Protein AF-A0AA36IPN4-F1 (afdb_monomer_lite)

Radius of gyration: 32.49 Å; chains: 1; bounding box: 85×66×117 Å

Sequence (821 aa):
MTSAAAIAIGLSAYSVPAWADNTLDVAIIGEADTLDPMLSTKDVVSIVTQHFVETLYTFDANWNVAPLLAVDLPEISDDGRTYRIALRQGITFHDGSSMDSADVVASLQRWTEMASRGKAVADRIEAIEAIDANTVEIRMTEPYSPLLSLLAFSNSAAAIYPEEVLGEALSAIVGTGPYKIIEHVPDQYLQLGRFEGYQARDEEPNGPAGGRLQLADEIRFIPVPDPNTRVEGLLSGQYDFADGLPAESYARIDESDAAEPVLLRPFGWPIFAINHKDGLLTDLNVRKALQAALPHDDMMFAAFGDDNFFIVDAPMYPEGWTWRNDAGTELYNQNDQARAAELLDAAGYEGTPLRILTSRQYEFHFKMAEVAKMALEAAGFAVQMDVVDWATLGQRRNDPALWDIYITHSPFLPEPALTSLYSATSRLGWAEPDKEATLAAFTTATDQAEREALFADLQKAVFEDVGFIKIGGFNALQGQRAGMTGVNPSPWRPAAGLDGPQLTECDAVTRYIVQRMVGMLVVVLLVLTIAFVIVRLAPGDPAALMLGPEATPAEAAELRERLGLNEPIPIQYLSFVGNALRGDLGTSIFFNQPVTRVLLARAEPTVYLALFSLIIALIIAVPIGIYAAYRRGSWLDQTAISTAMLAASVPSFWTGLMFQRYLATELGWFPAAGYGGPDADFWVRMGHLVLPSIVLGIVNSALILRFTRASMLDVLGEDYVRTARSKGMTEWRVVLRHALKNAAIPIITVIGLTFALLVSGAVVTERVFNIPGMGNLVVSAVLRRDYPVIQGTLIVVATLYVFINLLTDLLYLLVDKRVRY

Organism: NCBI:txid2562239

Foldseek 3Di:
DDDDDDDDPDPPPPPPPDDDPFEAFEEEQFDDPDCPLLAFQDPNNLVPNLQQWDFQWAAFLARDIFGDQFPTFFDADPQQFKTKTFGDPPQAKLVGHGDWLVQLLLLLVVLLVRHPLNVVCVVQWPGWDDPDRGMIMTGGPHHFQCPSLQRHDSHSHSTGDGNVQDDNDGPDRMHRHQWDFPDDDPQAKTKIAGRPSHDFAPADHGPSDHGDDPPGRMYIYGHDNDQVLQLVCQLVVVHQKYFQHALVCQVVQCPGPWKHKFKAVFQWFKWWFFACPDDDLVDQLLLLLLLLQAQLVQLQCQLRVDCSFWFQDQFPDDPQALLGDCAQSVSHRNNHLQSSLVSCVVVVPPQDAAEEEEECSRVSRVRSVVRSCVSSVSSPHHYDYDYDHPVVSVVQLQPSVRHRIYMDMDTDRSDPLVPCLLDCPDSNNPDDPVSVVLSVCLRRDNDSVSNSVSSSVNSNCCSSSVSMDTSTTTMGMMMGTPPDPDDDSHSNDRDDDDPDDDDDDDDDPVVVVVVLVVVLVVLLLVLLVCLLVVLVPDPDQPLDLLVDPVDDPVSSVVSCVVLVVVPPPVVNSVVSVVCVVVVQLDAWSVVRGGLSVLQVVFAVLLLLLLVLLLVLLCVLQQVLLLVLLVVDPDPSVVCSLVQLVVLLPDDLLVLLLVCLVPVCPVVVPAPSAEQDDPPDDPVSNSRLSNSLSNSSNSNLSSVLNVLSNVLLNSQCPDPVLVVCVVVVDDNVCSSVVPRCLRSVLSSLVSSLVSSLCSSAPCLSSCVSRVYSHLSVQCVVCVVSVRSSNVSVSSSVSSSVSSVSVVVSVVVCCVSDVSVPD

pLDDT: mean 86.82, std 14.04, range [26.52, 98.81]

Structure (mmCIF, N/CA/C/O backbone):
data_AF-A0AA36IPN4-F1
#
_entry.id   AF-A0AA36IPN4-F1
#
loop_
_atom_site.group_PDB
_atom_site.id
_atom_site.type_symbol
_atom_site.label_atom_id
_atom_site.label_alt_id
_atom_site.label_comp_id
_atom_site.label_asym_id
_atom_site.label_entity_id
_atom_site.label_seq_id
_atom_site.pdbx_PDB_ins_code
_atom_site.Cartn_x
_atom_site.Cartn_y
_atom_site.Cartn_z
_atom_site.occupancy
_atom_site.B_iso_or_equiv
_atom_site.auth_seq_id
_atom_site.auth_comp_id
_atom_site.auth_asym_id
_atom_site.auth_atom_id
_atom_site.pdbx_PDB_model_num
ATOM 1 N N . MET A 1 1 ? 21.645 -25.098 68.881 1.00 40.16 1 MET A N 1
ATOM 2 C CA . MET A 1 1 ? 20.696 -24.094 69.410 1.00 40.16 1 MET A CA 1
ATOM 3 C C . MET A 1 1 ? 21.069 -22.799 68.711 1.00 40.16 1 MET A C 1
ATOM 5 O O . MET A 1 1 ? 22.169 -22.342 68.954 1.00 40.16 1 MET A O 1
ATOM 9 N N . THR A 1 2 ? 20.383 -22.336 67.671 1.00 33.00 2 THR A N 1
ATOM 10 C CA . THR A 1 2 ? 19.017 -21.777 67.663 1.00 33.00 2 THR A CA 1
ATOM 11 C C . THR A 1 2 ? 18.482 -21.647 66.220 1.00 33.00 2 THR A C 1
ATOM 13 O O . THR A 1 2 ? 19.238 -21.755 65.261 1.00 33.00 2 THR A O 1
ATOM 16 N N . SER A 1 3 ? 17.165 -21.473 66.118 1.00 29.55 3 SER A N 1
ATOM 17 C CA . SER A 1 3 ? 16.238 -21.591 64.979 1.00 29.55 3 SER A CA 1
ATOM 18 C C . SER A 1 3 ? 16.309 -20.561 63.830 1.00 29.55 3 SER A C 1
ATOM 20 O O . SER A 1 3 ? 16.760 -19.447 64.053 1.00 29.55 3 SER A O 1
ATOM 22 N N . ALA A 1 4 ? 15.663 -20.942 62.704 1.00 30.69 4 ALA A N 1
ATOM 23 C CA . ALA A 1 4 ? 14.883 -20.149 61.714 1.00 30.69 4 ALA A CA 1
ATOM 24 C C . ALA A 1 4 ? 15.612 -19.041 60.903 1.00 30.69 4 ALA A C 1
ATOM 26 O O . ALA A 1 4 ? 16.451 -18.334 61.430 1.00 30.69 4 ALA A O 1
ATOM 27 N N . ALA A 1 5 ? 15.358 -18.808 59.608 1.00 27.77 5 ALA A N 1
ATOM 28 C CA . ALA A 1 5 ? 14.089 -18.855 58.883 1.00 27.77 5 ALA A CA 1
ATOM 29 C C . ALA A 1 5 ? 14.258 -19.246 57.398 1.00 27.77 5 ALA A C 1
ATOM 31 O O . ALA A 1 5 ? 15.202 -18.832 56.729 1.00 27.77 5 ALA A O 1
ATOM 32 N N . ALA A 1 6 ? 13.296 -20.017 56.888 1.00 28.92 6 ALA A N 1
ATOM 33 C CA . ALA A 1 6 ? 13.089 -20.252 55.466 1.00 28.92 6 ALA A CA 1
ATOM 34 C C . ALA A 1 6 ? 12.291 -19.081 54.874 1.00 28.92 6 ALA A C 1
ATOM 36 O O . ALA A 1 6 ? 11.203 -18.774 55.359 1.00 28.92 6 ALA A O 1
ATOM 37 N N . ILE A 1 7 ? 12.815 -18.447 53.825 1.00 28.83 7 ILE A N 1
ATOM 38 C CA . ILE A 1 7 ? 12.051 -17.534 52.971 1.00 28.83 7 ILE A CA 1
ATOM 39 C C . ILE A 1 7 ? 11.526 -18.378 51.812 1.00 28.83 7 ILE A C 1
ATOM 41 O O . ILE A 1 7 ? 12.261 -18.719 50.888 1.00 28.83 7 ILE A O 1
ATOM 45 N N . ALA A 1 8 ? 10.258 -18.770 51.900 1.00 26.73 8 ALA A N 1
ATOM 46 C CA . ALA A 1 8 ? 9.522 -19.318 50.774 1.00 26.73 8 ALA A CA 1
ATOM 47 C C . ALA A 1 8 ? 9.160 -18.155 49.841 1.00 26.73 8 ALA A C 1
ATOM 49 O O . ALA A 1 8 ? 8.287 -17.350 50.158 1.00 26.73 8 ALA A O 1
ATOM 50 N N . ILE A 1 9 ? 9.843 -18.054 48.701 1.00 32.88 9 ILE A N 1
ATOM 51 C CA . ILE A 1 9 ? 9.362 -17.244 47.583 1.00 32.88 9 ILE A CA 1
ATOM 52 C C . ILE A 1 9 ? 8.243 -18.064 46.945 1.00 32.88 9 ILE A C 1
ATOM 54 O O . ILE A 1 9 ? 8.498 -19.043 46.244 1.00 32.88 9 ILE A O 1
ATOM 58 N N . GLY A 1 10 ? 7.000 -17.713 47.268 1.00 26.52 10 GLY A N 1
ATOM 59 C CA . GLY A 1 10 ? 5.837 -18.229 46.568 1.00 26.52 10 GLY A CA 1
ATOM 60 C C . GLY A 1 10 ? 5.922 -17.808 45.107 1.00 26.52 10 GLY A C 1
ATOM 61 O O . GLY A 1 10 ? 5.751 -16.637 44.789 1.00 26.52 10 GLY A O 1
ATOM 62 N N . LEU A 1 11 ? 6.196 -18.764 44.221 1.00 30.53 11 LEU A N 1
ATOM 63 C CA . LEU A 1 11 ? 5.802 -18.660 42.824 1.00 30.53 11 LEU A CA 1
ATOM 64 C C . LEU A 1 11 ? 4.274 -18.678 42.820 1.00 30.53 11 LEU A C 1
ATOM 66 O O . LEU A 1 11 ? 3.657 -19.741 42.863 1.00 30.53 11 LEU A O 1
ATOM 70 N N . SER A 1 12 ? 3.664 -17.496 42.843 1.00 27.67 12 SER A N 1
ATOM 71 C CA . SER A 1 12 ? 2.290 -17.335 42.396 1.00 27.67 12 SER A CA 1
ATOM 72 C C . SER A 1 12 ? 2.245 -17.857 40.967 1.00 27.67 12 SER A C 1
ATOM 74 O O . SER A 1 12 ? 2.819 -17.258 40.057 1.00 27.67 12 SER A O 1
ATOM 76 N N . ALA A 1 13 ? 1.635 -19.027 40.790 1.00 29.91 13 ALA A N 1
ATOM 77 C CA . ALA A 1 13 ? 1.201 -19.476 39.487 1.00 29.91 13 ALA A CA 1
ATOM 78 C C . ALA A 1 13 ? 0.320 -18.356 38.930 1.00 29.91 13 ALA A C 1
ATOM 80 O O . ALA A 1 13 ? -0.761 -18.111 39.460 1.00 29.91 13 ALA A O 1
ATOM 81 N N . TYR A 1 14 ? 0.808 -17.640 37.916 1.00 28.94 14 TYR A N 1
ATOM 82 C CA . TYR A 1 14 ? -0.074 -16.867 37.059 1.00 28.94 14 TYR A CA 1
ATOM 83 C C . TYR A 1 14 ? -0.974 -17.897 36.383 1.00 28.94 14 TYR A C 1
ATOM 85 O O . TYR A 1 14 ? -0.587 -18.556 35.419 1.00 28.94 14 TYR A O 1
ATOM 93 N N . SER A 1 15 ? -2.141 -18.129 36.976 1.00 27.14 15 SER A N 1
ATOM 94 C CA . SER A 1 15 ? -3.264 -18.708 36.268 1.00 27.14 15 SER A CA 1
ATOM 95 C C . SER A 1 15 ? -3.539 -17.765 35.108 1.00 27.14 15 SER A C 1
ATOM 97 O O . SER A 1 15 ? -3.979 -16.640 35.341 1.00 27.14 15 SER A O 1
ATOM 99 N N . VAL A 1 16 ? -3.233 -18.197 33.885 1.00 38.09 16 VAL A N 1
ATOM 100 C CA . VAL A 1 16 ? -3.840 -17.582 32.704 1.00 38.09 16 VAL A CA 1
ATOM 101 C C . VAL A 1 16 ? -5.344 -17.723 32.940 1.00 38.09 16 VAL A C 1
ATOM 103 O O . VAL A 1 16 ? -5.787 -18.861 33.146 1.00 38.09 16 VAL A O 1
ATOM 106 N N . PRO A 1 17 ? -6.106 -16.624 33.072 1.00 38.47 17 PRO A N 1
ATOM 107 C CA . PRO A 1 17 ? -7.543 -16.736 33.245 1.00 38.47 17 PRO A CA 1
ATOM 108 C C . PRO A 1 17 ? -8.095 -17.572 32.090 1.00 38.47 17 PRO A C 1
ATOM 110 O O . PRO A 1 17 ? -7.643 -17.449 30.952 1.00 38.47 17 PRO A O 1
ATOM 113 N N . ALA A 1 18 ? -9.000 -18.497 32.405 1.00 46.62 18 ALA A N 1
ATOM 114 C CA . ALA A 1 18 ? -9.698 -19.235 31.365 1.00 46.62 18 ALA A CA 1
ATOM 115 C C . ALA A 1 18 ? -10.478 -18.219 30.521 1.00 46.62 18 ALA A C 1
ATOM 117 O O . ALA A 1 18 ? -11.154 -17.362 31.092 1.00 46.62 18 ALA A O 1
ATOM 118 N N . TRP A 1 19 ? -10.326 -18.287 29.199 1.00 64.12 19 TRP A N 1
ATOM 119 C CA . TRP A 1 19 ? -11.065 -17.431 28.271 1.00 64.12 19 TRP A CA 1
ATOM 120 C C . TRP A 1 19 ? -12.562 -17.732 28.336 1.00 64.12 19 TRP A C 1
ATOM 122 O O . TRP A 1 19 ? -12.963 -18.810 28.788 1.00 64.12 19 TRP A O 1
ATOM 132 N N . ALA A 1 20 ? -13.377 -16.777 27.890 1.00 66.75 20 ALA A N 1
ATOM 133 C CA . ALA A 1 20 ? -14.801 -17.014 27.714 1.00 66.75 20 ALA A CA 1
ATOM 134 C C . ALA A 1 20 ? -15.046 -18.152 26.703 1.00 66.75 20 ALA A C 1
ATOM 136 O O . ALA A 1 20 ? -14.250 -18.387 25.795 1.00 66.75 20 ALA A O 1
ATOM 137 N N . ASP A 1 21 ? -16.170 -18.858 26.844 1.00 65.81 21 ASP A N 1
ATOM 138 C CA . ASP A 1 21 ? -16.511 -19.983 25.960 1.00 65.81 21 ASP A CA 1
ATOM 139 C C . ASP A 1 21 ? -16.808 -19.530 24.507 1.00 65.81 21 ASP A C 1
ATOM 141 O O . ASP A 1 21 ? -16.754 -20.351 23.591 1.00 65.81 21 ASP A O 1
ATOM 145 N N . ASN A 1 22 ? -17.101 -18.238 24.280 1.00 85.94 22 ASN A N 1
ATOM 146 C CA . ASN A 1 22 ? -17.425 -17.641 22.975 1.00 85.94 22 ASN A CA 1
ATOM 147 C C . ASN A 1 22 ? -16.513 -16.440 22.630 1.00 85.94 22 ASN A C 1
ATOM 149 O O . ASN A 1 22 ? -16.985 -15.321 22.391 1.00 85.94 22 ASN A O 1
ATOM 153 N N . THR A 1 23 ? -15.199 -16.670 22.649 1.00 90.94 23 THR A N 1
ATOM 154 C CA . THR A 1 23 ? -14.173 -15.720 22.184 1.00 90.94 23 THR A CA 1
ATOM 155 C C . THR A 1 23 ? -13.976 -15.832 20.668 1.00 90.94 23 THR A C 1
ATOM 157 O O . THR A 1 23 ? -13.919 -16.942 20.143 1.00 90.94 23 THR A O 1
ATOM 160 N N . LEU A 1 24 ? -13.848 -14.692 19.980 1.00 93.75 24 LEU A N 1
ATOM 161 C CA . LEU A 1 24 ? -13.505 -14.609 18.557 1.00 93.75 24 LEU A CA 1
ATOM 162 C C . LEU A 1 24 ? -12.024 -14.255 18.371 1.00 93.75 24 LEU A C 1
ATOM 164 O O . LEU A 1 24 ? -11.596 -13.169 18.769 1.00 93.75 24 LEU A O 1
ATOM 168 N N . ASP A 1 25 ? -11.265 -15.123 17.708 1.00 95.38 25 ASP A N 1
ATOM 169 C CA . ASP A 1 25 ? -9.857 -14.894 17.379 1.00 95.38 25 ASP A CA 1
ATOM 170 C C . ASP A 1 25 ? -9.679 -14.293 15.983 1.00 95.38 25 ASP A C 1
ATOM 172 O O . ASP A 1 25 ? -9.954 -14.931 14.966 1.00 95.38 25 ASP A O 1
ATOM 176 N N . VAL A 1 26 ? -9.175 -13.060 15.930 1.00 95.56 26 VAL A N 1
ATOM 177 C CA . VAL A 1 26 ? -9.063 -12.255 14.710 1.00 95.56 26 VAL A CA 1
ATOM 178 C C . VAL A 1 26 ? -7.596 -11.959 14.404 1.00 95.56 26 VAL A C 1
ATOM 180 O O . VAL A 1 26 ? -6.962 -11.137 15.067 1.00 95.56 26 VAL A O 1
ATOM 183 N N . ALA A 1 27 ? -7.045 -12.594 13.371 1.00 94.75 27 ALA A N 1
ATOM 184 C CA . ALA A 1 27 ? -5.694 -12.320 12.895 1.00 94.75 27 ALA A CA 1
ATOM 185 C C . ALA A 1 27 ? -5.663 -11.076 11.996 1.00 94.75 27 ALA A C 1
ATOM 187 O O . ALA A 1 27 ? -6.285 -11.038 10.933 1.00 94.75 27 ALA A O 1
ATOM 188 N N . ILE A 1 28 ? -4.893 -10.069 12.405 1.00 90.50 28 ILE A N 1
ATOM 189 C CA . ILE A 1 28 ? -4.739 -8.794 11.694 1.00 90.50 28 ILE A CA 1
ATOM 190 C C . ILE A 1 28 ? -3.312 -8.615 11.176 1.00 90.50 28 ILE A C 1
ATOM 192 O O . ILE A 1 28 ? -2.364 -9.220 11.677 1.00 90.50 28 ILE A O 1
ATOM 196 N N . ILE A 1 29 ? -3.154 -7.758 10.165 1.00 82.50 29 ILE A N 1
ATOM 197 C CA . ILE A 1 29 ? -1.893 -7.546 9.430 1.00 82.50 29 ILE A CA 1
ATOM 198 C C . ILE A 1 29 ? -0.719 -7.052 10.292 1.00 82.50 29 ILE A C 1
ATOM 200 O O . ILE A 1 29 ? 0.427 -7.065 9.847 1.00 82.50 29 ILE A O 1
ATOM 204 N N . GLY A 1 30 ? -0.989 -6.574 11.503 1.00 82.75 30 GLY A N 1
ATOM 205 C CA . GLY A 1 30 ? -0.001 -6.033 12.422 1.00 82.75 30 GLY A CA 1
ATOM 206 C C . GLY A 1 30 ? -0.670 -5.343 13.601 1.00 82.75 30 GLY A C 1
ATOM 207 O O . GLY A 1 30 ? -1.894 -5.284 13.685 1.00 82.75 30 GLY A O 1
ATOM 208 N N . GLU A 1 31 ? 0.136 -4.835 14.523 1.00 86.81 31 GLU A N 1
ATOM 209 C CA . GLU A 1 31 ? -0.367 -4.119 15.691 1.00 86.81 31 GLU A CA 1
ATOM 210 C C . GLU A 1 31 ? -0.770 -2.681 15.329 1.00 86.81 31 GLU A C 1
ATOM 212 O O . GLU A 1 31 ? -0.098 -2.008 14.540 1.00 86.81 31 GLU A O 1
ATOM 217 N N . ALA A 1 32 ? -1.876 -2.214 15.913 1.00 85.56 32 ALA A N 1
ATOM 218 C CA . ALA A 1 32 ? -2.268 -0.814 15.853 1.00 85.56 32 ALA A CA 1
ATOM 219 C C . ALA A 1 32 ? -1.245 0.032 16.629 1.00 85.56 32 ALA A C 1
ATOM 221 O O . ALA A 1 32 ? -0.997 -0.198 17.808 1.00 85.56 32 ALA A O 1
ATOM 222 N N . ASP A 1 33 ? -0.651 1.027 15.973 1.00 83.19 33 ASP A N 1
ATOM 223 C CA . ASP A 1 33 ? 0.384 1.879 16.571 1.00 83.19 33 ASP A CA 1
ATOM 224 C C . ASP A 1 33 ? -0.163 2.884 17.594 1.00 83.19 33 ASP A C 1
ATOM 226 O O . ASP A 1 33 ? 0.593 3.475 18.363 1.00 83.19 33 ASP A O 1
ATOM 230 N N . THR A 1 34 ? -1.478 3.078 17.596 1.00 91.94 34 THR A N 1
ATOM 231 C CA . THR A 1 34 ? -2.227 3.844 18.585 1.00 91.94 34 THR A CA 1
ATOM 232 C C . THR A 1 34 ? -3.630 3.258 18.724 1.00 91.94 34 THR A C 1
ATOM 234 O O . THR A 1 34 ? -4.176 2.711 17.766 1.00 91.94 34 THR A O 1
ATOM 237 N N . LEU A 1 35 ? -4.222 3.406 19.909 1.00 94.56 35 LEU A N 1
ATOM 238 C CA . LEU A 1 35 ? -5.629 3.091 20.176 1.00 94.56 35 LEU A CA 1
ATOM 239 C C . LEU A 1 35 ? -6.513 4.351 20.217 1.00 94.56 35 LEU A C 1
ATOM 241 O O . LEU A 1 35 ? -7.701 4.249 20.505 1.00 94.56 35 LEU A O 1
ATOM 245 N N . ASP A 1 36 ? -5.947 5.526 19.910 1.00 95.75 36 ASP A N 1
ATOM 246 C CA . ASP A 1 36 ? -6.697 6.763 19.667 1.00 95.75 36 ASP A CA 1
ATOM 247 C C . ASP A 1 36 ? -6.941 6.948 18.152 1.00 95.75 36 ASP A C 1
ATOM 249 O O . ASP A 1 36 ? -6.030 7.393 17.434 1.00 95.75 36 ASP A O 1
ATOM 253 N N . PRO A 1 37 ? -8.149 6.644 17.633 1.00 94.81 37 PRO A N 1
ATOM 254 C CA . PRO A 1 37 ? -8.487 6.822 16.223 1.00 94.81 37 PRO A CA 1
ATOM 255 C C . PRO A 1 37 ? -8.462 8.274 15.732 1.00 94.81 37 PRO A C 1
ATOM 257 O O . PRO A 1 37 ? -8.486 8.476 14.518 1.00 94.81 37 PRO A O 1
ATOM 260 N N . MET A 1 38 ? -8.381 9.292 16.603 1.00 96.19 38 MET A N 1
ATOM 261 C CA . MET A 1 38 ? -8.198 10.681 16.153 1.00 96.19 38 MET A CA 1
ATOM 262 C C . MET A 1 38 ? -6.830 10.882 15.480 1.00 96.19 38 MET A C 1
ATOM 264 O O . MET A 1 38 ? -6.710 11.655 14.524 1.00 96.19 38 MET A O 1
ATOM 268 N N . LEU A 1 39 ? -5.803 10.163 15.953 1.00 93.00 39 LEU A N 1
ATOM 269 C CA . LEU A 1 39 ? -4.393 10.398 15.620 1.00 93.00 39 LEU A CA 1
ATOM 270 C C . LEU A 1 39 ? -3.880 9.599 14.415 1.00 93.00 39 LEU A C 1
ATOM 272 O O . LEU A 1 39 ? -2.757 9.835 13.967 1.00 93.00 39 LEU A O 1
ATOM 276 N N . SER A 1 40 ? -4.664 8.662 13.880 1.00 87.38 40 SER A N 1
ATOM 277 C CA . SER A 1 40 ? -4.214 7.772 12.808 1.00 87.38 40 SER A CA 1
ATOM 278 C C . SER A 1 40 ? -5.188 7.717 11.642 1.00 87.38 40 SER A C 1
ATOM 280 O O . SER A 1 40 ? -6.403 7.795 11.803 1.00 87.38 40 SER A O 1
ATOM 282 N N . THR A 1 41 ? -4.614 7.557 10.452 1.00 82.44 41 THR A N 1
ATOM 283 C CA . THR A 1 41 ? -5.342 7.277 9.207 1.00 82.44 41 THR A CA 1
ATOM 284 C C . THR A 1 41 ? -5.140 5.837 8.731 1.00 82.44 41 THR A C 1
ATOM 286 O O . THR A 1 41 ? -5.551 5.491 7.628 1.00 82.44 41 THR A O 1
ATOM 289 N N . LYS A 1 42 ? -4.511 4.978 9.540 1.00 79.00 42 LYS A N 1
ATOM 290 C CA . LYS A 1 42 ? -4.241 3.581 9.183 1.00 79.00 42 LYS A CA 1
ATOM 291 C C . LYS A 1 42 ? -5.475 2.706 9.396 1.00 79.00 42 LYS A C 1
ATOM 293 O O . LYS A 1 42 ? -6.090 2.768 10.457 1.00 79.00 42 LYS A O 1
ATOM 298 N N . ASP A 1 43 ? -5.748 1.819 8.443 1.00 78.62 43 ASP A N 1
ATOM 299 C CA . ASP A 1 43 ? -6.914 0.924 8.475 1.00 78.62 43 ASP A CA 1
ATOM 300 C C . ASP A 1 43 ? -6.943 0.037 9.722 1.00 78.62 43 ASP A C 1
ATOM 302 O O . ASP A 1 43 ? -7.976 -0.070 10.372 1.00 78.62 43 ASP A O 1
ATOM 306 N N . VAL A 1 44 ? -5.795 -0.526 10.119 1.00 84.19 44 VAL A N 1
ATOM 307 C CA . VAL A 1 44 ? -5.693 -1.396 11.305 1.00 84.19 44 VAL A CA 1
ATOM 308 C C . VAL A 1 44 ? -6.154 -0.708 12.595 1.00 84.19 44 VAL A C 1
ATOM 310 O O . VAL A 1 44 ? -6.745 -1.357 13.452 1.00 84.19 44 VAL A O 1
ATOM 313 N N . VAL A 1 45 ? -5.937 0.609 12.721 1.00 90.50 45 VAL A N 1
ATOM 314 C CA . VAL A 1 45 ? -6.417 1.378 13.876 1.00 90.50 45 VAL A CA 1
ATOM 315 C C . VAL A 1 45 ? -7.940 1.431 13.836 1.00 90.50 45 VAL A C 1
ATOM 317 O O . VAL A 1 45 ? -8.577 1.006 14.791 1.00 90.50 45 VAL A O 1
ATOM 320 N N . SER A 1 46 ? -8.525 1.848 12.709 1.00 88.62 46 SER A N 1
ATOM 321 C CA . SER A 1 46 ? -9.982 1.938 12.535 1.00 88.62 46 SER A CA 1
ATOM 322 C C . SER A 1 46 ? -10.696 0.590 12.702 1.00 88.62 46 SER A C 1
ATOM 324 O O . SER A 1 46 ? -11.728 0.533 13.371 1.00 88.62 46 SER A O 1
ATOM 326 N N . ILE A 1 47 ? -10.135 -0.493 12.148 1.00 86.69 47 ILE A N 1
ATOM 327 C CA . ILE A 1 47 ? -10.663 -1.865 12.254 1.00 86.69 47 ILE A CA 1
ATOM 328 C C . ILE A 1 47 ? -10.819 -2.272 13.719 1.00 86.69 47 ILE A C 1
ATOM 330 O O . ILE A 1 47 ? -11.831 -2.862 14.095 1.00 86.69 47 ILE A O 1
ATOM 334 N N . VAL A 1 48 ? -9.835 -1.934 14.548 1.00 91.75 48 VAL A N 1
ATOM 335 C CA . VAL A 1 48 ? -9.799 -2.297 15.962 1.00 91.75 48 VAL A CA 1
ATOM 336 C C . VAL A 1 48 ? -10.659 -1.346 16.800 1.00 91.75 48 VAL A C 1
ATOM 338 O O . VAL A 1 48 ? -11.545 -1.795 17.528 1.00 91.75 48 VAL A O 1
ATOM 341 N N . THR A 1 49 ? -10.452 -0.033 16.678 1.00 95.19 49 THR A N 1
ATOM 342 C CA . THR A 1 49 ? -11.014 0.970 17.599 1.00 95.19 49 THR A CA 1
ATOM 343 C C . THR A 1 49 ? -12.522 1.139 17.481 1.00 95.19 49 THR A C 1
ATOM 345 O O . THR A 1 49 ? -13.165 1.479 18.470 1.00 95.19 49 THR A O 1
ATOM 348 N N . GLN A 1 50 ? -13.117 0.853 16.317 1.00 92.06 50 GLN A N 1
ATOM 349 C CA . GLN A 1 50 ? -14.572 0.944 16.110 1.00 92.06 50 GLN A CA 1
ATOM 350 C C . GLN A 1 50 ? -15.401 0.033 17.038 1.00 92.06 50 GLN A C 1
ATOM 352 O O . GLN A 1 50 ? -16.608 0.221 17.169 1.00 92.06 50 GLN A O 1
ATOM 357 N N . HIS A 1 51 ? -14.769 -0.953 17.683 1.00 94.31 51 HIS A N 1
ATOM 358 C CA . HIS A 1 51 ? -15.428 -1.860 18.624 1.00 94.31 51 HIS A CA 1
ATOM 359 C C . HIS A 1 51 ? -15.614 -1.250 20.016 1.00 94.31 51 HIS A C 1
ATOM 361 O O . HIS A 1 51 ? -16.469 -1.715 20.768 1.00 94.31 51 HIS A O 1
ATOM 367 N N . PHE A 1 52 ? -14.820 -0.237 20.371 1.00 95.69 52 PHE A N 1
ATOM 368 C CA . PHE A 1 52 ? -14.812 0.351 21.712 1.00 95.69 52 PHE A CA 1
ATOM 369 C C . PHE A 1 52 ? -14.957 1.879 21.720 1.00 95.69 52 PHE A C 1
ATOM 371 O O . PHE A 1 52 ? -15.320 2.447 22.744 1.00 95.69 52 PHE A O 1
ATOM 378 N N . VAL A 1 53 ? -14.777 2.555 20.587 1.00 95.88 53 VAL A N 1
ATOM 379 C CA . VAL A 1 53 ? -15.013 3.997 20.433 1.00 95.88 53 VAL A CA 1
ATOM 380 C C . VAL A 1 53 ? -16.118 4.233 19.408 1.00 95.88 53 VAL A C 1
ATOM 382 O O . VAL A 1 53 ? -16.139 3.592 18.357 1.00 95.88 53 VAL A O 1
ATOM 385 N N . GLU A 1 54 ? -17.018 5.174 19.692 1.00 96.94 54 GLU A N 1
ATOM 386 C CA . GLU A 1 54 ? -18.091 5.574 18.780 1.00 96.94 54 GLU A CA 1
ATOM 387 C C . GLU A 1 54 ? -18.028 7.071 18.456 1.00 96.94 54 GLU A C 1
ATOM 389 O O . GLU A 1 54 ? -17.391 7.876 19.137 1.00 96.94 54 GLU A O 1
ATOM 394 N N . THR A 1 55 ? -18.690 7.416 17.361 1.00 97.88 55 THR A N 1
ATOM 395 C CA . THR A 1 55 ? -18.845 8.755 16.794 1.00 97.88 55 THR A CA 1
ATOM 396 C C . THR A 1 55 ? -20.318 9.179 16.881 1.00 97.88 55 THR A C 1
ATOM 398 O O . THR A 1 55 ? -21.200 8.363 17.160 1.00 97.88 55 THR A O 1
ATOM 401 N N . LEU A 1 56 ? -20.630 10.453 16.623 1.00 98.31 56 LEU A N 1
ATOM 402 C CA . LEU A 1 56 ? -22.030 10.921 16.606 1.00 98.31 56 LEU A CA 1
ATOM 403 C C . LEU A 1 56 ? -22.860 10.250 15.510 1.00 98.31 56 LEU A C 1
ATOM 405 O O . LEU A 1 56 ? -24.007 9.857 15.736 1.00 98.31 56 LEU A O 1
ATOM 409 N N . TYR A 1 57 ? -22.241 10.079 14.348 1.00 98.06 57 TYR A N 1
ATOM 410 C CA . TYR A 1 57 ? -22.824 9.457 13.170 1.00 98.06 57 TYR A CA 1
ATOM 411 C C . TYR A 1 57 ? -21.974 8.274 12.731 1.00 98.06 57 TYR A C 1
ATOM 413 O O . TYR A 1 57 ? -20.837 8.115 13.156 1.00 98.06 57 TYR A O 1
ATOM 421 N N . THR A 1 58 ? -22.509 7.444 11.858 1.00 94.19 58 THR A N 1
ATOM 422 C CA . THR A 1 58 ? -21.785 6.395 11.147 1.00 94.19 58 THR A CA 1
ATOM 423 C C . THR A 1 58 ? -22.405 6.260 9.760 1.00 94.19 58 THR A C 1
ATOM 425 O O . THR A 1 58 ? -23.104 7.169 9.313 1.00 94.19 58 THR A O 1
ATOM 428 N 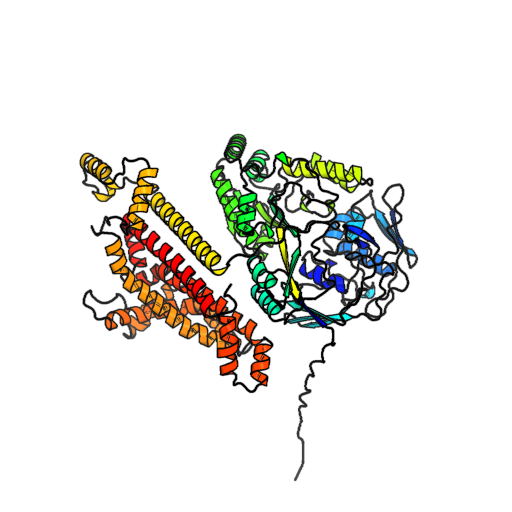N . PHE A 1 59 ? -22.152 5.163 9.065 1.00 89.38 59 PHE A N 1
ATOM 429 C CA . PHE A 1 59 ? -22.762 4.898 7.773 1.00 89.38 59 PHE A CA 1
ATOM 430 C C . PHE A 1 59 ? -23.639 3.654 7.840 1.00 89.38 59 PHE A C 1
ATOM 432 O O . PHE A 1 59 ? -23.320 2.702 8.555 1.00 89.38 59 PHE A O 1
ATOM 439 N N . ASP A 1 60 ? -24.745 3.677 7.104 1.00 86.69 60 ASP A N 1
ATOM 440 C CA . ASP A 1 60 ? -25.587 2.501 6.907 1.00 86.69 60 ASP A CA 1
ATOM 441 C C . ASP A 1 60 ? -24.982 1.528 5.872 1.00 86.69 60 ASP A C 1
ATOM 443 O O . ASP A 1 60 ? -23.930 1.791 5.283 1.00 86.69 60 ASP A O 1
ATOM 447 N N . ALA A 1 61 ? -25.634 0.388 5.615 1.00 79.19 61 ALA A N 1
ATOM 448 C CA . ALA A 1 61 ? -25.150 -0.585 4.629 1.00 79.19 61 ALA A CA 1
ATOM 449 C C . ALA A 1 61 ? -25.191 -0.093 3.169 1.00 79.19 61 ALA A C 1
ATOM 451 O O . ALA A 1 61 ? -24.776 -0.837 2.283 1.00 79.19 61 ALA A O 1
ATOM 452 N N . ASN A 1 62 ? -25.714 1.109 2.910 1.00 75.81 62 ASN A N 1
ATOM 453 C CA . ASN A 1 62 ? -25.711 1.773 1.608 1.00 75.81 62 ASN A CA 1
ATOM 454 C C . ASN A 1 62 ? -24.815 3.024 1.596 1.00 75.81 62 ASN A C 1
ATOM 456 O O . ASN A 1 62 ? -24.845 3.770 0.621 1.00 75.81 62 ASN A O 1
ATOM 460 N N . TRP A 1 63 ? -24.023 3.253 2.649 1.00 78.62 63 TRP A N 1
ATOM 461 C CA . TRP A 1 63 ? -23.142 4.413 2.809 1.00 78.62 63 TRP A CA 1
ATOM 462 C C . TRP A 1 63 ? -23.822 5.769 2.933 1.00 78.62 63 TRP A C 1
ATOM 464 O O . TRP A 1 63 ? -23.168 6.803 2.788 1.00 78.62 63 TRP A O 1
ATOM 474 N N . ASN A 1 64 ? -25.100 5.794 3.295 1.00 86.50 64 ASN A N 1
ATOM 475 C CA . ASN A 1 64 ? -25.711 7.032 3.753 1.00 86.50 64 ASN A CA 1
ATOM 476 C C . ASN A 1 64 ? -25.249 7.312 5.179 1.00 86.50 64 ASN A C 1
ATOM 478 O O . ASN A 1 64 ? -25.118 6.392 5.992 1.00 86.50 64 ASN A O 1
ATOM 482 N N . VAL A 1 65 ? -25.030 8.587 5.500 1.00 92.06 65 VAL A N 1
ATOM 483 C CA . VAL A 1 65 ? -24.773 8.975 6.887 1.00 92.06 65 VAL A CA 1
ATOM 484 C C . VAL A 1 65 ? -26.000 8.633 7.732 1.00 92.06 65 VAL A C 1
ATOM 486 O O . VAL A 1 65 ? -27.127 8.977 7.380 1.00 92.06 65 VAL A O 1
ATOM 489 N N . ALA A 1 66 ? -25.767 7.962 8.852 1.00 95.00 66 ALA A N 1
ATOM 490 C CA . ALA A 1 66 ? -26.789 7.483 9.766 1.00 95.00 66 ALA A CA 1
ATOM 491 C C . ALA A 1 66 ? -26.430 7.842 11.219 1.00 95.00 66 ALA A C 1
ATOM 493 O O . ALA A 1 66 ? -25.247 7.913 11.566 1.00 95.00 66 ALA A O 1
ATOM 494 N N . PRO A 1 67 ? -27.421 8.079 12.093 1.00 97.25 67 PRO A N 1
ATOM 495 C CA . PRO A 1 67 ? -27.176 8.383 13.500 1.00 97.25 67 PRO A CA 1
ATOM 496 C C . PRO A 1 67 ? -26.580 7.184 14.255 1.00 97.25 67 PRO A C 1
ATOM 498 O O . PRO A 1 67 ? -26.975 6.037 14.040 1.00 97.25 67 PRO A O 1
ATOM 501 N N . LEU A 1 68 ? -25.647 7.457 15.174 1.00 96.12 68 LEU A N 1
ATOM 502 C CA . LEU A 1 68 ? -25.074 6.469 16.09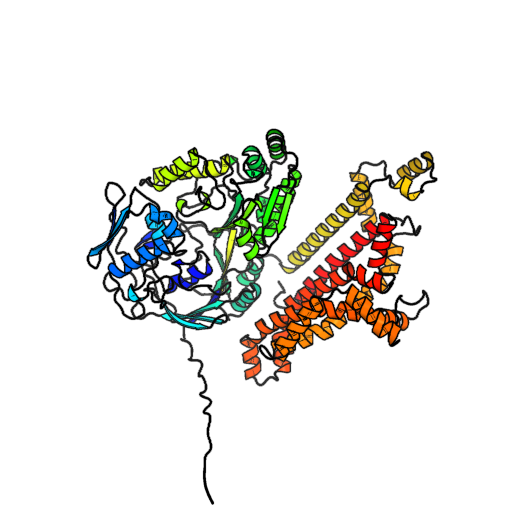5 1.00 96.12 68 LEU A CA 1
ATOM 503 C C . LEU A 1 68 ? -25.288 6.899 17.554 1.00 96.12 68 LEU A C 1
ATOM 505 O O . LEU A 1 68 ? -26.223 6.408 18.196 1.00 96.12 68 LEU A O 1
ATOM 509 N N . LEU A 1 69 ? -24.474 7.836 18.057 1.00 97.81 69 LEU A N 1
ATOM 510 C CA . LEU A 1 69 ? -24.675 8.488 19.361 1.00 97.81 69 LEU A CA 1
ATOM 511 C C . LEU A 1 69 ? -25.644 9.680 19.279 1.00 97.81 69 LEU A C 1
ATOM 513 O O . LEU A 1 69 ? -26.263 10.039 20.281 1.00 97.81 69 LEU A O 1
ATOM 517 N N . ALA A 1 70 ? -25.819 10.266 18.091 1.00 98.19 70 ALA A N 1
ATOM 518 C CA . ALA A 1 70 ? -26.907 11.200 17.819 1.00 98.19 70 ALA A CA 1
ATOM 519 C C . ALA A 1 70 ? -28.263 10.471 17.794 1.00 98.19 70 ALA A C 1
ATOM 521 O O . ALA A 1 70 ? -28.336 9.281 17.478 1.00 98.19 70 ALA A O 1
ATOM 522 N N . VAL A 1 71 ? -29.349 11.170 18.124 1.00 97.38 71 VAL A N 1
ATOM 523 C CA . VAL A 1 71 ? -30.713 10.622 18.032 1.00 97.38 71 VAL A CA 1
ATOM 524 C C . VAL A 1 71 ? -31.072 10.384 16.565 1.00 97.38 71 VAL A C 1
ATOM 526 O O . VAL A 1 71 ? -31.354 9.246 16.191 1.00 97.38 71 VAL A O 1
ATOM 529 N N . ASP A 1 72 ? -30.939 11.436 15.756 1.00 97.06 72 ASP A N 1
ATOM 530 C CA . ASP A 1 72 ? -31.259 11.509 14.330 1.00 97.06 72 ASP A CA 1
ATOM 531 C C . ASP A 1 72 ? -30.183 12.321 13.584 1.00 97.06 72 ASP A C 1
ATOM 533 O O . ASP A 1 72 ? -29.229 12.813 14.194 1.00 97.06 72 ASP A O 1
ATOM 537 N N . LEU A 1 73 ? -30.331 12.474 12.262 1.00 97.25 73 LEU A N 1
ATOM 538 C CA . LEU A 1 73 ? -29.589 13.486 11.499 1.00 97.25 73 LEU A CA 1
ATOM 539 C C . LEU A 1 73 ? -29.874 14.896 12.055 1.00 97.25 73 LEU A C 1
ATOM 541 O O . LEU A 1 73 ? -30.963 15.131 12.586 1.00 97.25 73 LEU A O 1
ATOM 545 N N . PRO A 1 74 ? -28.926 15.842 11.947 1.00 97.25 74 PRO A N 1
ATOM 546 C CA . PRO A 1 74 ? -29.088 17.140 12.579 1.00 97.25 74 PRO A CA 1
ATOM 547 C C . PRO A 1 74 ? -30.182 17.970 11.919 1.00 97.25 74 PRO A C 1
ATOM 549 O O . PRO A 1 74 ? -30.397 17.898 10.709 1.00 97.25 74 PRO A O 1
ATOM 552 N N . GLU A 1 75 ? -30.798 18.847 12.708 1.00 97.19 75 GLU A N 1
ATOM 553 C CA . GLU A 1 75 ? -31.549 19.970 12.159 1.00 97.19 75 GLU A CA 1
ATOM 554 C C . GLU A 1 75 ? -30.540 20.981 11.598 1.00 97.19 75 GLU A C 1
ATOM 556 O O . GLU A 1 75 ? -29.730 21.545 12.340 1.00 97.19 75 GLU A O 1
ATOM 561 N N . ILE A 1 76 ? -30.562 21.167 10.277 1.00 95.38 76 ILE A N 1
ATOM 562 C CA . ILE A 1 76 ? -29.699 22.114 9.569 1.00 95.38 76 ILE A CA 1
ATOM 563 C C . ILE A 1 76 ? -30.510 23.379 9.281 1.00 95.38 76 ILE A C 1
ATOM 565 O O . ILE A 1 76 ? -31.625 23.292 8.768 1.00 95.38 76 ILE A O 1
ATOM 569 N N . SER A 1 77 ? -29.964 24.551 9.611 1.00 95.50 77 SER A N 1
ATOM 570 C CA . SER A 1 77 ? -30.598 25.841 9.307 1.00 95.50 77 SER A CA 1
ATOM 571 C C . SER A 1 77 ? -30.793 26.058 7.802 1.00 95.50 77 SER A C 1
ATOM 573 O O . SER A 1 77 ? -30.033 25.536 6.990 1.00 95.50 77 SER A O 1
ATOM 575 N N . ASP A 1 78 ? -31.762 26.898 7.422 1.00 91.62 78 ASP A N 1
ATOM 576 C CA . ASP A 1 78 ? -32.062 27.214 6.011 1.00 91.62 78 ASP A CA 1
ATOM 577 C C . ASP A 1 78 ? -30.843 27.740 5.227 1.00 91.62 78 ASP A C 1
ATOM 579 O O . ASP A 1 78 ? -30.748 27.560 4.014 1.00 91.62 78 ASP A O 1
ATOM 583 N N . ASP A 1 79 ? -29.905 28.402 5.911 1.00 91.25 79 ASP A N 1
ATOM 584 C CA . ASP A 1 79 ? -28.663 28.909 5.323 1.00 91.25 79 ASP A CA 1
ATOM 585 C C . ASP A 1 79 ? -27.528 27.872 5.272 1.00 91.25 79 ASP A C 1
ATOM 587 O O . ASP A 1 79 ? -26.440 28.205 4.808 1.00 91.25 79 ASP A O 1
ATOM 591 N N . GLY A 1 80 ? -27.752 26.641 5.745 1.00 91.44 80 GLY A N 1
ATOM 592 C CA . GLY A 1 80 ? -26.804 25.525 5.707 1.00 91.44 80 GLY A CA 1
ATOM 593 C C . GLY A 1 80 ? -25.630 25.622 6.686 1.00 91.44 80 GLY A C 1
ATOM 594 O O . GLY A 1 80 ? -24.683 24.838 6.574 1.00 91.44 80 GLY A O 1
ATOM 595 N N . ARG A 1 81 ? -25.642 26.591 7.611 1.00 95.81 81 ARG A N 1
ATOM 596 C CA . ARG A 1 81 ? -24.486 26.912 8.469 1.00 95.81 81 ARG A CA 1
ATOM 597 C C . ARG A 1 81 ? -24.581 26.378 9.886 1.00 95.81 81 ARG A C 1
ATOM 599 O O . ARG A 1 81 ? -23.552 26.225 10.528 1.00 95.81 81 ARG A O 1
ATOM 606 N N . THR A 1 82 ? -25.775 26.120 10.398 1.00 97.44 82 THR A N 1
ATOM 607 C CA . THR A 1 82 ? -25.967 25.675 11.781 1.00 97.44 82 THR A CA 1
ATOM 608 C C . THR A 1 82 ? -26.485 24.250 11.797 1.00 97.44 82 THR A C 1
ATOM 610 O O . THR A 1 82 ? -27.504 23.968 11.178 1.00 97.44 82 THR A O 1
ATOM 613 N N . TYR A 1 83 ? -25.790 23.375 12.520 1.00 98.25 83 TYR A N 1
ATOM 614 C CA . TYR A 1 83 ? -26.117 21.961 12.684 1.00 98.25 83 TYR A CA 1
ATOM 615 C C . TYR A 1 83 ? -26.471 21.714 14.145 1.00 98.25 83 TYR A C 1
ATOM 617 O O . TYR A 1 83 ? -25.594 21.785 15.008 1.00 98.25 83 TYR A O 1
ATOM 625 N N . ARG A 1 84 ? -27.738 21.412 14.430 1.00 98.38 84 ARG A N 1
ATOM 626 C CA . ARG A 1 84 ? -28.203 21.063 15.778 1.00 98.38 84 ARG A CA 1
ATOM 627 C C . ARG A 1 84 ? -28.344 19.560 15.912 1.00 98.38 84 ARG A C 1
ATOM 629 O O . ARG A 1 84 ? -29.163 18.938 15.239 1.00 98.38 84 ARG A O 1
ATOM 636 N N . ILE A 1 85 ? -27.525 18.990 16.784 1.00 98.75 85 ILE A N 1
ATOM 637 C CA . ILE A 1 85 ? -27.377 17.553 16.981 1.00 98.75 85 ILE A CA 1
ATOM 638 C C . ILE A 1 85 ? -27.974 17.189 18.338 1.00 98.75 85 ILE A C 1
ATOM 640 O O . ILE A 1 85 ? -27.408 17.523 19.380 1.00 98.75 85 ILE A O 1
ATOM 644 N N . ALA A 1 86 ? -29.103 16.484 18.323 1.00 98.56 86 ALA A N 1
ATOM 645 C CA . ALA A 1 86 ? -29.673 15.884 19.524 1.00 98.56 86 ALA A CA 1
ATOM 646 C C . ALA A 1 86 ? -28.908 14.602 19.891 1.00 98.56 86 ALA A C 1
ATOM 648 O O . ALA A 1 86 ? -28.653 13.758 19.030 1.00 98.56 86 ALA A O 1
ATOM 649 N N . LEU A 1 87 ? -28.567 14.436 21.169 1.00 98.50 87 LEU A N 1
ATOM 650 C CA . LEU A 1 87 ? -27.786 13.316 21.696 1.00 98.50 87 LEU A CA 1
ATOM 651 C C . LEU A 1 87 ? -28.676 12.263 22.361 1.00 98.50 87 LEU A C 1
ATOM 653 O O . LEU A 1 87 ? -29.633 12.582 23.079 1.00 98.50 87 LEU A O 1
ATOM 657 N N . ARG A 1 88 ? -28.333 10.986 22.161 1.00 97.38 88 ARG A N 1
ATOM 658 C CA . ARG A 1 88 ? -28.992 9.875 22.855 1.00 97.38 88 ARG A CA 1
ATOM 659 C C . ARG A 1 88 ? -28.796 9.991 24.362 1.00 97.38 88 ARG A C 1
ATOM 661 O O . ARG A 1 88 ? -27.721 10.325 24.847 1.00 97.38 88 ARG A O 1
ATOM 668 N N . GLN A 1 89 ? -29.859 9.679 25.092 1.00 95.06 89 GLN A N 1
ATOM 669 C CA . GLN A 1 89 ? -29.898 9.766 26.547 1.00 95.06 89 GLN A CA 1
ATOM 670 C C . GLN A 1 89 ? -29.512 8.449 27.202 1.00 95.06 89 GLN A C 1
ATOM 672 O O . GLN A 1 89 ? -29.763 7.381 26.651 1.00 95.06 89 GLN A O 1
ATOM 677 N N . GLY A 1 90 ? -28.954 8.542 28.409 1.00 94.38 90 GLY A N 1
ATOM 678 C CA . GLY A 1 90 ? -28.611 7.381 29.227 1.00 94.38 90 GLY A CA 1
ATOM 679 C C . GLY A 1 90 ? -27.318 6.680 28.823 1.00 94.38 90 GLY A C 1
ATOM 680 O O . GLY A 1 90 ? -26.921 5.766 29.535 1.00 94.38 90 GLY A O 1
ATOM 681 N N . ILE A 1 91 ? -26.646 7.105 27.749 1.00 97.62 91 ILE A N 1
ATOM 682 C CA . ILE A 1 91 ? -25.384 6.514 27.294 1.00 97.62 91 ILE A CA 1
ATOM 683 C C . ILE A 1 91 ? -24.310 6.664 28.375 1.00 97.62 91 ILE A C 1
ATOM 685 O O . ILE A 1 91 ? -24.114 7.742 28.935 1.00 97.62 91 ILE A O 1
ATOM 689 N N . THR A 1 92 ? -23.603 5.571 28.647 1.00 97.69 92 THR A N 1
ATOM 690 C CA . THR A 1 92 ? -22.486 5.539 29.593 1.00 97.69 92 THR A CA 1
ATOM 691 C C . THR A 1 92 ? -21.198 5.158 28.891 1.00 97.69 92 THR A C 1
ATOM 693 O O . THR A 1 92 ? -21.195 4.276 28.029 1.00 97.69 92 THR A O 1
ATOM 696 N N . PHE A 1 93 ? -20.101 5.756 29.324 1.00 98.38 93 PHE A N 1
ATOM 697 C CA . PHE A 1 93 ? -18.762 5.340 28.955 1.00 98.38 93 PHE A CA 1
ATOM 698 C C . PHE A 1 93 ? -18.349 4.048 29.675 1.00 98.38 93 PHE A C 1
ATOM 700 O O . PHE A 1 93 ? -18.977 3.609 30.642 1.00 98.38 93 PHE A O 1
ATOM 707 N N . HIS A 1 94 ? -17.256 3.431 29.223 1.00 97.88 94 HIS A N 1
ATOM 708 C CA . HIS A 1 94 ? -16.744 2.167 29.773 1.00 97.88 94 HIS A CA 1
ATOM 709 C C . HIS A 1 94 ? -16.355 2.212 31.254 1.00 97.88 94 HIS A C 1
ATOM 711 O O . HIS A 1 94 ? -16.316 1.159 31.896 1.00 97.88 94 HIS A O 1
ATOM 717 N N . ASP A 1 95 ? -16.075 3.398 31.792 1.00 95.75 95 ASP A N 1
ATOM 718 C CA . ASP A 1 95 ? -15.777 3.630 33.210 1.00 95.75 95 ASP A CA 1
ATOM 719 C C . ASP A 1 95 ? -17.033 3.868 34.073 1.00 95.75 95 ASP A C 1
ATOM 721 O O . ASP A 1 95 ? -16.938 3.946 35.299 1.00 95.75 95 ASP A O 1
ATOM 725 N N . GLY A 1 96 ? -18.215 3.923 33.450 1.00 95.62 96 GLY A N 1
ATOM 726 C CA . GLY A 1 96 ? -19.506 4.147 34.096 1.00 95.62 96 GLY A CA 1
ATOM 727 C C . GLY A 1 96 ? -19.921 5.615 34.216 1.00 95.62 96 GLY A C 1
ATOM 728 O O . GLY A 1 96 ? -21.023 5.875 34.706 1.00 95.62 96 GLY A O 1
ATOM 729 N N . SER A 1 97 ? -19.092 6.567 33.777 1.00 96.56 97 SER A N 1
ATOM 730 C CA . SER A 1 97 ? -19.509 7.966 33.637 1.00 96.56 97 SER A CA 1
ATOM 731 C C . SER A 1 97 ? -20.594 8.101 32.558 1.00 96.56 97 SER A C 1
ATOM 733 O O . SER A 1 97 ? -20.703 7.273 31.651 1.00 96.56 97 SER A O 1
ATOM 735 N N . SER A 1 98 ? -21.473 9.093 32.701 1.00 96.69 98 SER A N 1
ATOM 736 C CA . SER A 1 98 ? -22.544 9.355 31.728 1.00 96.69 98 SER A CA 1
ATOM 737 C C . SER A 1 98 ? -22.041 10.312 30.658 1.00 96.69 98 SER A C 1
ATOM 739 O O . SER A 1 98 ? -21.365 11.270 31.002 1.00 96.69 98 SER A O 1
ATOM 741 N N . MET A 1 99 ? -22.401 10.059 29.402 1.00 97.88 99 MET A N 1
ATOM 742 C CA . MET A 1 99 ? -22.106 10.957 28.288 1.00 97.88 99 MET A CA 1
ATOM 743 C C . MET A 1 99 ? -23.113 12.107 28.254 1.00 97.88 99 MET A C 1
ATOM 745 O O . MET A 1 99 ? -24.324 11.862 28.273 1.00 97.88 99 MET A O 1
ATOM 749 N N . ASP A 1 100 ? -22.624 13.337 28.124 1.00 97.44 100 ASP A N 1
ATOM 750 C CA . ASP A 1 100 ? -23.445 14.516 27.844 1.00 97.44 100 ASP A CA 1
ATOM 751 C C . ASP A 1 100 ? -22.859 15.398 26.720 1.00 97.44 100 ASP A C 1
ATOM 753 O O . ASP A 1 100 ? -21.919 15.029 26.009 1.00 97.44 100 ASP A O 1
ATOM 757 N N . SER A 1 101 ? -23.475 16.555 26.478 1.00 98.38 101 SER A N 1
ATOM 758 C CA . SER A 1 101 ? -23.032 17.489 25.443 1.00 98.38 101 SER A CA 1
ATOM 759 C C . SER A 1 101 ? -21.677 18.140 25.720 1.00 98.38 101 SER A C 1
ATOM 761 O O . SER A 1 101 ? -21.014 18.525 24.756 1.00 98.38 101 SER A O 1
ATOM 763 N N . ALA A 1 102 ? -21.233 18.254 26.976 1.00 98.19 102 ALA A N 1
ATOM 764 C CA . ALA A 1 102 ? -19.921 18.807 27.304 1.00 98.19 102 ALA A CA 1
ATOM 765 C C . ALA A 1 102 ? -18.806 17.868 26.824 1.00 98.19 102 ALA A C 1
ATOM 767 O O . ALA A 1 102 ? -17.880 18.323 26.148 1.00 98.19 102 ALA A O 1
ATOM 768 N N . ASP A 1 103 ? -18.961 16.558 27.044 1.00 98.50 103 ASP A N 1
ATOM 769 C CA . ASP A 1 103 ? -18.041 15.529 26.538 1.00 98.50 103 ASP A CA 1
ATOM 770 C C . ASP A 1 103 ? -17.929 15.567 25.009 1.00 98.50 103 ASP A C 1
ATOM 772 O O . ASP A 1 103 ? -16.835 15.515 24.434 1.00 98.50 103 ASP A O 1
ATOM 776 N N . VAL A 1 104 ? -19.076 15.692 24.332 1.00 98.62 104 VAL A N 1
ATOM 777 C CA . VAL A 1 104 ? -19.138 15.763 22.869 1.00 98.62 104 VAL A CA 1
ATOM 778 C C . VAL A 1 104 ? -18.460 17.031 22.358 1.00 98.62 104 VAL A C 1
ATOM 780 O O . VAL A 1 104 ? -17.638 16.953 21.446 1.00 98.62 104 VAL A O 1
ATOM 783 N N . VAL A 1 105 ? -18.763 18.195 22.938 1.00 98.81 105 VAL A N 1
ATOM 784 C CA . VAL A 1 105 ? -18.147 19.473 22.546 1.00 98.81 105 VAL A CA 1
ATOM 785 C C . VAL A 1 105 ? -16.634 19.416 22.723 1.00 98.81 105 VAL A C 1
ATOM 787 O O . VAL A 1 105 ? -15.908 19.725 21.777 1.00 98.81 105 VAL A O 1
ATOM 790 N N . ALA A 1 106 ? -16.153 18.968 23.883 1.00 98.50 106 ALA A N 1
ATOM 791 C CA . ALA A 1 106 ? -14.726 18.870 24.164 1.00 98.50 106 ALA A CA 1
ATOM 792 C C . ALA A 1 106 ? -14.024 17.882 23.213 1.00 98.50 106 ALA A C 1
ATOM 794 O O . ALA A 1 106 ? -12.952 18.175 22.674 1.00 98.50 106 ALA A O 1
ATOM 795 N N . SER A 1 107 ? -14.661 16.742 22.925 1.00 98.62 107 SER A N 1
ATOM 796 C CA . SER A 1 107 ? -14.157 15.748 21.972 1.00 98.62 107 SER A CA 1
ATOM 797 C C . SER A 1 107 ? -14.054 16.304 20.550 1.00 98.62 107 SER A C 1
ATOM 799 O O . SER A 1 107 ? -13.032 16.123 19.885 1.00 98.62 107 SER A O 1
ATOM 801 N N . LEU A 1 108 ? -15.081 17.016 20.073 1.00 98.56 108 LEU A N 1
ATOM 802 C CA . LEU A 1 108 ? -15.081 17.611 18.735 1.00 98.56 108 LEU A CA 1
ATOM 803 C C . LEU A 1 108 ? -14.086 18.772 18.615 1.00 98.56 108 LEU A C 1
ATOM 805 O O . LEU A 1 108 ? -13.410 18.885 17.593 1.00 98.56 108 LEU A O 1
ATOM 809 N N . GLN A 1 109 ? -13.930 19.593 19.655 1.00 98.19 109 GLN A N 1
ATOM 810 C CA . GLN A 1 109 ? -12.891 20.625 19.702 1.00 98.19 109 GLN A CA 1
ATOM 811 C C . GLN A 1 109 ? -11.501 19.990 19.597 1.00 98.19 109 GLN A C 1
ATOM 813 O O . GLN A 1 109 ? -10.736 20.331 18.691 1.00 98.19 109 GLN A O 1
ATOM 818 N N . ARG A 1 110 ? -11.210 18.964 20.409 1.00 97.94 110 ARG A N 1
ATOM 819 C CA . ARG A 1 110 ? -9.957 18.205 20.294 1.00 97.94 110 ARG A CA 1
ATOM 820 C C . ARG A 1 110 ? -9.779 17.604 18.900 1.00 97.94 110 ARG A C 1
ATOM 822 O O . ARG A 1 110 ? -8.678 17.638 18.352 1.00 97.94 110 ARG A O 1
ATOM 829 N N . TRP A 1 111 ? -10.837 17.060 18.304 1.00 98.06 111 TRP A N 1
ATOM 830 C CA . TRP A 1 111 ? -10.784 16.510 16.950 1.00 98.06 111 TRP A CA 1
ATOM 831 C C . TRP A 1 111 ? -10.328 17.562 15.928 1.00 98.06 111 TRP A C 1
ATOM 833 O O . TRP A 1 111 ? -9.441 17.265 15.125 1.00 98.06 111 TRP A O 1
ATOM 843 N N . THR A 1 112 ? -10.837 18.798 15.998 1.00 97.38 112 THR A N 1
ATOM 844 C CA . THR A 1 112 ? -10.389 19.893 15.113 1.00 97.38 112 THR A CA 1
ATOM 845 C C . THR A 1 112 ? -8.917 20.274 15.304 1.00 97.38 112 THR A C 1
ATOM 847 O O . THR A 1 112 ? -8.249 20.651 14.341 1.00 97.38 112 THR A O 1
ATOM 850 N N . GLU A 1 113 ? -8.373 20.102 16.509 1.00 95.69 113 GLU A N 1
ATOM 851 C CA . GLU A 1 113 ? -6.987 20.450 16.846 1.00 95.69 113 GLU A CA 1
ATOM 852 C C . GLU A 1 113 ? -5.979 19.328 16.583 1.00 95.69 113 GLU A C 1
ATOM 854 O O . GLU A 1 113 ? -4.806 19.591 16.304 1.00 95.69 113 GLU A O 1
ATOM 859 N N . MET A 1 114 ? -6.404 18.068 16.673 1.00 93.75 114 MET A N 1
ATOM 860 C CA . MET A 1 114 ? -5.505 16.912 16.681 1.00 93.75 114 MET A CA 1
ATOM 861 C C . MET A 1 114 ? -5.611 16.092 15.400 1.00 93.75 114 MET A C 1
ATOM 863 O O . MET A 1 114 ? -4.587 15.781 14.778 1.00 93.75 114 MET A O 1
ATOM 867 N N . ALA A 1 115 ? -6.836 15.783 14.973 1.00 94.00 115 ALA A N 1
ATOM 868 C CA . ALA A 1 115 ? -7.102 14.870 13.875 1.00 94.00 115 ALA A CA 1
ATOM 869 C C . ALA A 1 115 ? -6.866 15.540 12.519 1.00 94.00 115 ALA A C 1
ATOM 871 O O . ALA A 1 115 ? -7.284 16.668 12.274 1.00 94.00 115 ALA A O 1
ATOM 872 N N . SER A 1 116 ? -6.227 14.828 11.592 1.00 90.25 116 SER A N 1
ATOM 873 C CA . SER A 1 116 ? -5.969 15.336 10.237 1.00 90.25 116 SER A CA 1
ATOM 874 C C . SER A 1 116 ? -7.245 15.751 9.490 1.00 90.25 116 SER A C 1
ATOM 876 O O . SER A 1 116 ? -7.230 16.748 8.771 1.00 90.25 116 SER A O 1
ATOM 878 N N . ARG A 1 117 ? -8.352 15.024 9.693 1.00 90.06 117 ARG A N 1
ATOM 879 C CA . ARG A 1 117 ? -9.661 15.336 9.099 1.00 90.06 117 ARG A CA 1
ATOM 880 C C . ARG A 1 117 ? -10.364 16.503 9.791 1.00 90.06 117 ARG A C 1
ATOM 882 O O . ARG A 1 117 ? -10.937 17.332 9.097 1.00 90.06 117 ARG A O 1
ATOM 889 N N . GLY A 1 118 ? -10.252 16.608 11.115 1.00 94.00 118 GLY A N 1
ATOM 890 C CA . GLY A 1 118 ? -10.770 17.754 11.868 1.00 94.00 118 GLY A CA 1
ATOM 891 C C . GLY A 1 118 ? -10.058 19.052 11.495 1.00 94.00 118 GLY A C 1
ATOM 892 O O . GLY A 1 118 ? -10.705 20.044 11.172 1.00 94.00 118 GLY A O 1
ATOM 893 N N . LYS A 1 119 ? -8.724 19.019 11.401 1.00 92.50 119 LYS A N 1
ATOM 894 C CA . LYS A 1 119 ? -7.909 20.152 10.929 1.00 92.50 119 LYS A CA 1
ATOM 895 C C . LYS A 1 119 ? -8.312 20.647 9.545 1.00 92.50 119 LYS A C 1
ATOM 897 O O . LYS A 1 119 ? -8.243 21.840 9.285 1.00 92.50 119 LYS A O 1
ATOM 902 N N . ALA A 1 120 ? -8.726 19.741 8.657 1.00 87.75 120 ALA A N 1
ATOM 903 C CA . ALA A 1 120 ? -9.111 20.094 7.293 1.00 87.75 120 ALA A CA 1
ATOM 904 C C . ALA A 1 120 ? -10.401 20.933 7.217 1.00 87.75 120 ALA A C 1
ATOM 906 O O . ALA A 1 120 ? -10.617 21.605 6.210 1.00 87.75 120 ALA A O 1
ATOM 907 N N . VAL A 1 121 ? -11.241 20.903 8.257 1.00 92.25 121 VAL A N 1
ATOM 908 C CA . VAL A 1 121 ? -12.501 21.662 8.333 1.00 92.25 121 VAL A CA 1
ATOM 909 C C . VAL A 1 121 ? -12.488 22.741 9.424 1.00 92.25 121 VAL A C 1
ATOM 911 O O . VAL A 1 121 ? -13.382 23.579 9.449 1.00 92.25 121 VAL A O 1
ATOM 914 N N . ALA A 1 122 ? -11.467 22.776 10.286 1.00 95.12 122 ALA A N 1
ATOM 915 C CA . ALA A 1 122 ? -11.378 23.688 11.430 1.00 95.12 122 ALA A CA 1
ATOM 916 C C . ALA A 1 122 ? -11.589 25.167 11.054 1.00 95.12 122 ALA A C 1
ATOM 918 O O . ALA A 1 122 ? -12.393 25.843 11.685 1.00 95.12 122 ALA A O 1
ATOM 919 N N . ASP A 1 123 ? -10.968 25.646 9.970 1.00 93.38 123 ASP A N 1
ATOM 920 C CA . ASP A 1 123 ? -11.098 27.043 9.511 1.00 93.38 123 ASP A CA 1
ATOM 921 C C . ASP A 1 123 ? -12.514 27.405 9.011 1.00 93.38 123 ASP A C 1
ATOM 923 O O . ASP A 1 123 ? -12.837 28.580 8.818 1.00 93.38 123 ASP A O 1
ATOM 927 N N . ARG A 1 124 ? -13.370 26.400 8.785 1.00 94.12 124 ARG A N 1
ATOM 928 C CA . ARG A 1 124 ? -14.774 26.567 8.387 1.00 94.12 124 ARG A CA 1
ATOM 929 C C . ARG A 1 124 ? -15.744 26.469 9.563 1.00 94.12 124 ARG A C 1
ATOM 931 O O . ARG A 1 124 ? -16.929 26.728 9.374 1.00 94.12 124 ARG A O 1
ATOM 938 N N . ILE A 1 125 ? -15.272 26.108 10.755 1.00 97.69 125 ILE A N 1
ATOM 939 C CA . ILE A 1 125 ? -16.087 26.004 11.967 1.00 97.69 125 ILE A CA 1
ATOM 940 C C . ILE A 1 125 ? -15.955 27.314 12.749 1.00 97.69 125 ILE A C 1
ATOM 942 O O . ILE A 1 125 ? -14.876 27.687 13.196 1.00 97.69 125 ILE A O 1
ATOM 946 N N . GLU A 1 126 ? -17.070 28.019 12.920 1.00 97.94 126 GLU A N 1
ATOM 947 C CA . GLU A 1 126 ? -17.158 29.221 13.750 1.00 97.94 126 GLU A CA 1
ATOM 948 C C . GLU A 1 126 ? -17.205 28.863 15.240 1.00 97.94 126 GLU A C 1
ATOM 950 O O . GLU A 1 126 ? -16.519 29.487 16.049 1.00 97.94 126 GLU A O 1
ATOM 955 N N . ALA A 1 127 ? -18.021 27.872 15.612 1.00 98.06 127 ALA A N 1
ATOM 956 C CA . ALA A 1 127 ? -18.191 27.452 16.999 1.00 98.06 127 ALA A CA 1
ATOM 957 C C . ALA A 1 127 ? -18.724 26.017 17.115 1.00 98.06 127 ALA A C 1
ATOM 959 O O . ALA A 1 127 ? -19.475 25.550 16.259 1.00 98.06 127 ALA A O 1
ATOM 960 N N . ILE A 1 128 ? -18.370 25.354 18.219 1.00 98.56 128 ILE A N 1
ATOM 961 C CA . ILE A 1 128 ? -18.934 24.075 18.667 1.00 98.56 128 ILE A CA 1
ATOM 962 C C . ILE A 1 128 ? -19.362 24.279 20.119 1.00 98.56 128 ILE A C 1
ATOM 964 O O . ILE A 1 128 ? -18.510 24.543 20.971 1.00 98.56 128 ILE A O 1
ATOM 968 N N . GLU A 1 129 ? -20.662 24.204 20.396 1.00 98.31 129 GLU A N 1
ATOM 969 C CA . GLU A 1 129 ? -21.237 24.590 21.689 1.00 98.31 129 GLU A CA 1
ATOM 970 C C . GLU A 1 129 ? -22.302 23.606 22.177 1.00 98.31 129 GLU A C 1
ATOM 972 O O . GLU A 1 129 ? -23.049 23.021 21.394 1.00 98.31 129 GLU A O 1
ATOM 977 N N . ALA A 1 130 ? -22.406 23.471 23.498 1.00 97.81 130 ALA A N 1
ATOM 978 C CA . ALA A 1 130 ? -23.512 22.788 24.153 1.00 97.81 130 ALA A CA 1
ATOM 979 C C . ALA A 1 130 ? -24.657 23.788 24.359 1.00 97.81 130 ALA A C 1
ATOM 981 O O . ALA A 1 130 ? -24.494 24.786 25.064 1.00 97.81 130 ALA A O 1
ATOM 982 N N . ILE A 1 131 ? -25.817 23.526 23.755 1.00 96.31 131 ILE A N 1
ATOM 983 C CA . ILE A 1 131 ? -27.022 24.354 23.942 1.00 96.31 131 ILE A CA 1
ATOM 984 C C . ILE A 1 131 ? -27.717 23.994 25.259 1.00 96.31 131 ILE A C 1
ATOM 986 O O . ILE A 1 131 ? -28.189 24.859 25.996 1.00 96.31 131 ILE A O 1
ATOM 990 N N . ASP A 1 132 ? -27.739 22.702 25.562 1.00 96.06 132 ASP A N 1
ATOM 991 C CA . ASP A 1 132 ? -28.169 22.105 26.820 1.00 96.06 132 ASP A CA 1
ATOM 992 C C . ASP A 1 132 ? -27.413 20.781 27.014 1.00 96.06 132 ASP A C 1
ATOM 994 O O . ASP A 1 132 ? -26.550 20.451 26.204 1.00 96.06 132 ASP A O 1
ATOM 998 N N . ALA A 1 133 ? -27.720 20.015 28.067 1.00 93.62 133 ALA A N 1
ATOM 999 C CA . ALA A 1 133 ? -27.032 18.755 28.384 1.00 93.62 133 ALA A CA 1
ATOM 1000 C C . ALA A 1 133 ? -27.086 17.701 27.258 1.00 93.62 133 ALA A C 1
ATOM 1002 O O . ALA A 1 133 ? -26.297 16.763 27.250 1.00 93.62 133 ALA A O 1
ATOM 1003 N N . ASN A 1 134 ? -28.007 17.848 26.305 1.00 96.88 134 ASN A N 1
ATOM 1004 C CA . ASN A 1 134 ? -28.382 16.812 25.351 1.00 96.88 134 ASN A CA 1
ATOM 1005 C C . ASN A 1 134 ? -28.325 17.286 23.899 1.00 96.88 134 ASN A C 1
ATOM 1007 O O . ASN A 1 134 ? -28.711 16.539 23.002 1.00 96.88 134 ASN A O 1
ATOM 1011 N N . THR A 1 135 ? -27.873 18.515 23.664 1.00 98.31 135 THR A N 1
ATOM 1012 C CA . THR A 1 135 ? -27.898 19.139 22.345 1.00 98.31 135 THR A CA 1
ATOM 1013 C C . THR A 1 135 ? -26.593 19.875 22.094 1.00 98.31 135 THR A C 1
ATOM 1015 O O . THR A 1 135 ? -26.208 20.760 22.863 1.00 98.31 135 THR A O 1
ATOM 1018 N N . VAL A 1 136 ? -25.938 19.535 20.986 1.00 98.56 136 VAL A N 1
ATOM 1019 C CA . VAL A 1 136 ? -24.727 20.204 20.498 1.00 98.56 136 VAL A CA 1
ATOM 1020 C C . VAL A 1 136 ? -25.063 20.993 19.242 1.00 98.56 136 VAL A C 1
ATOM 1022 O O . VAL A 1 136 ? -25.780 20.509 18.369 1.00 98.56 136 VAL A O 1
ATOM 1025 N N . GLU A 1 137 ? -24.537 22.206 19.141 1.00 98.62 137 GLU A N 1
ATOM 1026 C CA . GLU A 1 137 ? -24.634 23.048 17.956 1.00 98.62 137 GLU A CA 1
ATOM 1027 C C . GLU A 1 137 ? -23.241 23.248 17.350 1.00 98.62 137 GLU A C 1
ATOM 1029 O O . GLU A 1 137 ? -22.306 23.661 18.038 1.00 98.62 137 GLU A O 1
ATOM 1034 N N . ILE A 1 138 ? -23.108 22.962 16.054 1.00 98.62 138 ILE A N 1
ATOM 1035 C CA . ILE A 1 138 ? -21.932 23.326 15.256 1.00 98.62 138 ILE A CA 1
ATOM 1036 C C . ILE A 1 138 ? -22.349 24.454 14.319 1.00 98.62 138 ILE A C 1
ATOM 1038 O O . ILE A 1 138 ? -23.261 24.284 13.505 1.00 98.62 138 ILE A O 1
ATOM 1042 N N . ARG A 1 139 ? -21.679 25.602 14.424 1.00 98.44 139 ARG A N 1
ATOM 1043 C CA . ARG A 1 139 ? -21.859 26.741 13.520 1.00 98.44 139 ARG A CA 1
ATOM 1044 C C . ARG A 1 139 ? -20.687 26.819 12.558 1.00 98.44 139 ARG A C 1
ATOM 1046 O O . ARG A 1 139 ? -19.534 26.809 12.980 1.00 98.44 139 ARG A O 1
ATOM 1053 N N . MET A 1 140 ? -20.994 26.906 11.274 1.00 97.69 140 MET A N 1
ATOM 1054 C CA . MET A 1 140 ? -20.046 27.000 10.173 1.00 97.69 140 MET A CA 1
ATOM 1055 C C . MET A 1 140 ? -19.981 28.436 9.648 1.00 97.69 140 MET A C 1
ATOM 1057 O O . MET A 1 140 ? -20.991 29.139 9.595 1.00 97.69 140 MET A O 1
ATOM 1061 N N . THR A 1 141 ? -18.813 28.861 9.175 1.00 96.81 141 THR A N 1
ATOM 1062 C CA . THR A 1 141 ? -18.637 30.179 8.540 1.00 96.81 141 THR A CA 1
ATOM 1063 C C . THR A 1 141 ? -19.331 30.262 7.171 1.00 96.81 141 THR A C 1
ATOM 1065 O O . THR A 1 141 ? -19.730 31.343 6.724 1.00 96.81 141 THR A O 1
ATOM 1068 N N . GLU A 1 142 ? -19.533 29.111 6.528 1.00 94.44 142 GLU A N 1
ATOM 1069 C CA . GLU A 1 142 ? -20.219 28.911 5.252 1.00 94.44 142 GLU A CA 1
ATOM 1070 C C . GLU A 1 142 ? -20.854 27.505 5.187 1.00 94.44 142 GLU A C 1
ATOM 1072 O O . GLU A 1 142 ? -20.482 26.638 5.981 1.00 94.44 142 GLU A O 1
ATOM 1077 N N . PRO A 1 143 ? -21.805 27.240 4.270 1.00 94.31 143 PRO A N 1
ATOM 1078 C CA . PRO A 1 143 ? -22.350 25.895 4.085 1.00 94.31 143 PRO A CA 1
ATOM 1079 C C . PRO A 1 143 ? -21.246 24.880 3.773 1.00 94.31 143 PRO A C 1
ATOM 1081 O O . PRO A 1 143 ? -20.392 25.135 2.927 1.00 94.31 143 PRO A O 1
ATOM 1084 N N . TYR A 1 144 ? -21.268 23.721 4.431 1.00 94.94 144 TYR A N 1
ATOM 1085 C CA . TYR A 1 144 ? -20.283 22.667 4.190 1.00 94.94 144 TYR A CA 1
ATOM 1086 C C . TYR A 1 144 ? -20.908 21.275 4.272 1.00 94.94 144 TYR A C 1
ATOM 1088 O O . TYR A 1 144 ? -21.009 20.644 5.323 1.00 94.94 144 TYR A O 1
ATOM 1096 N N . SER A 1 145 ? -21.304 20.800 3.104 1.00 92.44 145 SER A N 1
ATOM 1097 C CA . SER A 1 145 ? -22.050 19.569 2.869 1.00 92.44 145 SER A CA 1
ATOM 1098 C C . SER A 1 145 ? -21.349 18.273 3.345 1.00 92.44 145 SER A C 1
ATOM 1100 O O . SER A 1 145 ? -22.029 17.372 3.838 1.00 92.44 145 SER A O 1
ATOM 1102 N N . PRO A 1 146 ? -20.005 18.139 3.278 1.00 94.12 146 PRO A N 1
ATOM 1103 C CA . PRO A 1 146 ? -19.298 16.939 3.750 1.00 94.12 146 PRO A CA 1
ATOM 1104 C C . PRO A 1 146 ? -19.179 16.778 5.276 1.00 94.12 146 PRO A C 1
ATOM 1106 O O . PRO A 1 146 ? -18.626 15.769 5.724 1.00 94.12 146 PRO A O 1
ATOM 1109 N N . LEU A 1 147 ? -19.641 17.744 6.087 1.00 95.88 147 LEU A N 1
ATOM 1110 C CA . LEU A 1 147 ? -19.431 17.736 7.543 1.00 95.88 147 LEU A CA 1
ATOM 1111 C C . LEU A 1 147 ? -19.921 16.439 8.199 1.00 95.88 147 LEU A C 1
ATOM 1113 O O . LEU A 1 147 ? -19.199 15.837 8.990 1.00 95.88 147 LEU A O 1
ATOM 1117 N N . LEU A 1 148 ? -21.123 15.978 7.848 1.00 95.31 148 LEU A N 1
ATOM 1118 C CA . LEU A 1 148 ? -21.703 14.777 8.455 1.00 95.31 148 LEU A CA 1
ATOM 1119 C C . LEU A 1 148 ? -20.907 13.517 8.110 1.00 95.31 148 LEU A C 1
ATOM 1121 O O . LEU A 1 148 ? -20.672 12.685 8.983 1.00 95.31 148 LEU A O 1
ATOM 1125 N N . SER A 1 149 ? -20.407 13.418 6.878 1.00 94.19 149 SER A N 1
ATOM 1126 C CA . SER A 1 149 ? -19.532 12.323 6.453 1.00 94.19 149 SER A CA 1
ATOM 1127 C C . SER A 1 149 ? -18.199 12.330 7.210 1.00 94.19 149 SER A C 1
ATOM 1129 O O . SER A 1 149 ? -17.698 11.264 7.559 1.00 94.19 149 SER A O 1
ATOM 1131 N N . LEU A 1 150 ? -17.633 13.506 7.519 1.00 94.88 150 LEU A N 1
ATOM 1132 C CA . LEU A 1 150 ? -16.434 13.624 8.365 1.00 94.88 150 LEU A CA 1
ATOM 1133 C C . LEU A 1 150 ? -16.697 13.167 9.803 1.00 94.88 150 LEU A C 1
ATOM 1135 O O . LEU A 1 150 ? -15.878 12.444 10.367 1.00 94.88 150 LEU A O 1
ATOM 1139 N N . LEU A 1 151 ? -17.837 13.565 10.375 1.00 96.94 151 LEU A N 1
ATOM 1140 C CA . LEU A 1 151 ? -18.249 13.157 11.720 1.00 96.94 151 LEU A CA 1
ATOM 1141 C C . LEU A 1 151 ? -18.593 11.661 11.801 1.00 96.94 151 LEU A C 1
ATOM 1143 O O . LEU A 1 151 ? -18.530 11.085 12.883 1.00 96.94 151 LEU A O 1
ATOM 1147 N N . ALA A 1 152 ? -18.951 11.038 10.676 1.00 95.19 152 ALA A N 1
ATOM 1148 C CA . ALA A 1 152 ? -19.296 9.623 10.585 1.00 95.19 152 ALA A CA 1
ATOM 1149 C C . ALA A 1 152 ? -18.095 8.688 10.370 1.00 95.19 152 ALA A C 1
ATOM 1151 O O . ALA A 1 152 ? -18.182 7.487 10.635 1.00 95.19 152 ALA A O 1
ATOM 1152 N N . PHE A 1 153 ? -16.983 9.205 9.843 1.00 90.81 153 PHE A N 1
ATOM 1153 C CA . PHE A 1 153 ? -15.869 8.377 9.391 1.00 90.81 153 PHE A CA 1
ATOM 1154 C C . PHE A 1 153 ? -15.003 7.877 10.558 1.00 90.81 153 PHE A C 1
ATOM 1156 O O . PHE A 1 153 ? -14.578 8.646 11.418 1.00 90.81 153 PHE A O 1
ATOM 1163 N N . SER A 1 154 ? -14.680 6.580 10.564 1.00 88.62 154 SER A N 1
ATOM 1164 C CA . SER A 1 154 ? -13.970 5.889 11.658 1.00 88.62 154 SER A CA 1
ATOM 1165 C C . SER A 1 154 ? -12.439 6.032 11.621 1.00 88.62 154 SER A C 1
ATOM 1167 O O . SER A 1 154 ? -11.716 5.372 12.369 1.00 88.62 154 SER A O 1
ATOM 1169 N N . ASN A 1 155 ? -11.918 6.898 10.756 1.00 88.50 155 ASN A N 1
ATOM 1170 C CA . ASN A 1 155 ? -10.493 7.076 10.493 1.00 88.50 155 ASN A CA 1
ATOM 1171 C C . ASN A 1 155 ? -10.122 8.551 10.621 1.00 88.50 155 ASN A C 1
ATOM 1173 O O . ASN A 1 155 ? -10.766 9.394 9.996 1.00 88.50 155 ASN A O 1
ATOM 1177 N N . SER A 1 156 ? -9.101 8.878 11.421 1.00 92.44 156 SER A N 1
ATOM 1178 C CA . SER A 1 156 ? -8.932 10.238 11.952 1.00 92.44 156 SER A CA 1
ATOM 1179 C C . SER A 1 156 ? -10.264 10.747 12.538 1.00 92.44 156 SER A C 1
ATOM 1181 O O . SER A 1 156 ? -10.738 11.838 12.211 1.00 92.44 156 SER A O 1
ATOM 1183 N N . ALA A 1 157 ? -10.901 9.867 13.316 1.00 94.88 157 ALA A N 1
ATOM 1184 C CA . ALA A 1 157 ? -12.329 9.890 13.622 1.00 94.88 157 ALA A CA 1
ATOM 1185 C C . ALA A 1 157 ? -12.715 11.028 14.568 1.00 94.88 157 ALA A C 1
ATOM 1187 O O . ALA A 1 157 ? -11.944 11.367 15.461 1.00 94.88 157 ALA A O 1
ATOM 1188 N N . ALA A 1 158 ? -13.941 11.541 14.447 1.00 97.56 158 ALA A N 1
ATOM 1189 C CA . ALA A 1 158 ? -14.562 12.433 15.432 1.00 97.56 158 ALA A CA 1
ATOM 1190 C C . ALA A 1 158 ? -15.093 11.638 16.646 1.00 97.56 158 ALA A C 1
ATOM 1192 O O . ALA A 1 158 ? -16.287 11.635 16.945 1.00 97.56 158 ALA A O 1
ATOM 1193 N N . ALA A 1 159 ? -14.196 10.876 17.273 1.00 97.62 159 ALA A N 1
ATOM 1194 C CA . ALA A 1 159 ? -14.476 9.980 18.391 1.00 97.62 159 ALA A CA 1
ATOM 1195 C C . ALA A 1 159 ? -14.960 10.733 19.638 1.00 97.62 159 ALA A C 1
ATOM 1197 O O . ALA A 1 159 ? -14.440 11.804 19.939 1.00 97.62 159 ALA A O 1
ATOM 1198 N N . ILE A 1 160 ? -15.907 10.156 20.380 1.00 98.38 160 ILE A N 1
ATOM 1199 C CA . ILE A 1 160 ? -16.427 10.743 21.621 1.00 98.38 160 ILE A CA 1
ATOM 1200 C C . ILE A 1 160 ? -15.791 10.064 22.839 1.00 98.38 160 ILE A C 1
ATOM 1202 O O . ILE A 1 160 ? -15.812 8.837 22.958 1.00 98.38 160 ILE A O 1
ATOM 1206 N N . TYR A 1 161 ? -15.244 10.880 23.739 1.00 98.25 161 TYR A N 1
ATOM 1207 C CA . TYR A 1 161 ? -14.598 10.484 24.991 1.00 98.25 161 TYR A CA 1
ATOM 1208 C C . TYR A 1 161 ? -15.113 11.342 26.159 1.00 98.25 161 TYR A C 1
ATOM 1210 O O . TYR A 1 161 ? -15.591 12.450 25.907 1.00 98.25 161 TYR A O 1
ATOM 1218 N N . PRO A 1 162 ? -14.954 10.891 27.418 1.00 98.12 162 PRO A N 1
ATOM 1219 C CA . PRO A 1 162 ? -15.175 11.743 28.584 1.00 98.12 162 PRO A CA 1
ATOM 1220 C C . PRO A 1 162 ? -14.245 12.962 28.568 1.00 98.12 162 PRO A C 1
ATOM 1222 O O . PRO A 1 162 ? -13.050 12.816 28.296 1.00 98.12 162 PRO A O 1
ATOM 1225 N N . GLU A 1 163 ? -14.739 14.145 28.934 1.00 97.44 163 GLU A N 1
ATOM 1226 C CA . GLU A 1 163 ? -13.932 15.374 28.991 1.00 97.44 163 GLU A CA 1
ATOM 1227 C C . GLU A 1 163 ? -12.674 15.194 29.862 1.00 97.44 163 GLU A C 1
ATOM 1229 O O . GLU A 1 163 ? -11.581 15.634 29.502 1.00 97.44 163 GLU A O 1
ATOM 1234 N N . GLU A 1 164 ? -12.797 14.465 30.975 1.00 96.44 164 GLU A N 1
ATOM 1235 C CA . GLU A 1 164 ? -11.727 14.262 31.960 1.00 96.44 164 GLU A CA 1
ATOM 1236 C C . GLU A 1 164 ? -10.500 13.507 31.418 1.00 96.44 164 GLU A C 1
ATOM 1238 O O . GLU A 1 164 ? -9.408 13.614 31.990 1.00 96.44 164 GLU A O 1
ATOM 1243 N N . VAL A 1 165 ? -10.650 12.737 30.331 1.00 96.75 165 VAL A N 1
ATOM 1244 C CA . VAL A 1 165 ? -9.537 11.978 29.734 1.00 96.75 165 VAL A CA 1
ATOM 1245 C C . VAL A 1 165 ? -8.866 12.695 28.565 1.00 96.75 165 VAL A C 1
ATOM 1247 O O . VAL A 1 165 ? -7.837 12.221 28.070 1.00 96.75 165 VAL A O 1
ATOM 1250 N N . LEU A 1 166 ? -9.426 13.824 28.123 1.00 96.38 166 LEU A N 1
ATOM 1251 C CA . LEU A 1 166 ? -8.939 14.573 26.972 1.00 96.38 166 LEU A CA 1
ATOM 1252 C C . LEU A 1 166 ? -7.645 15.343 27.285 1.00 96.38 166 LEU A C 1
ATOM 1254 O O . LEU A 1 166 ? -7.413 15.853 28.379 1.00 96.38 166 LEU A O 1
ATOM 1258 N N . GLY A 1 167 ? -6.789 15.441 26.271 1.00 91.31 167 GLY A N 1
ATOM 1259 C CA . GLY A 1 167 ? -5.502 16.135 26.300 1.00 91.31 167 GLY A CA 1
ATOM 1260 C C . GLY A 1 167 ? -4.758 15.934 24.978 1.00 91.31 167 GLY A C 1
ATOM 1261 O O . GLY A 1 167 ? -5.306 15.347 24.044 1.00 91.31 167 GLY A O 1
ATOM 1262 N N . GLU A 1 168 ? -3.499 16.375 24.876 1.00 87.69 168 GLU A N 1
ATOM 1263 C CA . GLU A 1 168 ? -2.673 16.097 23.683 1.00 87.69 168 GLU A CA 1
ATOM 1264 C C . GLU A 1 168 ? -2.590 14.577 23.428 1.00 87.69 168 GLU A C 1
ATOM 1266 O O . GLU A 1 168 ? -2.866 14.096 22.329 1.00 87.69 168 GLU A O 1
ATOM 1271 N N . ALA A 1 169 ? -2.354 13.807 24.491 1.00 92.00 169 ALA A N 1
ATOM 1272 C CA . ALA A 1 169 ? -2.593 12.370 24.541 1.00 92.00 169 ALA A CA 1
ATOM 1273 C C . ALA A 1 169 ? -3.740 12.074 25.514 1.00 92.00 169 ALA A C 1
ATOM 1275 O O . ALA A 1 169 ? -3.886 12.765 26.523 1.00 92.00 169 ALA A O 1
ATOM 1276 N N . LEU A 1 170 ? -4.525 11.035 25.224 1.00 94.75 170 LEU A N 1
ATOM 1277 C CA . LEU A 1 170 ? -5.563 10.562 26.137 1.00 94.75 170 LEU A CA 1
ATOM 1278 C C . LEU A 1 170 ? -4.926 9.991 27.410 1.00 94.75 170 LEU A C 1
ATOM 1280 O O . LEU A 1 170 ? -3.959 9.227 27.332 1.00 94.75 170 LEU A O 1
ATOM 1284 N N . SER A 1 171 ? -5.471 10.335 28.578 1.00 95.44 171 SER A N 1
ATOM 1285 C CA . SER A 1 171 ? -4.998 9.783 29.857 1.00 95.44 171 SER A CA 1
ATOM 1286 C C . SER A 1 171 ? -5.444 8.330 30.069 1.00 95.44 171 SER A C 1
ATOM 1288 O O . SER A 1 171 ? -4.762 7.567 30.756 1.00 95.44 171 SER A O 1
ATOM 1290 N N . ALA A 1 172 ? -6.553 7.937 29.437 1.00 94.19 172 ALA A N 1
ATOM 1291 C CA . ALA A 1 172 ? -7.066 6.576 29.357 1.00 94.19 172 ALA A CA 1
ATOM 1292 C C . ALA A 1 172 ? -7.904 6.396 28.079 1.00 94.19 172 ALA A C 1
ATOM 1294 O O . ALA A 1 172 ? -8.476 7.353 27.561 1.00 94.19 172 ALA A O 1
ATOM 1295 N N . ILE A 1 173 ? -7.998 5.161 27.579 1.00 93.81 173 ILE A N 1
ATOM 1296 C CA . ILE A 1 173 ? -8.874 4.819 26.450 1.00 93.81 173 ILE A CA 1
ATOM 1297 C C . ILE A 1 173 ? -10.230 4.386 27.008 1.00 93.81 173 ILE A C 1
ATOM 1299 O O . ILE A 1 173 ? -10.379 3.258 27.479 1.00 93.81 173 ILE A O 1
ATOM 1303 N N . VAL A 1 174 ? -11.198 5.302 26.986 1.00 95.56 174 VAL A N 1
ATOM 1304 C CA . VAL A 1 174 ? -12.538 5.119 27.561 1.00 95.56 174 VAL A CA 1
ATOM 1305 C C . VAL A 1 174 ? -13.579 5.575 26.541 1.00 95.56 174 VAL A C 1
ATOM 1307 O O . VAL A 1 174 ? -13.741 6.770 26.334 1.00 95.56 174 VAL A O 1
ATOM 1310 N N . GLY A 1 175 ? -14.266 4.641 25.881 1.00 96.62 175 GLY A N 1
ATOM 1311 C CA . GLY A 1 175 ? -15.283 4.965 24.873 1.00 96.62 175 GLY A CA 1
ATOM 1312 C C . GLY A 1 175 ? -16.688 4.529 25.283 1.00 96.62 175 GLY A C 1
ATOM 1313 O O . GLY A 1 175 ? -16.934 4.192 26.441 1.00 96.62 175 GLY A O 1
ATOM 1314 N N . THR A 1 176 ? -17.617 4.544 24.327 1.00 96.88 176 THR A N 1
ATOM 1315 C CA . THR A 1 176 ? -19.024 4.130 24.509 1.00 96.88 176 THR A CA 1
ATOM 1316 C C . THR A 1 176 ? -19.366 2.830 23.779 1.00 96.88 176 THR A C 1
ATOM 1318 O O . THR A 1 176 ? -20.491 2.354 23.882 1.00 96.88 176 THR A O 1
ATOM 1321 N N . GLY A 1 177 ? -18.415 2.254 23.032 1.00 96.00 177 GLY A N 1
ATOM 1322 C CA . GLY A 1 177 ? -18.677 1.147 22.115 1.00 96.00 177 GLY A CA 1
ATOM 1323 C C . GLY A 1 177 ? -19.088 -0.169 22.791 1.00 96.00 177 GLY A C 1
ATOM 1324 O O . GLY A 1 177 ? -18.957 -0.320 24.010 1.00 96.00 177 GLY A O 1
ATOM 1325 N N . PRO A 1 178 ? -19.550 -1.153 21.995 1.00 95.88 178 PRO A N 1
ATOM 1326 C CA . PRO A 1 178 ? -20.062 -2.434 22.487 1.00 95.88 178 PRO A CA 1
ATOM 1327 C C . PRO A 1 178 ? -19.023 -3.280 23.224 1.00 95.88 178 PRO A C 1
ATOM 1329 O O . PRO A 1 178 ? -19.375 -4.121 24.047 1.00 95.88 178 PRO A O 1
ATOM 1332 N N . TYR A 1 179 ? -17.739 -3.085 22.970 1.00 97.31 179 TYR A N 1
ATOM 1333 C CA . TYR A 1 179 ? -16.682 -3.776 23.689 1.00 97.31 179 TYR A CA 1
ATOM 1334 C C . TYR A 1 179 ? -15.794 -2.774 24.416 1.00 97.31 179 TYR A C 1
ATOM 1336 O O . TYR A 1 179 ? -15.714 -1.610 24.041 1.00 97.31 179 TYR A O 1
ATOM 1344 N N . LYS A 1 180 ? -15.104 -3.234 25.454 1.00 96.06 180 LYS A N 1
ATOM 1345 C CA . LYS A 1 180 ? -14.081 -2.477 26.177 1.00 96.06 180 LYS A CA 1
ATOM 1346 C C . LYS A 1 180 ? -12.784 -3.266 26.227 1.00 96.06 180 LYS A C 1
ATOM 1348 O O . LYS A 1 180 ? -12.799 -4.497 26.178 1.00 96.06 180 LYS A O 1
ATOM 1353 N N . ILE A 1 181 ? -11.667 -2.565 26.353 1.00 96.56 181 ILE A N 1
ATOM 1354 C CA . ILE A 1 181 ? -10.353 -3.198 26.464 1.00 96.56 181 ILE A CA 1
ATOM 1355 C C . ILE A 1 181 ? -10.266 -3.927 27.813 1.00 96.56 181 ILE A C 1
ATOM 1357 O O . ILE A 1 181 ? -10.464 -3.318 28.864 1.00 96.56 181 ILE A O 1
ATOM 1361 N N . ILE A 1 182 ? -9.981 -5.231 27.778 1.00 95.00 182 ILE A N 1
ATOM 1362 C CA . ILE A 1 182 ? -9.656 -6.030 28.970 1.00 95.00 182 ILE A CA 1
ATOM 1363 C C . ILE A 1 182 ? -8.149 -5.987 29.203 1.00 95.00 182 ILE A C 1
ATOM 1365 O O . ILE A 1 182 ? -7.686 -5.690 30.302 1.00 95.00 182 ILE A O 1
ATOM 1369 N N . GLU A 1 183 ? -7.391 -6.308 28.158 1.00 93.62 183 GLU A N 1
ATOM 1370 C CA . GLU A 1 183 ? -5.948 -6.467 28.224 1.00 93.62 183 GLU A CA 1
ATOM 1371 C C . GLU A 1 183 ? -5.332 -6.135 26.866 1.00 93.62 183 GLU A C 1
ATOM 1373 O O . GLU A 1 183 ? -5.879 -6.459 25.811 1.00 93.62 183 GLU A O 1
ATOM 1378 N N . HIS A 1 184 ? -4.163 -5.505 26.896 1.00 92.88 184 HIS A N 1
ATOM 1379 C CA . HIS A 1 184 ? -3.332 -5.298 25.721 1.00 92.88 184 HIS A CA 1
ATOM 1380 C C . HIS A 1 184 ? -1.933 -5.818 26.027 1.00 92.88 184 HIS A C 1
ATOM 1382 O O . HIS A 1 184 ? -1.230 -5.274 26.880 1.00 92.88 184 HIS A O 1
ATOM 1388 N N . VAL A 1 185 ? -1.547 -6.896 25.347 1.00 90.75 185 VAL A N 1
ATOM 1389 C CA . VAL A 1 185 ? -0.202 -7.462 25.409 1.00 90.75 185 VAL A CA 1
ATOM 1390 C C . VAL A 1 185 ? 0.489 -7.153 24.079 1.00 90.75 185 VAL A C 1
ATOM 1392 O O . VAL A 1 185 ? 0.157 -7.791 23.073 1.00 90.75 185 VAL A O 1
ATOM 1395 N N . PRO A 1 186 ? 1.441 -6.200 24.055 1.00 84.19 186 PRO A N 1
ATOM 1396 C CA . PRO A 1 186 ? 2.120 -5.796 22.827 1.00 84.19 186 PRO A CA 1
ATOM 1397 C C . PRO A 1 186 ? 2.728 -6.978 22.068 1.00 84.19 186 PRO A C 1
ATOM 1399 O O . PRO A 1 186 ? 3.223 -7.933 22.682 1.00 84.19 186 PRO A O 1
ATOM 1402 N N . ASP A 1 187 ? 2.672 -6.912 20.738 1.00 79.62 187 ASP A N 1
ATOM 1403 C CA . ASP A 1 187 ? 3.091 -7.942 19.781 1.00 79.62 187 ASP A CA 1
ATOM 1404 C C . ASP A 1 187 ? 2.412 -9.322 19.952 1.00 79.62 187 ASP A C 1
ATOM 1406 O O . ASP A 1 187 ? 2.852 -10.301 19.344 1.00 79.62 187 ASP A O 1
ATOM 1410 N N . GLN A 1 188 ? 1.375 -9.445 20.791 1.00 85.31 188 GLN A N 1
ATOM 1411 C CA . GLN A 1 188 ? 0.697 -10.720 21.060 1.00 85.31 188 GLN A CA 1
ATOM 1412 C C . GLN A 1 188 ? -0.804 -10.649 20.836 1.00 85.31 188 GLN A C 1
ATOM 1414 O O . GLN A 1 188 ? -1.322 -11.419 20.031 1.00 85.31 188 GLN A O 1
ATOM 1419 N N . TYR A 1 189 ? -1.507 -9.774 21.555 1.00 92.50 189 TYR A N 1
ATOM 1420 C CA . TYR A 1 189 ? -2.934 -9.571 21.345 1.00 92.50 189 TYR A CA 1
ATOM 1421 C C . TYR A 1 189 ? -3.465 -8.296 22.003 1.00 92.50 189 TYR A C 1
ATOM 1423 O O . TYR A 1 189 ? -2.973 -7.839 23.036 1.00 92.50 189 TYR A O 1
ATOM 1431 N N . LEU A 1 190 ? -4.555 -7.786 21.439 1.00 96.25 190 LEU A N 1
ATOM 1432 C CA . LEU A 1 190 ? -5.490 -6.891 22.108 1.00 96.25 190 LEU A CA 1
ATOM 1433 C C . LEU A 1 190 ? -6.784 -7.662 22.378 1.00 96.25 190 LEU A C 1
ATOM 1435 O O . LEU A 1 190 ? -7.432 -8.135 21.445 1.00 96.25 190 LEU A O 1
ATOM 1439 N N . GLN A 1 191 ? -7.151 -7.790 23.650 1.00 96.62 191 GLN A N 1
ATOM 1440 C CA . GLN A 1 191 ? -8.360 -8.476 24.086 1.00 96.62 191 GLN A CA 1
ATOM 1441 C C . GLN A 1 191 ? -9.435 -7.460 24.455 1.00 96.62 191 GLN A C 1
ATOM 1443 O O . GLN A 1 191 ? -9.243 -6.595 25.318 1.00 96.62 191 GLN A O 1
ATOM 1448 N N . LEU A 1 192 ? -10.590 -7.607 23.820 1.00 97.31 192 LEU A N 1
ATOM 1449 C CA . LEU A 1 192 ? -11.792 -6.847 24.096 1.00 97.31 192 LEU A CA 1
ATOM 1450 C C . LEU A 1 192 ? -12.839 -7.755 24.737 1.00 97.31 192 LEU A C 1
ATOM 1452 O O . LEU A 1 192 ? -13.026 -8.888 24.302 1.00 97.31 192 LEU A O 1
ATOM 1456 N N . GLY A 1 193 ? -13.548 -7.245 25.737 1.00 96.25 193 GLY A N 1
ATOM 1457 C CA . GLY A 1 193 ? -14.681 -7.920 26.367 1.00 96.25 193 GLY A CA 1
ATOM 1458 C C . GLY A 1 193 ? -15.955 -7.119 26.223 1.00 96.25 193 GLY A C 1
ATOM 1459 O O . GLY A 1 193 ? -15.901 -5.896 26.062 1.00 96.25 193 GLY A O 1
ATOM 1460 N N . ARG A 1 194 ? -17.105 -7.791 26.300 1.00 96.06 194 ARG A N 1
ATOM 1461 C CA . ARG A 1 194 ? -18.401 -7.107 26.295 1.00 96.06 194 ARG A CA 1
ATOM 1462 C C . ARG A 1 194 ? -18.460 -5.999 27.340 1.00 96.06 194 ARG A C 1
ATOM 1464 O O . ARG A 1 194 ? -18.060 -6.156 28.498 1.00 96.06 194 ARG A O 1
ATOM 1471 N N . PHE A 1 195 ? -19.001 -4.864 26.924 1.00 96.81 195 PHE A N 1
ATOM 1472 C CA . PHE A 1 195 ? -19.408 -3.816 27.835 1.00 96.81 195 PHE A CA 1
ATOM 1473 C C . PHE A 1 195 ? -20.874 -4.017 28.239 1.00 96.81 195 PHE A C 1
ATOM 1475 O O . PHE A 1 195 ? -21.782 -3.721 27.473 1.00 96.81 195 PHE A O 1
ATOM 1482 N N . GLU A 1 196 ? -21.111 -4.505 29.457 1.00 94.50 196 GLU A N 1
ATOM 1483 C CA . GLU A 1 196 ? -22.469 -4.751 29.985 1.00 94.50 196 GLU A CA 1
ATOM 1484 C C . GLU A 1 196 ? -23.348 -3.487 30.054 1.00 94.50 196 GLU A C 1
ATOM 1486 O O . GLU A 1 196 ? -24.570 -3.583 30.064 1.00 94.50 196 GLU A O 1
ATOM 1491 N N . GLY A 1 197 ? -22.737 -2.297 30.109 1.00 93.94 197 GLY A N 1
ATOM 1492 C CA . GLY A 1 197 ? -23.450 -1.016 30.076 1.00 93.94 197 GLY A CA 1
ATOM 1493 C C . GLY A 1 197 ? -23.794 -0.525 28.667 1.00 93.94 197 GLY A C 1
ATOM 1494 O O . GLY A 1 197 ? -24.319 0.580 28.532 1.00 93.94 197 GLY A O 1
ATOM 1495 N N . TYR A 1 198 ? -23.478 -1.299 27.620 1.00 96.38 198 TYR A N 1
ATOM 1496 C CA . TYR A 1 198 ? -23.697 -0.876 26.243 1.00 96.38 198 TYR A CA 1
ATOM 1497 C C . TYR A 1 198 ? -25.184 -0.705 25.940 1.00 96.38 198 TYR A C 1
ATOM 1499 O O . TYR A 1 198 ? -26.005 -1.579 26.213 1.00 96.38 198 TYR A O 1
ATOM 1507 N N . GLN A 1 199 ? -25.521 0.425 25.325 1.00 94.19 199 GLN A N 1
ATOM 1508 C CA . GLN A 1 199 ? -26.880 0.740 24.905 1.00 94.19 199 GLN A CA 1
ATOM 1509 C C . GLN A 1 199 ? -26.939 0.779 23.385 1.00 94.19 199 GLN A C 1
ATOM 1511 O O . GLN A 1 199 ? -26.768 1.828 22.752 1.00 94.19 199 GLN A O 1
ATOM 1516 N N . ALA A 1 200 ? -27.208 -0.387 22.801 1.00 93.38 200 ALA A N 1
ATOM 1517 C CA . ALA A 1 200 ? -27.494 -0.510 21.380 1.00 93.38 200 ALA A CA 1
ATOM 1518 C C . ALA A 1 200 ? -28.701 0.356 20.996 1.00 93.38 200 ALA A C 1
ATOM 1520 O O . ALA A 1 200 ? -29.535 0.701 21.838 1.00 93.38 200 ALA A O 1
ATOM 1521 N N . ARG A 1 201 ? -28.778 0.741 19.723 1.00 93.88 201 ARG A N 1
ATOM 1522 C CA . ARG A 1 201 ? -30.009 1.324 19.198 1.00 93.88 201 ARG A CA 1
ATOM 1523 C C . ARG A 1 201 ? -31.061 0.233 18.959 1.00 93.88 201 ARG A C 1
ATOM 1525 O O . ARG A 1 201 ? -30.700 -0.930 18.790 1.00 93.88 201 ARG A O 1
ATOM 1532 N N . ASP A 1 202 ? -32.333 0.624 18.938 1.00 91.38 202 ASP A N 1
ATOM 1533 C CA . ASP A 1 202 ? -33.465 -0.302 18.794 1.00 91.38 202 ASP A CA 1
ATOM 1534 C C . ASP A 1 202 ? -33.742 -0.704 17.334 1.00 91.38 202 ASP A C 1
ATOM 1536 O O . ASP A 1 202 ? -34.501 -1.644 17.091 1.00 91.38 202 ASP A O 1
ATOM 1540 N N . GLU A 1 203 ? -33.178 0.006 16.348 1.00 92.62 203 GLU A N 1
ATOM 1541 C CA . GLU A 1 203 ? -33.346 -0.354 14.940 1.00 92.62 203 GLU A CA 1
ATOM 1542 C C . GLU A 1 203 ? -32.586 -1.644 14.593 1.00 92.62 203 GLU A C 1
ATOM 1544 O O . GLU A 1 203 ? -31.568 -1.976 15.201 1.00 92.62 203 GLU A O 1
ATOM 1549 N N . GLU A 1 204 ? -33.044 -2.359 13.564 1.00 88.06 204 GLU A N 1
ATOM 1550 C CA . GLU A 1 204 ? -32.326 -3.531 13.052 1.00 88.06 204 GLU A CA 1
ATOM 1551 C C . GLU A 1 204 ? -30.895 -3.165 12.603 1.00 88.06 204 GLU A C 1
ATOM 1553 O O . GLU A 1 204 ? -30.675 -2.057 12.095 1.00 88.06 204 GLU A O 1
ATOM 1558 N N . PRO A 1 205 ? -29.916 -4.082 12.743 1.00 86.62 205 PRO A N 1
ATOM 1559 C CA . PRO A 1 205 ? -28.557 -3.852 12.265 1.00 86.62 205 PRO A CA 1
ATOM 1560 C C . PRO A 1 205 ? -28.539 -3.513 10.767 1.00 86.62 205 PRO A C 1
ATOM 1562 O O . PRO A 1 205 ? -29.088 -4.245 9.941 1.00 86.62 205 PRO A O 1
ATOM 1565 N N . ASN A 1 206 ? -27.866 -2.423 10.398 1.00 83.75 206 ASN A N 1
ATOM 1566 C CA . ASN A 1 206 ? -27.759 -1.958 9.018 1.00 83.75 206 ASN A CA 1
ATOM 1567 C C . ASN A 1 206 ? -26.325 -1.489 8.734 1.00 83.75 206 ASN A C 1
ATOM 1569 O O . ASN A 1 206 ? -26.014 -0.299 8.781 1.00 83.75 206 ASN A O 1
ATOM 1573 N N . GLY A 1 207 ? -25.432 -2.447 8.473 1.00 80.12 207 GLY A N 1
ATOM 1574 C CA . GLY A 1 207 ? -23.997 -2.170 8.402 1.00 80.12 207 GLY A CA 1
ATOM 1575 C C . GLY A 1 207 ? -23.467 -1.730 9.776 1.00 80.12 207 GLY A C 1
ATOM 1576 O O . GLY A 1 207 ? -23.853 -2.319 10.785 1.00 80.12 207 GLY A O 1
ATOM 1577 N N . PRO A 1 208 ? -22.598 -0.707 9.841 1.00 81.38 208 PRO A N 1
ATOM 1578 C CA . PRO A 1 208 ? -22.188 -0.082 11.101 1.00 81.38 208 PRO A CA 1
ATOM 1579 C C . PRO A 1 208 ? -23.290 0.711 11.831 1.00 81.38 208 PRO A C 1
ATOM 1581 O O . PRO A 1 208 ? -23.068 1.090 12.986 1.00 81.38 208 PRO A O 1
ATOM 1584 N N . ALA A 1 209 ? -24.428 0.994 11.185 1.00 88.94 209 ALA A N 1
ATOM 1585 C CA . ALA A 1 209 ? -25.572 1.709 11.757 1.00 88.94 209 ALA A CA 1
ATOM 1586 C C . ALA A 1 209 ? -26.645 0.764 12.336 1.00 88.94 209 ALA A C 1
ATOM 1588 O O . ALA A 1 209 ? -26.602 -0.454 12.150 1.00 88.94 209 ALA A O 1
ATOM 1589 N N . GLY A 1 210 ? -27.638 1.344 13.019 1.00 90.81 210 GLY A N 1
ATOM 1590 C CA . GLY A 1 210 ? -28.699 0.598 13.704 1.00 90.81 210 GLY A CA 1
ATOM 1591 C C . GLY A 1 210 ? -28.207 -0.090 14.982 1.00 90.81 210 GLY A C 1
ATOM 1592 O O . GLY A 1 210 ? -27.238 0.351 15.611 1.00 90.81 210 GLY A O 1
ATOM 1593 N N . GLY A 1 211 ? -28.884 -1.160 15.392 1.00 90.25 211 GLY A N 1
ATOM 1594 C CA . GLY A 1 211 ? -28.537 -1.937 16.577 1.00 90.25 211 GLY A CA 1
ATOM 1595 C C . GLY A 1 211 ? -27.228 -2.709 16.403 1.00 90.25 211 GLY A C 1
ATOM 1596 O O . GLY A 1 211 ? -27.149 -3.662 15.631 1.00 90.25 211 GLY A O 1
ATOM 1597 N N . ARG A 1 212 ? -26.186 -2.338 17.155 1.00 89.75 212 ARG A N 1
ATOM 1598 C CA . ARG A 1 212 ? -24.923 -3.093 17.204 1.00 89.75 212 ARG A CA 1
ATOM 1599 C C . ARG A 1 212 ? -25.016 -4.195 18.251 1.00 89.75 212 ARG A C 1
ATOM 1601 O O . ARG A 1 212 ? -25.203 -3.925 19.434 1.00 89.75 212 ARG A O 1
ATOM 1608 N N . LEU A 1 213 ? -24.879 -5.443 17.817 1.00 84.06 213 LEU A N 1
ATOM 1609 C CA . LEU A 1 213 ? -25.040 -6.608 18.684 1.00 84.06 213 LEU A CA 1
ATOM 1610 C C . LEU A 1 213 ? -23.694 -7.098 19.221 1.00 84.06 213 LEU A C 1
ATOM 1612 O O . LEU A 1 213 ? -22.739 -7.292 18.472 1.00 84.06 213 LEU A O 1
ATOM 1616 N N . GLN A 1 214 ? -23.644 -7.381 20.521 1.00 89.62 214 GLN A N 1
ATOM 1617 C CA . GLN A 1 214 ? -22.495 -7.992 21.186 1.00 89.62 214 GLN A CA 1
ATOM 1618 C C . GLN A 1 214 ? -22.564 -9.522 21.066 1.00 89.62 214 GLN A C 1
ATOM 1620 O O . GLN A 1 214 ? -22.795 -10.214 22.049 1.00 89.62 214 GLN A O 1
ATOM 1625 N N . LEU A 1 215 ? -22.435 -10.091 19.864 1.00 87.19 215 LEU A N 1
ATOM 1626 C CA . LEU A 1 215 ? -22.625 -11.541 19.681 1.00 87.19 215 LEU A CA 1
ATOM 1627 C C . LEU A 1 215 ? -21.501 -12.382 20.302 1.00 87.19 215 LEU A C 1
ATOM 1629 O O . LEU A 1 215 ? -21.791 -13.400 20.924 1.00 87.19 215 LEU A O 1
ATOM 1633 N N . ALA A 1 216 ? -20.244 -11.945 20.206 1.00 90.69 216 ALA A N 1
ATOM 1634 C CA . ALA A 1 216 ? -19.114 -12.579 20.892 1.00 90.69 216 ALA A CA 1
ATOM 1635 C C . ALA A 1 216 ? -19.016 -12.089 22.345 1.00 90.69 216 ALA A C 1
ATOM 1637 O O . ALA A 1 216 ? -19.317 -10.920 22.607 1.00 90.69 216 ALA A O 1
ATOM 1638 N N . ASP A 1 217 ? -18.597 -12.947 23.278 1.00 92.50 217 ASP A N 1
ATOM 1639 C CA . ASP A 1 217 ? -18.307 -12.530 24.663 1.00 92.50 217 ASP A CA 1
ATOM 1640 C C . ASP A 1 217 ? -16.998 -11.728 24.718 1.00 92.50 217 ASP A C 1
ATOM 1642 O O . ASP A 1 217 ? -16.884 -10.722 25.425 1.00 92.50 217 ASP A O 1
ATOM 1646 N N . GLU A 1 218 ? -16.027 -12.146 23.907 1.00 95.12 218 GLU A N 1
ATOM 1647 C CA . GLU A 1 218 ? -14.724 -11.510 23.772 1.00 95.12 218 GLU A CA 1
ATOM 1648 C C . GLU A 1 218 ? -14.270 -11.502 22.310 1.00 95.12 218 GLU A C 1
ATOM 1650 O O . GLU A 1 218 ? -14.606 -12.397 21.536 1.00 95.12 218 GLU A O 1
ATOM 1655 N N . ILE A 1 219 ? -13.471 -10.504 21.942 1.00 95.56 219 ILE A N 1
ATOM 1656 C CA . ILE A 1 219 ? -12.792 -10.424 20.646 1.00 95.56 219 ILE A CA 1
ATOM 1657 C C . ILE A 1 219 ? -11.304 -10.262 20.918 1.00 95.56 219 ILE A C 1
ATOM 1659 O O . ILE A 1 219 ? -10.901 -9.381 21.679 1.00 95.56 219 ILE A O 1
ATOM 1663 N N . ARG A 1 220 ? -10.476 -11.087 20.283 1.00 95.19 220 ARG A N 1
ATOM 1664 C CA . ARG A 1 220 ? -9.024 -11.022 20.398 1.00 95.19 220 ARG A CA 1
ATOM 1665 C C . ARG A 1 220 ? -8.407 -10.683 19.051 1.00 95.19 220 ARG A C 1
ATOM 1667 O O . ARG A 1 220 ? -8.402 -11.499 18.138 1.00 95.19 220 ARG A O 1
ATOM 1674 N N . PHE A 1 221 ? -7.832 -9.492 18.954 1.00 96.75 221 PHE A N 1
ATOM 1675 C CA . PHE A 1 221 ? -7.047 -9.082 17.796 1.00 96.75 221 PHE A CA 1
ATOM 1676 C C . PHE A 1 221 ? -5.600 -9.532 17.964 1.00 96.75 221 PHE A C 1
ATOM 1678 O O . PHE A 1 221 ? -4.936 -9.128 18.916 1.00 96.75 221 PHE A O 1
ATOM 1685 N N . ILE A 1 222 ? -5.113 -10.356 17.041 1.00 96.06 222 ILE A N 1
ATOM 1686 C CA . ILE A 1 222 ? -3.790 -10.982 17.082 1.00 96.06 222 ILE A CA 1
ATOM 1687 C C . ILE A 1 222 ? -2.958 -10.412 15.921 1.00 96.06 222 ILE A C 1
ATOM 1689 O O . ILE A 1 222 ? -3.287 -10.669 14.759 1.00 96.06 222 ILE A O 1
ATOM 1693 N N . PRO A 1 223 ? -1.897 -9.627 16.185 1.00 89.69 223 PRO A N 1
ATOM 1694 C CA . PRO A 1 223 ? -1.033 -9.104 15.138 1.00 89.69 223 PRO A CA 1
ATOM 1695 C C . PRO A 1 223 ? -0.160 -10.222 14.560 1.00 89.69 223 PRO A C 1
ATOM 1697 O O . PRO A 1 223 ? 0.726 -10.754 15.224 1.00 89.69 223 PRO A O 1
ATOM 1700 N N . VAL A 1 224 ? -0.384 -10.560 13.293 1.00 85.69 224 VAL A N 1
ATOM 1701 C CA . VAL A 1 224 ? 0.365 -11.596 12.574 1.00 85.69 224 VAL A CA 1
ATOM 1702 C C . VAL A 1 224 ? 0.889 -10.972 11.287 1.00 85.69 224 VAL A C 1
ATOM 1704 O O . VAL A 1 224 ? 0.146 -10.930 10.317 1.00 85.69 224 VAL A O 1
ATOM 1707 N N . PRO A 1 225 ? 2.132 -10.456 11.232 1.00 77.88 225 PRO A N 1
ATOM 1708 C CA . PRO A 1 225 ? 2.617 -9.717 10.063 1.00 77.88 225 PRO A CA 1
ATOM 1709 C C . PRO A 1 225 ? 2.753 -10.555 8.787 1.00 77.88 225 PRO A C 1
ATOM 1711 O O . PRO A 1 225 ? 2.462 -10.066 7.692 1.00 77.88 225 PRO A O 1
ATOM 1714 N N . ASP A 1 226 ? 3.163 -11.820 8.912 1.00 78.50 226 ASP A N 1
ATOM 1715 C CA . ASP A 1 226 ? 3.333 -12.703 7.757 1.00 78.50 226 ASP A CA 1
ATOM 1716 C C . ASP A 1 226 ? 1.970 -13.194 7.227 1.00 78.50 226 ASP A C 1
ATOM 1718 O O . ASP A 1 226 ? 1.197 -13.805 7.973 1.00 78.50 226 ASP A O 1
ATOM 1722 N N . PRO A 1 227 ? 1.647 -12.944 5.947 1.00 78.19 227 PRO A N 1
ATOM 1723 C CA . PRO A 1 227 ? 0.346 -13.291 5.390 1.00 78.19 227 PRO A CA 1
ATOM 1724 C C . PRO A 1 227 ? 0.124 -14.798 5.241 1.00 78.19 227 PRO A C 1
ATOM 1726 O O . PRO A 1 227 ? -1.012 -15.249 5.367 1.00 78.19 227 PRO A O 1
ATOM 1729 N N . ASN A 1 228 ? 1.173 -15.596 5.018 1.00 82.19 228 ASN A N 1
ATOM 1730 C CA . ASN A 1 228 ? 1.021 -17.047 4.922 1.00 82.19 228 ASN A CA 1
ATOM 1731 C C . ASN A 1 228 ? 0.755 -17.656 6.300 1.00 82.19 228 ASN A C 1
ATOM 1733 O O . ASN A 1 228 ? -0.062 -18.565 6.407 1.00 82.19 228 ASN A O 1
ATOM 1737 N N . THR A 1 229 ? 1.359 -17.118 7.362 1.00 80.62 229 THR A N 1
ATOM 1738 C CA . THR A 1 229 ? 1.023 -17.501 8.742 1.00 80.62 229 THR A CA 1
ATOM 1739 C C . THR A 1 229 ? -0.453 -17.244 9.049 1.00 80.62 229 THR A C 1
ATOM 1741 O O . THR A 1 229 ? -1.103 -18.105 9.637 1.00 80.62 229 THR A O 1
ATOM 1744 N N . ARG A 1 230 ? -1.025 -16.119 8.591 1.00 91.44 230 ARG A N 1
ATOM 1745 C CA . ARG A 1 230 ? -2.473 -15.858 8.725 1.00 91.44 230 ARG A CA 1
ATOM 1746 C C . ARG A 1 230 ? -3.321 -16.906 8.002 1.00 91.44 230 ARG A C 1
ATOM 1748 O O . ARG A 1 230 ? -4.262 -17.426 8.596 1.00 91.44 230 ARG A O 1
ATOM 1755 N N . VAL A 1 231 ? -2.961 -17.257 6.763 1.00 88.69 231 VAL A N 1
ATOM 1756 C CA . VAL A 1 231 ? -3.638 -18.316 5.991 1.00 88.69 231 VAL A CA 1
ATOM 1757 C C . VAL A 1 231 ? -3.577 -19.660 6.723 1.00 88.69 231 VAL A C 1
ATOM 1759 O O . VAL A 1 231 ? -4.603 -20.310 6.894 1.00 88.69 231 VAL A O 1
ATOM 1762 N N . GLU A 1 232 ? -2.401 -20.086 7.189 1.00 86.62 232 GLU A N 1
ATOM 1763 C CA . GLU A 1 232 ? -2.256 -21.372 7.885 1.00 86.62 232 GLU A CA 1
ATOM 1764 C C . GLU A 1 232 ? -2.987 -21.398 9.233 1.00 86.62 232 GLU A C 1
ATOM 1766 O O . GLU A 1 232 ? -3.583 -22.418 9.592 1.00 86.62 232 GLU A O 1
ATOM 1771 N N . GLY A 1 233 ? -2.977 -20.287 9.970 1.00 82.50 233 GLY A N 1
ATOM 1772 C CA . GLY A 1 233 ? -3.732 -20.154 11.212 1.00 82.50 233 GLY A CA 1
ATOM 1773 C C . GLY A 1 233 ? -5.237 -20.273 10.973 1.00 82.50 233 GLY A C 1
ATOM 1774 O O . GLY A 1 233 ? -5.904 -21.060 11.644 1.00 82.50 233 GLY A O 1
ATOM 1775 N N . LEU A 1 234 ? -5.759 -19.610 9.939 1.00 90.69 234 LEU A N 1
ATOM 1776 C CA . LEU A 1 234 ? -7.159 -19.734 9.535 1.00 90.69 234 LEU A CA 1
ATOM 1777 C C . LEU A 1 234 ? -7.512 -21.176 9.123 1.00 90.69 234 LEU A C 1
ATOM 1779 O O . LEU A 1 234 ? -8.440 -21.770 9.663 1.00 90.69 234 LEU A O 1
ATOM 1783 N N . LEU A 1 235 ? -6.734 -21.783 8.219 1.00 87.69 235 LEU A N 1
ATOM 1784 C CA . LEU A 1 235 ? -6.972 -23.148 7.722 1.00 87.69 235 LEU A CA 1
ATOM 1785 C C . LEU A 1 235 ? -6.842 -24.225 8.808 1.00 87.69 235 LEU A C 1
ATOM 1787 O O . LEU A 1 235 ? -7.399 -25.314 8.679 1.00 87.69 235 LEU A O 1
ATOM 1791 N N . SER A 1 236 ? -6.082 -23.952 9.869 1.00 84.69 236 SER A N 1
ATOM 1792 C CA . SER A 1 236 ? -5.945 -24.857 11.012 1.00 84.69 236 SER A CA 1
ATOM 1793 C C . SER A 1 236 ? -7.014 -24.660 12.091 1.00 84.69 236 SER A C 1
ATOM 1795 O O . SER A 1 236 ? -7.061 -25.458 13.029 1.00 84.69 236 SER A O 1
ATOM 1797 N N . GLY A 1 237 ? -7.868 -23.638 11.954 1.00 87.25 237 GLY A N 1
ATOM 1798 C CA . GLY A 1 237 ? -8.875 -23.255 12.944 1.00 87.25 237 GLY A CA 1
ATOM 1799 C C . GLY A 1 237 ? -8.300 -22.541 14.171 1.00 87.25 237 GLY A C 1
ATOM 1800 O O . GLY A 1 237 ? -8.968 -22.477 15.196 1.00 87.25 237 GLY A O 1
ATOM 1801 N N . GLN A 1 238 ? -7.061 -22.047 14.095 1.00 88.62 238 GLN A N 1
ATOM 1802 C CA . GLN A 1 238 ? -6.448 -21.221 15.140 1.00 88.62 238 GLN A CA 1
ATOM 1803 C C . GLN A 1 238 ? -7.058 -19.817 15.186 1.00 88.62 238 GLN A C 1
ATOM 1805 O O . GLN A 1 238 ? -7.093 -19.206 16.250 1.00 88.62 238 GLN A O 1
ATOM 1810 N N . TYR A 1 239 ? -7.500 -19.305 14.038 1.00 94.62 239 TYR A N 1
ATOM 1811 C CA . TYR A 1 239 ? -8.171 -18.015 13.926 1.00 94.62 239 TYR A CA 1
ATOM 1812 C C . TYR A 1 239 ? -9.580 -18.225 13.390 1.00 94.62 239 TYR A C 1
ATOM 1814 O O . TYR A 1 239 ? -9.785 -19.013 12.466 1.00 94.62 239 TYR A O 1
ATOM 1822 N N . ASP A 1 240 ? -10.538 -17.496 13.950 1.00 94.75 240 ASP A N 1
ATOM 1823 C CA . ASP A 1 240 ? -11.910 -17.468 13.454 1.00 94.75 240 ASP A CA 1
ATOM 1824 C C . ASP A 1 240 ? -12.057 -16.519 12.262 1.00 94.75 240 ASP A C 1
ATOM 1826 O O . ASP A 1 240 ? -12.917 -16.718 11.407 1.00 94.75 240 ASP A O 1
ATOM 1830 N N . PHE A 1 241 ? -11.203 -15.497 12.186 1.00 94.56 241 PHE A N 1
ATOM 1831 C CA . PHE A 1 241 ? -11.144 -14.554 11.078 1.00 94.56 241 PHE A CA 1
ATOM 1832 C C . PHE A 1 241 ? -9.704 -14.118 10.803 1.00 94.56 241 PHE A C 1
ATOM 1834 O O . PHE A 1 241 ? -8.915 -13.948 11.733 1.00 94.56 241 PHE A O 1
ATOM 1841 N N . ALA A 1 242 ? -9.355 -13.898 9.537 1.00 93.12 242 ALA A N 1
ATOM 1842 C CA . ALA A 1 242 ? -8.040 -13.416 9.138 1.00 93.12 242 ALA A CA 1
ATOM 1843 C C . ALA A 1 242 ? -8.126 -12.373 8.014 1.00 93.12 242 ALA A C 1
ATOM 1845 O O . ALA A 1 242 ? -8.731 -12.610 6.967 1.00 93.12 242 ALA A O 1
ATOM 1846 N N . ASP A 1 243 ? -7.480 -11.226 8.231 1.00 87.44 243 ASP A N 1
ATOM 1847 C CA . ASP A 1 243 ? -7.464 -10.097 7.297 1.00 87.44 243 ASP A CA 1
ATOM 1848 C C . ASP A 1 243 ? -6.217 -10.085 6.386 1.00 87.44 243 ASP A C 1
ATOM 1850 O O . ASP A 1 243 ? -5.157 -10.628 6.720 1.00 87.44 243 ASP A O 1
ATOM 1854 N N . GLY A 1 244 ? -6.330 -9.436 5.224 1.00 83.56 244 GLY A N 1
ATOM 1855 C CA . GLY A 1 244 ? -5.230 -9.154 4.302 1.00 83.56 244 GLY A CA 1
ATOM 1856 C C . GLY A 1 244 ? -4.516 -10.401 3.780 1.00 83.56 244 GLY A C 1
ATOM 1857 O O . GLY A 1 244 ? -3.288 -10.479 3.853 1.00 83.56 244 GLY A O 1
ATOM 1858 N N . LEU A 1 245 ? -5.261 -11.398 3.311 1.00 88.00 245 LEU A N 1
ATOM 1859 C CA . LEU A 1 245 ? -4.720 -12.653 2.793 1.00 88.00 245 LEU A CA 1
ATOM 1860 C C . LEU A 1 245 ? -4.228 -12.501 1.337 1.00 88.00 245 LEU A C 1
ATOM 1862 O O . LEU A 1 245 ? -4.778 -11.697 0.579 1.00 88.00 245 LEU A O 1
ATOM 1866 N N . PRO A 1 246 ? -3.204 -13.262 0.906 1.00 82.62 246 PRO A N 1
ATOM 1867 C CA . PRO A 1 246 ? -2.714 -13.213 -0.472 1.00 82.62 246 PRO A CA 1
ATOM 1868 C C . PRO A 1 246 ? -3.729 -13.792 -1.457 1.00 82.62 246 PRO A C 1
ATOM 1870 O O . PRO A 1 246 ? -4.293 -14.854 -1.192 1.00 82.62 246 PRO A O 1
ATOM 1873 N N . ALA A 1 247 ? -3.904 -13.163 -2.620 1.00 82.06 247 ALA A N 1
ATOM 1874 C CA . ALA A 1 247 ? -4.821 -13.629 -3.665 1.00 82.06 247 ALA A CA 1
ATOM 1875 C C . ALA A 1 247 ? -4.581 -15.102 -4.055 1.00 82.06 247 ALA A C 1
ATOM 1877 O O . ALA A 1 247 ? -5.524 -15.878 -4.204 1.00 82.06 247 ALA A O 1
ATOM 1878 N N . GLU A 1 248 ? -3.316 -15.528 -4.113 1.00 81.38 248 GLU A N 1
ATOM 1879 C CA . GLU A 1 248 ? -2.913 -16.904 -4.419 1.00 81.38 248 GLU A CA 1
ATOM 1880 C C . GLU A 1 248 ? -3.394 -17.953 -3.401 1.00 81.38 248 GLU A C 1
ATOM 1882 O O . GLU A 1 248 ? -3.371 -19.149 -3.693 1.00 81.38 248 GLU A O 1
ATOM 1887 N N . SER A 1 249 ? -3.829 -17.530 -2.210 1.00 85.81 249 SER A N 1
ATOM 1888 C CA . SER A 1 249 ? -4.372 -18.427 -1.187 1.00 85.81 249 SER A CA 1
ATOM 1889 C C . SER A 1 249 ? -5.861 -18.727 -1.363 1.00 85.81 249 SER A C 1
ATOM 1891 O O . SER A 1 249 ? -6.342 -19.667 -0.739 1.00 85.81 249 SER A O 1
ATOM 1893 N N . TYR A 1 250 ? -6.574 -18.000 -2.233 1.00 87.94 250 TYR A N 1
ATOM 1894 C CA . TYR A 1 250 ? -8.028 -18.113 -2.392 1.00 87.94 250 TYR A CA 1
ATOM 1895 C C . TYR A 1 250 ? -8.499 -19.547 -2.619 1.00 87.94 250 TYR A C 1
ATOM 1897 O O . TYR A 1 250 ? -9.295 -20.038 -1.830 1.00 87.94 250 TYR A O 1
ATOM 1905 N N . ALA A 1 251 ? -7.949 -20.241 -3.623 1.00 85.31 251 ALA A N 1
ATOM 1906 C CA . ALA A 1 251 ? -8.351 -21.614 -3.939 1.00 85.31 251 ALA A CA 1
ATOM 1907 C C . ALA A 1 251 ? -8.164 -22.559 -2.741 1.00 85.31 251 ALA A C 1
ATOM 1909 O O . ALA A 1 251 ? -9.023 -23.379 -2.451 1.00 85.31 251 ALA A O 1
ATOM 1910 N N . ARG A 1 252 ? -7.081 -22.384 -1.972 1.00 88.38 252 ARG A N 1
ATOM 1911 C CA . ARG A 1 252 ? -6.816 -23.205 -0.781 1.00 88.38 252 ARG A CA 1
ATOM 1912 C C . ARG A 1 252 ? -7.826 -22.970 0.342 1.00 88.38 252 ARG A C 1
ATOM 1914 O O . ARG A 1 252 ? -8.036 -23.870 1.149 1.00 88.38 252 ARG A O 1
ATOM 1921 N N . ILE A 1 253 ? -8.359 -21.754 0.451 1.00 90.50 253 ILE A N 1
ATOM 1922 C CA . ILE A 1 253 ? -9.376 -21.401 1.445 1.00 90.50 253 ILE A CA 1
ATOM 1923 C C . ILE A 1 253 ? -10.742 -21.887 0.964 1.00 90.50 253 ILE A C 1
ATOM 1925 O O . ILE A 1 253 ? -11.455 -22.497 1.742 1.00 90.50 253 ILE A O 1
ATOM 1929 N N . ASP A 1 254 ? -11.069 -21.673 -0.309 1.00 90.19 254 ASP A N 1
ATOM 1930 C CA . ASP A 1 254 ? -12.331 -22.099 -0.928 1.00 90.19 254 ASP A CA 1
ATOM 1931 C C . ASP A 1 254 ? -12.522 -23.626 -0.893 1.00 90.19 254 ASP A C 1
ATOM 1933 O O . ASP A 1 254 ? -13.616 -24.118 -0.640 1.00 90.19 254 ASP A O 1
ATOM 1937 N N . GLU A 1 255 ? -11.438 -24.386 -1.065 1.00 89.12 255 GLU A N 1
ATOM 1938 C CA . GLU A 1 255 ? -11.434 -25.855 -1.004 1.00 89.12 255 GLU A CA 1
ATOM 1939 C C . GLU A 1 255 ? -11.345 -26.417 0.435 1.00 89.12 255 GLU A C 1
ATOM 1941 O O . GLU A 1 255 ? -11.280 -27.634 0.629 1.00 89.12 255 GLU A O 1
ATOM 1946 N N . SER A 1 256 ? -11.290 -25.562 1.462 1.00 89.69 256 SER A N 1
ATOM 1947 C CA . SER A 1 256 ? -11.111 -25.974 2.859 1.00 89.69 256 SER A CA 1
ATOM 1948 C C . SER A 1 256 ? -12.432 -26.325 3.543 1.00 89.69 256 SER A C 1
ATOM 1950 O O . SER A 1 256 ? -13.392 -25.568 3.495 1.00 89.69 256 SER A O 1
ATOM 1952 N N . ASP A 1 257 ? -12.445 -27.406 4.327 1.00 91.94 257 ASP A N 1
ATOM 1953 C CA . ASP A 1 257 ? -13.565 -27.702 5.238 1.00 91.94 257 ASP A CA 1
ATOM 1954 C C . ASP A 1 257 ? -13.583 -26.787 6.484 1.00 91.94 257 ASP A C 1
ATOM 1956 O O . ASP A 1 257 ? -14.564 -26.756 7.228 1.00 91.94 257 ASP A O 1
ATOM 1960 N N . ALA A 1 258 ? -12.471 -26.102 6.780 1.00 90.19 258 ALA A N 1
ATOM 1961 C CA . ALA A 1 258 ? -12.279 -25.348 8.022 1.00 90.19 258 ALA A CA 1
ATOM 1962 C C . ALA A 1 258 ? -12.482 -23.835 7.867 1.00 90.19 258 ALA A C 1
ATOM 1964 O O . ALA A 1 258 ? -12.702 -23.150 8.868 1.00 90.19 258 ALA A O 1
ATOM 1965 N N . ALA A 1 259 ? -12.398 -23.309 6.645 1.00 94.62 259 ALA A N 1
ATOM 1966 C CA . ALA A 1 259 ? -12.423 -21.878 6.377 1.00 94.62 259 ALA A CA 1
ATOM 1967 C C . ALA A 1 259 ? -13.144 -21.562 5.065 1.00 94.62 259 ALA A C 1
ATOM 1969 O O . ALA A 1 259 ? -13.219 -22.408 4.189 1.00 94.62 259 ALA A O 1
ATOM 1970 N N . GLU A 1 260 ? -13.627 -20.333 4.934 1.00 94.06 260 GLU A N 1
ATOM 1971 C CA . GLU A 1 260 ? -14.303 -19.811 3.749 1.00 94.06 260 GLU A CA 1
ATOM 1972 C C . GLU A 1 260 ? -13.663 -18.471 3.344 1.00 94.06 260 GLU A C 1
ATOM 1974 O O . GLU A 1 260 ? -13.339 -17.653 4.220 1.00 94.06 260 GLU A O 1
ATOM 1979 N N . PRO A 1 261 ? -13.451 -18.215 2.040 1.00 91.69 261 PRO A N 1
ATOM 1980 C CA . PRO A 1 261 ? -12.877 -16.962 1.583 1.00 91.69 261 PRO A CA 1
ATOM 1981 C C . PRO A 1 261 ? -13.905 -15.835 1.671 1.00 91.69 261 PRO A C 1
ATOM 1983 O O . PRO A 1 261 ? -15.078 -15.985 1.332 1.00 91.69 261 PRO A O 1
ATOM 1986 N N . VAL A 1 262 ? -13.433 -14.661 2.069 1.00 88.94 262 VAL A N 1
ATOM 1987 C CA . VAL A 1 262 ? -14.237 -13.451 2.219 1.00 88.94 262 VAL A CA 1
ATOM 1988 C C . VAL A 1 262 ? -13.639 -12.392 1.297 1.00 88.94 262 VAL A C 1
ATOM 1990 O O . VAL A 1 262 ? -12.581 -11.835 1.573 1.00 88.94 262 VAL A O 1
ATOM 1993 N N . LEU A 1 263 ? -14.277 -12.151 0.150 1.00 83.50 263 LEU A N 1
ATOM 1994 C CA . LEU A 1 263 ? -13.785 -11.199 -0.851 1.00 83.50 263 LEU A CA 1
ATOM 1995 C C . LEU A 1 263 ? -14.482 -9.845 -0.730 1.00 83.50 263 LEU A C 1
ATOM 1997 O O . LEU A 1 263 ? -15.699 -9.741 -0.876 1.00 83.50 263 LEU A O 1
ATOM 2001 N N . LEU A 1 264 ? -13.692 -8.791 -0.547 1.00 80.38 264 LEU A N 1
ATOM 2002 C CA . LEU A 1 264 ? -14.168 -7.412 -0.500 1.00 80.38 264 LEU A CA 1
ATOM 2003 C C . LEU A 1 264 ? -14.088 -6.823 -1.905 1.00 80.38 264 LEU A C 1
ATOM 2005 O O . LEU A 1 264 ? -12.995 -6.532 -2.392 1.00 80.38 264 LEU A O 1
ATOM 2009 N N . ARG A 1 265 ? -15.247 -6.668 -2.554 1.00 79.56 265 ARG A N 1
ATOM 2010 C CA . ARG A 1 265 ? -15.358 -6.305 -3.973 1.00 79.56 265 ARG A CA 1
ATOM 2011 C C . ARG A 1 265 ? -16.133 -4.994 -4.198 1.00 79.56 265 ARG A C 1
ATOM 2013 O O . ARG A 1 265 ? -17.317 -4.955 -3.868 1.00 79.56 265 ARG A O 1
ATOM 2020 N N . PRO A 1 266 ? -15.527 -3.972 -4.831 1.00 73.31 266 PRO A N 1
ATOM 2021 C CA . PRO A 1 266 ? -14.093 -3.674 -4.833 1.00 73.31 266 PRO A CA 1
ATOM 2022 C C . PRO A 1 266 ? -13.666 -3.026 -3.510 1.00 73.31 266 PRO A C 1
ATOM 2024 O O . PRO A 1 266 ? -14.422 -2.270 -2.905 1.00 73.31 266 PRO A O 1
ATOM 2027 N N . PHE A 1 267 ? -12.446 -3.308 -3.055 1.00 80.19 267 PHE A N 1
ATOM 2028 C CA . PHE A 1 267 ? -11.913 -2.741 -1.818 1.00 80.19 267 PHE A CA 1
ATOM 2029 C C . PHE A 1 267 ? -11.413 -1.314 -1.996 1.00 80.19 267 PHE A C 1
ATOM 2031 O O . PHE A 1 267 ? -11.831 -0.395 -1.290 1.00 80.19 267 PHE A O 1
ATOM 2038 N N . GLY A 1 268 ? -10.533 -1.120 -2.967 1.00 86.69 268 GLY A N 1
ATOM 2039 C CA . GLY A 1 268 ? -9.892 0.161 -3.188 1.00 86.69 268 GLY A CA 1
ATOM 2040 C C . GLY A 1 268 ? -9.369 0.291 -4.598 1.00 86.69 268 GLY A C 1
ATOM 2041 O O . GLY A 1 268 ? -9.639 -0.540 -5.463 1.00 86.69 268 GLY A O 1
ATOM 2042 N N . TRP A 1 269 ? -8.607 1.345 -4.830 1.00 91.38 269 TRP A N 1
ATOM 2043 C CA . TRP A 1 269 ? -8.065 1.672 -6.136 1.00 91.38 269 TRP A CA 1
ATOM 2044 C C . TRP A 1 269 ? -6.612 2.135 -6.008 1.00 91.38 269 TRP A C 1
ATOM 2046 O O . TRP A 1 269 ? -6.289 2.920 -5.105 1.00 91.38 269 TRP A O 1
ATOM 2056 N N . PRO A 1 270 ? -5.703 1.649 -6.874 1.00 94.12 270 PRO A N 1
ATOM 2057 C CA . PRO A 1 270 ? -4.348 2.164 -6.920 1.00 94.12 270 PRO A CA 1
ATOM 2058 C C . PRO A 1 270 ? -4.305 3.574 -7.500 1.00 94.12 270 PRO A C 1
ATOM 2060 O O . PRO A 1 270 ? -4.970 3.882 -8.492 1.00 94.12 270 PRO A O 1
ATOM 2063 N N . ILE A 1 271 ? -3.468 4.402 -6.888 1.00 95.19 271 ILE A N 1
ATOM 2064 C CA . ILE A 1 271 ? -3.277 5.813 -7.193 1.00 95.19 271 ILE A CA 1
ATOM 2065 C C . ILE A 1 271 ? -1.833 6.023 -7.630 1.00 95.19 271 ILE A C 1
ATOM 2067 O O . ILE A 1 271 ? -0.892 5.820 -6.856 1.00 95.19 271 ILE A O 1
ATOM 2071 N N . PHE A 1 272 ? -1.673 6.518 -8.848 1.00 97.69 272 PHE A N 1
ATOM 2072 C CA . PHE A 1 272 ? -0.448 7.165 -9.293 1.00 97.69 272 PHE A CA 1
ATOM 2073 C C . PHE A 1 272 ? -0.613 8.655 -8.999 1.00 97.69 272 PHE A C 1
ATOM 2075 O O . PHE A 1 272 ? -1.326 9.378 -9.699 1.00 97.69 272 PHE A O 1
ATOM 2082 N N . ALA A 1 273 ? -0.024 9.091 -7.886 1.00 97.50 273 ALA A N 1
ATOM 2083 C CA . ALA A 1 273 ? -0.093 10.475 -7.448 1.00 97.50 273 ALA A CA 1
ATOM 2084 C C . ALA A 1 273 ? 0.852 11.325 -8.294 1.00 97.50 273 ALA A C 1
ATOM 2086 O O . ALA A 1 273 ? 2.007 10.951 -8.477 1.00 97.50 273 ALA A O 1
ATOM 2087 N N . ILE A 1 274 ? 0.359 12.464 -8.773 1.00 98.06 274 ILE A N 1
ATOM 2088 C CA . ILE A 1 274 ? 1.059 13.332 -9.720 1.00 98.06 274 ILE A CA 1
ATOM 2089 C C . ILE A 1 274 ? 1.563 14.581 -9.000 1.00 98.06 274 ILE A C 1
ATOM 2091 O O . ILE A 1 274 ? 0.822 15.209 -8.242 1.00 98.06 274 ILE A O 1
ATOM 2095 N N . ASN A 1 275 ? 2.830 14.932 -9.205 1.00 97.75 275 ASN A N 1
ATOM 2096 C CA . ASN A 1 275 ? 3.413 16.142 -8.641 1.00 97.75 275 ASN A CA 1
ATOM 2097 C C . ASN A 1 275 ? 3.089 17.356 -9.519 1.00 97.75 275 ASN A C 1
ATOM 2099 O O . ASN A 1 275 ? 3.632 17.498 -10.611 1.00 97.75 275 ASN A O 1
ATOM 2103 N N . HIS A 1 276 ? 2.235 18.253 -9.028 1.00 97.62 276 HIS A N 1
ATOM 2104 C CA . HIS A 1 276 ? 1.918 19.522 -9.695 1.00 97.62 276 HIS A CA 1
ATOM 2105 C C . HIS A 1 276 ? 2.782 20.687 -9.188 1.00 97.62 276 HIS A C 1
ATOM 2107 O O . HIS A 1 276 ? 2.665 21.799 -9.692 1.00 97.62 276 HIS A O 1
ATOM 2113 N N . LYS A 1 277 ? 3.634 20.466 -8.175 1.00 96.31 277 LYS A N 1
ATOM 2114 C CA . LYS A 1 277 ? 4.420 21.527 -7.517 1.00 96.31 277 LYS A CA 1
ATOM 2115 C C . LYS A 1 277 ? 5.789 21.743 -8.145 1.00 96.31 277 LYS A C 1
ATOM 2117 O O . LYS A 1 277 ? 6.298 22.858 -8.097 1.00 96.31 277 LYS A O 1
ATOM 2122 N N . ASP A 1 278 ? 6.407 20.677 -8.643 1.00 94.75 278 ASP A N 1
ATOM 2123 C CA . ASP A 1 278 ? 7.774 20.698 -9.158 1.00 94.75 278 ASP A CA 1
ATOM 2124 C C . ASP A 1 278 ? 7.994 19.570 -10.175 1.00 94.75 278 ASP A C 1
ATOM 2126 O O . ASP A 1 278 ? 7.268 18.576 -10.190 1.00 94.75 278 ASP A O 1
ATOM 2130 N N . GLY A 1 279 ? 9.029 19.707 -11.000 1.00 93.44 279 GLY A N 1
ATOM 2131 C CA . GLY A 1 279 ? 9.425 18.699 -11.977 1.00 93.44 279 GLY A CA 1
ATOM 2132 C C . GLY A 1 279 ? 8.595 18.692 -13.261 1.00 93.44 279 GLY A C 1
ATOM 2133 O O . GLY A 1 279 ? 7.941 19.670 -13.634 1.00 93.44 279 GLY A O 1
ATOM 2134 N N . LEU A 1 280 ? 8.671 17.569 -13.974 1.00 95.62 280 LEU A N 1
ATOM 2135 C CA . LEU A 1 280 ? 8.186 17.436 -15.354 1.00 95.62 280 LEU A CA 1
ATOM 2136 C C . LEU A 1 280 ? 6.672 17.527 -15.476 1.00 95.62 280 LEU A C 1
ATOM 2138 O O . LEU A 1 280 ? 6.152 18.012 -16.475 1.00 95.62 280 LEU A O 1
ATOM 2142 N N . LEU A 1 281 ? 5.970 17.057 -14.450 1.00 97.31 281 LEU A N 1
ATOM 2143 C CA . LEU A 1 281 ? 4.516 16.964 -14.455 1.00 97.31 281 LEU A CA 1
ATOM 2144 C C . LEU A 1 281 ? 3.835 18.287 -14.088 1.00 97.31 281 LEU A C 1
ATOM 2146 O O . LEU A 1 281 ? 2.611 18.338 -14.016 1.00 97.31 281 LEU A O 1
ATOM 2150 N N . THR A 1 282 ? 4.591 19.380 -13.948 1.00 96.31 282 THR A N 1
ATOM 2151 C CA . THR A 1 282 ? 4.028 20.741 -13.954 1.00 96.31 282 THR A CA 1
ATOM 2152 C C . THR A 1 282 ? 3.478 21.125 -15.336 1.00 96.31 282 THR A C 1
ATOM 2154 O O . THR A 1 282 ? 2.517 21.891 -15.417 1.00 96.31 282 THR A O 1
ATOM 2157 N N . ASP A 1 283 ? 4.000 20.532 -16.416 1.00 97.06 283 ASP A N 1
ATOM 2158 C CA . ASP A 1 283 ? 3.518 20.729 -17.786 1.00 97.06 283 ASP A CA 1
ATOM 2159 C C . ASP A 1 283 ? 2.344 19.787 -18.121 1.00 97.06 283 ASP A C 1
ATOM 2161 O O . ASP A 1 283 ? 2.448 18.560 -18.031 1.00 97.06 283 ASP A O 1
ATOM 2165 N N . LEU A 1 284 ? 1.215 20.364 -18.547 1.00 96.81 284 LEU A N 1
ATOM 2166 C CA . LEU A 1 284 ? -0.007 19.621 -18.863 1.00 96.81 284 LEU A CA 1
ATOM 2167 C C . LEU A 1 284 ? 0.159 18.644 -20.039 1.00 96.81 284 LEU A C 1
ATOM 2169 O O . LEU A 1 284 ? -0.428 17.562 -20.011 1.00 96.81 284 LEU A O 1
ATOM 2173 N N . ASN A 1 285 ? 0.936 18.986 -21.068 1.00 97.75 285 ASN A N 1
ATOM 2174 C CA . ASN A 1 285 ? 1.165 18.086 -22.200 1.00 97.75 285 ASN A CA 1
ATOM 2175 C C . ASN A 1 285 ? 1.992 16.874 -21.768 1.00 97.75 285 ASN A C 1
ATOM 2177 O O . ASN A 1 285 ? 1.677 15.759 -22.180 1.00 97.75 285 ASN A O 1
ATOM 2181 N N . VAL A 1 286 ? 2.973 17.060 -20.879 1.00 98.31 286 VAL A N 1
ATOM 2182 C CA . VAL A 1 286 ? 3.740 15.941 -20.306 1.00 98.31 286 VAL A CA 1
ATOM 2183 C C . VAL A 1 286 ? 2.842 15.048 -19.448 1.00 98.31 286 VAL A C 1
ATOM 2185 O O . VAL A 1 286 ? 2.924 13.822 -19.545 1.00 98.31 286 VAL A O 1
ATOM 2188 N N . ARG A 1 287 ? 1.922 15.620 -18.658 1.00 98.12 287 ARG A N 1
ATOM 2189 C CA . ARG A 1 287 ? 0.945 14.814 -17.907 1.00 98.12 287 ARG A CA 1
ATOM 2190 C C . ARG A 1 287 ? -0.014 14.043 -18.818 1.00 98.12 287 ARG A C 1
ATOM 2192 O O . ARG A 1 287 ? -0.281 12.870 -18.569 1.00 98.12 287 ARG A O 1
ATOM 2199 N N . LYS A 1 288 ? -0.507 14.666 -19.891 1.00 98.44 288 LYS A N 1
ATOM 2200 C CA . LYS A 1 288 ? -1.351 13.993 -20.892 1.00 98.44 288 LYS A CA 1
ATOM 2201 C C . LYS A 1 288 ? -0.592 12.889 -21.622 1.00 98.44 288 LYS A C 1
ATOM 2203 O O . LYS A 1 288 ? -1.166 11.835 -21.872 1.00 98.44 288 LYS A O 1
ATOM 2208 N N . ALA A 1 289 ? 0.695 13.092 -21.910 1.00 98.50 289 ALA A N 1
ATOM 2209 C CA . ALA A 1 289 ? 1.551 12.050 -22.467 1.00 98.50 289 ALA A CA 1
ATOM 2210 C C . ALA A 1 289 ? 1.683 10.859 -21.509 1.00 98.50 289 ALA A C 1
ATOM 2212 O O . ALA A 1 289 ? 1.551 9.713 -21.930 1.00 98.50 289 ALA A O 1
ATOM 2213 N N . LEU A 1 290 ? 1.878 11.131 -20.214 1.00 98.31 290 LEU A N 1
ATOM 2214 C CA . LEU A 1 290 ? 1.892 10.112 -19.166 1.00 98.31 290 LEU A CA 1
ATOM 2215 C C . LEU A 1 290 ? 0.571 9.326 -19.142 1.00 98.31 290 LEU A C 1
ATOM 2217 O O . LEU A 1 290 ? 0.611 8.105 -19.200 1.00 98.31 290 LEU A O 1
ATOM 2221 N N . GLN A 1 291 ? -0.586 9.995 -19.097 1.00 98.19 291 GLN A N 1
ATOM 2222 C CA . GLN A 1 291 ? -1.897 9.326 -19.075 1.00 98.19 291 GLN A CA 1
ATOM 2223 C C . GLN A 1 291 ? -2.146 8.479 -20.332 1.00 98.19 291 GLN A C 1
ATOM 2225 O O . GLN A 1 291 ? -2.615 7.348 -20.217 1.00 98.19 291 GLN A O 1
ATOM 2230 N N . ALA A 1 292 ? -1.796 8.994 -21.514 1.00 98.25 292 ALA A N 1
ATOM 2231 C CA . ALA A 1 292 ? -1.974 8.280 -22.775 1.00 98.25 292 ALA A CA 1
ATOM 2232 C C . ALA A 1 292 ? -1.133 6.994 -22.850 1.00 98.25 292 ALA A C 1
ATOM 2234 O O . ALA A 1 292 ? -1.580 5.999 -23.416 1.00 98.25 292 ALA A O 1
ATOM 2235 N N . ALA A 1 293 ? 0.066 6.999 -22.259 1.00 98.12 293 ALA A N 1
ATOM 2236 C CA . ALA A 1 293 ? 1.016 5.895 -22.352 1.00 98.12 293 ALA A CA 1
ATOM 2237 C C . ALA A 1 293 ? 0.693 4.687 -21.456 1.00 98.12 293 ALA A C 1
ATOM 2239 O O . ALA A 1 293 ? 1.201 3.601 -21.724 1.00 98.12 293 ALA A O 1
ATOM 2240 N N . LEU A 1 294 ? -0.079 4.835 -20.374 1.00 97.75 294 LEU A N 1
ATOM 2241 C CA . LEU A 1 294 ? -0.207 3.774 -19.364 1.00 97.75 294 LEU A CA 1
ATOM 2242 C C . LEU A 1 294 ? -1.195 2.659 -19.784 1.00 97.75 294 LEU A C 1
ATOM 2244 O O . LEU A 1 294 ? -2.367 2.952 -20.024 1.00 97.75 294 LEU A O 1
ATOM 2248 N N . PRO A 1 295 ? -0.767 1.378 -19.814 1.00 95.06 295 PRO A N 1
ATOM 2249 C CA . PRO A 1 295 ? -1.632 0.233 -20.098 1.00 95.06 295 PRO A CA 1
ATOM 2250 C C . PRO A 1 295 ? -2.258 -0.295 -18.800 1.00 95.06 295 PRO A C 1
ATOM 2252 O O . PRO A 1 295 ? -1.682 -1.136 -18.107 1.00 95.06 295 PRO A O 1
ATOM 2255 N N . HIS A 1 296 ? -3.431 0.208 -18.428 1.00 94.88 296 HIS A N 1
ATOM 2256 C CA . HIS A 1 296 ? -4.032 -0.097 -17.130 1.00 94.88 296 HIS A CA 1
ATOM 2257 C C . HIS A 1 296 ? -4.397 -1.581 -16.974 1.00 94.88 296 HIS A C 1
ATOM 2259 O O . HIS A 1 296 ? -4.192 -2.121 -15.887 1.00 94.88 296 HIS A O 1
ATOM 2265 N N . ASP A 1 297 ? -4.859 -2.257 -18.034 1.00 90.38 297 ASP A N 1
ATOM 2266 C CA . ASP A 1 297 ? -5.138 -3.703 -17.995 1.00 90.38 297 ASP A CA 1
ATOM 2267 C C . ASP A 1 297 ? -3.890 -4.510 -17.619 1.00 90.38 297 ASP A C 1
ATOM 2269 O O . ASP A 1 297 ? -3.908 -5.289 -16.666 1.00 90.38 297 ASP A O 1
ATOM 2273 N N . ASP A 1 298 ? -2.779 -4.264 -18.319 1.00 90.31 298 ASP A N 1
ATOM 2274 C CA . ASP A 1 298 ? -1.513 -4.964 -18.094 1.00 90.31 298 ASP A CA 1
ATOM 2275 C C . ASP A 1 298 ? -0.950 -4.664 -16.700 1.00 90.31 298 ASP A C 1
ATOM 2277 O O . ASP A 1 298 ? -0.402 -5.545 -16.034 1.00 90.31 298 ASP A O 1
ATOM 2281 N N . MET A 1 299 ? -1.104 -3.423 -16.231 1.00 94.38 299 MET A N 1
ATOM 2282 C CA . MET A 1 299 ? -0.688 -3.012 -14.892 1.00 94.38 299 MET A CA 1
ATOM 2283 C C . MET A 1 299 ? -1.483 -3.747 -13.807 1.00 94.38 299 MET A C 1
ATOM 2285 O O . MET A 1 299 ? -0.880 -4.294 -12.878 1.00 94.38 299 MET A O 1
ATOM 2289 N N . MET A 1 300 ? -2.815 -3.792 -13.914 1.00 90.31 300 MET A N 1
ATOM 2290 C CA . MET A 1 300 ? -3.663 -4.477 -12.933 1.00 90.31 300 MET A CA 1
ATOM 2291 C C . MET A 1 300 ? -3.457 -5.996 -12.973 1.00 90.31 300 MET A C 1
ATOM 2293 O O . MET A 1 300 ? -3.317 -6.623 -11.919 1.00 90.31 300 MET A O 1
ATOM 2297 N N . PHE A 1 301 ? -3.326 -6.581 -14.165 1.00 85.19 301 PHE A N 1
ATOM 2298 C CA . PHE A 1 301 ? -3.027 -8.001 -14.318 1.00 85.19 301 PHE A CA 1
ATOM 2299 C C . PHE A 1 301 ? -1.652 -8.359 -13.740 1.00 85.19 301 PHE A C 1
ATOM 2301 O O . PHE A 1 301 ? -1.522 -9.347 -13.022 1.00 85.19 301 PHE A O 1
ATOM 2308 N N . ALA A 1 302 ? -0.620 -7.537 -13.955 1.00 83.06 302 ALA A N 1
ATOM 2309 C CA . ALA A 1 302 ? 0.684 -7.752 -13.328 1.00 83.06 302 ALA A CA 1
ATOM 2310 C C . ALA A 1 302 ? 0.603 -7.689 -11.795 1.00 83.06 302 ALA A C 1
ATOM 2312 O O . ALA A 1 302 ? 1.248 -8.483 -11.106 1.00 83.06 302 ALA A O 1
ATOM 2313 N N . ALA A 1 303 ? -0.193 -6.767 -11.251 1.00 84.38 303 ALA A N 1
ATOM 2314 C CA . ALA A 1 303 ? -0.389 -6.615 -9.815 1.00 84.38 303 ALA A CA 1
ATOM 2315 C C . ALA A 1 303 ? -1.052 -7.838 -9.163 1.00 84.38 303 ALA A C 1
ATOM 2317 O O . ALA A 1 303 ? -0.529 -8.342 -8.162 1.00 84.38 303 ALA A O 1
ATOM 2318 N N . PHE A 1 304 ? -2.166 -8.310 -9.727 1.00 82.00 304 PHE A N 1
ATOM 2319 C CA . PHE A 1 304 ? -3.083 -9.238 -9.056 1.00 82.00 304 PHE A CA 1
ATOM 2320 C C . PHE A 1 304 ? -3.170 -10.627 -9.705 1.00 82.00 304 PHE A C 1
ATOM 2322 O O . PHE A 1 304 ? -3.571 -11.580 -9.045 1.00 82.00 304 PHE A O 1
ATOM 2329 N N . GLY A 1 305 ? -2.747 -10.769 -10.962 1.00 77.75 305 GLY A N 1
ATOM 2330 C CA . GLY A 1 305 ? -2.609 -12.038 -11.685 1.00 77.75 305 GLY A CA 1
ATOM 2331 C C . GLY A 1 305 ? -3.908 -12.694 -12.159 1.00 77.75 305 GLY A C 1
ATOM 2332 O O . GLY A 1 305 ? -3.854 -13.504 -13.081 1.00 77.75 305 GLY A O 1
ATOM 2333 N N . ASP A 1 306 ? -5.046 -12.372 -11.547 1.00 78.50 306 ASP A N 1
ATOM 2334 C CA . ASP A 1 306 ? -6.349 -12.960 -11.859 1.00 78.50 306 ASP A CA 1
ATOM 2335 C C . ASP A 1 306 ? -7.470 -11.920 -11.696 1.00 78.50 306 ASP A C 1
ATOM 2337 O O . ASP A 1 306 ? -7.511 -11.177 -10.708 1.00 78.50 306 ASP A O 1
ATOM 2341 N N . ASP A 1 307 ? -8.377 -11.876 -12.674 1.00 76.50 307 ASP A N 1
ATOM 2342 C CA . ASP A 1 307 ? -9.460 -10.890 -12.791 1.00 76.50 307 ASP A CA 1
ATOM 2343 C C . ASP A 1 307 ? -10.462 -10.957 -11.620 1.00 76.50 307 ASP A C 1
ATOM 2345 O O . ASP A 1 307 ? -11.213 -10.017 -11.374 1.00 76.50 307 ASP A O 1
ATOM 2349 N N . ASN A 1 308 ? -10.459 -12.025 -10.816 1.00 75.31 308 ASN A N 1
ATOM 2350 C CA . ASN A 1 308 ? -11.249 -12.090 -9.583 1.00 75.31 308 ASN A CA 1
ATOM 2351 C C . ASN A 1 308 ? -10.767 -11.118 -8.500 1.00 75.31 308 ASN A C 1
ATOM 2353 O O . ASN A 1 308 ? -11.495 -10.885 -7.528 1.00 75.31 308 ASN A O 1
ATOM 2357 N N . PHE A 1 309 ? -9.558 -10.567 -8.632 1.00 83.06 309 PHE A N 1
ATOM 2358 C CA . PHE A 1 309 ? -8.935 -9.688 -7.640 1.00 83.06 309 PHE A CA 1
ATOM 2359 C C . PHE A 1 309 ? -8.813 -8.239 -8.098 1.00 83.06 309 PHE A C 1
ATOM 2361 O O . PHE A 1 309 ? -8.358 -7.398 -7.321 1.00 83.06 309 PHE A O 1
ATOM 2368 N N . PHE A 1 310 ? -9.243 -7.920 -9.317 1.00 87.44 310 PHE A N 1
ATOM 2369 C CA . PHE A 1 310 ? -9.218 -6.555 -9.813 1.00 87.44 310 PHE A CA 1
ATOM 2370 C C . PHE A 1 310 ? -10.291 -6.271 -10.854 1.00 87.44 310 PHE A C 1
ATOM 2372 O O . PHE A 1 310 ? -10.897 -7.164 -11.425 1.00 87.44 310 PHE A O 1
ATOM 2379 N N . ILE A 1 311 ? -10.527 -4.987 -11.090 1.00 88.25 311 ILE A N 1
ATOM 2380 C CA . ILE A 1 311 ? -11.423 -4.486 -12.121 1.00 88.25 311 ILE A CA 1
ATOM 2381 C C . ILE A 1 311 ? -10.709 -3.326 -12.809 1.00 88.25 311 ILE A C 1
ATOM 2383 O O . ILE A 1 311 ? -10.188 -2.426 -12.148 1.00 88.25 311 ILE A O 1
ATOM 2387 N N . VAL A 1 312 ? -10.689 -3.331 -14.135 1.00 89.94 312 VAL A N 1
ATOM 2388 C CA . VAL A 1 312 ? -10.219 -2.201 -14.940 1.00 89.94 312 VAL A CA 1
ATOM 2389 C C . VAL A 1 312 ? -11.454 -1.374 -15.284 1.00 89.94 312 VAL A C 1
ATOM 2391 O O . VAL A 1 312 ? -12.273 -1.781 -16.100 1.00 89.94 312 VAL A O 1
ATOM 2394 N N . ASP A 1 313 ? -11.645 -0.260 -14.578 1.00 89.06 313 ASP A N 1
ATOM 2395 C CA . ASP A 1 313 ? -12.866 0.551 -14.651 1.00 89.06 313 ASP A CA 1
ATOM 2396 C C . ASP A 1 313 ? -12.527 2.037 -14.515 1.00 89.06 313 ASP A C 1
ATOM 2398 O O . ASP A 1 313 ? -11.862 2.448 -13.552 1.00 89.06 313 ASP A O 1
ATOM 2402 N N . ALA A 1 314 ? -12.988 2.826 -15.488 1.00 93.00 314 ALA A N 1
ATOM 2403 C CA . ALA A 1 314 ? -12.624 4.229 -15.648 1.00 93.00 314 ALA A CA 1
ATOM 2404 C C . ALA A 1 314 ? -13.248 5.154 -14.587 1.00 93.00 314 ALA A C 1
ATOM 2406 O O . ALA A 1 314 ? -12.486 5.894 -13.960 1.00 93.00 314 ALA A O 1
ATOM 2407 N N . PRO A 1 315 ? -14.575 5.129 -14.327 1.00 94.81 315 PRO A N 1
ATOM 2408 C CA . PRO A 1 315 ? -15.202 5.999 -13.331 1.00 94.81 315 PRO A CA 1
ATOM 2409 C C . PRO A 1 315 ? -14.508 5.959 -11.971 1.00 94.81 315 PRO A C 1
ATOM 2411 O O . PRO A 1 315 ? -14.059 4.905 -11.519 1.00 94.81 315 PRO A O 1
ATOM 2414 N N . MET A 1 316 ? -14.444 7.091 -11.266 1.00 93.62 316 MET A N 1
ATOM 2415 C CA . MET A 1 316 ? -13.785 7.155 -9.952 1.00 93.62 316 MET A CA 1
ATOM 2416 C C . MET A 1 316 ? -14.488 6.288 -8.906 1.00 93.62 316 MET A C 1
ATOM 2418 O O . MET A 1 316 ? -13.847 5.832 -7.963 1.00 93.62 316 MET A O 1
ATOM 2422 N N . TYR A 1 317 ? -15.776 6.014 -9.112 1.00 90.81 317 TYR A N 1
ATOM 2423 C CA . TYR A 1 317 ? -16.601 5.167 -8.263 1.00 90.81 317 TYR A CA 1
ATOM 2424 C C . TYR A 1 317 ? -17.131 3.948 -9.026 1.00 90.81 317 TYR A C 1
ATOM 2426 O O . TYR A 1 317 ? -17.529 4.075 -10.189 1.00 90.81 317 TYR A O 1
ATOM 2434 N N . PRO A 1 318 ? -17.149 2.764 -8.393 1.00 85.75 318 PRO A N 1
ATOM 2435 C CA . PRO A 1 318 ? -17.540 1.530 -9.056 1.00 85.75 318 PRO A CA 1
ATOM 2436 C C . PRO A 1 318 ? -19.061 1.455 -9.246 1.00 85.75 318 PRO A C 1
ATOM 2438 O O . PRO A 1 318 ? -19.822 2.289 -8.752 1.00 85.75 318 PRO A O 1
ATOM 2441 N N . GLU A 1 319 ? -19.510 0.462 -10.009 1.00 81.88 319 GLU A N 1
ATOM 2442 C CA . GLU A 1 319 ? -20.929 0.254 -10.305 1.00 81.88 319 GLU A CA 1
ATOM 2443 C C . GLU A 1 319 ? -21.780 0.121 -9.028 1.00 81.88 319 GLU A C 1
ATOM 2445 O O . GLU A 1 319 ? -21.356 -0.469 -8.035 1.00 81.88 319 GLU A O 1
ATOM 2450 N N . GLY A 1 320 ? -22.977 0.716 -9.045 1.00 77.44 320 GLY A N 1
ATOM 2451 C CA . GLY A 1 320 ? -23.913 0.717 -7.914 1.00 77.44 320 GLY A CA 1
ATOM 2452 C C . GLY A 1 320 ? -23.695 1.820 -6.871 1.00 77.44 320 GLY A C 1
ATOM 2453 O O . GLY A 1 320 ? -24.531 1.971 -5.985 1.00 77.44 320 GLY A O 1
ATOM 2454 N N . TRP A 1 321 ? -22.621 2.609 -6.965 1.00 81.56 321 TRP A N 1
ATOM 2455 C CA . TRP A 1 321 ? -22.381 3.740 -6.064 1.00 81.56 321 TRP A CA 1
ATOM 2456 C C . TRP A 1 321 ? -23.032 5.028 -6.563 1.00 81.56 321 TRP A C 1
ATOM 2458 O O . TRP A 1 321 ? -22.951 5.342 -7.749 1.00 81.56 321 TRP A O 1
ATOM 2468 N N . THR A 1 322 ? -23.571 5.822 -5.634 1.00 84.94 322 THR A N 1
ATOM 2469 C CA . THR A 1 322 ? -24.228 7.116 -5.898 1.00 84.94 322 THR A CA 1
ATOM 2470 C C . THR A 1 322 ? -23.372 8.068 -6.736 1.00 84.94 322 THR A C 1
ATOM 2472 O O . THR A 1 322 ? -23.873 8.734 -7.630 1.00 84.94 322 THR A O 1
ATOM 2475 N N . TRP A 1 323 ? -22.060 8.102 -6.493 1.00 91.25 323 TRP A N 1
ATOM 2476 C CA . TRP A 1 323 ? -21.141 9.042 -7.145 1.00 91.25 323 TRP A CA 1
ATOM 2477 C C . TRP A 1 323 ? -20.636 8.586 -8.519 1.00 91.25 323 TRP A C 1
ATOM 2479 O O . TRP A 1 323 ? -19.870 9.306 -9.166 1.00 91.25 323 TRP A O 1
ATOM 2489 N N . ARG A 1 324 ? -21.009 7.384 -8.979 1.00 92.31 324 ARG A N 1
ATOM 2490 C CA . ARG A 1 324 ? -20.550 6.875 -10.275 1.00 92.31 324 ARG A CA 1
ATOM 2491 C C . ARG A 1 324 ? -21.080 7.746 -11.412 1.00 92.31 324 ARG A C 1
ATOM 2493 O O . ARG A 1 324 ? -22.272 8.000 -11.517 1.00 92.31 324 ARG A O 1
ATOM 2500 N N . ASN A 1 325 ? -20.179 8.131 -12.308 1.00 96.00 325 ASN A N 1
ATOM 2501 C CA . ASN A 1 325 ? -20.485 8.857 -13.533 1.00 96.00 325 ASN A CA 1
ATOM 2502 C C . ASN A 1 325 ? -19.409 8.569 -14.595 1.00 96.00 325 ASN A C 1
ATOM 2504 O O . ASN A 1 325 ? -18.299 8.159 -14.254 1.00 96.00 325 ASN A O 1
ATOM 2508 N N . ASP A 1 326 ? -19.715 8.825 -15.867 1.00 97.12 326 ASP A N 1
ATOM 2509 C CA . ASP A 1 326 ? -18.818 8.513 -16.992 1.00 97.12 326 ASP A CA 1
ATOM 2510 C C . ASP A 1 326 ? -18.030 9.731 -17.513 1.00 97.12 326 ASP A C 1
ATOM 2512 O O . ASP A 1 326 ? -17.387 9.661 -18.563 1.00 97.12 326 ASP A O 1
ATOM 2516 N N . ALA A 1 327 ? -18.058 10.865 -16.810 1.00 98.00 327 ALA A N 1
ATOM 2517 C CA . ALA A 1 327 ? -17.437 12.093 -17.295 1.00 98.00 327 ALA A CA 1
ATOM 2518 C C . ALA A 1 327 ? -15.905 11.950 -17.396 1.00 98.00 327 ALA A C 1
ATOM 2520 O O . ALA A 1 327 ? -15.251 11.540 -16.435 1.00 98.00 327 ALA A O 1
ATOM 2521 N N . GLY A 1 328 ? -15.343 12.269 -18.569 1.00 96.81 328 GLY A N 1
ATOM 2522 C CA . GLY A 1 328 ? -13.904 12.201 -18.867 1.00 96.81 328 GLY A CA 1
ATOM 2523 C C . GLY A 1 328 ? -13.344 10.788 -19.078 1.00 96.81 328 GLY A C 1
ATOM 2524 O O . GLY A 1 328 ? -12.147 10.633 -19.326 1.00 96.81 328 GLY A O 1
ATOM 2525 N N . THR A 1 329 ? -14.178 9.747 -18.985 1.00 96.88 329 THR A N 1
ATOM 2526 C CA . THR A 1 329 ? -13.728 8.345 -19.048 1.00 96.88 329 THR A CA 1
ATOM 2527 C C . THR A 1 329 ? -13.154 7.938 -20.404 1.00 96.88 329 THR A C 1
ATOM 2529 O O . THR A 1 329 ? -12.391 6.979 -20.475 1.00 96.88 329 THR A O 1
ATOM 2532 N N . GLU A 1 330 ? -13.419 8.691 -21.470 1.00 95.25 330 GLU A N 1
ATOM 2533 C CA . GLU A 1 330 ? -12.810 8.507 -22.790 1.00 95.25 330 GLU A CA 1
ATOM 2534 C C . GLU A 1 330 ? -11.283 8.715 -22.808 1.00 95.25 330 GLU A C 1
ATOM 2536 O O . GLU A 1 330 ? -10.613 8.325 -23.767 1.00 95.25 330 GLU A O 1
ATOM 2541 N N . LEU A 1 331 ? -10.723 9.330 -21.760 1.00 95.88 331 LEU A N 1
ATOM 2542 C CA . LEU A 1 331 ? -9.284 9.539 -21.578 1.00 95.88 331 LEU A CA 1
ATOM 2543 C C . LEU A 1 331 ? -8.611 8.437 -20.740 1.00 95.88 331 LEU A C 1
ATOM 2545 O O . LEU A 1 331 ? -7.396 8.458 -20.546 1.00 95.88 331 LEU A O 1
ATOM 2549 N N . TYR A 1 332 ? -9.375 7.471 -20.233 1.00 96.12 332 TYR A N 1
ATOM 2550 C CA . TYR A 1 332 ? -8.853 6.372 -19.427 1.00 96.12 332 TYR A CA 1
ATOM 2551 C C . TYR A 1 332 ? -8.269 5.255 -20.297 1.00 96.12 332 TYR A C 1
ATOM 2553 O O . TYR A 1 332 ? -8.874 4.858 -21.290 1.00 96.12 332 TYR A O 1
ATOM 2561 N N . ASN A 1 333 ? -7.128 4.704 -19.864 1.00 93.88 333 ASN A N 1
ATOM 2562 C CA . ASN A 1 333 ? -6.528 3.489 -20.423 1.00 93.88 333 ASN A CA 1
ATOM 2563 C C . ASN A 1 333 ? -6.395 3.515 -21.959 1.00 93.88 333 ASN A C 1
ATOM 2565 O O . ASN A 1 333 ? -6.750 2.568 -22.656 1.00 93.88 333 ASN A O 1
ATOM 2569 N N . GLN A 1 334 ? -5.907 4.636 -22.494 1.00 93.88 334 GLN A N 1
ATOM 2570 C CA . GLN A 1 334 ? -5.741 4.811 -23.939 1.00 93.88 334 GLN A CA 1
ATOM 2571 C C . GLN A 1 334 ? -4.688 3.856 -24.509 1.00 93.88 334 GLN A C 1
ATOM 2573 O O . GLN A 1 334 ? -4.835 3.395 -25.640 1.00 93.88 334 GLN A O 1
ATOM 2578 N N . ASN A 1 335 ? -3.643 3.566 -23.719 1.00 94.50 335 ASN A N 1
ATOM 2579 C CA . ASN A 1 335 ? -2.503 2.734 -24.105 1.00 94.50 335 ASN A CA 1
ATOM 2580 C C . ASN A 1 335 ? -1.937 3.116 -25.491 1.00 94.50 335 ASN A C 1
ATOM 2582 O O . ASN A 1 335 ? -1.649 2.269 -26.341 1.00 94.50 335 ASN A O 1
ATOM 2586 N N . ASP A 1 336 ? -1.807 4.420 -25.733 1.00 96.94 336 ASP A N 1
ATOM 2587 C CA . ASP A 1 336 ? -1.421 4.996 -27.015 1.00 96.94 336 ASP A CA 1
ATOM 2588 C C . ASP A 1 336 ? -0.037 5.647 -26.914 1.00 96.94 336 ASP A C 1
ATOM 2590 O O . ASP A 1 336 ? 0.131 6.830 -26.603 1.00 96.94 336 ASP A O 1
ATOM 2594 N N . GLN A 1 337 ? 0.979 4.836 -27.207 1.00 97.50 337 GLN A N 1
ATOM 2595 C CA . GLN A 1 337 ? 2.382 5.252 -27.169 1.00 97.50 337 GLN A CA 1
ATOM 2596 C C . GLN A 1 337 ? 2.700 6.325 -28.222 1.00 97.50 337 GLN A C 1
ATOM 2598 O O . GLN A 1 337 ? 3.547 7.186 -27.991 1.00 97.50 337 GLN A O 1
ATOM 2603 N N . ALA A 1 338 ? 2.019 6.297 -29.374 1.00 96.94 338 ALA A N 1
ATOM 2604 C CA . ALA A 1 338 ? 2.239 7.270 -30.441 1.00 96.94 338 ALA A CA 1
ATOM 2605 C C . ALA A 1 338 ? 1.689 8.639 -30.035 1.00 96.94 338 ALA A C 1
ATOM 2607 O O . ALA A 1 338 ? 2.380 9.650 -30.166 1.00 96.94 338 ALA A O 1
ATOM 2608 N N . ARG A 1 339 ? 0.483 8.663 -29.461 1.00 97.06 339 ARG A N 1
ATOM 2609 C CA . ARG A 1 339 ? -0.111 9.882 -28.915 1.00 97.06 339 ARG A CA 1
ATOM 2610 C C . ARG A 1 339 ? 0.727 10.469 -27.784 1.00 97.06 339 ARG A C 1
ATOM 2612 O O . ARG A 1 339 ? 0.894 11.686 -27.723 1.00 97.06 339 ARG A O 1
ATOM 2619 N N . ALA A 1 340 ? 1.257 9.621 -26.905 1.00 97.81 340 ALA A N 1
ATOM 2620 C CA . ALA A 1 340 ? 2.148 10.053 -25.838 1.00 97.81 340 ALA A CA 1
ATOM 2621 C C . ALA A 1 340 ? 3.428 10.707 -26.388 1.00 97.81 340 ALA A C 1
ATOM 2623 O O . ALA A 1 340 ? 3.782 11.802 -25.952 1.00 97.81 340 ALA A O 1
ATOM 2624 N N . ALA A 1 341 ? 4.065 10.101 -27.396 1.00 97.31 341 ALA A N 1
ATOM 2625 C CA . ALA A 1 341 ? 5.243 10.667 -28.053 1.00 97.31 341 ALA A CA 1
ATOM 2626 C C . ALA A 1 341 ? 4.953 12.032 -28.710 1.00 97.31 341 ALA A C 1
ATOM 2628 O O . ALA A 1 341 ? 5.709 12.981 -28.512 1.00 97.31 341 ALA A O 1
ATOM 2629 N N . GLU A 1 342 ? 3.823 12.178 -29.416 1.00 97.75 342 GLU A N 1
ATOM 2630 C CA . GLU A 1 342 ? 3.406 13.465 -30.000 1.00 97.75 342 GLU A CA 1
ATOM 2631 C C . GLU A 1 342 ? 3.241 14.569 -28.943 1.00 97.75 342 GLU A C 1
ATOM 2633 O O . GLU A 1 342 ? 3.599 15.726 -29.174 1.00 97.75 342 GLU A O 1
ATOM 2638 N N . LEU A 1 343 ? 2.676 14.225 -27.783 1.00 98.06 343 LEU A N 1
ATOM 2639 C CA . LEU A 1 343 ? 2.474 15.156 -26.674 1.00 98.06 343 LEU A CA 1
ATOM 2640 C C . LEU A 1 343 ? 3.800 15.552 -26.007 1.00 98.06 343 LEU A C 1
ATOM 2642 O O . LEU A 1 343 ? 3.958 16.715 -25.634 1.00 98.06 343 LEU A O 1
ATOM 2646 N N . LEU A 1 344 ? 4.762 14.629 -25.904 1.00 97.38 344 LEU A N 1
ATOM 2647 C CA . LEU A 1 344 ? 6.119 14.924 -25.429 1.00 97.38 344 LEU A CA 1
ATOM 2648 C C . LEU A 1 344 ? 6.877 15.854 -26.376 1.00 97.38 344 LEU A C 1
ATOM 2650 O O . LEU A 1 344 ? 7.495 16.819 -25.918 1.00 97.38 344 LEU A O 1
ATOM 2654 N N . ASP A 1 345 ? 6.789 15.606 -27.682 1.00 95.31 345 ASP A N 1
ATOM 2655 C CA . ASP A 1 345 ? 7.383 16.472 -28.701 1.00 95.31 345 ASP A CA 1
ATOM 2656 C C . ASP A 1 345 ? 6.778 17.881 -28.635 1.00 95.31 345 ASP A C 1
ATOM 2658 O O . ASP A 1 345 ? 7.500 18.880 -28.665 1.00 95.31 345 ASP A O 1
ATOM 2662 N N . ALA A 1 346 ? 5.453 17.979 -28.474 1.00 95.44 346 ALA A N 1
ATOM 2663 C CA . ALA A 1 346 ? 4.754 19.253 -28.310 1.00 95.44 346 ALA A CA 1
ATOM 2664 C C . ALA A 1 346 ? 5.138 19.992 -27.015 1.00 95.44 346 ALA A C 1
ATOM 2666 O O . ALA A 1 346 ? 5.125 21.224 -26.993 1.00 95.44 346 ALA A O 1
ATOM 2667 N N . ALA A 1 347 ? 5.493 19.260 -25.955 1.00 96.12 347 ALA A N 1
ATOM 2668 C CA . ALA A 1 347 ? 6.001 19.814 -24.701 1.00 96.12 347 ALA A CA 1
ATOM 2669 C C . ALA A 1 347 ? 7.488 20.216 -24.769 1.00 96.12 347 ALA A C 1
ATOM 2671 O O . ALA A 1 347 ? 8.000 20.831 -23.835 1.00 96.12 347 ALA A O 1
ATOM 2672 N N . GLY A 1 348 ? 8.201 19.874 -25.850 1.00 95.69 348 GLY A N 1
ATOM 2673 C CA . GLY A 1 348 ? 9.641 20.114 -25.962 1.00 95.69 348 GLY A CA 1
ATOM 2674 C C . GLY A 1 348 ? 10.458 19.296 -24.959 1.00 95.69 348 GLY A C 1
ATOM 2675 O O . GLY A 1 348 ? 11.453 19.784 -24.431 1.00 95.69 348 GLY A O 1
ATOM 2676 N N . TYR A 1 349 ? 10.024 18.072 -24.653 1.00 96.12 349 TYR A N 1
ATOM 2677 C CA . TYR A 1 349 ? 10.694 17.205 -23.690 1.00 96.12 349 TYR A CA 1
ATOM 2678 C C . TYR A 1 349 ? 12.094 16.778 -24.170 1.00 96.12 349 TYR A C 1
ATOM 2680 O O . TYR A 1 349 ? 12.247 16.109 -25.187 1.00 96.12 349 TYR A O 1
ATOM 2688 N N . GLU A 1 350 ? 13.134 17.120 -23.402 1.00 92.88 350 GLU A N 1
ATOM 2689 C CA . GLU A 1 350 ? 14.542 16.864 -23.764 1.00 92.88 350 GLU A CA 1
ATOM 2690 C C . GLU A 1 350 ? 15.147 15.625 -23.069 1.00 92.88 350 GLU A C 1
ATOM 2692 O O . GLU A 1 350 ? 16.366 15.510 -22.922 1.00 92.88 350 GLU A O 1
ATOM 2697 N N . GLY A 1 351 ? 14.317 14.686 -22.599 1.00 92.88 351 GLY A N 1
ATOM 2698 C CA . GLY A 1 351 ? 14.798 13.437 -21.991 1.00 92.88 351 GLY A CA 1
ATOM 2699 C C . GLY A 1 351 ? 15.217 13.546 -20.519 1.00 92.88 351 GLY A C 1
ATOM 2700 O O . GLY A 1 351 ? 15.931 12.678 -20.015 1.00 92.88 351 GLY A O 1
ATOM 2701 N N . THR A 1 352 ? 14.798 14.594 -19.802 1.00 96.19 352 THR A N 1
ATOM 2702 C CA . THR A 1 352 ? 14.955 14.650 -18.336 1.00 96.19 352 THR A CA 1
ATOM 2703 C C . THR A 1 352 ? 14.213 13.471 -17.688 1.00 96.19 352 THR A C 1
ATOM 2705 O O . THR A 1 352 ? 13.054 13.252 -18.025 1.00 96.19 352 THR A O 1
ATOM 2708 N N . PRO A 1 353 ? 14.810 12.693 -16.770 1.00 97.62 353 PRO A N 1
ATOM 2709 C CA . PRO A 1 353 ? 14.139 11.512 -16.232 1.00 97.62 353 PRO A CA 1
ATOM 2710 C C . PRO A 1 353 ? 12.858 11.833 -15.449 1.00 97.62 353 PRO A C 1
ATOM 2712 O O . PRO A 1 353 ? 12.886 12.633 -14.517 1.00 97.62 353 PRO A O 1
ATOM 2715 N N . LEU A 1 354 ? 11.766 11.147 -15.784 1.00 98.31 354 LEU A N 1
ATOM 2716 C CA . LEU A 1 354 ? 10.547 11.062 -14.987 1.00 98.31 354 LEU A CA 1
ATOM 2717 C C . LEU A 1 354 ? 10.802 10.165 -13.772 1.00 98.31 354 LEU A C 1
ATOM 2719 O O . LEU A 1 354 ? 11.138 8.987 -13.918 1.00 98.31 354 LEU A O 1
ATOM 2723 N N . ARG A 1 355 ? 10.654 10.717 -12.569 1.00 98.38 355 ARG A N 1
ATOM 2724 C CA . ARG A 1 355 ? 10.971 10.053 -11.299 1.00 98.38 355 ARG A CA 1
ATOM 2725 C C . ARG A 1 355 ? 9.734 9.370 -10.723 1.00 98.38 355 ARG A C 1
ATOM 2727 O O . ARG A 1 355 ? 8.789 10.039 -10.305 1.00 98.38 355 ARG A O 1
ATOM 2734 N N . ILE A 1 356 ? 9.767 8.045 -10.638 1.00 98.50 356 ILE A N 1
ATOM 2735 C CA . ILE A 1 356 ? 8.738 7.212 -10.010 1.00 98.50 356 ILE A CA 1
ATOM 2736 C C . ILE A 1 356 ? 9.250 6.717 -8.656 1.00 98.50 356 ILE A C 1
ATOM 2738 O O . ILE A 1 356 ? 10.254 6.013 -8.589 1.00 98.50 356 ILE A O 1
ATOM 2742 N N . LEU A 1 357 ? 8.538 7.040 -7.579 1.00 97.81 357 LEU A N 1
ATOM 2743 C CA . LEU A 1 357 ? 8.813 6.584 -6.219 1.00 97.81 357 LEU A CA 1
ATOM 2744 C C . LEU A 1 357 ? 7.829 5.470 -5.819 1.00 97.81 357 LEU A C 1
ATOM 2746 O O . LEU A 1 357 ? 6.617 5.686 -5.761 1.00 97.81 357 LEU A O 1
ATOM 2750 N N . THR A 1 358 ? 8.339 4.275 -5.509 1.00 96.12 358 THR A N 1
ATOM 2751 C CA . THR A 1 358 ? 7.515 3.103 -5.153 1.00 96.12 358 THR A CA 1
ATOM 2752 C C . THR A 1 358 ? 8.125 2.268 -4.018 1.00 96.12 358 THR A C 1
ATOM 2754 O O . THR A 1 358 ? 9.238 2.532 -3.556 1.00 96.12 358 THR A O 1
ATOM 2757 N N . SER A 1 359 ? 7.387 1.267 -3.529 1.00 85.94 359 SER A N 1
ATOM 2758 C CA . SER A 1 359 ? 7.807 0.375 -2.445 1.00 85.94 359 SER A CA 1
ATOM 2759 C C . SER A 1 359 ? 7.398 -1.076 -2.679 1.00 85.94 359 SER A C 1
ATOM 2761 O O . SER A 1 359 ? 6.373 -1.346 -3.294 1.00 85.94 359 SER A O 1
ATOM 2763 N N . ARG A 1 360 ? 8.180 -2.004 -2.115 1.00 80.25 360 ARG A N 1
ATOM 2764 C CA . ARG A 1 360 ? 7.895 -3.449 -2.107 1.00 80.25 360 ARG A CA 1
ATOM 2765 C C . ARG A 1 360 ? 7.061 -3.921 -0.917 1.00 80.25 360 ARG A C 1
ATOM 2767 O O . ARG A 1 360 ? 6.701 -5.087 -0.861 1.00 80.25 360 ARG A O 1
ATOM 2774 N N . GLN A 1 361 ? 6.737 -3.042 0.038 1.00 71.88 361 GLN A N 1
ATOM 2775 C CA . GLN A 1 361 ? 5.857 -3.423 1.153 1.00 71.88 361 GLN A CA 1
ATOM 2776 C C . GLN A 1 361 ? 4.463 -3.843 0.661 1.00 71.88 361 GLN A C 1
ATOM 2778 O O . GLN A 1 361 ? 3.852 -4.738 1.235 1.00 71.88 361 GLN A O 1
ATOM 2783 N N . TYR A 1 362 ? 4.004 -3.228 -0.431 1.00 76.06 362 TYR A N 1
ATOM 2784 C CA . TYR A 1 362 ? 2.823 -3.639 -1.178 1.00 76.06 362 TYR A CA 1
ATOM 2785 C C . TYR A 1 362 ? 3.277 -4.073 -2.570 1.00 76.06 362 TYR A C 1
ATOM 2787 O O . TYR A 1 362 ? 3.493 -3.234 -3.443 1.00 76.06 362 TYR A O 1
ATOM 2795 N N . GLU A 1 363 ? 3.458 -5.377 -2.783 1.00 78.44 363 GLU A N 1
ATOM 2796 C CA . GLU A 1 363 ? 4.031 -5.904 -4.034 1.00 78.44 363 GLU A CA 1
ATOM 2797 C C . GLU A 1 363 ? 3.239 -5.466 -5.279 1.00 78.44 363 GLU A C 1
ATOM 2799 O O . GLU A 1 363 ? 3.838 -5.210 -6.321 1.00 78.44 363 GLU A O 1
ATOM 2804 N N . PHE A 1 364 ? 1.919 -5.275 -5.173 1.00 84.88 364 PHE A N 1
ATOM 2805 C CA . PHE A 1 364 ? 1.111 -4.784 -6.291 1.00 84.88 364 PHE A CA 1
ATOM 2806 C C . PHE A 1 364 ? 1.502 -3.363 -6.745 1.00 84.88 364 PHE A C 1
ATOM 2808 O O . PHE A 1 364 ? 1.509 -3.108 -7.947 1.00 84.88 364 PHE A O 1
ATOM 2815 N N . HIS A 1 365 ? 1.926 -2.463 -5.841 1.00 91.25 365 HIS A N 1
ATOM 2816 C CA . HIS A 1 365 ? 2.453 -1.139 -6.220 1.00 91.25 365 HIS A CA 1
ATOM 2817 C C . HIS A 1 365 ? 3.706 -1.257 -7.086 1.00 91.25 365 HIS A C 1
ATOM 2819 O O . HIS A 1 365 ? 3.845 -0.558 -8.090 1.00 91.25 365 HIS A O 1
ATOM 2825 N N . PHE A 1 366 ? 4.633 -2.123 -6.675 1.00 90.56 366 PHE A N 1
ATOM 2826 C CA . PHE A 1 366 ? 5.900 -2.319 -7.366 1.00 90.56 366 PHE A CA 1
ATOM 2827 C C . PHE A 1 366 ? 5.684 -2.923 -8.758 1.00 90.56 366 PHE A C 1
ATOM 2829 O O . PHE A 1 366 ? 6.198 -2.381 -9.733 1.00 90.56 366 PHE A O 1
ATOM 2836 N N . LYS A 1 367 ? 4.852 -3.964 -8.874 1.00 89.44 367 LYS A N 1
ATOM 2837 C CA . LYS A 1 367 ? 4.560 -4.612 -10.163 1.00 89.44 367 LYS A CA 1
ATOM 2838 C C . LYS A 1 367 ? 3.893 -3.663 -11.167 1.00 89.44 367 LYS A C 1
ATOM 2840 O O . LYS A 1 367 ? 4.292 -3.637 -12.327 1.00 89.44 367 LYS A O 1
ATOM 2845 N N . MET A 1 368 ? 2.943 -2.829 -10.726 1.00 96.12 368 MET A N 1
ATOM 2846 C CA . MET A 1 368 ? 2.368 -1.785 -11.593 1.00 96.12 368 MET A CA 1
ATOM 2847 C C . MET A 1 368 ? 3.422 -0.768 -12.038 1.00 96.12 368 MET A C 1
ATOM 2849 O O . MET A 1 368 ? 3.399 -0.336 -13.186 1.00 96.12 368 MET A O 1
ATOM 2853 N N . ALA A 1 369 ? 4.350 -0.391 -11.152 1.00 96.88 369 ALA A N 1
ATOM 2854 C CA . ALA A 1 369 ? 5.430 0.538 -11.478 1.00 96.88 369 ALA A CA 1
ATOM 2855 C C . ALA A 1 369 ? 6.370 -0.018 -12.559 1.00 96.88 369 ALA A C 1
ATOM 2857 O O . ALA A 1 369 ? 6.804 0.734 -13.428 1.00 96.88 369 ALA A O 1
ATOM 2858 N N . GLU A 1 370 ? 6.670 -1.321 -12.527 1.00 95.69 370 GLU A N 1
ATOM 2859 C CA . GLU A 1 370 ? 7.503 -1.980 -13.540 1.00 95.69 370 GLU A CA 1
ATOM 2860 C C . GLU A 1 370 ? 6.844 -1.944 -14.924 1.00 95.69 370 GLU A C 1
ATOM 2862 O O . GLU A 1 370 ? 7.493 -1.562 -15.899 1.00 95.69 370 GLU A O 1
ATOM 2867 N N . VAL A 1 371 ? 5.547 -2.264 -15.003 1.00 95.94 371 VAL A N 1
ATOM 2868 C CA . VAL A 1 371 ? 4.782 -2.190 -16.260 1.00 95.94 371 VAL A CA 1
ATOM 2869 C C . VAL A 1 371 ? 4.667 -0.744 -16.749 1.00 95.94 371 VAL A C 1
ATOM 2871 O O . VAL A 1 371 ? 4.946 -0.468 -17.915 1.00 95.94 371 VAL A O 1
ATOM 2874 N N . ALA A 1 372 ? 4.342 0.196 -15.855 1.00 97.94 372 ALA A N 1
ATOM 2875 C CA . ALA A 1 372 ? 4.277 1.620 -16.178 1.00 97.94 372 ALA A CA 1
ATOM 2876 C C . ALA A 1 372 ? 5.613 2.138 -16.720 1.00 97.94 372 ALA A C 1
ATOM 2878 O O . ALA A 1 372 ? 5.638 2.820 -17.738 1.00 97.94 372 ALA A O 1
ATOM 2879 N N . LYS A 1 373 ? 6.734 1.779 -16.081 1.00 98.06 373 LYS A N 1
ATOM 2880 C CA . LYS A 1 373 ? 8.074 2.147 -16.543 1.00 98.06 373 LYS A CA 1
ATOM 2881 C C . LYS A 1 373 ? 8.317 1.671 -17.974 1.00 98.06 373 LYS A C 1
ATOM 2883 O O . LYS A 1 373 ? 8.765 2.464 -18.795 1.00 98.06 373 LYS A O 1
ATOM 2888 N N . MET A 1 374 ? 8.017 0.406 -18.270 1.00 94.56 374 MET A N 1
ATOM 2889 C CA . MET A 1 374 ? 8.210 -0.152 -19.612 1.00 94.56 374 MET A CA 1
ATOM 2890 C C . MET A 1 374 ? 7.381 0.586 -20.667 1.00 94.56 374 MET A C 1
ATOM 2892 O O . MET A 1 374 ? 7.897 0.889 -21.741 1.00 94.56 374 MET A O 1
ATOM 2896 N N . ALA A 1 375 ? 6.117 0.889 -20.363 1.00 96.56 375 ALA A N 1
ATOM 2897 C CA . ALA A 1 375 ? 5.243 1.619 -21.274 1.00 96.56 375 ALA A CA 1
ATOM 2898 C C . ALA A 1 375 ? 5.720 3.064 -21.487 1.00 96.56 375 ALA A C 1
ATOM 2900 O O . ALA A 1 375 ? 5.861 3.515 -22.617 1.00 96.56 375 ALA A O 1
ATOM 2901 N N . LEU A 1 376 ? 6.082 3.766 -20.415 1.00 98.38 376 LEU A N 1
ATOM 2902 C CA . LEU A 1 376 ? 6.573 5.141 -20.495 1.00 98.38 376 LEU A CA 1
ATOM 2903 C C . LEU A 1 376 ? 7.884 5.247 -21.284 1.00 98.38 376 LEU A C 1
ATOM 2905 O O . LEU A 1 376 ? 8.031 6.147 -22.109 1.00 98.38 376 LEU A O 1
ATOM 2909 N N . GLU A 1 377 ? 8.814 4.309 -21.094 1.00 97.50 377 GLU A N 1
ATOM 2910 C CA . GLU A 1 377 ? 10.040 4.241 -21.900 1.00 97.50 377 GLU A CA 1
ATOM 2911 C C . GLU A 1 377 ? 9.738 3.973 -23.385 1.00 97.50 377 GLU A C 1
ATOM 2913 O O . GLU A 1 377 ? 10.413 4.522 -24.257 1.00 97.50 377 GLU A O 1
ATOM 2918 N N . ALA A 1 378 ? 8.693 3.196 -23.695 1.00 94.94 378 ALA A N 1
ATOM 2919 C CA . ALA A 1 378 ? 8.240 2.974 -25.069 1.00 94.94 378 ALA A CA 1
ATOM 2920 C C . ALA A 1 378 ? 7.588 4.221 -25.702 1.00 94.94 378 ALA A C 1
ATOM 2922 O O . ALA A 1 378 ? 7.750 4.435 -26.903 1.00 94.94 378 ALA A O 1
ATOM 2923 N N . ALA A 1 379 ? 6.912 5.058 -24.908 1.00 95.81 379 ALA A N 1
ATOM 2924 C CA . ALA A 1 379 ? 6.380 6.362 -25.321 1.00 95.81 379 ALA A CA 1
ATOM 2925 C C . ALA A 1 379 ? 7.455 7.451 -25.502 1.00 95.81 379 ALA A C 1
ATOM 2927 O O . ALA A 1 379 ? 7.154 8.522 -26.026 1.00 95.81 379 ALA A O 1
ATOM 2928 N N . GLY A 1 380 ? 8.700 7.204 -25.076 1.00 96.00 380 GLY A N 1
ATOM 2929 C CA . GLY A 1 380 ? 9.815 8.144 -25.216 1.00 96.00 380 GLY A CA 1
ATOM 2930 C C . GLY A 1 380 ? 10.221 8.875 -23.934 1.00 96.00 380 GLY A C 1
ATOM 2931 O O . GLY A 1 380 ? 11.130 9.704 -23.982 1.00 96.00 380 GLY A O 1
ATOM 2932 N N . PHE A 1 381 ? 9.623 8.562 -22.780 1.00 98.00 381 PHE A N 1
ATOM 2933 C CA . PHE A 1 381 ? 10.123 9.055 -21.495 1.00 98.00 381 PHE A CA 1
ATOM 2934 C C . PHE A 1 381 ? 11.463 8.394 -21.141 1.00 98.00 381 PHE A C 1
ATOM 2936 O O . PHE A 1 381 ? 11.638 7.186 -21.273 1.00 98.00 381 PHE A O 1
ATOM 2943 N N . ALA A 1 382 ? 12.394 9.155 -20.573 1.00 97.56 382 ALA A N 1
ATOM 2944 C CA . ALA A 1 382 ? 13.425 8.574 -19.720 1.00 97.56 382 ALA A CA 1
ATOM 2945 C C . ALA A 1 382 ? 12.817 8.355 -18.327 1.00 97.56 382 ALA A C 1
ATOM 2947 O O . ALA A 1 382 ? 12.260 9.294 -17.766 1.00 97.56 382 ALA A O 1
ATOM 2948 N N . VAL A 1 383 ? 12.919 7.156 -17.745 1.00 98.19 383 VAL A N 1
ATOM 2949 C CA . VAL A 1 383 ? 12.305 6.859 -16.437 1.00 98.19 383 VAL A CA 1
ATOM 2950 C C . VAL A 1 383 ? 13.361 6.505 -15.393 1.00 98.19 383 VAL A C 1
ATOM 2952 O O . VAL A 1 383 ? 14.129 5.552 -15.538 1.00 98.19 383 VAL A O 1
ATOM 2955 N N . GLN A 1 384 ? 13.357 7.239 -14.284 1.00 97.88 384 GLN A N 1
ATOM 2956 C CA . GLN A 1 384 ? 14.062 6.872 -13.062 1.00 97.88 384 GLN A CA 1
ATOM 2957 C C . GLN A 1 384 ? 13.054 6.281 -12.076 1.00 97.88 384 GLN A C 1
ATOM 2959 O O . GLN A 1 384 ? 12.127 6.963 -11.658 1.00 97.88 384 GLN A O 1
ATOM 2964 N N . MET A 1 385 ? 13.249 5.030 -11.663 1.00 97.25 385 MET A N 1
ATOM 2965 C CA . MET A 1 385 ? 12.394 4.390 -10.662 1.00 97.25 385 MET A CA 1
ATOM 2966 C C . MET A 1 385 ? 13.176 4.134 -9.373 1.00 97.25 385 MET A C 1
ATOM 2968 O O . MET A 1 385 ? 14.106 3.326 -9.354 1.00 97.25 385 MET A O 1
ATOM 2972 N N . ASP A 1 386 ? 12.761 4.796 -8.299 1.00 95.31 386 ASP A N 1
ATOM 2973 C CA . ASP A 1 386 ? 13.317 4.670 -6.959 1.00 95.31 386 ASP A CA 1
ATOM 2974 C C . ASP A 1 386 ? 12.435 3.731 -6.123 1.00 95.31 386 ASP A C 1
ATOM 2976 O O . ASP A 1 386 ? 11.296 4.050 -5.772 1.00 95.31 386 ASP A O 1
ATOM 2980 N N . VAL A 1 387 ? 12.978 2.560 -5.781 1.00 93.94 387 VAL A N 1
ATOM 2981 C CA . VAL A 1 387 ? 12.302 1.556 -4.949 1.00 93.94 387 VAL A CA 1
ATOM 2982 C C . VAL A 1 387 ? 12.848 1.638 -3.528 1.00 93.94 387 VAL A C 1
ATOM 2984 O O . VAL A 1 387 ? 14.024 1.357 -3.292 1.00 93.94 387 VAL A O 1
ATOM 2987 N N . VAL A 1 388 ? 12.001 2.015 -2.574 1.00 87.31 388 VAL A N 1
ATOM 2988 C CA . VAL A 1 388 ? 12.381 2.217 -1.167 1.00 87.31 388 VAL A CA 1
ATOM 2989 C C . VAL A 1 388 ? 11.435 1.473 -0.217 1.00 87.31 388 VAL A C 1
ATOM 2991 O O . VAL A 1 388 ? 10.364 1.009 -0.612 1.00 87.31 388 VAL A O 1
ATOM 2994 N N . ASP A 1 389 ? 11.803 1.322 1.054 1.00 80.50 389 ASP A N 1
ATOM 2995 C CA . ASP A 1 389 ? 10.848 0.876 2.075 1.00 80.50 389 ASP A CA 1
ATOM 2996 C C . ASP A 1 389 ? 9.744 1.932 2.298 1.00 80.50 389 ASP A C 1
ATOM 2998 O O . ASP A 1 389 ? 9.903 3.104 1.949 1.00 80.50 389 ASP A O 1
ATOM 3002 N N . TRP A 1 390 ? 8.603 1.533 2.863 1.00 76.19 390 TRP A N 1
ATOM 3003 C CA . TRP A 1 390 ? 7.440 2.419 2.999 1.00 76.19 390 TRP A CA 1
ATOM 3004 C C . TRP A 1 390 ? 7.680 3.619 3.914 1.00 76.19 390 TRP A C 1
ATOM 3006 O O . TRP A 1 390 ? 7.140 4.695 3.657 1.00 76.19 390 TRP A O 1
ATOM 3016 N N . ALA A 1 391 ? 8.497 3.470 4.962 1.00 74.56 391 ALA A N 1
ATOM 3017 C CA . ALA A 1 391 ? 8.828 4.583 5.846 1.00 74.56 391 ALA A CA 1
ATOM 3018 C C . ALA A 1 391 ? 9.640 5.637 5.082 1.00 74.56 391 ALA A C 1
ATOM 3020 O O . ALA A 1 391 ? 9.296 6.822 5.102 1.00 74.56 391 ALA A O 1
ATOM 3021 N N . THR A 1 392 ? 10.642 5.196 4.317 1.00 81.94 392 THR A N 1
ATOM 3022 C CA . THR A 1 392 ? 11.410 6.064 3.420 1.00 81.94 392 THR A CA 1
ATOM 3023 C C . THR A 1 392 ? 10.525 6.698 2.342 1.00 81.94 392 THR A C 1
ATOM 3025 O O . THR A 1 392 ? 10.657 7.895 2.089 1.00 81.94 392 THR A O 1
ATOM 3028 N N . LEU A 1 393 ? 9.587 5.956 1.736 1.00 90.69 393 LEU A N 1
ATOM 3029 C CA . LEU A 1 393 ? 8.618 6.516 0.778 1.00 90.69 393 LEU A CA 1
ATOM 3030 C C . LEU A 1 393 ? 7.780 7.617 1.435 1.00 90.69 393 LEU A C 1
ATOM 3032 O O . LEU A 1 393 ? 7.654 8.715 0.893 1.00 90.69 393 LEU A O 1
ATOM 3036 N N . GLY A 1 394 ? 7.238 7.333 2.622 1.00 83.81 394 GLY A N 1
ATOM 3037 C CA . GLY A 1 394 ? 6.417 8.249 3.408 1.00 83.81 394 GLY A CA 1
ATOM 3038 C C . GLY A 1 394 ? 7.141 9.542 3.782 1.00 83.81 394 GLY A C 1
ATOM 3039 O O . GLY A 1 394 ? 6.508 10.599 3.809 1.00 83.81 394 GLY A O 1
ATOM 3040 N N . GLN A 1 395 ? 8.453 9.469 4.012 1.00 88.25 395 GLN A N 1
ATOM 3041 C CA . GLN A 1 395 ? 9.315 10.626 4.231 1.00 88.25 395 GLN A CA 1
ATOM 3042 C C . GLN A 1 395 ? 9.582 11.391 2.927 1.00 88.25 395 GLN A C 1
ATOM 3044 O O . GLN A 1 395 ? 9.350 12.600 2.877 1.00 88.25 395 GLN A O 1
ATOM 3049 N N . ARG A 1 396 ? 10.046 10.701 1.874 1.00 93.19 396 ARG A N 1
ATOM 3050 C CA . ARG A 1 396 ? 10.472 11.317 0.604 1.00 93.19 396 ARG A CA 1
ATOM 3051 C C . ARG A 1 396 ? 9.334 11.994 -0.149 1.00 93.19 396 ARG A C 1
ATOM 3053 O O . ARG A 1 396 ? 9.556 13.048 -0.728 1.00 93.19 396 ARG A O 1
ATOM 3060 N N . ARG A 1 397 ? 8.109 11.463 -0.085 1.00 93.56 397 ARG A N 1
ATOM 3061 C CA . ARG A 1 397 ? 6.941 12.074 -0.751 1.00 93.56 397 ARG A CA 1
ATOM 3062 C C . ARG A 1 397 ? 6.552 13.458 -0.211 1.00 93.56 397 ARG A C 1
ATOM 3064 O O . ARG A 1 397 ? 5.687 14.106 -0.789 1.00 93.56 397 ARG A O 1
ATOM 3071 N N . ASN A 1 398 ? 7.133 13.904 0.908 1.00 92.25 398 ASN A N 1
ATOM 3072 C CA . ASN A 1 398 ? 6.920 15.262 1.420 1.00 92.25 398 ASN A CA 1
ATOM 3073 C C . ASN A 1 398 ? 7.838 16.300 0.751 1.00 92.25 398 ASN A C 1
ATOM 3075 O O . ASN A 1 398 ? 7.582 17.491 0.896 1.00 92.25 398 ASN A O 1
ATOM 3079 N N . ASP A 1 399 ? 8.873 15.866 0.028 1.00 94.94 399 ASP A N 1
ATOM 3080 C CA . ASP A 1 399 ? 9.757 16.733 -0.749 1.00 94.94 399 ASP A CA 1
ATOM 3081 C C . ASP A 1 399 ? 9.423 16.590 -2.248 1.00 94.94 399 ASP A C 1
ATOM 3083 O O . ASP A 1 399 ? 9.716 15.545 -2.839 1.00 94.94 399 ASP A O 1
ATOM 3087 N N . PRO A 1 400 ? 8.782 17.593 -2.880 1.00 94.62 400 PRO A N 1
ATOM 3088 C CA . PRO A 1 400 ? 8.401 17.521 -4.291 1.00 94.62 400 PRO A CA 1
ATOM 3089 C C . PRO A 1 400 ? 9.613 17.427 -5.236 1.00 94.62 400 PRO A C 1
ATOM 3091 O O . PRO A 1 400 ? 9.470 16.963 -6.363 1.00 94.62 400 PRO A O 1
ATOM 3094 N N . ALA A 1 401 ? 10.825 17.769 -4.790 1.00 95.44 401 ALA A N 1
ATOM 3095 C CA . ALA A 1 401 ? 12.027 17.646 -5.610 1.00 95.44 401 ALA A CA 1
ATOM 3096 C C . ALA A 1 401 ? 12.539 16.196 -5.738 1.00 95.44 401 ALA A C 1
ATOM 3098 O O . ALA A 1 401 ? 13.543 15.961 -6.411 1.00 95.44 401 ALA A O 1
ATOM 3099 N N . LEU A 1 402 ? 11.898 15.210 -5.100 1.00 95.88 402 LEU A N 1
ATOM 3100 C CA . LEU A 1 402 ? 12.348 13.811 -5.109 1.00 95.88 402 LEU A CA 1
ATOM 3101 C C . LEU A 1 402 ? 11.488 12.875 -5.966 1.00 95.88 402 LEU A C 1
ATOM 3103 O O . LEU A 1 402 ? 11.840 11.706 -6.110 1.00 95.88 402 LEU A O 1
ATOM 3107 N N . TRP A 1 403 ? 10.373 13.347 -6.518 1.00 97.62 403 TRP A N 1
ATOM 3108 C CA . TRP A 1 403 ? 9.433 12.503 -7.252 1.00 97.62 403 TRP A CA 1
ATOM 3109 C C . TRP A 1 403 ? 8.608 13.326 -8.244 1.00 97.62 403 TRP A C 1
ATOM 3111 O O . TRP A 1 403 ? 8.268 14.475 -7.978 1.00 97.62 403 TRP A O 1
ATOM 3121 N N . ASP A 1 404 ? 8.255 12.718 -9.371 1.00 98.44 404 ASP A N 1
ATOM 3122 C CA . ASP A 1 404 ? 7.197 13.207 -10.259 1.00 98.44 404 ASP A CA 1
ATOM 3123 C C . ASP A 1 404 ? 5.925 12.377 -10.040 1.00 98.44 404 ASP A C 1
ATOM 3125 O O . ASP A 1 404 ? 4.821 12.915 -9.986 1.00 98.44 404 ASP A O 1
ATOM 3129 N N . ILE A 1 405 ? 6.096 11.069 -9.807 1.00 98.19 405 ILE A N 1
ATOM 3130 C CA . ILE A 1 405 ? 5.031 10.131 -9.448 1.00 98.19 405 ILE A CA 1
ATOM 3131 C C . ILE A 1 405 ? 5.392 9.414 -8.148 1.00 98.19 405 ILE A C 1
ATOM 3133 O O . ILE A 1 405 ? 6.505 8.908 -8.014 1.00 98.19 405 ILE A O 1
ATOM 3137 N N . TYR A 1 406 ? 4.453 9.298 -7.209 1.00 96.94 406 TYR A N 1
ATOM 3138 C CA . TYR A 1 406 ? 4.531 8.272 -6.163 1.00 96.94 406 TYR A CA 1
ATOM 3139 C C . TYR A 1 406 ? 3.299 7.371 -6.199 1.00 96.94 406 TYR A C 1
ATOM 3141 O O . TYR A 1 406 ? 2.196 7.818 -6.513 1.00 96.94 406 TYR A O 1
ATOM 3149 N N . ILE A 1 407 ? 3.480 6.096 -5.859 1.00 96.56 407 ILE A N 1
ATOM 3150 C CA . ILE A 1 407 ? 2.402 5.101 -5.925 1.00 96.56 407 ILE A CA 1
ATOM 3151 C C . ILE A 1 407 ? 1.845 4.828 -4.527 1.00 96.56 407 ILE A C 1
ATOM 3153 O O . ILE A 1 407 ? 2.587 4.588 -3.570 1.00 96.56 407 ILE A O 1
ATOM 3157 N N . THR A 1 408 ? 0.522 4.874 -4.411 1.00 92.06 408 THR A N 1
ATOM 3158 C CA . THR A 1 408 ? -0.241 4.536 -3.204 1.00 92.06 408 THR A CA 1
ATOM 3159 C C . THR A 1 408 ? -1.570 3.892 -3.609 1.00 92.06 408 THR A C 1
ATOM 3161 O O . THR A 1 408 ? -1.822 3.678 -4.790 1.00 92.06 408 THR A O 1
ATOM 3164 N N . HIS A 1 409 ? -2.442 3.594 -2.656 1.00 90.06 409 HIS A N 1
ATOM 3165 C CA . HIS A 1 409 ? -3.834 3.236 -2.913 1.00 90.06 409 HIS A CA 1
ATOM 3166 C C . HIS A 1 409 ? -4.746 3.902 -1.881 1.00 90.06 409 HIS A C 1
ATOM 3168 O O . HIS A 1 409 ? -4.263 4.486 -0.905 1.00 90.06 409 HIS A O 1
ATOM 3174 N N . SER A 1 410 ? -6.050 3.831 -2.123 1.00 85.19 410 SER A N 1
ATOM 3175 C CA . SER A 1 410 ? -7.090 4.241 -1.181 1.00 85.19 410 SER A CA 1
ATOM 3176 C C . SER A 1 410 ? -8.252 3.253 -1.255 1.00 85.19 410 SER A C 1
ATOM 3178 O O . SER A 1 410 ? -8.548 2.777 -2.354 1.00 85.19 410 SER A O 1
ATOM 3180 N N . PRO A 1 411 ? -8.955 2.969 -0.145 1.00 83.69 411 PRO A N 1
ATOM 3181 C CA . PRO A 1 411 ? -10.307 2.434 -0.240 1.00 83.69 411 PRO A CA 1
ATOM 3182 C C . PRO A 1 411 ? -11.230 3.434 -0.958 1.00 83.69 411 PRO A C 1
ATOM 3184 O O . PRO A 1 411 ? -10.905 4.624 -1.083 1.00 83.69 411 PRO A O 1
ATOM 3187 N N . PHE A 1 412 ? -12.386 2.964 -1.427 1.00 83.69 412 PHE A N 1
ATOM 3188 C CA . PHE A 1 412 ? -13.441 3.854 -1.921 1.00 83.69 412 PHE A CA 1
ATOM 3189 C C . PHE A 1 412 ? -14.127 4.545 -0.741 1.00 83.69 412 PHE A C 1
ATOM 3191 O O . PHE A 1 412 ? -14.631 3.883 0.161 1.00 83.69 412 PHE A O 1
ATOM 3198 N N . LEU A 1 413 ? -14.121 5.880 -0.730 1.00 85.81 413 LEU A N 1
ATOM 3199 C CA . LEU A 1 413 ? -14.706 6.667 0.355 1.00 85.81 413 LEU A CA 1
ATOM 3200 C C . LEU A 1 413 ? -16.170 6.999 0.040 1.00 85.81 413 LEU A C 1
ATOM 3202 O O . LEU A 1 413 ? -16.443 7.401 -1.085 1.00 85.81 413 LEU A O 1
ATOM 3206 N N . PRO A 1 414 ? -17.102 6.923 1.003 1.00 82.56 414 PRO A N 1
ATOM 3207 C CA . PRO A 1 414 ? -18.534 7.177 0.774 1.00 82.56 414 PRO A CA 1
ATOM 3208 C C . PRO A 1 414 ? -18.853 8.612 0.337 1.00 82.56 414 PRO A C 1
ATOM 3210 O O . PRO A 1 414 ? -19.903 8.876 -0.237 1.00 82.56 414 PRO A O 1
ATOM 3213 N N . GLU A 1 415 ? -17.927 9.535 0.576 1.00 89.94 415 GLU A N 1
ATOM 3214 C CA . GLU A 1 415 ? -18.022 10.944 0.225 1.00 89.94 415 GLU A CA 1
ATOM 3215 C C . GLU A 1 415 ? -16.752 11.351 -0.543 1.00 89.94 415 GLU A C 1
ATOM 3217 O O . GLU A 1 415 ? -15.659 11.300 0.038 1.00 89.94 415 GLU A O 1
ATOM 3222 N N . PRO A 1 416 ? -16.852 11.773 -1.818 1.00 92.12 416 PRO A N 1
ATOM 3223 C CA . PRO A 1 416 ? -15.696 12.151 -2.621 1.00 92.12 416 PRO A CA 1
ATOM 3224 C C . PRO A 1 416 ? -14.852 13.266 -2.006 1.00 92.12 416 PRO A C 1
ATOM 3226 O O . PRO A 1 416 ? -13.623 13.224 -2.112 1.00 92.12 416 PRO A O 1
ATOM 3229 N N . ALA A 1 417 ? -15.473 14.215 -1.295 1.00 90.50 417 ALA A N 1
ATOM 3230 C CA . ALA A 1 417 ? -14.763 15.305 -0.622 1.00 90.50 417 ALA A CA 1
ATOM 3231 C C . ALA A 1 417 ? -13.783 14.817 0.462 1.00 90.50 417 ALA A C 1
ATOM 3233 O O . ALA A 1 417 ? -12.855 15.539 0.827 1.00 90.50 417 ALA A O 1
ATOM 3234 N N . LEU A 1 418 ? -13.942 13.585 0.963 1.00 88.19 418 LEU A N 1
ATOM 3235 C CA . LEU A 1 418 ? -13.011 12.975 1.916 1.00 88.19 418 LEU A CA 1
ATOM 3236 C C . LEU A 1 418 ? -11.687 12.540 1.271 1.00 88.19 418 LEU A C 1
ATOM 3238 O O . LEU A 1 418 ? -10.742 12.214 2.001 1.00 88.19 418 LEU A O 1
ATOM 3242 N N . THR A 1 419 ? -11.611 12.525 -0.063 1.00 88.94 419 THR A N 1
ATOM 3243 C CA . THR A 1 419 ? -10.404 12.207 -0.825 1.00 88.94 419 THR A CA 1
ATOM 3244 C C . THR A 1 419 ? -9.505 13.435 -0.884 1.00 88.94 419 THR A C 1
ATOM 3246 O O . THR A 1 419 ? -9.745 14.378 -1.636 1.00 88.94 419 THR A O 1
ATOM 3249 N N . SER A 1 420 ? -8.400 13.414 -0.137 1.00 86.69 420 SER A N 1
ATOM 3250 C CA . SER A 1 420 ? -7.500 14.571 -0.047 1.00 86.69 420 SER A CA 1
ATOM 3251 C C . SER A 1 420 ? -6.841 14.967 -1.375 1.00 86.69 420 SER A C 1
ATOM 3253 O O . SER A 1 420 ? -6.262 16.042 -1.452 1.00 86.69 420 SER A O 1
ATOM 3255 N N . LEU A 1 421 ? -6.878 14.109 -2.401 1.00 91.50 421 LEU A N 1
ATOM 3256 C CA . LEU A 1 421 ? -6.227 14.342 -3.698 1.00 91.50 421 LEU A CA 1
ATOM 3257 C C . LEU A 1 421 ? -6.822 15.531 -4.467 1.00 91.50 421 LEU A C 1
ATOM 3259 O O . LEU A 1 421 ? -6.103 16.157 -5.238 1.00 91.50 421 LEU A O 1
ATOM 3263 N N . TYR A 1 422 ? -8.096 15.865 -4.234 1.00 93.25 422 TYR A N 1
ATOM 3264 C CA . TYR A 1 422 ? -8.742 17.019 -4.868 1.00 93.25 422 TYR A CA 1
ATOM 3265 C C . TYR A 1 422 ? -8.249 18.359 -4.312 1.00 93.25 422 TYR A C 1
ATOM 3267 O O . TYR A 1 422 ? -8.322 19.366 -5.011 1.00 93.25 422 TYR A O 1
ATOM 3275 N N . SER A 1 423 ? -7.727 18.381 -3.082 1.00 89.62 423 SER A N 1
ATOM 3276 C CA . SER A 1 423 ? -7.293 19.612 -2.418 1.00 89.62 423 SER A CA 1
ATOM 3277 C C . SER A 1 423 ? -5.976 20.150 -2.987 1.00 89.62 423 SER A C 1
ATOM 3279 O O . SER A 1 423 ? -4.977 19.422 -3.058 1.00 89.62 423 SER A O 1
ATOM 3281 N N . ALA A 1 424 ? -5.925 21.456 -3.267 1.00 90.94 424 ALA A N 1
ATOM 3282 C CA . ALA A 1 424 ? -4.692 22.173 -3.598 1.00 90.94 424 ALA A CA 1
ATOM 3283 C C . ALA A 1 424 ? -3.624 22.113 -2.491 1.00 90.94 424 ALA A C 1
ATOM 3285 O O . ALA A 1 424 ? -2.427 22.140 -2.779 1.00 90.94 424 ALA A O 1
ATOM 3286 N N . THR A 1 425 ? -4.019 21.983 -1.219 1.00 87.12 425 THR A N 1
ATOM 3287 C CA . THR A 1 425 ? -3.075 21.876 -0.088 1.00 87.12 425 THR A CA 1
ATOM 3288 C C . THR A 1 425 ? -2.538 20.461 0.114 1.00 87.12 425 THR A C 1
ATOM 3290 O O . THR A 1 425 ? -1.673 20.231 0.965 1.00 87.12 425 THR A O 1
ATOM 3293 N N . SER A 1 426 ? -3.008 19.496 -0.681 1.00 90.00 426 SER A N 1
ATOM 3294 C CA . SER A 1 426 ? -2.506 18.128 -0.656 1.00 90.00 426 SER A CA 1
ATOM 3295 C C . SER A 1 426 ? -1.031 18.045 -1.062 1.00 90.00 426 SER A C 1
ATOM 3297 O O . SER A 1 426 ? -0.390 19.007 -1.502 1.00 90.00 426 SER A O 1
ATOM 3299 N N . ARG A 1 427 ? -0.454 16.847 -0.931 1.00 89.00 427 ARG A N 1
ATOM 3300 C CA . ARG A 1 427 ? 0.930 16.603 -1.363 1.00 89.00 427 ARG A CA 1
ATOM 3301 C C . ARG A 1 427 ? 1.112 16.828 -2.865 1.00 89.00 427 ARG A C 1
ATOM 3303 O O . ARG A 1 427 ? 2.166 17.330 -3.237 1.00 89.00 427 ARG A O 1
ATOM 3310 N N . LEU A 1 428 ? 0.082 16.543 -3.668 1.00 94.81 428 LEU A N 1
ATOM 3311 C CA . LEU A 1 428 ? 0.093 16.684 -5.125 1.00 94.81 428 LEU A CA 1
ATOM 3312 C C . LEU A 1 428 ? 0.195 18.153 -5.543 1.00 94.81 428 LEU A C 1
ATOM 3314 O O . LEU A 1 428 ? 0.912 18.461 -6.484 1.00 94.81 428 LEU A O 1
ATOM 3318 N N . GLY A 1 429 ? -0.476 19.059 -4.821 1.00 94.25 429 GLY A N 1
ATOM 3319 C CA . GLY A 1 429 ? -0.485 20.489 -5.148 1.00 94.25 429 GLY A CA 1
ATOM 3320 C C . GLY A 1 429 ? -1.289 20.850 -6.391 1.00 94.25 429 GLY A C 1
ATOM 3321 O O . GLY A 1 429 ? -1.007 21.871 -7.004 1.00 94.25 429 GLY A O 1
ATOM 3322 N N . TRP A 1 430 ? -2.250 20.012 -6.785 1.00 96.50 430 TRP A N 1
ATOM 3323 C CA . TRP A 1 430 ? -3.116 20.277 -7.931 1.00 96.50 430 TRP A CA 1
ATOM 3324 C C . TRP A 1 430 ? -4.019 21.472 -7.610 1.00 96.50 430 TRP A C 1
ATOM 3326 O O . TRP A 1 430 ? -4.947 21.334 -6.820 1.00 96.50 430 TRP A O 1
ATOM 3336 N N . ALA A 1 431 ? -3.723 22.647 -8.163 1.00 94.81 431 ALA A N 1
ATOM 3337 C CA . ALA A 1 431 ? -4.332 23.925 -7.776 1.00 94.81 431 ALA A CA 1
ATOM 3338 C C . ALA A 1 431 ? -4.913 24.690 -8.981 1.00 94.81 431 ALA A C 1
ATOM 3340 O O . ALA A 1 431 ? -4.747 25.903 -9.094 1.00 94.81 431 ALA A O 1
ATOM 3341 N N . GLU A 1 432 ? -5.570 23.970 -9.893 1.00 95.25 432 GLU A N 1
ATOM 3342 C CA . GLU A 1 432 ? -6.195 24.569 -11.077 1.00 95.25 432 GLU A CA 1
ATOM 3343 C C . GLU A 1 432 ? -7.435 25.406 -10.699 1.00 95.25 432 GLU A C 1
ATOM 3345 O O . GLU A 1 432 ? -8.306 24.892 -9.987 1.00 95.25 432 GLU A O 1
ATOM 3350 N N . PRO A 1 433 ? -7.554 26.673 -11.157 1.00 95.06 433 PRO A N 1
ATOM 3351 C CA . PRO A 1 433 ? -8.615 27.586 -10.720 1.00 95.06 433 PRO A CA 1
ATOM 3352 C C . PRO A 1 433 ? -10.041 27.076 -10.956 1.00 95.06 433 PRO A C 1
ATOM 3354 O O . PRO A 1 433 ? -10.878 27.169 -10.059 1.00 95.06 433 PRO A O 1
ATOM 3357 N N . ASP A 1 434 ? -10.314 26.514 -12.136 1.00 93.81 434 ASP A N 1
ATOM 3358 C CA . ASP A 1 434 ? -11.654 26.030 -12.498 1.00 93.81 434 ASP A CA 1
ATOM 3359 C C . ASP A 1 434 ? -12.043 24.805 -11.659 1.00 93.81 434 ASP A C 1
ATOM 3361 O O . ASP A 1 434 ? -13.172 24.691 -11.169 1.00 93.81 434 ASP A O 1
ATOM 3365 N N . LYS A 1 435 ? -11.077 23.921 -11.397 1.00 95.56 435 LYS A N 1
ATOM 3366 C CA . LYS A 1 435 ? -11.258 22.779 -10.502 1.00 95.56 435 LYS A CA 1
ATOM 3367 C C . LYS A 1 435 ? -11.477 23.224 -9.056 1.00 95.56 435 LYS A C 1
ATOM 3369 O O . LYS A 1 435 ? -12.352 22.675 -8.395 1.00 95.56 435 LYS A O 1
ATOM 3374 N N . GLU A 1 436 ? -10.732 24.209 -8.550 1.00 96.00 436 GLU A N 1
ATOM 3375 C CA . GLU A 1 436 ? -10.937 24.757 -7.197 1.00 96.00 436 GLU A CA 1
ATOM 3376 C C . GLU A 1 436 ? -12.322 25.400 -7.044 1.00 96.00 436 GLU A C 1
ATOM 3378 O O . GLU A 1 436 ? -12.995 25.171 -6.040 1.00 96.00 436 GLU A O 1
ATOM 3383 N N . ALA A 1 437 ? -12.788 26.140 -8.055 1.00 96.19 437 ALA A N 1
ATOM 3384 C CA . ALA A 1 437 ? -14.143 26.689 -8.072 1.00 96.19 437 ALA A CA 1
ATOM 3385 C C . ALA A 1 437 ? -15.205 25.577 -8.045 1.00 96.19 437 ALA A C 1
ATOM 3387 O O . ALA A 1 437 ? -16.164 25.657 -7.275 1.00 96.19 437 ALA A O 1
ATOM 3388 N N . THR A 1 438 ? -14.999 24.511 -8.823 1.00 97.19 438 THR A N 1
ATOM 3389 C CA . THR A 1 438 ? -15.890 23.341 -8.849 1.00 97.19 438 THR A CA 1
ATOM 3390 C C . THR A 1 438 ? -15.877 22.597 -7.511 1.00 97.19 438 THR A C 1
ATOM 3392 O O . THR A 1 438 ? -16.931 22.230 -7.003 1.00 97.19 438 THR A O 1
ATOM 3395 N N . LEU A 1 439 ? -14.711 22.428 -6.879 1.00 96.00 439 LEU A N 1
ATOM 3396 C CA . LEU A 1 439 ? -14.579 21.791 -5.564 1.00 96.00 439 LEU A CA 1
ATOM 3397 C C . LEU A 1 439 ? -15.257 22.617 -4.464 1.00 96.00 439 LEU A C 1
ATOM 3399 O O . LEU A 1 439 ? -15.930 22.062 -3.591 1.00 96.00 439 LEU A O 1
ATOM 3403 N N . ALA A 1 440 ? -15.114 23.942 -4.506 1.00 94.62 440 ALA A N 1
ATOM 3404 C CA . ALA A 1 440 ? -15.805 24.843 -3.592 1.00 94.62 440 ALA A CA 1
ATOM 3405 C C . ALA A 1 440 ? -17.329 24.758 -3.771 1.00 94.62 440 ALA A C 1
ATOM 3407 O O . ALA A 1 440 ? -18.048 24.618 -2.783 1.00 94.62 440 ALA A O 1
ATOM 3408 N N . ALA A 1 441 ? -17.828 24.751 -5.011 1.00 96.38 441 ALA A N 1
ATOM 3409 C CA . ALA A 1 441 ? -19.249 24.548 -5.292 1.00 96.38 441 ALA A CA 1
ATOM 3410 C C . ALA A 1 441 ? -19.733 23.172 -4.800 1.00 96.38 441 ALA A C 1
ATOM 3412 O O . ALA A 1 441 ? -20.715 23.089 -4.070 1.00 96.38 441 ALA A O 1
ATOM 3413 N N . PHE A 1 442 ? -19.002 22.096 -5.105 1.00 96.62 442 PHE A N 1
ATOM 3414 C CA . PHE A 1 442 ? -19.347 20.728 -4.701 1.00 96.62 442 PHE A CA 1
ATOM 3415 C C . PHE A 1 442 ? -19.458 20.572 -3.179 1.00 96.62 442 PHE A C 1
ATOM 3417 O O . PHE A 1 442 ? -20.353 19.897 -2.674 1.00 96.62 442 PHE A O 1
ATOM 3424 N N . THR A 1 443 ? -18.547 21.206 -2.439 1.00 94.69 443 THR A N 1
ATOM 3425 C CA . THR A 1 443 ? -18.508 21.112 -0.973 1.00 94.69 443 THR A CA 1
ATOM 3426 C C . THR A 1 443 ? -19.497 22.042 -0.268 1.00 94.69 443 THR A C 1
ATOM 3428 O O . THR A 1 443 ? -19.759 21.835 0.915 1.00 94.69 443 THR A O 1
ATOM 3431 N N . THR A 1 444 ? -20.077 23.023 -0.965 1.00 94.25 444 THR A N 1
ATOM 3432 C CA . THR A 1 444 ? -21.057 23.977 -0.409 1.00 94.25 444 THR A CA 1
ATOM 3433 C C . THR A 1 444 ? -22.496 23.669 -0.829 1.00 94.25 444 THR A C 1
ATOM 3435 O O . THR A 1 444 ? -23.417 23.951 -0.063 1.00 94.25 444 THR A O 1
ATOM 3438 N N . ALA A 1 445 ? -22.703 23.066 -2.004 1.00 92.94 445 ALA A N 1
ATOM 3439 C CA . ALA A 1 445 ? -24.016 22.674 -2.508 1.00 92.94 445 ALA A CA 1
ATOM 3440 C C . ALA A 1 445 ? -24.710 21.693 -1.555 1.00 92.94 445 ALA A C 1
ATOM 3442 O O . ALA A 1 445 ? -24.081 20.768 -1.043 1.00 92.94 445 ALA A O 1
ATOM 3443 N N . THR A 1 446 ? -26.005 21.886 -1.312 1.00 87.00 446 THR A N 1
ATOM 3444 C CA . THR A 1 446 ? -26.810 21.067 -0.386 1.00 87.00 446 THR A CA 1
ATOM 3445 C C . THR A 1 446 ? -27.757 20.106 -1.103 1.00 87.00 446 THR A C 1
ATOM 3447 O O . THR A 1 446 ? -28.175 19.117 -0.505 1.00 87.00 446 THR A O 1
ATOM 3450 N N . ASP A 1 447 ? -28.070 20.356 -2.377 1.00 90.31 447 ASP A N 1
ATOM 3451 C CA . ASP A 1 447 ? -28.866 19.452 -3.204 1.00 90.31 447 ASP A CA 1
ATOM 3452 C C . ASP A 1 447 ? -28.013 18.290 -3.730 1.00 90.31 447 ASP A C 1
ATOM 3454 O O . ASP A 1 447 ? -26.942 18.487 -4.302 1.00 90.31 447 ASP A O 1
ATOM 3458 N N . GLN A 1 448 ? -28.490 17.060 -3.547 1.00 89.56 448 GLN A N 1
ATOM 3459 C CA . GLN A 1 448 ? -27.733 15.860 -3.901 1.00 89.56 448 GLN A CA 1
ATOM 3460 C C . GL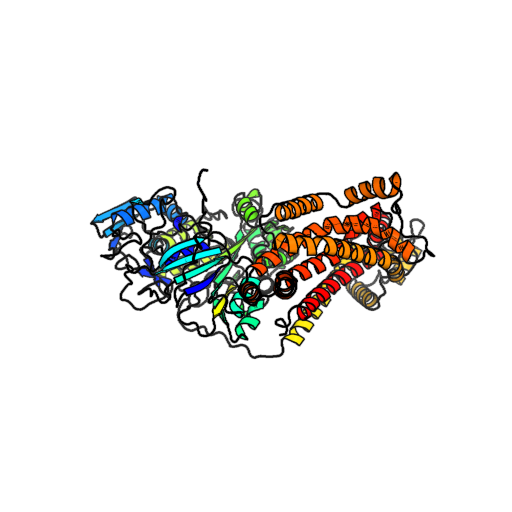N A 1 448 ? -27.496 15.729 -5.417 1.00 89.56 448 GLN A C 1
ATOM 3462 O O . GLN A 1 448 ? -26.400 15.352 -5.826 1.00 89.56 448 GLN A O 1
ATOM 3467 N N . ALA A 1 449 ? -28.477 16.074 -6.257 1.00 94.25 449 ALA A N 1
ATOM 3468 C CA . ALA A 1 449 ? -28.335 15.961 -7.709 1.00 94.25 449 ALA A CA 1
ATOM 3469 C C . ALA A 1 449 ? -27.365 17.018 -8.263 1.00 94.25 449 ALA A C 1
ATOM 3471 O O . ALA A 1 449 ? -26.564 16.728 -9.153 1.00 94.25 449 ALA A O 1
ATOM 3472 N N . GLU A 1 450 ? -27.390 18.232 -7.706 1.00 96.44 450 GLU A N 1
ATOM 3473 C CA . GLU A 1 450 ? -26.389 19.264 -7.989 1.00 96.44 450 GLU A CA 1
ATOM 3474 C C . GLU A 1 450 ? -24.981 18.793 -7.603 1.00 96.44 450 GLU A C 1
ATOM 3476 O O . GLU A 1 450 ? -24.042 18.924 -8.390 1.00 96.44 450 GLU A O 1
ATOM 3481 N N . ARG A 1 451 ? -24.827 18.183 -6.422 1.00 95.81 451 ARG A N 1
ATOM 3482 C CA . ARG A 1 451 ? -23.542 17.635 -5.971 1.00 95.81 451 ARG A CA 1
ATOM 3483 C C . ARG A 1 451 ? -23.025 16.520 -6.877 1.00 95.81 451 ARG A C 1
ATOM 3485 O O . ARG A 1 451 ? -21.832 16.496 -7.162 1.00 95.81 451 ARG A O 1
ATOM 3492 N N . GLU A 1 452 ? -23.885 15.614 -7.335 1.00 96.25 452 GLU A N 1
ATOM 3493 C CA . GLU A 1 452 ? -23.515 14.561 -8.292 1.00 96.25 452 GLU A CA 1
ATOM 3494 C C . GLU A 1 452 ? -23.030 15.147 -9.624 1.00 96.25 452 GLU A C 1
ATOM 3496 O O . GLU A 1 452 ? -22.009 14.704 -10.153 1.00 96.25 452 GLU A O 1
ATOM 3501 N N . ALA A 1 453 ? -23.698 16.188 -10.131 1.00 97.88 453 ALA A N 1
ATOM 3502 C CA . ALA A 1 453 ? -23.272 16.892 -11.339 1.00 97.88 453 ALA A CA 1
ATOM 3503 C C . ALA A 1 453 ? -21.911 17.587 -11.153 1.00 97.88 453 ALA A C 1
ATOM 3505 O O . ALA A 1 453 ? -21.012 17.412 -11.974 1.00 97.88 453 ALA A O 1
ATOM 3506 N N . LEU A 1 454 ? -21.718 18.301 -10.040 1.00 98.25 454 LEU A N 1
ATOM 3507 C CA . LEU A 1 454 ? -20.443 18.949 -9.709 1.00 98.25 454 LEU A CA 1
ATOM 3508 C C . LEU A 1 454 ? -19.314 17.931 -9.496 1.00 98.25 454 LEU A C 1
ATOM 3510 O O . LEU A 1 454 ? -18.164 18.189 -9.850 1.00 98.25 454 LEU A O 1
ATOM 3514 N N . PHE A 1 455 ? -19.622 16.755 -8.945 1.00 98.06 455 PHE A N 1
ATOM 3515 C CA . PHE A 1 455 ? -18.648 15.676 -8.840 1.00 98.06 455 PHE A CA 1
ATOM 3516 C C . PHE A 1 455 ? -18.288 15.086 -10.209 1.00 98.06 455 PHE A C 1
ATOM 3518 O O . PHE A 1 455 ? -17.121 14.768 -10.438 1.00 98.06 455 PHE A O 1
ATOM 3525 N N . ALA A 1 456 ? -19.241 14.980 -11.138 1.00 98.31 456 ALA A N 1
ATOM 3526 C CA . ALA A 1 456 ? -18.946 14.588 -12.513 1.00 98.31 456 ALA A CA 1
ATOM 3527 C C . ALA A 1 456 ? -17.995 15.592 -13.191 1.00 98.31 456 ALA A C 1
ATOM 3529 O O . ALA A 1 456 ? -17.036 15.182 -13.846 1.00 98.31 456 ALA A O 1
ATOM 3530 N N . ASP A 1 457 ? -18.179 16.894 -12.954 1.00 98.25 457 ASP A N 1
ATOM 3531 C CA . ASP A 1 457 ? -17.255 17.930 -13.427 1.00 98.25 457 ASP A CA 1
ATOM 3532 C C . ASP A 1 457 ? -15.863 17.807 -12.774 1.00 98.25 457 ASP A C 1
ATOM 3534 O O . ASP A 1 457 ? -14.844 17.883 -13.465 1.00 98.25 457 ASP A O 1
ATOM 3538 N N . LEU A 1 458 ? -15.786 17.523 -11.467 1.00 97.88 458 LEU A N 1
ATOM 3539 C CA . LEU A 1 458 ? -14.513 17.239 -10.787 1.00 97.88 458 LEU A CA 1
ATOM 3540 C C . LEU A 1 458 ? -13.819 15.993 -11.343 1.00 97.88 458 LEU A C 1
ATOM 3542 O O . LEU A 1 458 ? -12.605 16.008 -11.544 1.00 97.88 458 LEU A O 1
ATOM 3546 N N . GLN A 1 459 ? -14.561 14.910 -11.584 1.00 97.94 459 GLN A N 1
ATOM 3547 C CA . GLN A 1 459 ? -14.022 13.695 -12.190 1.00 97.94 459 GLN A CA 1
ATOM 3548 C C . GLN A 1 459 ? -13.481 13.992 -13.588 1.00 97.94 459 GLN A C 1
ATOM 3550 O O . GLN A 1 459 ? -12.370 13.579 -13.917 1.00 97.94 459 GLN A O 1
ATOM 3555 N N . LYS A 1 460 ? -14.230 14.741 -14.397 1.00 98.31 460 LYS A N 1
ATOM 3556 C CA . LYS A 1 460 ? -13.779 15.159 -15.720 1.00 98.31 460 LYS A CA 1
ATOM 3557 C C . LYS A 1 460 ? -12.466 15.941 -15.643 1.00 98.31 460 LYS A C 1
ATOM 3559 O O . LYS A 1 460 ? -11.542 15.625 -16.389 1.00 98.31 460 LYS A O 1
ATOM 3564 N N . ALA A 1 461 ? -12.339 16.868 -14.691 1.00 97.81 461 ALA A N 1
ATOM 3565 C CA . ALA A 1 461 ? -11.096 17.601 -14.457 1.00 97.81 461 ALA A CA 1
ATOM 3566 C C . ALA A 1 461 ? -9.928 16.675 -14.067 1.00 97.81 461 ALA A C 1
ATOM 3568 O O . ALA A 1 461 ? -8.808 16.888 -14.524 1.00 97.81 461 ALA A O 1
ATOM 3569 N N . VAL A 1 462 ? -10.163 15.603 -13.289 1.00 97.94 462 VAL A N 1
ATOM 3570 C CA . VAL A 1 462 ? -9.115 14.600 -12.990 1.00 97.94 462 VAL A CA 1
ATOM 3571 C C . VAL A 1 462 ? -8.540 14.022 -14.278 1.00 97.94 462 VAL A C 1
ATOM 3573 O O . VAL A 1 462 ? -7.322 13.881 -14.379 1.00 97.94 462 VAL A O 1
ATOM 3576 N N . PHE A 1 463 ? -9.389 13.713 -15.258 1.00 98.12 463 PHE A N 1
ATOM 3577 C CA . PHE A 1 463 ? -8.954 13.174 -16.540 1.00 98.12 463 PHE A CA 1
ATOM 3578 C C . PHE A 1 463 ? -8.308 14.231 -17.440 1.00 98.12 463 PHE A C 1
ATOM 3580 O O . PHE A 1 463 ? -7.220 13.985 -17.953 1.00 98.12 463 PHE A O 1
ATOM 3587 N N . GLU A 1 464 ? -8.932 15.399 -17.605 1.00 97.31 464 GLU A N 1
ATOM 3588 C CA . GLU A 1 464 ? -8.464 16.453 -18.516 1.00 97.31 464 GLU A CA 1
ATOM 3589 C C . GLU A 1 464 ? -7.165 17.124 -18.048 1.00 97.31 464 GLU A C 1
ATOM 3591 O O . GLU A 1 464 ? -6.284 17.387 -18.876 1.00 97.31 464 GLU A O 1
ATOM 3596 N N . ASP A 1 465 ? -7.022 17.355 -16.740 1.00 97.44 465 ASP A N 1
ATOM 3597 C CA . ASP A 1 465 ? -5.826 17.951 -16.135 1.00 97.44 465 ASP A CA 1
ATOM 3598 C C . ASP A 1 465 ? -4.790 16.905 -15.731 1.00 97.44 465 ASP A C 1
ATOM 3600 O O . ASP A 1 465 ? -3.655 17.264 -15.405 1.00 97.44 465 ASP A O 1
ATOM 3604 N N . VAL A 1 466 ? -5.175 15.624 -15.720 1.00 97.94 466 VAL A N 1
ATOM 3605 C CA . VAL A 1 466 ? -4.390 14.516 -15.161 1.00 97.94 466 VAL A CA 1
ATOM 3606 C C . VAL A 1 466 ? -4.006 14.825 -13.705 1.00 97.94 466 VAL A C 1
ATOM 3608 O O . VAL A 1 466 ? -2.838 14.804 -13.309 1.00 97.94 466 VAL A O 1
ATOM 3611 N N . GLY A 1 467 ? -5.014 15.177 -12.899 1.00 97.12 467 GLY A N 1
ATOM 3612 C CA . GLY A 1 467 ? -4.843 15.553 -11.491 1.00 97.12 467 GLY A CA 1
ATOM 3613 C C . GLY A 1 467 ? -4.167 14.444 -10.680 1.00 97.12 467 GLY A C 1
ATOM 3614 O O . GLY A 1 467 ? -3.210 14.682 -9.943 1.00 97.12 467 GLY A O 1
ATOM 3615 N N . PHE A 1 468 ? -4.631 13.214 -10.877 1.00 97.62 468 PHE A N 1
ATOM 3616 C CA . PHE A 1 468 ? -4.025 11.959 -10.442 1.00 97.62 468 PHE A CA 1
ATOM 3617 C C . PHE A 1 468 ? -4.512 10.840 -11.370 1.00 97.62 468 PHE A C 1
ATOM 3619 O O . PHE A 1 468 ? -5.474 11.035 -12.111 1.00 97.62 468 PHE A O 1
ATOM 3626 N N . ILE A 1 469 ? -3.884 9.663 -11.334 1.00 97.75 469 ILE A N 1
ATOM 3627 C CA . ILE A 1 469 ? -4.296 8.545 -12.194 1.00 97.75 469 ILE A CA 1
ATOM 3628 C C . ILE A 1 469 ? -4.776 7.373 -11.335 1.00 97.75 469 ILE A C 1
ATOM 3630 O O . ILE A 1 469 ? -4.019 6.815 -10.536 1.00 97.75 469 ILE A O 1
ATOM 3634 N N . LYS A 1 470 ? -6.048 7.000 -11.520 1.00 95.81 470 LYS A N 1
ATOM 3635 C CA . LYS A 1 470 ? -6.611 5.718 -11.082 1.00 95.81 470 LYS A CA 1
ATOM 3636 C C . LYS A 1 470 ? -6.218 4.654 -12.102 1.00 95.81 470 LYS A C 1
ATOM 3638 O O . LYS A 1 470 ? -6.559 4.793 -13.272 1.00 95.81 470 LYS A O 1
ATOM 3643 N N . ILE A 1 471 ? -5.547 3.590 -11.663 1.00 95.69 471 ILE A N 1
ATOM 3644 C CA . ILE A 1 471 ? -5.200 2.475 -12.562 1.00 95.69 471 ILE A CA 1
ATOM 3645 C C . ILE A 1 471 ? -6.385 1.516 -12.717 1.00 95.69 471 ILE A C 1
ATOM 3647 O O . ILE A 1 471 ? -6.720 1.128 -13.825 1.00 95.69 471 ILE A O 1
ATOM 3651 N N . GLY A 1 472 ? -7.086 1.195 -11.632 1.00 92.62 472 GLY A N 1
ATOM 3652 C CA . GLY A 1 472 ? -8.253 0.309 -11.625 1.00 92.62 472 GLY A CA 1
ATOM 3653 C C . GLY A 1 472 ? -8.836 0.195 -10.217 1.00 92.62 472 GLY A C 1
ATOM 3654 O O . GLY A 1 472 ? -8.511 1.004 -9.350 1.00 92.62 472 GLY A O 1
ATOM 3655 N N . GLY A 1 473 ? -9.694 -0.790 -9.975 1.00 90.12 473 GLY A N 1
ATOM 3656 C CA . GLY A 1 473 ? -10.131 -1.222 -8.646 1.00 90.12 473 GLY A CA 1
ATOM 3657 C C . GLY A 1 473 ? -9.520 -2.577 -8.285 1.00 90.12 473 GLY A C 1
ATOM 3658 O O . GLY A 1 473 ? -9.281 -3.391 -9.169 1.00 90.12 473 GLY A O 1
ATOM 3659 N N . PHE A 1 474 ? -9.264 -2.838 -7.007 1.00 86.94 474 PHE A N 1
ATOM 3660 C CA . PHE A 1 474 ? -8.796 -4.139 -6.528 1.00 86.94 474 PHE A CA 1
ATOM 3661 C C . PHE A 1 474 ? -9.661 -4.672 -5.396 1.00 86.94 474 PHE A C 1
ATOM 3663 O O . PHE A 1 474 ? -10.260 -3.904 -4.642 1.00 86.94 474 PHE A O 1
ATOM 3670 N N . ASN A 1 475 ? -9.699 -5.994 -5.276 1.00 85.56 475 ASN A N 1
ATOM 3671 C CA . ASN A 1 475 ? -10.446 -6.711 -4.257 1.00 85.56 475 ASN A CA 1
ATOM 3672 C C . ASN A 1 475 ? -9.488 -7.160 -3.150 1.00 85.56 475 ASN A C 1
ATOM 3674 O O . ASN A 1 475 ? -8.376 -7.608 -3.434 1.00 85.56 475 ASN A O 1
ATOM 3678 N N . ALA A 1 476 ? -9.911 -7.058 -1.892 1.00 82.25 476 ALA A N 1
ATOM 3679 C CA . ALA A 1 476 ? -9.137 -7.581 -0.768 1.00 82.25 476 ALA A CA 1
ATOM 3680 C C . ALA A 1 476 ? -9.640 -8.980 -0.401 1.00 82.25 476 ALA A C 1
ATOM 3682 O O . ALA A 1 476 ? -10.850 -9.195 -0.298 1.00 82.25 476 ALA A O 1
ATOM 3683 N N . LEU A 1 477 ? -8.718 -9.926 -0.213 1.00 86.62 477 LEU A N 1
ATOM 3684 C CA . LEU A 1 477 ? -9.041 -11.257 0.283 1.00 86.62 477 LEU A CA 1
ATOM 3685 C C . LEU A 1 477 ? -8.882 -11.298 1.800 1.00 86.62 477 LEU A C 1
ATOM 3687 O O . LEU A 1 477 ? -7.832 -10.971 2.345 1.00 86.62 477 LEU A O 1
ATOM 3691 N N . GLN A 1 478 ? -9.934 -11.741 2.462 1.00 90.88 478 GLN A N 1
ATOM 3692 C CA . GLN A 1 478 ? -9.982 -12.104 3.867 1.00 90.88 478 GLN A CA 1
ATOM 3693 C C . GLN A 1 478 ? -10.440 -13.562 3.957 1.00 90.88 478 GLN A C 1
ATOM 3695 O O . GLN A 1 478 ? -10.767 -14.195 2.948 1.00 90.88 478 GLN A O 1
ATOM 3700 N N . GLY A 1 479 ? -10.479 -14.113 5.160 1.00 92.06 479 GLY A N 1
ATOM 3701 C CA . GLY A 1 479 ? -11.047 -15.433 5.365 1.00 92.06 479 GLY A CA 1
ATOM 3702 C C . GLY A 1 479 ? -11.658 -15.578 6.744 1.00 92.06 479 GLY A C 1
ATOM 3703 O O . GLY A 1 479 ? -11.244 -14.922 7.699 1.00 92.06 479 GLY A O 1
ATOM 3704 N N . GLN A 1 480 ? -12.658 -16.440 6.825 1.00 94.25 480 GLN A N 1
ATOM 3705 C CA . GLN A 1 480 ? -13.390 -16.738 8.046 1.00 94.25 480 GLN A CA 1
ATOM 3706 C C . GLN A 1 480 ? -13.420 -18.238 8.302 1.00 94.25 480 GLN A C 1
ATOM 3708 O O . GLN A 1 480 ? -13.256 -19.030 7.378 1.00 94.25 480 GLN A O 1
ATOM 3713 N N . ARG A 1 481 ? -13.664 -18.642 9.545 1.00 94.56 481 ARG A N 1
ATOM 3714 C CA . ARG A 1 481 ? -13.953 -20.033 9.890 1.00 94.56 481 ARG A CA 1
ATOM 3715 C C . ARG A 1 481 ? -15.228 -20.491 9.184 1.00 94.56 481 ARG A C 1
ATOM 3717 O O . ARG A 1 481 ? -16.221 -19.763 9.160 1.00 94.56 481 ARG A O 1
ATOM 3724 N N . ALA A 1 482 ? -15.210 -21.713 8.660 1.00 91.94 482 ALA A N 1
ATOM 3725 C CA . ALA A 1 482 ? -16.356 -22.299 7.975 1.00 91.94 482 ALA A CA 1
ATOM 3726 C C . ALA A 1 482 ? -17.604 -22.303 8.873 1.00 91.94 482 ALA A C 1
ATOM 3728 O O . ALA A 1 482 ? -17.536 -22.610 10.070 1.00 91.94 482 ALA A O 1
ATOM 3729 N N . GLY A 1 483 ? -18.748 -21.934 8.296 1.00 85.00 483 GLY A N 1
ATOM 3730 C CA . GLY A 1 483 ? -20.021 -21.820 9.011 1.00 85.00 483 GLY A CA 1
ATOM 3731 C C . GLY A 1 483 ? -20.134 -20.636 9.980 1.00 85.00 483 GLY A C 1
ATOM 3732 O O . GLY A 1 483 ? -21.138 -20.542 10.690 1.00 85.00 483 GLY A O 1
ATOM 3733 N N . MET A 1 484 ? -19.151 -19.729 10.037 1.00 87.50 484 MET A N 1
ATOM 3734 C CA . MET A 1 484 ? -19.290 -18.477 10.781 1.00 87.50 484 MET A CA 1
ATOM 3735 C C . MET A 1 484 ? -20.298 -17.555 10.084 1.00 87.50 484 MET A C 1
ATOM 3737 O O . MET A 1 484 ? -20.228 -17.313 8.883 1.00 87.50 484 MET A O 1
ATOM 3741 N N . THR A 1 485 ? -21.254 -17.026 10.847 1.00 82.62 485 THR A N 1
ATOM 3742 C CA . THR A 1 485 ? -22.311 -16.138 10.339 1.00 82.62 485 THR A CA 1
ATOM 3743 C C . THR A 1 485 ? -22.175 -14.736 10.919 1.00 82.62 485 THR A C 1
ATOM 3745 O O . THR A 1 485 ? -21.617 -14.567 11.999 1.00 82.62 485 THR A O 1
ATOM 3748 N N . GLY A 1 486 ? -22.757 -13.735 10.257 1.00 74.94 486 GLY A N 1
ATOM 3749 C CA . GLY A 1 486 ? -22.736 -12.349 10.744 1.00 74.94 486 GLY A CA 1
ATOM 3750 C C . GLY A 1 486 ? -21.486 -11.563 10.342 1.00 74.94 486 GLY A C 1
ATOM 3751 O O . GLY A 1 486 ? -21.362 -10.399 10.707 1.00 74.94 486 GLY A O 1
ATOM 3752 N N . VAL A 1 487 ? -20.596 -12.163 9.546 1.00 76.12 487 VAL A N 1
ATOM 3753 C CA . VAL A 1 487 ? -19.552 -11.437 8.819 1.00 76.12 487 VAL A CA 1
ATOM 3754 C C . VAL A 1 487 ? -20.164 -10.859 7.557 1.00 76.12 487 VAL A C 1
ATOM 3756 O O . VAL A 1 487 ? -20.653 -11.591 6.698 1.00 76.12 487 VAL A O 1
ATOM 3759 N N . ASN A 1 488 ? -20.126 -9.540 7.437 1.00 72.06 488 ASN A N 1
ATOM 3760 C CA . ASN A 1 488 ? -20.502 -8.866 6.209 1.00 72.06 488 ASN A CA 1
ATOM 3761 C C . ASN A 1 488 ? -19.230 -8.294 5.568 1.00 72.06 488 ASN A C 1
ATOM 3763 O O . ASN A 1 488 ? -18.713 -7.304 6.095 1.00 72.06 488 ASN A O 1
ATOM 3767 N N . PRO A 1 489 ? -18.695 -8.900 4.485 1.00 64.69 489 PRO A N 1
ATOM 3768 C CA . PRO A 1 489 ? -17.593 -8.317 3.734 1.00 64.69 489 PRO A CA 1
ATOM 3769 C C . PRO A 1 489 ? -18.037 -6.985 3.158 1.00 64.69 489 PRO A C 1
ATOM 3771 O O . PRO A 1 489 ? -18.672 -6.896 2.109 1.00 64.69 489 PRO A O 1
ATOM 3774 N N . SER A 1 490 ? -17.680 -5.927 3.855 1.00 57.16 490 SER A N 1
ATOM 3775 C CA . SER A 1 490 ? -17.768 -4.587 3.335 1.00 57.16 490 SER A CA 1
ATOM 3776 C C . SER A 1 490 ? -16.343 -4.083 3.252 1.00 57.16 490 SER A C 1
ATOM 3778 O O . SER A 1 490 ? -15.697 -3.949 4.288 1.00 57.16 490 SER A O 1
ATOM 3780 N N . PRO A 1 491 ? -15.832 -3.758 2.057 1.00 57.56 491 PRO A N 1
ATOM 3781 C CA . PRO A 1 491 ? -14.975 -2.601 2.010 1.00 57.56 491 PRO A CA 1
ATOM 3782 C C . PRO A 1 491 ? -15.876 -1.435 2.367 1.00 57.56 491 PRO A C 1
ATOM 3784 O O . PRO A 1 491 ? -15.902 -1.004 3.509 1.00 57.56 491 PRO A O 1
ATOM 3787 N N . TRP A 1 492 ? -16.745 -1.065 1.438 1.00 55.31 492 TRP A N 1
ATOM 3788 C CA . TRP A 1 492 ? -17.796 -0.094 1.616 1.00 55.31 492 TRP A CA 1
ATOM 3789 C C . TRP A 1 492 ? -18.889 -0.477 0.581 1.00 55.31 492 TRP A C 1
ATOM 3791 O O . TRP A 1 492 ? -18.852 -0.032 -0.551 1.00 55.31 492 TRP A O 1
ATOM 3801 N N . ARG A 1 493 ? -19.805 -1.420 0.872 1.00 38.22 493 ARG A N 1
ATOM 3802 C CA . ARG A 1 493 ? -20.799 -1.931 -0.120 1.00 38.22 493 ARG A CA 1
ATOM 3803 C C . ARG A 1 493 ? -21.954 -0.943 -0.412 1.00 38.22 493 ARG A C 1
ATOM 3805 O O . ARG A 1 493 ? -22.519 -0.460 0.555 1.00 38.22 493 ARG A O 1
ATOM 3812 N N . PRO A 1 494 ? -22.450 -0.771 -1.656 1.00 36.62 494 PRO A N 1
ATOM 3813 C CA . PRO A 1 494 ? -23.848 -0.423 -1.911 1.00 36.62 494 PRO A CA 1
ATOM 3814 C C . PRO A 1 494 ? -24.637 -1.657 -2.369 1.00 36.62 494 PRO A C 1
ATOM 3816 O O . PRO A 1 494 ? -24.172 -2.391 -3.234 1.00 36.62 494 PRO A O 1
ATOM 3819 N N . ALA A 1 495 ? -25.814 -1.852 -1.760 1.00 33.09 495 ALA A N 1
ATOM 3820 C CA . ALA A 1 495 ? -26.963 -2.692 -2.134 1.00 33.09 495 ALA A CA 1
ATOM 3821 C C . ALA A 1 495 ? -26.758 -4.135 -2.683 1.00 33.09 495 ALA A C 1
ATOM 3823 O O . ALA A 1 495 ? -25.822 -4.500 -3.386 1.00 33.09 495 ALA A O 1
ATOM 3824 N N . ALA A 1 496 ? -27.703 -5.016 -2.349 1.00 36.09 496 ALA A N 1
ATOM 3825 C CA . ALA A 1 496 ? -27.711 -6.425 -2.749 1.00 36.09 496 ALA A CA 1
ATOM 3826 C C . ALA A 1 496 ? -27.733 -6.630 -4.282 1.00 36.09 496 ALA A C 1
ATOM 3828 O O . ALA A 1 496 ? -28.569 -6.033 -4.956 1.00 36.09 496 ALA A O 1
ATOM 3829 N N . GLY A 1 497 ? -26.889 -7.532 -4.819 1.00 38.59 497 GLY A N 1
ATOM 3830 C CA . GLY A 1 497 ? -27.051 -8.020 -6.201 1.00 38.59 497 GLY A CA 1
ATOM 3831 C C . GLY A 1 497 ? -25.821 -8.509 -6.983 1.00 38.59 497 GLY A C 1
ATOM 3832 O O . GLY A 1 497 ? -26.013 -9.079 -8.051 1.00 38.59 497 GLY A O 1
ATOM 3833 N N . LEU A 1 498 ? -24.583 -8.334 -6.508 1.00 40.12 498 LEU A N 1
ATOM 3834 C CA . LEU A 1 498 ? -23.382 -8.750 -7.258 1.00 40.12 498 LEU A CA 1
ATOM 3835 C C . LEU A 1 498 ? -22.807 -10.094 -6.776 1.00 40.12 498 LEU A C 1
ATOM 3837 O O . LEU A 1 498 ? -21.700 -10.152 -6.244 1.00 40.12 498 LEU A O 1
ATOM 3841 N N . ASP A 1 499 ? -23.548 -11.179 -7.000 1.00 40.81 499 ASP A N 1
ATOM 3842 C CA . ASP A 1 499 ? -22.965 -12.525 -7.023 1.00 40.81 499 ASP A CA 1
ATOM 3843 C C . ASP A 1 499 ? -22.307 -12.723 -8.399 1.00 40.81 499 ASP A C 1
ATOM 3845 O O . ASP A 1 499 ? -22.952 -13.096 -9.380 1.00 40.81 499 ASP A O 1
ATOM 3849 N N . GLY A 1 500 ? -21.015 -12.392 -8.502 1.00 35.84 500 GLY A N 1
ATOM 3850 C CA . GLY A 1 500 ? -20.203 -12.733 -9.676 1.00 35.84 500 GLY A CA 1
ATOM 3851 C C . GLY A 1 500 ? -20.141 -14.257 -9.888 1.00 35.84 500 GLY A C 1
ATOM 3852 O O . GLY A 1 500 ? -20.324 -15.013 -8.932 1.00 35.84 500 GLY A O 1
ATOM 3853 N N . PRO A 1 501 ? -19.906 -14.735 -11.123 1.00 29.80 501 PRO A N 1
ATOM 3854 C CA . PRO A 1 501 ? -20.082 -16.141 -11.476 1.00 29.80 501 PRO A CA 1
ATOM 3855 C C . PRO A 1 501 ? -19.171 -17.076 -10.665 1.00 29.80 501 PRO A C 1
ATOM 3857 O O . PRO A 1 501 ? -17.973 -16.838 -10.530 1.00 29.80 501 PRO A O 1
ATOM 3860 N N . GLN A 1 502 ? -19.764 -18.164 -10.165 1.00 31.23 502 GLN A N 1
ATOM 3861 C CA . GLN A 1 502 ? -19.077 -19.287 -9.522 1.00 31.23 502 GLN A CA 1
ATOM 3862 C C . GLN A 1 502 ? -18.142 -19.988 -10.520 1.00 31.23 502 GLN A C 1
ATOM 3864 O O . GLN A 1 502 ? -18.542 -20.310 -11.643 1.00 31.23 502 GLN A O 1
ATOM 3869 N N . LEU A 1 503 ? -16.895 -20.221 -10.105 1.00 37.47 503 LEU A N 1
ATOM 3870 C CA . LEU A 1 503 ? -15.870 -20.903 -10.893 1.00 37.47 503 LEU A CA 1
ATOM 3871 C C . LEU A 1 503 ? -16.142 -22.415 -10.943 1.00 37.47 503 LEU A C 1
ATOM 3873 O O . LEU A 1 503 ? -16.421 -23.045 -9.929 1.00 37.47 503 LEU A O 1
ATOM 3877 N N . THR A 1 504 ? -16.029 -23.009 -12.130 1.00 31.59 504 THR A N 1
ATOM 3878 C CA . THR A 1 504 ? -16.006 -24.468 -12.319 1.00 31.59 504 THR A CA 1
ATOM 3879 C C . THR A 1 504 ? -14.586 -25.025 -12.202 1.00 31.59 504 THR A C 1
ATOM 3881 O O . THR A 1 504 ? -13.660 -24.503 -12.829 1.00 31.59 504 THR A O 1
ATOM 3884 N N . GLU A 1 505 ? -14.453 -26.125 -11.458 1.00 41.19 505 GLU A N 1
ATOM 3885 C CA . 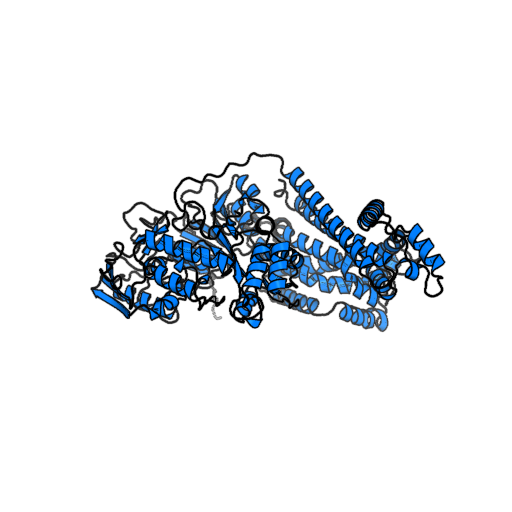GLU A 1 505 ? -13.238 -26.918 -11.221 1.00 41.19 505 GLU A CA 1
ATOM 3886 C C . GLU A 1 505 ? -12.561 -27.430 -12.510 1.00 41.19 505 GLU A C 1
ATOM 3888 O O . GLU A 1 505 ? -13.234 -27.934 -13.411 1.00 41.19 505 GLU A O 1
ATOM 3893 N N . CYS A 1 506 ? -11.216 -27.385 -12.566 1.00 33.94 506 CYS A N 1
ATOM 3894 C CA . CYS A 1 506 ? -10.415 -28.395 -13.282 1.00 33.94 506 CYS A CA 1
ATOM 3895 C C . CYS A 1 506 ? -8.897 -28.327 -12.957 1.00 33.94 506 CYS A C 1
ATOM 3897 O O . CYS A 1 506 ? -8.220 -27.362 -13.334 1.00 33.94 506 CYS A O 1
ATOM 3899 N N . ASP A 1 507 ? -8.388 -29.402 -12.337 1.00 42.00 507 ASP A N 1
ATOM 3900 C CA . ASP A 1 507 ? -7.001 -29.902 -12.192 1.00 42.00 507 ASP A CA 1
ATOM 3901 C C . ASP A 1 507 ? -5.857 -28.881 -11.989 1.00 42.00 507 ASP A C 1
ATOM 3903 O O . ASP A 1 507 ? -5.133 -28.490 -12.916 1.00 42.00 507 ASP A O 1
ATOM 3907 N N . ALA A 1 508 ? -5.627 -28.524 -10.724 1.00 51.00 508 ALA A N 1
ATOM 3908 C CA . ALA A 1 508 ? -4.708 -27.478 -10.278 1.00 51.00 508 ALA A CA 1
ATOM 3909 C C . ALA A 1 508 ? -3.203 -27.843 -10.330 1.00 51.00 508 ALA A C 1
ATOM 3911 O O . ALA A 1 508 ? -2.371 -26.980 -10.620 1.00 51.00 508 ALA A O 1
ATOM 3912 N N . VAL A 1 509 ? -2.810 -29.115 -10.174 1.00 49.81 509 VAL A N 1
ATOM 3913 C CA . VAL A 1 509 ? -1.378 -29.508 -10.182 1.00 49.81 509 VAL A CA 1
ATOM 3914 C C . VAL A 1 509 ? -0.751 -29.404 -11.572 1.00 49.81 509 VAL A C 1
ATOM 3916 O O . VAL A 1 509 ? 0.343 -28.858 -11.736 1.00 49.81 509 VAL A O 1
ATOM 3919 N N . THR A 1 510 ? -1.440 -29.914 -12.595 1.00 52.09 510 THR A N 1
ATOM 3920 C CA . THR A 1 510 ? -0.952 -29.861 -13.980 1.00 52.09 510 THR A CA 1
ATOM 3921 C C . THR A 1 510 ? -0.893 -28.413 -14.458 1.00 52.09 510 THR A C 1
ATOM 3923 O O . THR A 1 510 ? 0.085 -28.018 -15.092 1.00 52.09 510 THR A O 1
ATOM 3926 N N . ARG A 1 511 ? -1.887 -27.594 -14.086 1.00 60.56 511 ARG A N 1
ATOM 3927 C CA . ARG A 1 511 ? -1.926 -26.161 -14.394 1.00 60.56 511 ARG A CA 1
ATOM 3928 C C . ARG A 1 511 ? -0.767 -25.406 -13.744 1.00 60.56 511 ARG A C 1
ATOM 3930 O O . ARG A 1 511 ? -0.089 -24.661 -14.443 1.00 60.56 511 ARG A O 1
ATOM 3937 N N . TYR A 1 512 ? -0.481 -25.654 -12.466 1.00 56.31 512 TYR A N 1
ATOM 3938 C CA . TYR A 1 512 ? 0.627 -25.016 -11.750 1.00 56.31 512 TYR A CA 1
ATOM 3939 C C . TYR A 1 512 ? 1.992 -25.341 -12.375 1.00 56.31 512 TYR A C 1
ATOM 3941 O O . TYR A 1 512 ? 2.796 -24.442 -12.634 1.00 56.31 512 TYR A O 1
ATOM 3949 N N . ILE A 1 513 ? 2.248 -26.621 -12.676 1.00 65.81 513 ILE A N 1
ATOM 3950 C CA . ILE A 1 513 ? 3.504 -27.043 -13.314 1.00 65.81 513 ILE A CA 1
ATOM 3951 C C . ILE A 1 513 ? 3.630 -26.407 -14.701 1.00 65.81 513 ILE A C 1
ATOM 3953 O O . ILE A 1 513 ? 4.686 -25.873 -15.034 1.00 65.81 513 ILE A O 1
ATOM 3957 N N . VAL A 1 514 ? 2.554 -26.407 -15.494 1.00 74.75 514 VAL A N 1
ATOM 3958 C CA . VAL A 1 514 ? 2.546 -25.785 -16.824 1.00 74.75 514 VAL A CA 1
ATOM 3959 C C . VAL A 1 514 ? 2.780 -24.276 -16.728 1.00 74.75 514 VAL A C 1
ATOM 3961 O O . VAL A 1 514 ? 3.628 -23.764 -17.451 1.00 74.75 514 VAL A O 1
ATOM 3964 N N . GLN A 1 515 ? 2.124 -23.566 -15.808 1.00 70.81 515 GLN A N 1
ATOM 3965 C CA . GLN A 1 515 ? 2.323 -22.127 -15.599 1.00 70.81 515 GLN A CA 1
ATOM 3966 C C . GLN A 1 515 ? 3.766 -21.797 -15.198 1.00 70.81 515 GLN A C 1
ATOM 3968 O O . GLN A 1 515 ? 4.365 -20.881 -15.762 1.00 70.81 515 GLN A O 1
ATOM 3973 N N . ARG A 1 516 ? 4.371 -22.573 -14.290 1.00 69.69 516 ARG A N 1
ATOM 3974 C CA . ARG A 1 516 ? 5.779 -22.392 -13.892 1.00 69.69 516 ARG A CA 1
ATOM 3975 C C . ARG A 1 516 ? 6.744 -22.704 -15.038 1.00 69.69 516 ARG A C 1
ATOM 3977 O O . ARG A 1 516 ? 7.716 -21.974 -15.225 1.00 69.69 516 ARG A O 1
ATOM 3984 N N . MET A 1 517 ? 6.468 -23.733 -15.843 1.00 75.56 517 MET A N 1
ATOM 3985 C CA . MET A 1 517 ? 7.264 -24.049 -17.036 1.00 75.56 517 MET A CA 1
ATOM 3986 C C . MET A 1 517 ? 7.153 -22.964 -18.112 1.00 75.56 517 MET A C 1
ATOM 3988 O O . MET A 1 517 ? 8.165 -22.600 -18.708 1.00 75.56 517 MET A O 1
ATOM 3992 N N . VAL A 1 518 ? 5.957 -22.415 -18.337 1.00 81.69 518 VAL A N 1
ATOM 3993 C CA . VAL A 1 518 ? 5.741 -21.291 -19.258 1.00 81.69 518 VAL A CA 1
ATOM 3994 C C . VAL A 1 518 ? 6.468 -20.046 -18.752 1.00 81.69 518 VAL A C 1
ATOM 3996 O O . VAL A 1 518 ? 7.219 -19.443 -19.513 1.00 81.69 518 VAL A O 1
ATOM 3999 N N . GLY A 1 519 ? 6.348 -19.714 -17.463 1.00 73.06 519 GLY A N 1
ATOM 4000 C CA . GLY A 1 519 ? 7.087 -18.608 -16.849 1.00 73.06 519 GLY A CA 1
ATOM 4001 C C . GLY A 1 519 ? 8.604 -18.758 -17.003 1.00 73.06 519 GLY A C 1
ATOM 4002 O O . GLY A 1 519 ? 9.280 -17.822 -17.424 1.00 73.06 519 GLY A O 1
ATOM 4003 N N . MET A 1 520 ? 9.145 -19.960 -16.768 1.00 81.69 520 MET A N 1
ATOM 4004 C CA . MET A 1 520 ? 10.560 -20.263 -17.013 1.00 81.69 520 MET A CA 1
ATOM 4005 C C . MET A 1 520 ? 10.954 -20.017 -18.475 1.00 81.69 520 MET A C 1
ATOM 4007 O O . MET A 1 520 ? 11.989 -19.401 -18.729 1.00 81.69 520 MET A O 1
ATOM 4011 N N . LEU A 1 521 ? 10.149 -20.486 -19.432 1.00 85.31 521 LEU A N 1
ATOM 4012 C CA . LEU A 1 521 ? 10.417 -20.296 -20.860 1.00 85.31 521 LEU A CA 1
ATOM 4013 C C . LEU A 1 521 ? 10.431 -18.813 -21.242 1.00 85.31 521 LEU A C 1
ATOM 4015 O O . LEU A 1 521 ? 11.322 -18.394 -21.979 1.00 85.31 521 LEU A O 1
ATOM 4019 N N . VAL A 1 522 ? 9.503 -18.017 -20.704 1.00 86.44 522 VAL A N 1
ATOM 4020 C CA . VAL A 1 522 ? 9.448 -16.564 -20.927 1.00 86.44 522 VAL A CA 1
ATOM 4021 C C . VAL A 1 522 ? 10.713 -15.886 -20.401 1.00 86.44 522 VAL A C 1
ATOM 4023 O O . VAL A 1 522 ? 11.335 -15.108 -21.124 1.00 86.44 522 VAL A O 1
ATOM 4026 N N . VAL A 1 523 ? 11.155 -16.222 -19.186 1.00 82.12 523 VAL A N 1
ATOM 4027 C CA . VAL A 1 523 ? 12.378 -15.640 -18.608 1.00 82.12 523 VAL A CA 1
ATOM 4028 C C . VAL A 1 523 ? 13.620 -16.042 -19.407 1.00 82.12 523 VAL A C 1
ATOM 4030 O O . VAL A 1 523 ? 14.463 -15.196 -19.697 1.00 82.12 523 VAL A O 1
ATOM 4033 N N . VAL A 1 524 ? 13.740 -17.308 -19.816 1.00 87.50 524 VAL A N 1
ATOM 4034 C CA . VAL A 1 524 ? 14.861 -17.765 -20.657 1.00 87.50 524 VAL A CA 1
ATOM 4035 C C . VAL A 1 524 ? 14.856 -17.051 -22.010 1.00 87.50 524 VAL A C 1
ATOM 4037 O O . VAL A 1 524 ? 15.915 -16.641 -22.486 1.00 87.50 524 VAL A O 1
ATOM 4040 N N . LEU A 1 525 ? 13.685 -16.844 -22.615 1.00 88.88 525 LEU A N 1
ATOM 4041 C CA . LEU A 1 525 ? 13.558 -16.091 -23.860 1.00 88.88 525 LEU A CA 1
ATOM 4042 C C . LEU A 1 525 ? 13.992 -14.631 -23.680 1.00 88.88 525 LEU A C 1
ATOM 4044 O O . LEU A 1 525 ? 14.752 -14.122 -24.499 1.00 88.88 525 LEU A O 1
ATOM 4048 N N . LEU A 1 526 ? 13.582 -13.980 -22.588 1.00 89.06 526 LEU A N 1
ATOM 4049 C CA . LEU A 1 526 ? 14.008 -12.622 -22.246 1.00 89.06 526 LEU A CA 1
ATOM 4050 C C . LEU A 1 526 ? 15.537 -12.536 -22.118 1.00 89.06 526 LEU A C 1
ATOM 4052 O O . LEU A 1 526 ? 16.163 -11.655 -22.704 1.00 89.06 526 LEU A O 1
ATOM 4056 N N . VAL A 1 527 ? 16.150 -13.488 -21.411 1.00 87.81 527 VAL A N 1
ATOM 4057 C CA . VAL A 1 527 ? 17.609 -13.587 -21.259 1.00 87.81 527 VAL A CA 1
ATOM 4058 C C . VAL A 1 527 ? 18.291 -13.752 -22.615 1.00 87.81 527 VAL A C 1
ATOM 4060 O O . VAL A 1 527 ? 19.269 -13.058 -22.885 1.00 87.81 527 VAL A O 1
ATOM 4063 N N . LEU A 1 528 ? 17.787 -14.636 -23.481 1.00 90.38 528 LEU A N 1
ATOM 4064 C CA . LEU A 1 528 ? 18.315 -14.826 -24.836 1.00 90.38 528 LEU A CA 1
ATOM 4065 C C . LEU A 1 528 ? 18.224 -13.533 -25.657 1.00 90.38 528 LEU A C 1
ATOM 4067 O O . LEU A 1 528 ? 19.179 -13.182 -26.350 1.00 90.38 528 LEU A O 1
ATOM 4071 N N . THR A 1 529 ? 17.121 -12.793 -25.539 1.00 90.62 529 THR A N 1
ATOM 4072 C CA . THR A 1 529 ? 16.936 -11.486 -26.184 1.00 90.62 529 THR A CA 1
ATOM 4073 C C . THR A 1 529 ? 17.940 -10.460 -25.685 1.00 90.62 529 THR A C 1
ATOM 4075 O O . THR A 1 529 ? 18.642 -9.854 -26.494 1.00 90.62 529 THR A O 1
ATOM 4078 N N . ILE A 1 530 ? 18.088 -10.307 -24.369 1.00 87.62 530 ILE A N 1
ATOM 4079 C CA . ILE A 1 530 ? 19.062 -9.383 -23.774 1.00 87.62 530 ILE A CA 1
ATOM 4080 C C . ILE A 1 530 ? 20.480 -9.747 -24.228 1.00 87.62 530 ILE A C 1
ATOM 4082 O O . ILE A 1 530 ? 21.234 -8.884 -24.677 1.00 87.62 530 ILE A O 1
ATOM 4086 N N . ALA A 1 531 ? 20.829 -11.034 -24.180 1.00 86.50 531 ALA A N 1
ATOM 4087 C CA . ALA A 1 531 ? 22.121 -11.548 -24.612 1.00 86.50 531 ALA A CA 1
ATOM 4088 C C . ALA A 1 531 ? 22.394 -11.227 -26.096 1.00 86.50 531 ALA A C 1
ATOM 4090 O O . ALA A 1 531 ? 23.502 -10.838 -26.460 1.00 86.50 531 ALA A O 1
ATOM 4091 N N . PHE A 1 532 ? 21.382 -11.354 -26.955 1.00 87.44 532 PHE A N 1
ATOM 4092 C CA . PHE A 1 532 ? 21.474 -11.041 -28.381 1.00 87.44 532 PHE A CA 1
ATOM 4093 C C . PHE A 1 532 ? 21.653 -9.542 -28.663 1.00 87.44 532 PHE A C 1
ATOM 4095 O O . PHE A 1 532 ? 22.437 -9.170 -29.546 1.00 87.44 532 PHE A O 1
ATOM 4102 N N . VAL A 1 533 ? 20.933 -8.691 -27.926 1.00 86.19 533 VAL A N 1
ATOM 4103 C CA . VAL A 1 533 ? 20.955 -7.229 -28.082 1.00 86.19 533 VAL A CA 1
ATOM 4104 C C . VAL A 1 533 ? 22.265 -6.640 -27.560 1.00 86.19 533 VAL A C 1
ATOM 4106 O O . VAL A 1 533 ? 22.868 -5.809 -28.238 1.00 86.19 533 VAL A O 1
ATOM 4109 N N . ILE A 1 534 ? 22.770 -7.104 -26.411 1.00 80.69 534 ILE A N 1
ATOM 4110 C CA . ILE A 1 534 ? 23.951 -6.510 -25.759 1.00 80.69 534 ILE A CA 1
ATOM 4111 C C . ILE A 1 534 ? 25.212 -6.586 -26.631 1.00 80.69 534 ILE A C 1
ATOM 4113 O O . ILE A 1 534 ? 26.022 -5.662 -26.639 1.00 80.69 534 ILE A O 1
ATOM 4117 N N . VAL A 1 535 ? 25.361 -7.659 -27.415 1.00 75.19 535 VAL A N 1
ATOM 4118 C CA . VAL A 1 535 ? 26.492 -7.834 -28.340 1.00 75.19 535 VAL A CA 1
ATOM 4119 C C . VAL A 1 535 ? 26.388 -6.897 -29.545 1.00 75.19 535 VAL A C 1
ATOM 4121 O O . VAL A 1 535 ? 27.409 -6.497 -30.093 1.00 75.19 535 VAL A O 1
ATOM 4124 N N . ARG A 1 536 ? 25.172 -6.507 -29.939 1.00 76.81 536 ARG A N 1
ATOM 4125 C CA . ARG A 1 536 ? 24.914 -5.610 -31.081 1.00 76.81 536 ARG A CA 1
ATOM 4126 C C . ARG A 1 536 ? 24.953 -4.133 -30.712 1.00 76.81 536 ARG A C 1
ATOM 4128 O O . ARG A 1 536 ? 25.218 -3.307 -31.575 1.00 76.81 536 ARG A O 1
ATOM 4135 N N . LEU A 1 537 ? 24.713 -3.810 -29.443 1.00 77.88 537 LEU A N 1
ATOM 4136 C CA . LEU A 1 537 ? 24.901 -2.462 -28.902 1.00 77.88 537 LEU A CA 1
ATOM 4137 C C . LEU A 1 537 ? 26.375 -2.151 -28.600 1.00 77.88 537 LEU A C 1
ATOM 4139 O O . LEU A 1 537 ? 26.733 -0.992 -28.395 1.00 77.88 537 LEU A O 1
ATOM 4143 N N . ALA A 1 538 ? 27.240 -3.168 -28.557 1.00 71.00 538 ALA A N 1
ATOM 4144 C CA . ALA A 1 538 ? 28.658 -2.973 -28.311 1.00 71.00 538 ALA A CA 1
ATOM 4145 C C . ALA A 1 538 ? 29.342 -2.274 -29.509 1.00 71.00 538 ALA A C 1
ATOM 4147 O O . ALA A 1 538 ? 29.151 -2.684 -30.654 1.00 71.00 538 ALA A O 1
ATOM 4148 N N . PRO A 1 539 ? 30.172 -1.241 -29.276 1.00 64.06 539 PRO A N 1
ATOM 4149 C CA . PRO A 1 539 ? 30.846 -0.525 -30.353 1.00 64.06 539 PRO A CA 1
ATOM 4150 C C . PRO A 1 539 ? 31.944 -1.378 -31.005 1.00 64.06 539 PRO A C 1
ATOM 4152 O O . PRO A 1 539 ? 32.879 -1.827 -30.337 1.00 64.06 539 PRO A O 1
ATOM 4155 N N . GLY A 1 540 ? 31.864 -1.534 -32.328 1.00 66.50 540 GLY A N 1
ATOM 4156 C CA . GLY A 1 540 ? 32.831 -2.263 -33.154 1.00 66.50 540 GLY A CA 1
ATOM 4157 C C . GLY A 1 540 ? 32.162 -3.310 -34.045 1.00 66.50 540 GLY A C 1
ATOM 4158 O O . GLY A 1 540 ? 31.091 -3.812 -33.727 1.00 66.50 540 GLY A O 1
ATOM 4159 N N . ASP A 1 541 ? 32.783 -3.639 -35.179 1.00 72.38 541 ASP A N 1
ATOM 4160 C CA . ASP A 1 541 ? 32.285 -4.705 -36.051 1.00 72.38 541 ASP A CA 1
ATOM 4161 C C . ASP A 1 541 ? 32.671 -6.091 -35.496 1.00 72.38 541 ASP A C 1
ATOM 4163 O O . ASP A 1 541 ? 33.870 -6.359 -35.369 1.00 72.38 541 ASP A O 1
ATOM 4167 N N . PRO A 1 542 ? 31.710 -6.992 -35.207 1.00 68.06 542 PRO A N 1
ATOM 4168 C CA . PRO A 1 542 ? 32.000 -8.318 -34.664 1.00 68.06 542 PRO A CA 1
ATOM 4169 C C . PRO A 1 542 ? 32.963 -9.134 -35.536 1.00 68.06 542 PRO A C 1
ATOM 4171 O O . PRO A 1 542 ? 33.840 -9.807 -35.003 1.00 68.06 542 PRO A O 1
ATOM 4174 N N . ALA A 1 543 ? 32.859 -9.038 -36.867 1.00 72.62 543 ALA A N 1
ATOM 4175 C CA . ALA A 1 543 ? 33.742 -9.760 -37.783 1.00 72.62 543 ALA A CA 1
ATOM 4176 C C . ALA A 1 543 ? 35.180 -9.207 -37.770 1.00 72.62 543 ALA A C 1
ATOM 4178 O O . ALA A 1 543 ? 36.136 -9.976 -37.669 1.00 72.62 543 ALA A O 1
ATOM 4179 N N . ALA A 1 544 ? 35.353 -7.884 -37.793 1.00 70.00 544 ALA A N 1
ATOM 4180 C CA . ALA A 1 544 ? 36.662 -7.244 -37.664 1.00 70.00 544 ALA A CA 1
ATOM 4181 C C . ALA A 1 544 ? 37.311 -7.509 -36.295 1.00 70.00 544 ALA A C 1
ATOM 4183 O O . ALA A 1 544 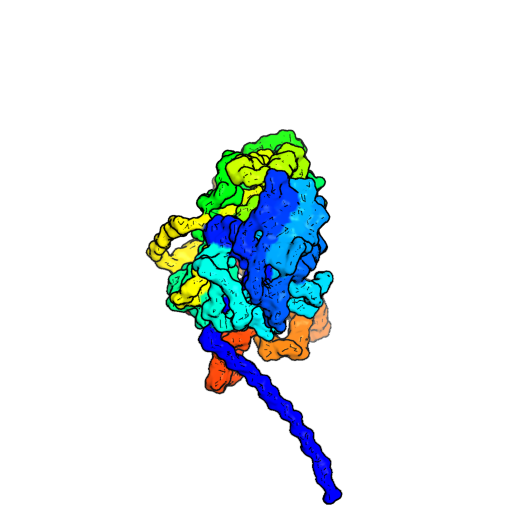? 38.520 -7.711 -36.209 1.00 70.00 544 ALA A O 1
ATOM 4184 N N . LEU A 1 545 ? 36.518 -7.565 -35.220 1.00 68.44 545 LEU A N 1
ATOM 4185 C CA . LEU A 1 545 ? 37.006 -7.914 -33.884 1.00 68.44 545 LEU A CA 1
ATOM 4186 C C . LEU A 1 545 ? 37.478 -9.373 -33.796 1.00 68.44 545 LEU A C 1
ATOM 4188 O O . LEU A 1 545 ? 38.443 -9.652 -33.088 1.00 68.44 545 LEU A O 1
ATOM 4192 N N . MET A 1 546 ? 36.836 -10.290 -34.527 1.00 67.31 546 MET A N 1
ATOM 4193 C CA . MET A 1 546 ? 37.232 -11.701 -34.591 1.00 67.31 546 MET A CA 1
ATOM 4194 C C . MET A 1 546 ? 38.504 -11.942 -35.415 1.00 67.31 546 MET A C 1
ATOM 4196 O O . MET A 1 546 ? 39.277 -12.833 -35.072 1.00 67.31 546 MET A O 1
ATOM 4200 N N . LEU A 1 547 ? 38.733 -11.167 -36.481 1.00 72.69 547 LEU A N 1
ATOM 4201 C CA . LEU A 1 547 ? 39.923 -11.291 -37.339 1.00 72.69 547 LEU A CA 1
ATOM 4202 C C . LEU A 1 547 ? 41.142 -10.524 -36.801 1.00 72.69 547 LEU A C 1
ATOM 4204 O O . LEU A 1 547 ? 42.275 -10.815 -37.181 1.00 72.69 547 LEU A O 1
ATOM 4208 N N . GLY A 1 548 ? 40.919 -9.573 -35.892 1.00 68.56 548 GLY A N 1
ATOM 4209 C CA . GLY A 1 548 ? 41.968 -8.772 -35.273 1.00 68.56 548 GLY A CA 1
ATOM 4210 C C . GLY A 1 548 ? 42.383 -7.545 -36.101 1.00 68.56 548 GLY A C 1
ATOM 4211 O O . GLY A 1 548 ? 41.894 -7.318 -37.205 1.00 68.56 548 GLY A O 1
ATOM 4212 N N . PRO A 1 549 ? 43.293 -6.714 -35.562 1.00 68.31 549 PRO A N 1
ATOM 4213 C CA . PRO A 1 549 ? 43.629 -5.407 -36.133 1.00 68.31 549 PRO A CA 1
ATOM 4214 C C . PRO A 1 549 ? 44.401 -5.454 -37.465 1.00 68.31 549 PRO A C 1
ATOM 4216 O O . PRO A 1 549 ? 44.506 -4.423 -38.121 1.00 68.31 549 PRO A O 1
ATOM 4219 N N . GLU A 1 550 ? 44.934 -6.613 -37.869 1.00 71.38 550 GLU A N 1
ATOM 4220 C CA . GLU A 1 550 ? 45.647 -6.797 -39.148 1.00 71.38 550 GLU A CA 1
ATOM 4221 C C . GLU A 1 550 ? 44.732 -7.257 -40.298 1.00 71.38 550 GLU A C 1
ATOM 4223 O O . GLU A 1 550 ? 45.189 -7.393 -41.432 1.00 71.38 550 GLU A O 1
ATOM 4228 N N . ALA A 1 551 ? 43.444 -7.484 -40.023 1.00 74.06 551 ALA A N 1
ATOM 4229 C CA . ALA A 1 551 ? 42.488 -7.995 -40.996 1.00 74.06 551 ALA A CA 1
ATOM 4230 C C . ALA A 1 551 ? 42.208 -6.994 -42.121 1.00 74.06 551 ALA A C 1
ATOM 4232 O O . ALA A 1 551 ? 41.905 -5.819 -41.885 1.00 74.06 551 ALA A O 1
ATOM 4233 N N . THR A 1 552 ? 42.234 -7.469 -43.364 1.00 82.06 552 THR A N 1
ATOM 4234 C CA . THR A 1 552 ? 41.827 -6.653 -44.506 1.00 82.06 552 THR A CA 1
ATOM 4235 C C . THR A 1 552 ? 40.300 -6.470 -44.528 1.00 82.06 552 THR A C 1
ATOM 4237 O O . THR A 1 552 ? 39.549 -7.355 -44.104 1.00 82.06 552 THR A O 1
ATOM 4240 N N . PRO A 1 553 ? 39.780 -5.354 -45.075 1.00 80.56 553 PRO A N 1
ATOM 4241 C CA . PRO A 1 553 ? 38.335 -5.149 -45.217 1.00 80.56 553 PRO A CA 1
ATOM 4242 C C . PRO A 1 553 ? 37.618 -6.257 -46.009 1.00 80.56 553 PRO A C 1
ATOM 4244 O O . PRO A 1 553 ? 36.435 -6.500 -45.777 1.00 80.56 553 PRO A O 1
ATOM 4247 N N . ALA A 1 554 ? 38.329 -6.932 -46.921 1.00 81.38 554 ALA A N 1
ATOM 4248 C CA . ALA A 1 554 ? 37.809 -8.054 -47.701 1.00 81.38 554 ALA A CA 1
ATOM 4249 C C . ALA A 1 554 ? 37.601 -9.311 -46.838 1.00 81.38 554 ALA A C 1
ATOM 4251 O O . ALA A 1 554 ? 36.532 -9.913 -46.894 1.00 81.38 554 ALA A O 1
ATOM 4252 N N . GLU A 1 555 ? 38.566 -9.650 -45.979 1.00 76.81 555 GLU A N 1
ATOM 4253 C CA . GLU A 1 555 ? 38.450 -10.771 -45.033 1.00 76.81 555 GLU A CA 1
ATOM 4254 C C . GLU A 1 555 ? 37.317 -10.532 -44.022 1.00 76.81 555 GLU A C 1
ATOM 4256 O O . GLU A 1 555 ? 36.557 -11.445 -43.699 1.00 76.81 555 GLU A O 1
ATOM 4261 N N . ALA A 1 556 ? 37.134 -9.284 -43.572 1.00 78.06 556 ALA A N 1
ATOM 4262 C CA . ALA A 1 556 ? 36.023 -8.915 -42.694 1.00 78.06 556 ALA A CA 1
ATOM 4263 C C . ALA A 1 556 ? 34.654 -9.002 -43.389 1.00 78.06 556 ALA A C 1
ATOM 4265 O O . ALA A 1 556 ? 33.667 -9.357 -42.748 1.00 78.06 556 ALA A O 1
ATOM 4266 N N . ALA A 1 557 ? 34.560 -8.681 -44.682 1.00 79.88 557 ALA A N 1
ATOM 4267 C CA . ALA A 1 557 ? 33.321 -8.829 -45.448 1.00 79.88 557 ALA A CA 1
ATOM 4268 C C . ALA A 1 557 ? 32.957 -10.309 -45.665 1.00 79.88 557 ALA A C 1
ATOM 4270 O O . ALA A 1 557 ? 31.807 -10.690 -45.444 1.00 79.88 557 ALA A O 1
ATOM 4271 N N . GLU A 1 558 ? 33.943 -11.147 -45.996 1.00 80.94 558 GLU A N 1
ATOM 4272 C CA . GLU A 1 558 ? 33.763 -12.596 -46.149 1.00 80.94 558 GLU A CA 1
ATOM 4273 C C . GLU A 1 558 ? 33.311 -13.250 -44.833 1.00 80.94 558 GLU A C 1
ATOM 4275 O O . GLU A 1 558 ? 32.392 -14.073 -44.812 1.00 80.94 558 GLU A O 1
ATOM 4280 N N . LEU A 1 559 ? 33.901 -12.848 -43.701 1.00 76.44 559 LEU A N 1
ATOM 4281 C CA . LEU A 1 559 ? 33.498 -13.370 -42.398 1.00 76.44 559 LEU A CA 1
ATOM 4282 C C . LEU A 1 559 ? 32.086 -12.914 -41.993 1.00 76.44 559 LEU A C 1
ATOM 4284 O O . LEU A 1 559 ? 31.345 -13.708 -41.415 1.00 76.44 559 LEU A O 1
ATOM 4288 N N . ARG A 1 560 ? 31.671 -11.681 -42.327 1.00 77.94 560 ARG A N 1
ATOM 4289 C CA . ARG A 1 560 ? 30.287 -11.216 -42.095 1.00 77.94 560 ARG A CA 1
ATOM 4290 C C . ARG A 1 560 ? 29.262 -12.053 -42.848 1.00 77.94 560 ARG A C 1
ATOM 4292 O O . ARG A 1 560 ? 28.223 -12.384 -42.279 1.00 77.94 560 ARG A O 1
ATOM 4299 N N . GLU A 1 561 ? 29.561 -12.403 -44.095 1.00 80.94 561 GLU A N 1
ATOM 4300 C CA . GLU A 1 561 ? 28.694 -13.246 -44.916 1.00 80.94 561 GLU A CA 1
ATOM 4301 C C . GLU A 1 561 ? 28.597 -14.664 -44.338 1.00 80.94 561 GLU A C 1
ATOM 4303 O O . GLU A 1 561 ? 27.499 -15.186 -44.157 1.00 80.94 561 GLU A O 1
ATOM 4308 N N . ARG A 1 562 ? 29.726 -15.246 -43.913 1.00 75.69 562 ARG A N 1
ATOM 4309 C CA . ARG A 1 562 ? 29.764 -16.572 -43.270 1.00 75.69 562 ARG A CA 1
ATOM 4310 C C . ARG A 1 562 ? 29.051 -16.640 -41.918 1.00 75.69 562 ARG A C 1
ATOM 4312 O O . ARG A 1 562 ? 28.550 -17.702 -41.563 1.00 75.69 562 ARG A O 1
ATOM 4319 N N . LEU A 1 563 ? 29.040 -15.548 -41.153 1.00 72.88 563 LEU A N 1
ATOM 4320 C CA . LEU A 1 563 ? 28.381 -15.462 -39.843 1.00 72.88 563 LEU A CA 1
ATOM 4321 C C . LEU A 1 563 ? 26.907 -15.028 -39.932 1.00 72.88 563 LEU A C 1
ATOM 4323 O O . LEU A 1 563 ? 26.261 -14.882 -38.896 1.00 72.88 563 LEU A O 1
ATOM 4327 N N . GLY A 1 564 ? 26.374 -14.794 -41.139 1.00 78.31 564 GLY A N 1
ATOM 4328 C CA . GLY A 1 564 ? 24.999 -14.320 -41.330 1.00 78.31 564 GLY A CA 1
ATOM 4329 C C . GLY A 1 564 ? 24.759 -12.898 -40.805 1.00 78.31 564 GLY A C 1
ATOM 4330 O O . GLY A 1 564 ? 23.617 -12.495 -40.608 1.00 78.31 564 GLY A O 1
ATOM 4331 N N . LEU A 1 565 ? 25.817 -12.107 -40.583 1.00 80.69 565 LEU A N 1
ATOM 4332 C CA . LEU A 1 565 ? 25.707 -10.748 -40.029 1.00 80.69 565 LEU A CA 1
ATOM 4333 C C . LEU A 1 565 ? 25.083 -9.749 -41.019 1.00 80.69 565 LEU A C 1
ATOM 4335 O O . LEU A 1 565 ? 24.680 -8.663 -40.607 1.00 80.69 565 LEU A O 1
ATOM 4339 N N . ASN A 1 566 ? 24.979 -10.129 -42.297 1.00 82.44 566 ASN A N 1
ATOM 4340 C CA . ASN A 1 566 ? 24.325 -9.353 -43.355 1.00 82.44 566 ASN A CA 1
ATOM 4341 C C . ASN A 1 566 ? 22.809 -9.619 -43.458 1.00 82.44 566 ASN A C 1
ATOM 4343 O O . ASN A 1 566 ? 22.123 -8.944 -44.223 1.00 82.44 566 ASN A O 1
ATOM 4347 N N . GLU A 1 567 ? 22.274 -10.605 -42.731 1.00 86.56 567 GLU A N 1
ATOM 4348 C CA . GLU A 1 567 ? 20.842 -10.913 -42.756 1.00 86.56 567 GLU A CA 1
ATOM 4349 C C . GLU A 1 567 ? 20.023 -9.883 -41.954 1.00 86.56 567 GLU A C 1
ATOM 4351 O O . GLU A 1 567 ? 20.552 -9.240 -41.046 1.00 86.56 567 GLU A O 1
ATOM 4356 N N . PRO A 1 568 ? 18.715 -9.728 -42.219 1.00 90.25 568 PRO A N 1
ATOM 4357 C CA . PRO A 1 568 ? 17.821 -8.966 -41.352 1.00 90.25 568 PRO A CA 1
ATOM 4358 C C . PRO A 1 568 ? 17.908 -9.402 -39.879 1.00 90.25 568 PRO A C 1
ATOM 4360 O O . PRO A 1 568 ? 17.922 -10.597 -39.577 1.00 90.25 568 PRO A O 1
ATOM 4363 N N . ILE A 1 569 ? 17.892 -8.436 -38.952 1.00 87.00 569 ILE A N 1
ATOM 4364 C CA . ILE A 1 569 ? 18.000 -8.669 -37.497 1.00 87.00 569 ILE A CA 1
ATOM 4365 C C . ILE A 1 569 ? 17.044 -9.761 -36.972 1.00 87.00 569 ILE A C 1
ATOM 4367 O O . ILE A 1 569 ? 17.504 -10.591 -36.184 1.00 87.00 569 ILE A O 1
ATOM 4371 N N . PRO A 1 570 ? 15.770 -9.854 -37.412 1.00 89.69 570 PRO A N 1
ATOM 4372 C CA . PRO A 1 570 ? 14.886 -10.935 -36.974 1.00 89.69 570 PRO A CA 1
ATOM 4373 C C . PRO A 1 570 ? 15.389 -12.335 -37.351 1.00 89.69 570 PRO A C 1
ATOM 4375 O O . PRO A 1 570 ? 15.270 -13.264 -36.558 1.00 89.69 570 PRO A O 1
ATOM 4378 N N . ILE A 1 571 ? 15.993 -12.493 -38.533 1.00 89.44 571 ILE A N 1
ATOM 4379 C CA . ILE A 1 571 ? 16.526 -13.784 -38.994 1.00 89.44 571 ILE A CA 1
ATOM 4380 C C . ILE A 1 571 ? 17.776 -14.144 -38.186 1.00 89.44 571 ILE A C 1
ATOM 4382 O O . ILE A 1 571 ? 17.893 -15.272 -37.701 1.00 89.44 571 ILE A O 1
ATOM 4386 N N . GLN A 1 572 ? 18.642 -13.161 -37.920 1.00 87.50 572 GLN A N 1
ATOM 4387 C CA . GLN A 1 572 ? 19.788 -13.346 -37.029 1.00 87.50 572 GLN A CA 1
ATOM 4388 C C . GLN A 1 572 ? 19.354 -13.771 -35.617 1.00 87.50 572 GLN A C 1
ATOM 4390 O O . GLN A 1 572 ? 19.994 -14.633 -35.015 1.00 87.50 572 GLN A O 1
ATOM 4395 N N . TYR A 1 573 ? 18.273 -13.190 -35.086 1.00 90.31 573 TYR A N 1
ATOM 4396 C CA . TYR A 1 573 ? 17.728 -13.539 -33.773 1.00 90.31 573 TYR A CA 1
ATOM 4397 C C . TYR A 1 573 ? 17.165 -14.961 -33.744 1.00 90.31 573 TYR A C 1
ATOM 4399 O O . TYR A 1 573 ? 17.513 -15.738 -32.857 1.00 90.31 573 TYR A O 1
ATOM 4407 N N . LEU A 1 574 ? 16.360 -15.340 -34.740 1.00 91.44 574 LEU A N 1
ATOM 4408 C CA . LEU A 1 574 ? 15.810 -16.694 -34.842 1.00 91.44 574 LEU A CA 1
ATOM 4409 C C . LEU A 1 574 ? 16.912 -17.750 -34.999 1.00 91.44 574 LEU A C 1
ATOM 4411 O O . LEU A 1 574 ? 16.845 -18.805 -34.366 1.00 91.44 574 LEU A O 1
ATOM 4415 N N . SER A 1 575 ? 17.946 -17.457 -35.791 1.00 88.62 575 SER A N 1
ATOM 4416 C CA . SER A 1 575 ? 19.131 -18.310 -35.924 1.00 88.62 575 SER A CA 1
ATOM 4417 C C . SER A 1 575 ? 19.874 -18.432 -34.592 1.00 88.62 575 SER A C 1
ATOM 4419 O O . SER A 1 575 ? 20.167 -19.539 -34.143 1.00 88.62 575 SER A O 1
ATOM 4421 N N . PHE A 1 576 ? 20.089 -17.313 -33.894 1.00 89.56 576 PHE A N 1
ATOM 4422 C CA . PHE A 1 576 ? 20.723 -17.288 -32.579 1.00 89.56 576 PHE A CA 1
ATOM 4423 C C . PHE A 1 576 ? 19.955 -18.112 -31.533 1.00 89.56 576 PHE A C 1
ATOM 4425 O O . PHE A 1 576 ? 20.551 -18.971 -30.883 1.00 89.56 576 PHE A O 1
ATOM 4432 N N . VAL A 1 577 ? 18.640 -17.909 -31.399 1.00 92.00 577 VAL A N 1
ATOM 4433 C CA . VAL A 1 577 ? 17.789 -18.691 -30.486 1.00 92.00 577 VAL A CA 1
ATOM 4434 C C . VAL A 1 577 ? 17.804 -20.168 -30.879 1.00 92.00 577 VAL A C 1
ATOM 4436 O O . VAL A 1 577 ? 17.983 -21.034 -30.024 1.00 92.00 577 VAL A O 1
ATOM 4439 N N . GLY A 1 578 ? 17.690 -20.477 -32.174 1.00 91.31 578 GLY A N 1
ATOM 4440 C CA . GLY A 1 578 ? 17.755 -21.846 -32.681 1.00 91.31 578 GLY A CA 1
ATOM 4441 C C . GLY A 1 578 ? 19.089 -22.540 -32.389 1.00 91.31 578 GLY A C 1
ATOM 4442 O O . GLY A 1 578 ? 19.105 -23.738 -32.103 1.00 91.31 578 GLY A O 1
ATOM 4443 N N . ASN A 1 579 ? 20.205 -21.817 -32.446 1.00 89.19 579 ASN A N 1
ATOM 4444 C CA . ASN A 1 579 ? 21.529 -22.336 -32.107 1.00 89.19 579 ASN A CA 1
ATOM 4445 C C . ASN A 1 579 ? 21.667 -22.529 -30.592 1.00 89.19 579 ASN A C 1
ATOM 4447 O O . ASN A 1 579 ? 22.043 -23.616 -30.150 1.00 89.19 579 ASN A O 1
ATOM 4451 N N . ALA A 1 580 ? 21.234 -21.551 -29.791 1.00 89.81 580 ALA A N 1
ATOM 4452 C CA . ALA A 1 580 ? 21.257 -21.635 -28.333 1.00 89.81 580 ALA A CA 1
ATOM 4453 C C . ALA A 1 580 ? 20.438 -22.826 -27.802 1.00 89.81 580 ALA A C 1
ATOM 4455 O O . ALA A 1 580 ? 20.917 -23.564 -26.941 1.00 89.81 580 ALA A O 1
ATOM 4456 N N . LEU A 1 581 ? 19.254 -23.087 -28.372 1.00 87.81 581 LEU A N 1
ATOM 4457 C CA . LEU A 1 581 ? 18.417 -24.246 -28.028 1.00 87.81 581 LEU A CA 1
ATOM 4458 C C . LEU A 1 581 ? 19.067 -25.597 -28.375 1.00 87.81 581 LEU A C 1
ATOM 4460 O O . LEU A 1 581 ? 18.749 -26.608 -27.753 1.00 87.81 581 LEU A O 1
ATOM 4464 N N . ARG A 1 582 ? 19.991 -25.632 -29.342 1.00 90.56 582 ARG A N 1
ATOM 4465 C CA . ARG A 1 582 ? 20.794 -26.822 -29.684 1.00 90.56 582 ARG A CA 1
ATOM 4466 C C . ARG A 1 582 ? 22.078 -26.932 -28.857 1.00 90.56 582 ARG A C 1
ATOM 4468 O O . ARG A 1 582 ? 22.846 -27.871 -29.055 1.00 90.56 582 ARG A O 1
ATOM 4475 N N . GLY A 1 583 ? 22.313 -25.994 -27.939 1.00 86.75 583 GLY A N 1
ATOM 4476 C CA . GLY A 1 583 ? 23.545 -25.911 -27.161 1.00 86.75 583 GLY A CA 1
ATOM 4477 C C . GLY A 1 583 ? 24.728 -25.339 -27.944 1.00 86.75 583 GLY A C 1
ATOM 4478 O O . GLY A 1 583 ? 25.872 -25.570 -27.563 1.00 86.75 583 GLY A O 1
ATOM 4479 N N . ASP A 1 584 ? 24.489 -24.605 -29.030 1.00 90.38 584 ASP A N 1
ATOM 4480 C CA . ASP A 1 584 ? 25.520 -23.844 -29.732 1.00 90.38 584 ASP A CA 1
ATOM 4481 C C . ASP A 1 584 ? 25.448 -22.366 -29.324 1.00 90.38 584 ASP A C 1
ATOM 4483 O O . ASP A 1 584 ? 24.539 -21.630 -29.703 1.00 90.38 584 ASP A O 1
ATOM 4487 N N . LEU A 1 585 ? 26.421 -21.943 -28.513 1.00 89.81 585 LEU A N 1
ATOM 4488 C CA . LEU A 1 585 ? 26.569 -20.564 -28.031 1.00 89.81 585 LEU A CA 1
ATOM 4489 C C . LEU A 1 585 ? 27.639 -19.790 -28.822 1.00 89.81 585 LEU A C 1
ATOM 4491 O O . LEU A 1 585 ? 28.122 -18.752 -28.370 1.00 89.81 585 LEU A O 1
ATOM 4495 N N . GLY A 1 586 ? 28.041 -20.307 -29.984 1.00 87.38 586 GLY A N 1
ATOM 4496 C CA . GLY A 1 586 ? 29.091 -19.744 -30.817 1.00 87.38 586 GLY A CA 1
ATOM 4497 C C . GLY A 1 586 ? 30.500 -20.172 -30.404 1.00 87.38 586 GLY A C 1
ATOM 4498 O O . GLY A 1 586 ? 30.717 -21.075 -29.589 1.00 87.38 586 GLY A O 1
ATOM 4499 N N . THR A 1 587 ? 31.490 -19.509 -30.999 1.00 85.88 587 THR A N 1
ATOM 4500 C CA . THR A 1 587 ? 32.919 -19.792 -30.803 1.00 85.88 587 THR A CA 1
ATOM 4501 C C . THR A 1 587 ? 33.586 -18.623 -30.090 1.00 85.88 587 THR A C 1
ATOM 4503 O O . THR A 1 587 ? 33.392 -17.472 -30.470 1.00 85.88 587 THR A O 1
ATOM 4506 N N . SER A 1 588 ? 34.373 -18.916 -29.055 1.00 86.62 588 SER A N 1
ATOM 4507 C CA . SER A 1 588 ? 35.168 -17.912 -28.345 1.00 86.62 588 SER A CA 1
ATOM 4508 C C . SER A 1 588 ? 36.238 -17.327 -29.260 1.00 86.62 588 SER A C 1
ATOM 4510 O O . SER A 1 588 ? 36.978 -18.071 -29.908 1.00 86.62 588 SER A O 1
ATOM 4512 N N . ILE A 1 589 ? 36.363 -16.001 -29.234 1.00 80.06 589 ILE A N 1
ATOM 4513 C CA . ILE A 1 589 ? 37.356 -15.263 -30.023 1.00 80.06 589 ILE A CA 1
ATOM 4514 C C . ILE A 1 589 ? 38.763 -15.534 -29.488 1.00 80.06 589 ILE A C 1
ATOM 4516 O O . ILE A 1 589 ? 39.709 -15.711 -30.249 1.00 80.06 589 ILE A O 1
ATOM 4520 N N . PHE A 1 590 ? 38.906 -15.606 -28.164 1.00 81.69 590 PHE A N 1
ATOM 4521 C CA . PHE A 1 590 ? 40.209 -15.761 -27.531 1.00 81.69 590 PHE A CA 1
ATOM 4522 C C . PHE A 1 590 ? 40.678 -17.221 -27.479 1.00 81.69 590 PHE A C 1
ATOM 4524 O O . PHE A 1 590 ? 41.849 -17.511 -27.714 1.00 81.69 590 PHE A O 1
ATOM 4531 N N . PHE A 1 591 ? 39.784 -18.151 -27.132 1.00 82.00 591 PHE A N 1
ATOM 4532 C CA . PHE A 1 591 ? 40.133 -19.565 -26.966 1.00 82.00 591 PHE A CA 1
ATOM 4533 C C . PHE A 1 591 ? 40.081 -20.355 -28.277 1.00 82.00 591 PHE A C 1
ATOM 4535 O O . PHE A 1 591 ? 40.588 -21.475 -28.310 1.00 82.00 591 PHE A O 1
ATOM 4542 N N . ASN A 1 592 ? 39.474 -19.795 -29.332 1.00 83.94 592 ASN A N 1
ATOM 4543 C CA . ASN A 1 592 ? 39.236 -20.453 -30.618 1.00 83.94 592 ASN A CA 1
ATOM 4544 C C . ASN A 1 592 ? 38.576 -21.841 -30.459 1.00 83.94 592 ASN A C 1
ATOM 4546 O O . ASN A 1 592 ? 38.988 -22.839 -31.051 1.00 83.94 592 ASN A O 1
ATOM 4550 N N . GLN A 1 593 ? 37.587 -21.915 -29.564 1.00 89.25 593 GLN A N 1
ATOM 4551 C CA . GLN A 1 593 ? 36.858 -23.131 -29.195 1.00 89.25 593 GLN A CA 1
ATOM 4552 C C . GLN A 1 593 ? 35.371 -22.818 -28.986 1.00 89.25 593 GLN A C 1
ATOM 4554 O O . GLN A 1 593 ? 35.042 -21.675 -28.651 1.00 89.25 593 GLN A O 1
ATOM 4559 N N . PRO A 1 594 ? 34.471 -23.814 -29.121 1.00 92.88 594 PRO A N 1
ATOM 4560 C CA . PRO A 1 594 ? 33.057 -23.636 -28.807 1.00 92.88 594 PRO A CA 1
ATOM 4561 C C . PRO A 1 594 ? 32.870 -23.093 -27.389 1.00 92.88 594 PRO A C 1
ATOM 4563 O O . PRO A 1 594 ? 33.442 -23.634 -26.436 1.00 92.88 594 PRO A O 1
ATOM 4566 N N . VAL A 1 595 ? 32.058 -22.045 -27.241 1.00 92.12 595 VAL A N 1
ATOM 4567 C CA . VAL A 1 595 ? 31.811 -21.380 -25.951 1.00 92.12 595 VAL A CA 1
ATOM 4568 C C . VAL A 1 595 ? 31.303 -22.382 -24.921 1.00 92.12 595 VAL A C 1
ATOM 4570 O O . VAL A 1 595 ? 31.778 -22.389 -23.792 1.00 92.12 595 VAL A O 1
ATOM 4573 N N . THR A 1 596 ? 30.429 -23.308 -25.310 1.00 91.38 596 THR A N 1
ATOM 4574 C CA . THR A 1 596 ? 29.939 -24.369 -24.418 1.00 91.38 596 THR A CA 1
ATOM 4575 C C . THR A 1 596 ? 31.050 -25.222 -23.817 1.00 91.38 596 THR A C 1
ATOM 4577 O O . THR A 1 596 ? 31.002 -25.532 -22.628 1.00 91.38 596 THR A O 1
ATOM 4580 N N . ARG A 1 597 ? 32.100 -25.541 -24.581 1.00 91.38 597 ARG A N 1
ATOM 4581 C CA . ARG A 1 597 ? 33.271 -26.271 -24.072 1.00 91.38 597 ARG A CA 1
ATOM 4582 C C . ARG A 1 597 ? 34.075 -25.426 -23.085 1.00 91.38 597 ARG A C 1
ATOM 4584 O O . ARG A 1 597 ? 34.530 -25.951 -22.069 1.00 91.38 597 ARG A O 1
ATOM 4591 N N . VAL A 1 598 ? 34.223 -24.131 -23.368 1.00 91.00 598 VAL A N 1
ATOM 4592 C CA . VAL A 1 598 ? 34.890 -23.175 -22.471 1.00 91.00 598 VAL A CA 1
ATOM 4593 C C . VAL A 1 598 ? 34.123 -23.053 -21.150 1.00 91.00 598 VAL A C 1
ATOM 4595 O O . VAL A 1 598 ? 34.745 -23.099 -20.092 1.00 91.00 598 VAL A O 1
ATOM 4598 N N . LEU A 1 599 ? 32.790 -22.963 -21.190 1.00 91.44 599 LEU A N 1
ATOM 4599 C CA . LEU A 1 599 ? 31.939 -22.875 -19.997 1.00 91.44 599 LEU A CA 1
ATOM 4600 C C . LEU A 1 599 ? 31.966 -24.165 -19.175 1.00 91.44 599 LEU A C 1
ATOM 4602 O O . LEU A 1 599 ? 32.195 -24.112 -17.969 1.00 91.44 599 LEU A O 1
ATOM 4606 N N . LEU A 1 600 ? 31.806 -25.328 -19.815 1.00 89.56 600 LEU A N 1
ATOM 4607 C CA . LEU A 1 600 ? 31.828 -26.626 -19.130 1.00 89.56 600 LEU A CA 1
ATOM 4608 C C . LEU A 1 600 ? 33.146 -26.867 -18.386 1.00 89.56 600 LEU A C 1
ATOM 4610 O O . LEU A 1 600 ? 33.130 -27.350 -17.258 1.00 89.56 600 LEU A O 1
ATOM 4614 N N . ALA A 1 601 ? 34.279 -26.457 -18.964 1.00 87.88 601 ALA A N 1
ATOM 4615 C CA . ALA A 1 601 ? 35.588 -26.561 -18.318 1.00 87.88 601 ALA A CA 1
ATOM 4616 C C . ALA A 1 601 ? 35.749 -25.655 -17.078 1.00 87.88 601 ALA A C 1
ATOM 4618 O O . ALA A 1 601 ? 36.712 -25.807 -16.329 1.00 87.88 601 ALA A O 1
ATOM 4619 N N . ARG A 1 602 ? 34.842 -24.691 -16.874 1.00 88.44 602 ARG A N 1
ATOM 4620 C CA . ARG A 1 602 ? 34.867 -23.706 -15.780 1.00 88.44 602 ARG A CA 1
ATOM 4621 C C . ARG A 1 602 ? 33.692 -23.848 -14.812 1.00 88.44 602 ARG A C 1
ATOM 4623 O O . ARG A 1 602 ? 33.725 -23.251 -13.740 1.00 88.44 602 ARG A O 1
ATOM 4630 N N . ALA A 1 603 ? 32.687 -24.649 -15.165 1.00 88.12 603 ALA A N 1
ATOM 4631 C CA . ALA A 1 603 ? 31.505 -24.893 -14.348 1.00 88.12 603 ALA A CA 1
ATOM 4632 C C . ALA A 1 603 ? 31.834 -25.672 -13.066 1.00 88.12 603 ALA A C 1
ATOM 4634 O O . ALA A 1 603 ? 31.346 -25.316 -11.996 1.00 88.12 603 ALA A O 1
ATOM 4635 N N . GLU A 1 604 ? 32.695 -26.693 -13.162 1.00 89.12 604 GLU A N 1
ATOM 4636 C CA . GLU A 1 604 ? 33.063 -27.572 -12.041 1.00 89.12 604 GLU A CA 1
ATOM 4637 C C . GLU A 1 604 ? 33.561 -26.788 -10.800 1.00 89.12 604 GLU A C 1
ATOM 4639 O O . GLU A 1 604 ? 32.944 -26.928 -9.739 1.00 89.12 604 GLU A O 1
ATOM 4644 N N . PRO A 1 605 ? 34.587 -25.911 -10.893 1.00 90.50 605 PRO A N 1
ATOM 4645 C CA . PRO A 1 605 ? 35.043 -25.122 -9.747 1.00 90.50 605 PRO A CA 1
ATOM 4646 C C . PRO A 1 605 ? 33.948 -24.262 -9.108 1.00 90.50 605 PRO A C 1
ATOM 4648 O O . PRO A 1 605 ? 33.839 -24.234 -7.884 1.00 90.50 605 PRO A O 1
ATOM 4651 N N . THR A 1 606 ? 33.135 -23.575 -9.916 1.00 91.25 606 THR A N 1
ATOM 4652 C CA . THR A 1 606 ? 32.093 -22.660 -9.423 1.00 91.25 606 THR A CA 1
ATOM 4653 C C . THR A 1 606 ? 30.962 -23.411 -8.733 1.00 91.25 606 THR A C 1
ATOM 4655 O O . THR A 1 606 ? 30.534 -23.009 -7.653 1.00 91.25 606 THR A O 1
ATOM 4658 N N . VAL A 1 607 ? 30.499 -24.525 -9.309 1.00 90.81 607 VAL A N 1
ATOM 4659 C CA . VAL A 1 607 ? 29.433 -25.343 -8.712 1.00 90.81 607 VAL A CA 1
ATOM 4660 C C . VAL A 1 607 ? 29.892 -25.922 -7.377 1.00 90.81 607 VAL A C 1
ATOM 4662 O O . VAL A 1 607 ? 29.169 -25.808 -6.388 1.00 90.81 607 VAL A O 1
ATOM 4665 N N . TYR A 1 608 ? 31.103 -26.483 -7.306 1.00 92.75 608 TYR A N 1
ATOM 4666 C CA . TYR A 1 608 ? 31.623 -27.004 -6.041 1.00 92.75 608 TYR A CA 1
ATOM 4667 C C . TYR A 1 608 ? 31.865 -25.905 -5.008 1.00 92.75 608 TYR A C 1
ATOM 4669 O O . TYR A 1 608 ? 31.530 -26.100 -3.842 1.00 92.75 608 TYR A O 1
ATOM 4677 N N . LEU A 1 609 ? 32.384 -24.745 -5.420 1.00 94.19 609 LEU A N 1
ATOM 4678 C CA . LEU A 1 609 ? 32.548 -23.594 -4.534 1.00 94.19 609 LEU A CA 1
ATOM 4679 C C . LEU A 1 609 ? 31.198 -23.145 -3.962 1.00 94.19 609 LEU A C 1
ATOM 4681 O O . LEU A 1 609 ? 31.085 -22.962 -2.751 1.00 94.19 609 LEU A O 1
ATOM 4685 N N . ALA A 1 610 ? 30.165 -23.017 -4.798 1.00 93.56 610 ALA A N 1
ATOM 4686 C CA . ALA A 1 610 ? 28.823 -22.640 -4.366 1.00 93.56 610 ALA A CA 1
ATOM 4687 C C . ALA A 1 610 ? 28.217 -23.679 -3.410 1.00 93.56 610 ALA A C 1
ATOM 4689 O O . ALA A 1 610 ? 27.710 -23.312 -2.351 1.00 93.56 610 ALA A O 1
ATOM 4690 N N . LEU A 1 611 ? 28.324 -24.972 -3.732 1.00 94.44 611 LEU A N 1
ATOM 4691 C CA . LEU A 1 611 ? 27.824 -26.057 -2.884 1.00 94.44 611 LEU A CA 1
ATOM 4692 C C . LEU A 1 611 ? 28.534 -26.100 -1.529 1.00 94.44 611 LEU A C 1
ATOM 4694 O O . LEU A 1 611 ? 27.874 -26.171 -0.498 1.00 94.44 611 LEU A O 1
ATOM 4698 N N . PHE A 1 612 ? 29.865 -26.030 -1.502 1.00 95.06 612 PHE A N 1
ATOM 4699 C CA . PHE A 1 612 ? 30.628 -26.048 -0.252 1.00 95.06 612 PHE A CA 1
ATOM 4700 C C . PHE A 1 612 ? 30.356 -24.809 0.596 1.00 95.06 612 PHE A C 1
ATOM 4702 O O . PHE A 1 612 ? 30.171 -24.927 1.806 1.00 95.06 612 PHE A O 1
ATOM 4709 N N . SER A 1 613 ? 30.265 -23.636 -0.034 1.00 96.44 613 SER A N 1
ATOM 4710 C CA . SER A 1 613 ? 29.891 -22.395 0.649 1.00 96.44 613 SER A CA 1
ATOM 4711 C C . SER A 1 613 ? 28.503 -22.508 1.266 1.00 96.44 613 SER A C 1
ATOM 4713 O O . SER A 1 613 ? 28.323 -22.149 2.427 1.00 96.44 613 SER A O 1
ATOM 4715 N N . LEU A 1 614 ? 27.534 -23.054 0.523 1.00 96.50 614 LEU A N 1
ATOM 4716 C CA . LEU A 1 614 ? 26.176 -23.263 1.014 1.00 96.50 614 LEU A CA 1
ATOM 4717 C C . LEU A 1 614 ? 26.145 -24.270 2.166 1.00 96.50 614 LEU A C 1
ATOM 4719 O O . LEU A 1 614 ? 25.515 -24.005 3.180 1.00 96.50 614 LEU A O 1
ATOM 4723 N N . ILE A 1 615 ? 26.856 -25.394 2.056 1.00 97.31 615 ILE A N 1
ATOM 4724 C CA . ILE A 1 615 ? 26.947 -26.397 3.126 1.00 97.31 615 ILE A CA 1
ATOM 4725 C C . ILE A 1 615 ? 27.513 -25.769 4.402 1.00 97.31 615 ILE A C 1
ATOM 4727 O O . ILE A 1 615 ? 26.941 -25.951 5.474 1.00 97.31 615 ILE A O 1
ATOM 4731 N N . ILE A 1 616 ? 28.596 -24.995 4.302 1.00 96.88 616 ILE A N 1
ATOM 4732 C CA . ILE A 1 616 ? 29.175 -24.293 5.454 1.00 96.88 616 ILE A CA 1
ATOM 4733 C C . ILE A 1 616 ? 28.174 -23.284 6.021 1.00 96.88 616 ILE A C 1
ATOM 4735 O O . ILE A 1 616 ? 27.969 -23.248 7.235 1.00 96.88 616 ILE A O 1
ATOM 4739 N N . ALA A 1 617 ? 27.513 -22.511 5.155 1.00 96.81 617 ALA A N 1
ATOM 4740 C CA . ALA A 1 617 ? 26.494 -21.561 5.574 1.00 96.81 617 ALA A CA 1
ATOM 4741 C C . ALA A 1 617 ? 25.365 -22.258 6.337 1.00 96.81 617 ALA A C 1
ATOM 4743 O O . ALA A 1 617 ? 24.993 -21.792 7.403 1.00 96.81 617 ALA A O 1
ATOM 4744 N N . LEU A 1 618 ? 24.876 -23.400 5.850 1.00 97.25 618 LEU A N 1
ATOM 4745 C CA . LEU A 1 618 ? 23.824 -24.197 6.479 1.00 97.25 618 LEU A CA 1
ATOM 4746 C C . LEU A 1 618 ? 24.258 -24.804 7.818 1.00 97.25 618 LEU A C 1
ATOM 4748 O O . LEU A 1 618 ? 23.497 -24.743 8.782 1.00 97.25 618 LEU A O 1
ATOM 4752 N N . ILE A 1 619 ? 25.477 -25.352 7.894 1.00 97.62 619 ILE A N 1
ATOM 4753 C CA . ILE A 1 619 ? 26.052 -25.928 9.122 1.00 97.62 619 ILE A CA 1
ATOM 4754 C C . ILE A 1 619 ? 26.138 -24.878 10.235 1.00 97.62 619 ILE A C 1
ATOM 4756 O O . ILE A 1 619 ? 25.951 -25.208 11.404 1.00 97.62 619 ILE A O 1
ATOM 4760 N N . ILE A 1 620 ? 26.407 -23.621 9.884 1.00 96.00 620 ILE A N 1
ATOM 4761 C CA . ILE A 1 620 ? 26.457 -22.510 10.838 1.00 96.00 620 ILE A CA 1
ATOM 4762 C C . ILE A 1 620 ? 25.039 -21.996 11.114 1.00 96.00 620 ILE A C 1
ATOM 4764 O O . ILE A 1 620 ? 24.576 -21.979 12.253 1.00 96.00 620 ILE A O 1
ATOM 4768 N N . ALA A 1 621 ? 24.340 -21.581 10.065 1.00 96.38 621 ALA A N 1
ATOM 4769 C CA . ALA A 1 621 ? 23.124 -20.793 10.147 1.00 96.38 621 ALA A CA 1
ATOM 4770 C C . ALA A 1 621 ? 21.943 -21.553 10.732 1.00 96.38 621 ALA A C 1
ATOM 4772 O O . ALA A 1 621 ? 21.242 -21.011 11.583 1.00 96.38 621 ALA A O 1
ATOM 4773 N N . VAL A 1 622 ? 21.707 -22.789 10.284 1.00 95.50 622 VAL A N 1
ATOM 4774 C CA . VAL A 1 622 ? 20.495 -23.522 10.659 1.00 95.50 622 VAL A CA 1
ATOM 4775 C C . VAL A 1 622 ? 20.540 -23.936 12.132 1.00 95.50 622 VAL A C 1
ATOM 4777 O O . VAL A 1 622 ? 19.611 -23.587 12.862 1.00 95.50 622 VAL A O 1
ATOM 4780 N N . PRO A 1 623 ? 21.610 -24.583 12.643 1.00 94.69 623 PRO A N 1
ATOM 4781 C CA . PRO A 1 623 ? 21.688 -24.932 14.059 1.00 94.69 623 PRO A CA 1
ATOM 4782 C C . PRO A 1 623 ? 21.680 -23.707 14.973 1.00 94.69 623 PRO A C 1
ATOM 4784 O O . PRO A 1 623 ? 20.966 -23.706 15.974 1.00 94.69 623 PRO A O 1
ATOM 4787 N N . ILE A 1 624 ? 22.439 -22.658 14.632 1.00 95.56 624 ILE A N 1
ATOM 4788 C CA . ILE A 1 624 ? 22.502 -21.445 15.456 1.00 95.56 624 ILE A CA 1
ATOM 4789 C C . ILE A 1 624 ? 21.169 -20.696 15.407 1.00 95.56 624 ILE A C 1
ATOM 4791 O O . ILE A 1 624 ? 20.694 -20.274 16.453 1.00 95.56 624 ILE A O 1
ATOM 4795 N N . GLY A 1 625 ? 20.533 -20.573 14.240 1.00 94.00 625 GLY A N 1
ATOM 4796 C CA . GLY A 1 625 ? 19.233 -19.920 14.079 1.00 94.00 625 GLY A CA 1
ATOM 4797 C C . GLY A 1 625 ? 18.122 -20.635 14.848 1.00 94.00 625 GLY A C 1
ATOM 4798 O O . GLY A 1 625 ? 17.394 -19.994 15.604 1.00 94.00 625 GLY A O 1
ATOM 4799 N N . ILE A 1 626 ? 18.051 -21.969 14.743 1.00 94.44 626 ILE A N 1
ATOM 4800 C CA . ILE A 1 626 ? 17.128 -22.804 15.531 1.00 94.44 626 ILE A CA 1
ATOM 4801 C C . ILE A 1 626 ? 17.389 -22.619 17.028 1.00 94.44 626 ILE A C 1
ATOM 4803 O O . ILE A 1 626 ? 16.456 -22.432 17.808 1.00 94.44 626 ILE A O 1
ATOM 4807 N N . TYR A 1 627 ? 18.653 -22.672 17.447 1.00 91.69 627 TYR A N 1
ATOM 4808 C CA . TYR A 1 627 ? 19.007 -22.585 18.859 1.00 91.69 627 TYR A CA 1
ATOM 4809 C C . TYR A 1 627 ? 18.779 -21.180 19.442 1.00 91.69 627 TYR A C 1
ATOM 4811 O O . TYR A 1 627 ? 18.319 -21.059 20.577 1.00 91.69 627 TYR A O 1
ATOM 4819 N N . ALA A 1 628 ? 19.044 -20.126 18.668 1.00 91.50 628 ALA A N 1
ATOM 4820 C CA . ALA A 1 628 ? 18.768 -18.737 19.028 1.00 91.50 628 ALA A CA 1
ATOM 4821 C C . ALA A 1 628 ? 17.262 -18.487 19.173 1.00 91.50 628 ALA A C 1
ATOM 4823 O O . ALA A 1 628 ? 16.845 -17.883 20.158 1.00 91.50 628 ALA A O 1
ATOM 4824 N N . ALA A 1 629 ? 16.444 -19.029 18.260 1.00 89.19 629 ALA A N 1
ATOM 4825 C CA . ALA A 1 629 ? 14.987 -18.991 18.373 1.00 89.19 629 ALA A CA 1
ATOM 4826 C C . ALA A 1 629 ? 14.500 -19.739 19.625 1.00 89.19 629 ALA A C 1
ATOM 4828 O O . ALA A 1 629 ? 13.713 -19.215 20.409 1.00 89.19 629 ALA A O 1
ATOM 4829 N N . TYR A 1 630 ? 15.037 -20.936 19.874 1.00 87.00 630 TYR A N 1
ATOM 4830 C CA . TYR A 1 630 ? 14.709 -21.729 21.060 1.00 87.00 630 TYR A CA 1
ATOM 4831 C C . TYR A 1 630 ? 15.079 -21.026 22.379 1.00 87.00 630 TYR A C 1
ATOM 4833 O O . TYR A 1 630 ? 14.381 -21.164 23.381 1.00 87.00 630 TYR A O 1
ATOM 4841 N N . ARG A 1 631 ? 16.169 -20.251 22.398 1.00 86.44 631 ARG A N 1
ATOM 4842 C CA . ARG A 1 631 ? 16.638 -19.469 23.554 1.00 86.44 631 ARG A CA 1
ATOM 4843 C C . ARG A 1 631 ? 16.345 -17.971 23.390 1.00 86.44 631 ARG A C 1
ATOM 4845 O O . ARG A 1 631 ? 17.189 -17.153 23.775 1.00 86.44 631 ARG A O 1
ATOM 4852 N N . ARG A 1 632 ? 15.181 -17.615 22.833 1.00 86.44 632 ARG A N 1
ATOM 4853 C CA . ARG A 1 632 ? 14.770 -16.221 22.584 1.00 86.44 632 ARG A CA 1
ATOM 4854 C C . ARG A 1 632 ? 15.036 -15.324 23.795 1.00 86.44 632 ARG A C 1
ATOM 4856 O O . ARG A 1 632 ? 14.714 -15.685 24.925 1.00 86.44 632 ARG A O 1
ATOM 4863 N N . GLY A 1 633 ? 15.626 -14.154 23.556 1.00 82.06 633 GLY A N 1
ATOM 4864 C CA . GLY A 1 633 ? 15.884 -13.143 24.590 1.00 82.06 633 GLY A CA 1
ATOM 4865 C C . GLY A 1 633 ? 17.072 -13.449 25.507 1.00 82.06 633 GLY A C 1
ATOM 4866 O O . GLY A 1 633 ? 17.420 -12.630 26.354 1.00 82.06 633 GLY A O 1
ATOM 4867 N N . SER A 1 634 ? 17.737 -14.596 25.341 1.00 90.62 634 SER A N 1
ATOM 4868 C CA . SER A 1 634 ? 18.968 -14.904 26.071 1.00 90.62 634 SER A CA 1
ATOM 4869 C C . SER A 1 634 ? 20.183 -14.174 25.492 1.00 90.62 634 SER A C 1
ATOM 4871 O O . SER A 1 634 ? 20.193 -13.733 24.344 1.00 90.62 634 SER A O 1
ATOM 4873 N N . TRP A 1 635 ? 21.274 -14.126 26.258 1.00 90.50 635 TRP A N 1
ATOM 4874 C CA . TRP A 1 635 ? 22.549 -13.602 25.761 1.00 90.50 635 TRP A CA 1
ATOM 4875 C C . TRP A 1 635 ? 23.082 -14.388 24.547 1.00 90.50 635 TRP A C 1
ATOM 4877 O O . TRP A 1 635 ? 23.771 -13.809 23.713 1.00 90.50 635 TRP A O 1
ATOM 4887 N N . LEU A 1 636 ? 22.747 -15.680 24.416 1.00 85.19 636 LEU A N 1
ATOM 4888 C CA . LEU A 1 636 ? 23.139 -16.518 23.275 1.00 85.19 636 LEU A CA 1
ATOM 4889 C C . LEU A 1 636 ? 22.414 -16.099 21.995 1.00 85.19 636 LEU A C 1
ATOM 4891 O O . LEU A 1 636 ? 23.039 -16.031 20.942 1.00 85.19 636 LEU A O 1
ATOM 4895 N N . ASP A 1 637 ? 21.125 -15.780 22.103 1.00 89.12 637 ASP A N 1
ATOM 4896 C CA . ASP A 1 637 ? 20.320 -15.228 21.013 1.00 89.12 637 ASP A CA 1
ATOM 4897 C C . ASP A 1 637 ? 20.875 -13.867 20.554 1.00 89.12 637 ASP A C 1
ATOM 4899 O O . ASP A 1 637 ? 21.238 -13.683 19.390 1.00 89.12 637 ASP A O 1
ATOM 4903 N N . GLN A 1 638 ? 21.075 -12.951 21.507 1.00 88.69 638 GLN A N 1
ATOM 4904 C CA . GLN A 1 638 ? 21.634 -11.622 21.240 1.00 88.69 638 GLN A CA 1
ATOM 4905 C C . GLN A 1 638 ? 23.036 -11.689 20.618 1.00 88.69 638 GLN A C 1
ATOM 4907 O O . GLN A 1 638 ? 23.338 -10.959 19.672 1.00 88.69 638 GLN A O 1
ATOM 4912 N N . THR A 1 639 ? 23.888 -12.597 21.108 1.00 91.69 639 THR A N 1
ATOM 4913 C CA . THR A 1 639 ? 25.235 -12.804 20.559 1.00 91.69 639 THR A CA 1
ATOM 4914 C C . THR A 1 639 ? 25.163 -13.382 19.151 1.00 91.69 639 THR A C 1
ATOM 4916 O O . THR A 1 639 ? 25.835 -12.871 18.263 1.00 91.69 639 THR A O 1
ATOM 4919 N N . ALA A 1 640 ? 24.322 -14.393 18.911 1.00 90.19 640 ALA A N 1
ATOM 4920 C CA . ALA A 1 640 ? 24.170 -15.005 17.593 1.00 90.19 640 ALA A CA 1
ATOM 4921 C C . ALA A 1 640 ? 23.750 -13.981 16.528 1.00 90.19 640 ALA A C 1
ATOM 4923 O O . ALA A 1 640 ? 24.356 -13.926 15.457 1.00 90.19 640 ALA A O 1
ATOM 4924 N N . ILE A 1 641 ? 22.765 -13.131 16.835 1.00 88.06 641 ILE A N 1
ATOM 4925 C CA . ILE A 1 641 ? 22.289 -12.100 15.905 1.00 88.06 641 ILE A CA 1
ATOM 4926 C C . ILE A 1 641 ? 23.311 -10.981 15.725 1.00 88.06 641 ILE A C 1
ATOM 4928 O O . ILE A 1 641 ? 23.593 -10.602 14.589 1.00 88.06 641 ILE A O 1
ATOM 4932 N N . SER A 1 642 ? 23.940 -10.514 16.804 1.00 88.44 642 SER A N 1
ATOM 4933 C CA . SER A 1 642 ? 24.988 -9.489 16.717 1.00 88.44 642 SER A CA 1
ATOM 4934 C C . SER A 1 642 ? 26.188 -9.973 15.896 1.00 88.44 642 SER A C 1
ATOM 4936 O O . SER A 1 642 ? 26.670 -9.261 15.016 1.00 88.44 642 SER A O 1
ATOM 4938 N N . THR A 1 643 ? 26.651 -11.207 16.120 1.00 90.69 643 THR A N 1
ATOM 4939 C CA . THR A 1 643 ? 27.744 -11.811 15.346 1.00 90.69 643 THR A CA 1
ATOM 4940 C C . THR A 1 643 ? 27.353 -12.010 13.884 1.00 90.69 643 THR A C 1
ATOM 4942 O O . THR A 1 643 ? 28.160 -11.708 13.008 1.00 90.69 643 THR A O 1
ATOM 4945 N N . ALA A 1 644 ? 26.124 -12.452 13.597 1.00 88.31 644 ALA A N 1
ATOM 4946 C CA . ALA A 1 644 ? 25.628 -12.571 12.227 1.00 88.31 644 ALA A CA 1
ATOM 4947 C C . ALA A 1 644 ? 25.592 -11.210 11.510 1.00 88.31 644 ALA A C 1
ATOM 4949 O O . ALA A 1 644 ? 26.033 -11.104 10.368 1.00 88.31 644 ALA A O 1
ATOM 4950 N N . MET A 1 645 ? 25.132 -10.149 12.181 1.00 82.12 645 MET A N 1
ATOM 4951 C CA . MET A 1 645 ? 25.124 -8.791 11.623 1.00 82.12 645 MET A CA 1
ATOM 4952 C C . MET A 1 645 ? 26.537 -8.275 11.335 1.00 82.12 645 MET A C 1
ATOM 4954 O O . MET A 1 645 ? 26.778 -7.706 10.269 1.00 82.12 645 MET A O 1
ATOM 4958 N N . LEU A 1 646 ? 27.485 -8.513 12.247 1.00 88.00 646 LEU A N 1
ATOM 4959 C CA . LEU A 1 646 ? 28.889 -8.163 12.032 1.00 88.00 646 LEU A CA 1
ATOM 4960 C C . LEU A 1 646 ? 29.483 -8.940 10.853 1.00 88.00 646 LEU A C 1
ATOM 4962 O O . LEU A 1 646 ? 30.100 -8.333 9.984 1.00 88.00 646 LEU A O 1
ATOM 4966 N N . ALA A 1 647 ? 29.253 -10.253 10.779 1.00 84.50 647 ALA A N 1
ATOM 4967 C CA . ALA A 1 647 ? 29.734 -11.097 9.686 1.00 84.50 647 ALA A CA 1
ATOM 4968 C C . ALA A 1 647 ? 29.171 -10.666 8.320 1.00 84.50 647 ALA A C 1
ATOM 4970 O O . ALA A 1 647 ? 29.911 -10.646 7.341 1.00 84.50 647 ALA A O 1
ATOM 4971 N N . ALA A 1 648 ? 27.897 -10.263 8.261 1.00 80.69 648 ALA A N 1
ATOM 4972 C CA . ALA A 1 648 ? 27.278 -9.737 7.043 1.00 80.69 648 ALA A CA 1
ATOM 4973 C C . ALA A 1 648 ? 27.834 -8.366 6.619 1.00 80.69 648 ALA A C 1
ATOM 4975 O O . ALA A 1 648 ? 27.814 -8.032 5.437 1.00 80.69 648 ALA A O 1
ATOM 4976 N N . SER A 1 649 ? 28.323 -7.571 7.573 1.00 86.00 649 SER A N 1
ATOM 4977 C CA . SER A 1 649 ? 28.828 -6.215 7.316 1.00 86.00 649 SER A CA 1
ATOM 4978 C C . SER A 1 649 ? 30.251 -6.199 6.751 1.00 86.00 649 SER A C 1
ATOM 4980 O O . SER A 1 649 ? 30.676 -5.200 6.172 1.00 86.00 649 SER A O 1
ATOM 4982 N N . VAL A 1 650 ? 31.012 -7.285 6.922 1.00 88.25 650 VAL A N 1
ATOM 4983 C CA . VAL A 1 650 ? 32.388 -7.374 6.427 1.00 88.25 650 VAL A CA 1
ATOM 4984 C C . VAL A 1 650 ? 32.387 -7.866 4.975 1.00 88.25 650 VAL A C 1
ATOM 4986 O O . VAL A 1 650 ? 31.895 -8.962 4.698 1.00 88.25 650 VAL A O 1
ATOM 4989 N N . PRO A 1 651 ? 32.996 -7.127 4.028 1.00 85.50 651 PRO A N 1
ATOM 4990 C CA . PRO A 1 651 ? 33.075 -7.574 2.643 1.00 85.50 651 PRO A CA 1
ATOM 4991 C C . PRO A 1 651 ? 33.774 -8.934 2.499 1.00 85.50 651 PRO A C 1
ATOM 4993 O O . PRO A 1 651 ? 34.843 -9.176 3.073 1.00 85.50 651 PRO A O 1
ATOM 4996 N N . SER A 1 652 ? 33.206 -9.816 1.673 1.00 87.12 652 SER A N 1
ATOM 4997 C CA . SER A 1 652 ? 33.726 -11.173 1.453 1.00 87.12 652 SER A CA 1
ATOM 4998 C C . SER A 1 652 ? 35.151 -11.178 0.894 1.00 87.12 652 SER A C 1
ATOM 5000 O O . SER A 1 652 ? 35.976 -11.978 1.327 1.00 87.12 652 SER A O 1
ATOM 5002 N N . PHE A 1 653 ? 35.485 -10.246 -0.004 1.00 87.62 653 PHE A N 1
ATOM 5003 C CA . PHE A 1 653 ? 36.832 -10.130 -0.569 1.00 87.62 653 PHE A CA 1
ATOM 5004 C C . PHE A 1 653 ? 37.876 -9.771 0.491 1.00 87.62 653 PHE A C 1
ATOM 5006 O O . PHE A 1 653 ? 38.974 -10.321 0.485 1.00 87.62 653 PHE A O 1
ATOM 5013 N N . TRP A 1 654 ? 37.535 -8.871 1.419 1.00 93.38 654 TRP A N 1
ATOM 5014 C CA . TRP A 1 654 ? 38.440 -8.458 2.486 1.00 93.38 654 TRP A CA 1
ATOM 5015 C C . TRP A 1 654 ? 38.671 -9.616 3.453 1.00 93.38 654 TRP A C 1
ATOM 5017 O O . TRP A 1 654 ? 39.816 -9.941 3.764 1.00 93.38 654 TRP A O 1
ATOM 5027 N N . THR A 1 655 ? 37.592 -10.302 3.842 1.00 90.94 655 THR A N 1
ATOM 5028 C CA . THR A 1 655 ? 37.663 -11.517 4.664 1.00 90.94 655 THR A CA 1
ATOM 5029 C C . THR A 1 655 ? 38.522 -12.583 3.984 1.00 90.94 655 THR A C 1
ATOM 5031 O O . THR A 1 655 ? 39.403 -13.161 4.616 1.00 90.94 655 THR A O 1
ATOM 5034 N N . GLY A 1 656 ? 38.336 -12.783 2.676 1.00 93.00 656 GLY A N 1
ATOM 5035 C CA . GLY A 1 656 ? 39.136 -13.694 1.862 1.00 93.00 656 GLY A CA 1
ATOM 5036 C C . GLY A 1 656 ? 40.621 -13.353 1.860 1.00 93.00 656 GLY A C 1
ATOM 5037 O O . GLY A 1 656 ? 41.437 -14.227 2.136 1.00 93.00 656 GLY A O 1
ATOM 5038 N N . LEU A 1 657 ? 40.978 -12.084 1.645 1.00 93.44 657 LEU A N 1
ATOM 5039 C CA . LEU A 1 657 ? 42.370 -11.623 1.671 1.00 93.44 657 LEU A CA 1
ATOM 5040 C C . LEU A 1 657 ? 43.016 -11.792 3.053 1.00 93.44 657 LEU A C 1
ATOM 5042 O O . LEU A 1 657 ? 44.172 -12.205 3.144 1.00 93.44 657 LEU A O 1
ATOM 5046 N N . MET A 1 658 ? 42.284 -11.505 4.134 1.00 95.25 658 MET A N 1
ATOM 5047 C CA . MET A 1 658 ? 42.784 -11.723 5.495 1.00 95.25 658 MET A CA 1
ATOM 5048 C C . MET A 1 658 ? 43.004 -13.212 5.764 1.00 95.25 658 MET A C 1
ATOM 5050 O O . MET A 1 658 ? 44.058 -13.604 6.260 1.00 95.25 658 MET A O 1
ATOM 5054 N N . PHE A 1 659 ? 42.050 -14.062 5.388 1.00 94.50 659 PHE A N 1
ATOM 5055 C CA . PHE A 1 659 ? 42.160 -15.507 5.574 1.00 94.50 659 PHE A CA 1
ATOM 5056 C C . PHE A 1 659 ? 43.292 -16.101 4.729 1.00 94.50 659 PHE A C 1
ATOM 5058 O O . PHE A 1 659 ? 44.062 -16.919 5.225 1.00 94.50 659 PHE A O 1
ATOM 5065 N N . GLN A 1 660 ? 43.470 -15.643 3.493 1.00 93.12 660 GLN A N 1
ATOM 5066 C CA . GLN A 1 660 ? 44.589 -16.030 2.636 1.00 93.12 660 GLN A CA 1
ATOM 5067 C C . GLN A 1 660 ? 45.946 -15.618 3.232 1.00 93.12 660 GLN A C 1
ATOM 5069 O O . GLN A 1 660 ? 46.902 -16.397 3.214 1.00 93.12 660 GLN A O 1
ATOM 5074 N N . ARG A 1 661 ? 46.048 -14.414 3.804 1.00 93.62 661 ARG A N 1
ATOM 5075 C CA . ARG A 1 661 ? 47.269 -13.970 4.485 1.00 93.62 661 ARG A CA 1
ATOM 5076 C C . ARG A 1 661 ? 47.568 -14.838 5.708 1.00 93.62 661 ARG A C 1
ATOM 5078 O O . ARG A 1 661 ? 48.632 -15.443 5.774 1.00 93.62 661 ARG A O 1
ATOM 5085 N N . TYR A 1 662 ? 46.637 -14.925 6.653 1.00 95.75 662 TYR A N 1
ATOM 5086 C CA . TYR A 1 662 ? 46.910 -15.545 7.951 1.00 95.75 662 TYR A CA 1
ATOM 5087 C C . TYR A 1 662 ? 46.827 -17.077 7.912 1.00 95.75 662 TYR A C 1
ATOM 5089 O O . TYR A 1 662 ? 47.746 -17.757 8.360 1.00 95.75 662 TYR A O 1
ATOM 5097 N N . LEU A 1 663 ? 45.751 -17.642 7.356 1.00 95.31 663 LEU A N 1
ATOM 5098 C CA . LEU A 1 663 ? 45.498 -19.088 7.396 1.00 95.31 663 LEU A CA 1
ATOM 5099 C C . LEU A 1 663 ? 46.258 -19.852 6.305 1.00 95.31 663 LEU A C 1
ATOM 5101 O O . LEU A 1 663 ? 46.700 -20.974 6.547 1.00 95.31 663 LEU A O 1
ATOM 5105 N N . ALA A 1 664 ? 46.427 -19.263 5.118 1.00 93.06 664 ALA A N 1
ATOM 5106 C CA . ALA A 1 664 ? 47.148 -19.921 4.028 1.00 93.06 664 ALA A CA 1
ATOM 5107 C C . ALA A 1 664 ? 48.644 -19.575 3.998 1.00 93.06 664 ALA A C 1
ATOM 5109 O O . ALA A 1 664 ? 49.466 -20.476 3.878 1.00 93.06 664 ALA A O 1
ATOM 5110 N N . THR A 1 665 ? 49.024 -18.301 4.131 1.00 92.25 665 THR A N 1
ATOM 5111 C CA . THR A 1 665 ? 50.430 -17.886 3.942 1.00 92.25 665 THR A CA 1
ATOM 5112 C C . THR A 1 665 ? 51.254 -17.960 5.227 1.00 92.25 665 THR A C 1
ATOM 5114 O O . THR A 1 665 ? 52.341 -18.529 5.213 1.00 92.25 665 THR A O 1
ATOM 5117 N N . GLU A 1 666 ? 50.762 -17.401 6.337 1.00 93.25 666 GLU A N 1
ATOM 5118 C CA . GLU A 1 666 ? 51.505 -17.394 7.607 1.00 93.25 666 GLU A CA 1
ATOM 5119 C C . GLU A 1 666 ? 51.455 -18.763 8.309 1.00 93.25 666 GLU A C 1
ATOM 5121 O O . GLU A 1 666 ? 52.489 -19.270 8.739 1.00 93.25 666 GLU A O 1
ATOM 5126 N N . LEU A 1 667 ? 50.273 -19.389 8.391 1.00 94.38 667 LEU A N 1
ATOM 5127 C CA . LEU A 1 667 ? 50.087 -20.687 9.059 1.00 94.38 667 LEU A CA 1
ATOM 5128 C C . LEU A 1 667 ? 50.283 -21.910 8.148 1.00 94.38 667 LEU A C 1
ATOM 5130 O O . LEU A 1 667 ? 50.524 -23.005 8.655 1.00 94.38 667 LEU A O 1
ATOM 5134 N N . GLY A 1 668 ? 50.161 -21.757 6.825 1.00 91.50 668 GLY A N 1
ATOM 5135 C CA . GLY A 1 668 ? 50.324 -22.866 5.877 1.00 91.50 668 GLY A CA 1
ATOM 5136 C C . GLY A 1 668 ? 49.226 -23.935 5.934 1.00 91.50 668 GLY A C 1
ATOM 5137 O O . GLY A 1 668 ? 49.453 -25.054 5.481 1.00 91.50 668 GLY A O 1
ATOM 5138 N N . TRP A 1 669 ? 48.055 -23.641 6.514 1.00 92.94 669 TRP A N 1
ATOM 5139 C CA . TRP A 1 669 ? 46.987 -24.637 6.701 1.00 92.94 669 TRP A CA 1
ATOM 5140 C C . TRP A 1 669 ? 46.220 -24.946 5.417 1.00 92.94 669 TRP A C 1
ATOM 5142 O O . TRP A 1 669 ? 45.717 -26.055 5.250 1.00 92.94 669 TRP A O 1
ATOM 5152 N N . PHE A 1 670 ? 46.122 -23.969 4.517 1.00 93.88 670 PHE A N 1
ATOM 5153 C CA . PHE A 1 670 ? 45.347 -24.073 3.284 1.00 93.88 670 PHE A CA 1
ATOM 5154 C C . PHE A 1 670 ? 46.148 -23.566 2.081 1.00 93.88 670 PHE A C 1
ATOM 5156 O O . PHE A 1 670 ? 47.040 -22.732 2.246 1.00 93.88 670 PHE A O 1
ATOM 5163 N N . PRO A 1 671 ? 45.812 -24.002 0.855 1.00 90.81 671 PRO A N 1
ATOM 5164 C CA . PRO A 1 671 ? 46.343 -23.391 -0.356 1.00 90.81 671 PRO A CA 1
ATOM 5165 C C . PRO A 1 671 ? 45.955 -21.910 -0.442 1.00 90.81 671 PRO A C 1
ATOM 5167 O O . PRO A 1 671 ? 44.801 -21.548 -0.216 1.00 90.81 671 PRO A O 1
ATOM 5170 N N . ALA A 1 672 ? 46.912 -21.047 -0.793 1.00 88.12 672 ALA A N 1
ATOM 5171 C CA . ALA A 1 672 ? 46.663 -19.608 -0.888 1.00 88.12 672 ALA A CA 1
ATOM 5172 C C . ALA A 1 672 ? 45.855 -19.217 -2.136 1.00 88.12 672 ALA A C 1
ATOM 5174 O O . ALA A 1 672 ? 45.131 -18.226 -2.102 1.00 88.12 672 ALA A O 1
ATOM 5175 N N . ALA A 1 673 ? 45.994 -19.963 -3.235 1.00 90.38 673 ALA A N 1
ATOM 5176 C CA . ALA A 1 673 ? 45.316 -19.691 -4.497 1.00 90.38 673 ALA A CA 1
ATOM 5177 C C . ALA A 1 673 ? 45.332 -20.917 -5.431 1.00 90.38 673 ALA A C 1
ATOM 5179 O O . ALA A 1 673 ? 46.155 -21.818 -5.266 1.00 90.38 673 ALA A O 1
ATOM 5180 N N . GLY A 1 674 ? 44.474 -20.913 -6.453 1.00 89.88 674 GLY A N 1
ATOM 5181 C CA . GLY A 1 674 ? 44.396 -21.926 -7.506 1.00 89.88 674 GLY A CA 1
ATOM 5182 C C . GLY A 1 674 ? 43.287 -22.959 -7.293 1.00 89.88 674 GLY A C 1
ATOM 5183 O O . GLY A 1 674 ? 42.427 -22.808 -6.433 1.00 89.88 674 GLY A O 1
ATOM 5184 N N . TYR A 1 675 ? 43.303 -24.020 -8.104 1.00 90.12 675 TYR A N 1
ATOM 5185 C CA . TYR A 1 675 ? 42.315 -25.112 -8.072 1.00 90.12 675 TYR A CA 1
ATOM 5186 C C . TYR A 1 675 ? 42.953 -26.485 -8.352 1.00 90.12 675 TYR A C 1
ATOM 5188 O O . TYR A 1 675 ? 42.309 -27.410 -8.833 1.00 90.12 675 TYR A O 1
ATOM 5196 N N . GLY A 1 676 ? 44.253 -26.622 -8.082 1.00 83.25 676 GLY A N 1
ATOM 5197 C CA . GLY A 1 676 ? 45.052 -27.744 -8.578 1.00 83.25 676 GLY A CA 1
ATOM 5198 C C . GLY A 1 676 ? 45.413 -27.620 -10.068 1.00 83.25 676 GLY A C 1
ATOM 5199 O O . GLY A 1 676 ? 44.866 -26.795 -10.801 1.00 83.25 676 GLY A O 1
ATOM 5200 N N . GLY A 1 677 ? 46.400 -28.410 -10.504 1.00 79.44 677 GLY A N 1
ATOM 5201 C CA . GLY A 1 677 ? 46.756 -28.544 -11.921 1.00 79.44 677 GLY A CA 1
ATOM 5202 C C . GLY A 1 677 ? 45.729 -29.377 -12.709 1.00 79.44 677 GLY A C 1
ATOM 5203 O O . GLY A 1 677 ? 44.839 -29.976 -12.103 1.00 79.44 677 GLY A O 1
ATOM 5204 N N . PRO A 1 678 ? 45.853 -29.467 -14.048 1.00 76.00 678 PRO A N 1
ATOM 5205 C CA . PRO A 1 678 ? 44.927 -30.231 -14.893 1.00 76.00 678 PRO A CA 1
ATOM 5206 C C . PRO A 1 678 ? 44.754 -31.694 -14.453 1.00 76.00 678 PRO A C 1
ATOM 5208 O O . PRO A 1 678 ? 43.630 -32.189 -14.413 1.00 76.00 678 PRO A O 1
ATOM 5211 N N . ASP A 1 679 ? 45.846 -32.331 -14.020 1.00 84.25 679 ASP A N 1
ATOM 5212 C CA . ASP A 1 679 ? 45.885 -33.734 -13.581 1.00 84.25 679 ASP A CA 1
ATOM 5213 C C . ASP A 1 679 ? 45.728 -33.902 -12.058 1.00 84.25 679 ASP A C 1
ATOM 5215 O O . ASP A 1 679 ? 46.008 -34.966 -11.513 1.00 84.25 679 ASP A O 1
ATOM 5219 N N . ALA A 1 680 ? 45.336 -32.845 -11.337 1.00 86.12 680 ALA A N 1
ATOM 5220 C CA . ALA A 1 680 ? 45.169 -32.924 -9.890 1.00 86.12 680 ALA A CA 1
ATOM 5221 C C . ALA A 1 680 ? 43.965 -33.796 -9.514 1.00 86.12 680 ALA A C 1
ATOM 5223 O O . ALA A 1 680 ? 42.855 -33.577 -10.010 1.00 86.12 680 ALA A O 1
ATOM 5224 N N . ASP A 1 681 ? 44.187 -34.713 -8.571 1.00 91.25 681 ASP A N 1
ATOM 5225 C CA . ASP A 1 681 ? 43.147 -35.566 -8.000 1.00 91.25 681 ASP A CA 1
ATOM 5226 C C . ASP A 1 681 ? 42.026 -34.750 -7.340 1.00 91.25 681 ASP A C 1
ATOM 5228 O O . ASP A 1 681 ? 42.238 -33.647 -6.823 1.00 91.25 681 ASP A O 1
ATOM 5232 N N . PHE A 1 682 ? 40.829 -35.342 -7.279 1.00 89.50 682 PHE A N 1
ATOM 5233 C CA . PHE A 1 682 ? 39.624 -34.730 -6.709 1.00 89.50 682 PHE A CA 1
ATOM 5234 C C . PHE A 1 682 ? 39.866 -34.080 -5.336 1.00 89.50 682 PHE A C 1
ATOM 5236 O O . PHE A 1 682 ? 39.508 -32.923 -5.123 1.00 89.50 682 PHE A O 1
ATOM 5243 N N . TRP A 1 683 ? 40.537 -34.779 -4.416 1.00 90.44 683 TRP A N 1
ATOM 5244 C CA . TRP A 1 683 ? 40.785 -34.276 -3.060 1.00 90.44 683 TRP A CA 1
ATOM 5245 C C . TRP A 1 683 ? 41.706 -33.058 -3.019 1.00 90.44 683 TRP A C 1
ATOM 5247 O O . TRP A 1 683 ? 41.514 -32.175 -2.182 1.00 90.44 683 TRP A O 1
ATOM 5257 N N . VAL A 1 684 ? 42.664 -32.967 -3.945 1.00 91.19 684 VAL A N 1
ATOM 5258 C CA . VAL A 1 684 ? 43.529 -31.789 -4.073 1.00 91.19 684 VAL A CA 1
ATOM 5259 C C . VAL A 1 684 ? 42.695 -30.592 -4.521 1.00 91.19 684 VAL A C 1
ATOM 5261 O O . VAL A 1 684 ? 42.800 -29.522 -3.919 1.00 91.19 684 VAL A O 1
ATOM 5264 N N . ARG A 1 685 ? 41.818 -30.767 -5.517 1.00 90.25 685 ARG A N 1
ATOM 5265 C CA . ARG A 1 685 ? 40.911 -29.706 -5.992 1.00 90.25 685 ARG A CA 1
ATOM 5266 C C . ARG A 1 685 ? 39.955 -29.241 -4.895 1.00 90.25 685 ARG A C 1
ATOM 5268 O O . ARG A 1 685 ? 39.821 -28.042 -4.669 1.00 90.25 685 ARG A O 1
ATOM 5275 N N . MET A 1 686 ? 39.354 -30.175 -4.154 1.00 92.75 686 MET A N 1
ATOM 5276 C CA . MET A 1 686 ? 38.469 -29.848 -3.029 1.00 92.75 686 MET A CA 1
ATOM 5277 C C . MET A 1 686 ? 39.213 -29.095 -1.922 1.00 92.75 686 MET A C 1
ATOM 5279 O O . MET A 1 686 ? 38.679 -28.126 -1.390 1.00 92.75 686 MET A O 1
ATOM 5283 N N . GLY A 1 687 ? 40.467 -29.466 -1.636 1.00 92.69 687 GLY A N 1
ATOM 5284 C CA . GLY A 1 687 ? 41.326 -28.766 -0.676 1.00 92.69 687 GLY A CA 1
ATOM 5285 C C . GLY A 1 687 ? 41.546 -27.286 -1.010 1.00 92.69 687 GLY A C 1
ATOM 5286 O O . GLY A 1 687 ? 41.552 -26.452 -0.107 1.00 92.69 687 GLY A O 1
ATOM 5287 N N . HIS A 1 688 ? 41.645 -26.939 -2.298 1.00 93.62 688 HIS A N 1
ATOM 5288 C CA . HIS A 1 688 ? 41.761 -25.543 -2.741 1.00 93.62 688 HIS A CA 1
ATOM 5289 C C . HIS A 1 688 ? 40.464 -24.744 -2.555 1.00 93.62 688 HIS A C 1
ATOM 5291 O O . HIS A 1 688 ? 40.514 -23.522 -2.441 1.00 93.62 688 HIS A O 1
ATOM 5297 N N . LEU A 1 689 ? 39.306 -25.410 -2.493 1.00 94.38 689 LEU A N 1
ATOM 5298 C CA . LEU A 1 689 ? 38.015 -24.748 -2.300 1.00 94.38 689 LEU A CA 1
ATOM 5299 C C . LEU A 1 689 ? 37.635 -24.537 -0.838 1.00 94.38 689 LEU A C 1
ATOM 5301 O O . LEU A 1 689 ? 36.765 -23.708 -0.579 1.00 94.38 689 LEU A O 1
ATOM 5305 N N . VAL A 1 690 ? 38.255 -25.240 0.116 1.00 94.94 690 VAL A N 1
ATOM 5306 C CA . VAL A 1 690 ? 37.846 -25.190 1.533 1.00 94.94 690 VAL A CA 1
ATOM 5307 C C . VAL A 1 690 ? 37.885 -23.763 2.076 1.00 94.94 690 VAL A C 1
ATOM 5309 O O . VAL A 1 690 ? 36.870 -23.258 2.550 1.00 94.94 690 VAL A O 1
ATOM 5312 N N . LEU A 1 691 ? 39.031 -23.089 1.968 1.00 95.25 691 LEU A N 1
ATOM 5313 C CA . LEU A 1 691 ? 39.201 -21.741 2.508 1.00 95.25 691 LEU A CA 1
ATOM 5314 C C . LEU A 1 691 ? 38.285 -20.696 1.828 1.00 95.25 691 LEU A C 1
ATOM 5316 O O . LEU A 1 691 ? 37.579 -19.988 2.550 1.00 95.25 691 LEU A O 1
ATOM 5320 N N . PRO A 1 692 ? 38.201 -20.625 0.483 1.00 94.88 692 PRO A N 1
ATOM 5321 C CA . PRO A 1 692 ? 37.226 -19.774 -0.204 1.00 94.88 692 PRO A CA 1
ATOM 5322 C C . PRO A 1 692 ? 35.771 -20.045 0.209 1.00 94.88 692 PRO A C 1
ATOM 5324 O O . PRO A 1 692 ? 34.983 -19.111 0.370 1.00 94.88 692 PRO A O 1
ATOM 5327 N N . SER A 1 693 ? 35.417 -21.317 0.411 1.00 95.62 693 SER A N 1
ATOM 5328 C CA . SER A 1 693 ? 34.060 -21.715 0.797 1.00 95.62 693 SER A CA 1
ATOM 5329 C C . SER A 1 693 ? 33.729 -21.316 2.230 1.00 95.62 693 SER A C 1
ATOM 5331 O O . SER A 1 693 ? 32.595 -20.948 2.510 1.00 95.62 693 SER A O 1
ATOM 5333 N N . ILE A 1 694 ? 34.709 -21.332 3.141 1.00 95.50 694 ILE A N 1
ATOM 5334 C CA . ILE A 1 694 ? 34.535 -20.821 4.509 1.00 95.50 694 ILE A CA 1
ATOM 5335 C C . ILE A 1 694 ? 34.221 -19.325 4.474 1.00 95.50 694 ILE A C 1
ATOM 5337 O O . ILE A 1 694 ? 33.295 -18.879 5.146 1.00 95.50 694 ILE A O 1
ATOM 5341 N N . VAL A 1 695 ? 34.951 -18.555 3.665 1.00 94.38 695 VAL A N 1
ATOM 5342 C CA . VAL A 1 695 ? 34.744 -17.105 3.528 1.00 94.38 695 VAL A CA 1
ATOM 5343 C C . VAL A 1 695 ? 33.324 -16.800 3.050 1.00 94.38 695 VAL A C 1
ATOM 5345 O O . VAL A 1 695 ? 32.610 -16.025 3.684 1.00 94.38 695 VAL A O 1
ATOM 5348 N N . LEU A 1 696 ? 32.894 -17.430 1.954 1.00 93.81 696 LEU A N 1
ATOM 5349 C CA . LEU A 1 696 ? 31.545 -17.239 1.418 1.00 93.81 696 LEU A CA 1
ATOM 5350 C C . LEU A 1 696 ? 30.469 -17.809 2.348 1.00 93.81 696 LEU A C 1
ATOM 5352 O O . LEU A 1 696 ? 29.424 -17.185 2.525 1.00 93.81 696 LEU A O 1
ATOM 5356 N N . GLY A 1 697 ? 30.721 -18.962 2.962 1.00 95.19 697 GLY A N 1
ATOM 5357 C CA . GLY A 1 697 ? 29.793 -19.624 3.869 1.00 95.19 697 GLY A CA 1
ATOM 5358 C C . GLY A 1 697 ? 29.510 -18.803 5.124 1.00 95.19 697 GLY A C 1
ATOM 5359 O O . GLY A 1 697 ? 28.351 -18.659 5.496 1.00 95.19 697 GLY A O 1
ATOM 5360 N N . ILE A 1 698 ? 30.530 -18.191 5.737 1.00 93.75 698 ILE A N 1
ATOM 5361 C CA . ILE A 1 698 ? 30.358 -17.316 6.909 1.00 93.75 698 ILE A CA 1
ATOM 5362 C C . ILE A 1 698 ? 29.477 -16.113 6.562 1.00 93.75 698 ILE A C 1
ATOM 5364 O O . ILE A 1 698 ? 28.506 -15.851 7.271 1.00 93.75 698 ILE A O 1
ATOM 5368 N N . VAL A 1 699 ? 29.764 -15.415 5.460 1.00 89.69 699 VAL A N 1
ATOM 5369 C CA . VAL A 1 699 ? 28.999 -14.220 5.062 1.00 89.69 699 VAL A CA 1
ATOM 5370 C C . VAL A 1 699 ? 27.539 -14.577 4.766 1.00 89.69 699 VAL A C 1
ATOM 5372 O O . VAL A 1 699 ? 26.625 -13.940 5.285 1.00 89.69 699 VAL A O 1
ATOM 5375 N N . ASN A 1 700 ? 27.301 -15.641 3.995 1.00 91.31 700 ASN A N 1
ATOM 5376 C CA . ASN A 1 700 ? 25.945 -16.054 3.625 1.00 91.31 700 ASN A CA 1
ATOM 5377 C C . ASN A 1 700 ? 25.181 -16.730 4.777 1.00 91.31 700 ASN A C 1
ATOM 5379 O O . ASN A 1 700 ? 23.949 -16.716 4.785 1.00 91.31 700 ASN A O 1
ATOM 5383 N N . SER A 1 701 ? 25.881 -17.264 5.787 1.00 95.31 701 SER A N 1
ATOM 5384 C CA . SER A 1 701 ? 25.240 -17.832 6.978 1.00 95.31 701 SER A CA 1
ATOM 5385 C C . SER A 1 701 ? 24.408 -16.799 7.734 1.00 95.31 701 SER A C 1
ATOM 5387 O O . SER A 1 701 ? 23.373 -17.148 8.288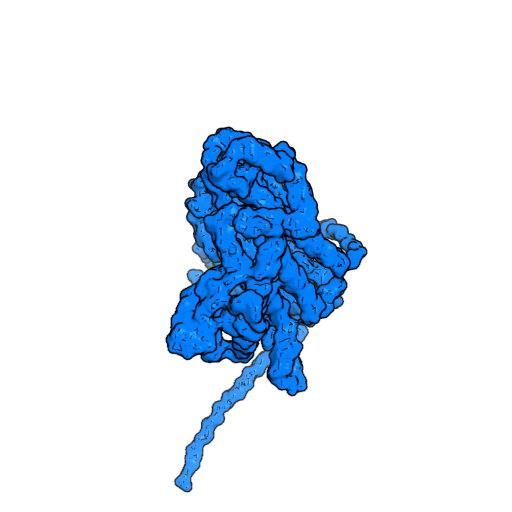 1.00 95.31 701 SER A O 1
ATOM 5389 N N . ALA A 1 702 ? 24.800 -15.522 7.714 1.00 91.38 702 ALA A N 1
ATOM 5390 C CA . ALA A 1 702 ? 24.097 -14.472 8.438 1.00 91.38 702 ALA A CA 1
ATOM 5391 C C . ALA A 1 702 ? 22.655 -14.272 7.944 1.00 91.38 702 ALA A C 1
ATOM 5393 O O . ALA A 1 702 ? 21.739 -14.133 8.757 1.00 91.38 702 ALA A O 1
ATOM 5394 N N . LEU A 1 703 ? 22.448 -14.297 6.622 1.00 85.75 703 LEU A N 1
ATOM 5395 C CA . LEU A 1 703 ? 21.122 -14.175 6.015 1.00 85.75 703 LEU A CA 1
ATOM 5396 C C . LEU A 1 703 ? 20.257 -15.389 6.368 1.00 85.75 703 LEU A C 1
ATOM 5398 O O . LEU A 1 703 ? 19.171 -15.235 6.926 1.00 85.75 703 LEU A O 1
ATOM 5402 N N . ILE A 1 704 ? 20.773 -16.597 6.121 1.00 93.19 704 ILE A N 1
ATOM 5403 C CA . ILE A 1 704 ? 20.055 -17.850 6.394 1.00 93.19 704 ILE A CA 1
ATOM 5404 C C . ILE A 1 704 ? 19.732 -17.976 7.890 1.00 93.19 704 ILE A C 1
ATOM 5406 O O . ILE A 1 704 ? 18.648 -18.431 8.245 1.00 93.19 704 ILE A O 1
ATOM 5410 N N . LEU A 1 705 ? 20.631 -17.540 8.778 1.00 95.19 705 LEU A N 1
ATOM 5411 C CA . LEU A 1 705 ? 20.452 -17.602 10.229 1.00 95.19 705 LEU A CA 1
ATOM 5412 C C . LEU A 1 705 ? 19.300 -16.706 10.667 1.00 95.19 705 LEU A C 1
ATOM 5414 O O . LEU A 1 705 ? 18.453 -17.151 11.438 1.00 95.19 705 LEU A O 1
ATOM 5418 N N . ARG A 1 706 ? 19.244 -15.465 10.164 1.00 85.12 706 ARG A N 1
ATOM 5419 C CA . ARG A 1 706 ? 18.170 -14.512 10.486 1.00 85.12 706 ARG A CA 1
ATOM 5420 C C . ARG A 1 706 ? 16.803 -15.058 10.095 1.00 85.12 706 ARG A C 1
ATOM 5422 O O . ARG A 1 706 ? 15.899 -15.039 10.925 1.00 85.12 706 ARG A O 1
ATOM 5429 N N . PHE A 1 707 ? 16.683 -15.582 8.878 1.00 84.50 707 PHE A N 1
ATOM 5430 C CA . PHE A 1 707 ? 15.435 -16.175 8.398 1.00 84.50 707 PHE A CA 1
ATOM 5431 C C . PHE A 1 707 ? 15.084 -17.458 9.145 1.00 84.50 707 PHE A C 1
ATOM 5433 O O . PHE A 1 707 ? 13.961 -17.597 9.611 1.00 84.50 707 PHE A O 1
ATOM 5440 N N . THR A 1 708 ? 16.057 -18.346 9.370 1.00 93.25 708 THR A N 1
ATOM 5441 C CA . THR A 1 708 ? 15.843 -19.555 10.178 1.00 93.25 708 THR A CA 1
ATOM 5442 C C . THR A 1 708 ? 15.347 -19.204 11.571 1.00 93.25 708 THR A C 1
ATOM 5444 O O . THR A 1 708 ? 14.408 -19.821 12.059 1.00 93.25 708 THR A O 1
ATOM 5447 N N . ARG A 1 709 ? 15.946 -18.203 12.221 1.00 90.25 709 ARG A N 1
ATOM 5448 C CA . ARG A 1 709 ? 15.516 -17.768 13.546 1.00 90.25 709 ARG A CA 1
ATOM 5449 C C . ARG A 1 709 ? 14.101 -17.197 13.515 1.00 90.25 709 ARG A C 1
ATOM 5451 O O . ARG A 1 709 ? 13.318 -17.566 14.377 1.00 90.25 709 ARG A O 1
ATOM 5458 N N . ALA A 1 710 ? 13.796 -16.305 12.573 1.00 80.25 710 ALA A N 1
ATOM 5459 C CA . ALA A 1 710 ? 12.474 -15.693 12.454 1.00 80.25 710 ALA A CA 1
ATOM 5460 C C . ALA A 1 710 ? 11.390 -16.764 12.257 1.00 80.25 710 ALA A C 1
ATOM 5462 O O . ALA A 1 710 ? 10.545 -16.928 13.127 1.00 80.25 710 ALA A O 1
ATOM 5463 N N . SER A 1 711 ? 11.529 -17.608 11.231 1.00 82.31 711 SER A N 1
ATOM 5464 C CA . SER A 1 711 ? 10.551 -18.661 10.938 1.00 82.31 711 SER A CA 1
ATOM 5465 C C . SER A 1 711 ? 10.416 -19.683 12.069 1.00 82.31 711 SER A C 1
ATOM 5467 O O . SER A 1 711 ? 9.330 -20.190 12.331 1.00 82.31 711 SER A O 1
ATOM 5469 N N . MET A 1 712 ? 11.507 -19.992 12.779 1.00 90.81 712 MET A N 1
ATOM 5470 C CA . MET A 1 712 ? 11.434 -20.852 13.962 1.00 90.81 712 MET A CA 1
ATOM 5471 C C . MET A 1 712 ? 10.734 -20.174 15.141 1.00 90.81 712 MET A C 1
ATOM 5473 O O . MET A 1 712 ? 10.077 -20.868 15.909 1.00 90.81 712 MET A O 1
ATOM 5477 N N . LEU A 1 713 ? 10.882 -18.861 15.327 1.00 82.69 713 LEU A N 1
ATOM 5478 C CA . LEU A 1 713 ? 10.202 -18.137 16.400 1.00 82.69 713 LEU A CA 1
ATOM 5479 C C . LEU A 1 713 ? 8.695 -18.096 16.197 1.00 82.69 713 LEU A C 1
ATOM 5481 O O . LEU A 1 713 ? 7.981 -18.349 17.166 1.00 82.69 713 LEU A O 1
ATOM 5485 N N . ASP A 1 714 ? 8.257 -17.840 14.966 1.00 71.44 714 ASP A N 1
ATOM 5486 C CA . ASP A 1 714 ? 6.840 -17.822 14.600 1.00 71.44 714 ASP A CA 1
ATOM 5487 C C . ASP A 1 714 ? 6.215 -19.180 14.932 1.00 71.44 714 ASP A C 1
ATOM 5489 O O . ASP A 1 714 ? 5.242 -19.286 15.670 1.00 71.44 714 ASP A O 1
ATOM 5493 N N . VAL A 1 715 ? 6.890 -20.256 14.525 1.00 80.19 715 VAL A N 1
ATOM 5494 C CA . VAL A 1 715 ? 6.380 -21.612 14.705 1.00 80.19 715 VAL A CA 1
ATOM 5495 C C . VAL A 1 715 ? 6.487 -22.136 16.148 1.00 80.19 715 VAL A C 1
ATOM 5497 O O . VAL A 1 715 ? 5.641 -22.908 16.599 1.00 80.19 715 VAL A O 1
ATOM 5500 N N . LEU A 1 716 ? 7.526 -21.779 16.910 1.00 82.06 716 LEU A N 1
ATOM 5501 C CA . LEU A 1 716 ? 7.708 -22.293 18.279 1.00 82.06 716 LEU A CA 1
ATOM 5502 C C . LEU A 1 716 ? 6.629 -21.808 19.265 1.00 82.06 716 LEU A C 1
ATOM 5504 O O . LEU A 1 716 ? 6.502 -22.416 20.339 1.00 82.06 716 LEU A O 1
ATOM 5508 N N . GLY A 1 717 ? 5.896 -20.749 18.903 1.00 75.31 717 GLY A N 1
ATOM 5509 C CA . GLY A 1 717 ? 4.749 -20.207 19.635 1.00 75.31 717 GLY A CA 1
ATOM 5510 C C . GLY A 1 717 ? 3.428 -20.949 19.403 1.00 75.31 717 GLY A C 1
ATOM 5511 O O . GLY A 1 717 ? 2.489 -20.731 20.160 1.00 75.31 717 GLY A O 1
ATOM 5512 N N . GLU A 1 718 ? 3.368 -21.857 18.427 1.00 72.38 718 GLU A N 1
ATOM 5513 C CA . GLU A 1 718 ? 2.111 -22.450 17.959 1.00 72.38 718 GLU A CA 1
ATOM 5514 C C . GLU A 1 718 ? 1.510 -23.532 18.875 1.00 72.38 718 GLU A C 1
ATOM 5516 O O . GLU A 1 718 ? 2.201 -24.313 19.548 1.00 72.38 718 GLU A O 1
ATOM 5521 N N . ASP A 1 719 ? 0.184 -23.670 18.833 1.00 75.62 719 ASP A N 1
ATOM 5522 C CA . ASP A 1 719 ? -0.585 -24.553 19.723 1.00 75.62 719 ASP A CA 1
ATOM 5523 C C . ASP A 1 719 ? -0.301 -26.037 19.533 1.00 75.62 719 ASP A C 1
ATOM 5525 O O . ASP A 1 719 ? -0.257 -26.812 20.500 1.00 75.62 719 ASP A O 1
ATOM 5529 N N . TYR A 1 720 ? -0.015 -26.458 18.304 1.00 75.38 720 TYR A N 1
ATOM 5530 C CA . TYR A 1 720 ? 0.389 -27.836 18.041 1.00 75.38 720 TYR A CA 1
ATOM 5531 C C . TYR A 1 720 ? 1.780 -28.149 18.617 1.00 75.38 720 TYR A C 1
ATOM 5533 O O . TYR A 1 720 ? 2.042 -29.295 18.997 1.00 75.38 720 TYR A O 1
ATOM 5541 N N . VAL A 1 721 ? 2.666 -27.151 18.739 1.00 83.00 721 VAL A N 1
ATOM 5542 C CA . VAL A 1 721 ? 3.983 -27.290 19.385 1.00 83.00 721 VAL A CA 1
ATOM 5543 C C . VAL A 1 721 ? 3.797 -27.427 20.895 1.00 83.00 721 VAL A C 1
ATOM 5545 O O . VAL A 1 721 ? 4.362 -28.337 21.510 1.00 83.00 721 VAL A O 1
ATOM 5548 N N . ARG A 1 722 ? 2.931 -26.603 21.495 1.00 79.12 722 ARG A N 1
ATOM 5549 C CA . ARG A 1 722 ? 2.528 -26.708 22.909 1.00 79.12 722 ARG A CA 1
ATOM 5550 C C . ARG A 1 722 ? 1.858 -28.052 23.224 1.00 79.12 722 ARG A C 1
ATOM 5552 O O . ARG A 1 722 ? 2.186 -28.679 24.231 1.00 79.12 722 ARG A O 1
ATOM 5559 N N . THR A 1 723 ? 1.021 -28.555 22.323 1.00 81.44 723 THR A N 1
ATOM 5560 C CA . THR A 1 723 ? 0.394 -29.884 22.425 1.00 81.44 723 THR A CA 1
ATOM 5561 C C . THR A 1 723 ? 1.415 -31.020 22.317 1.00 81.44 723 THR A C 1
ATOM 5563 O O . THR A 1 723 ? 1.323 -32.027 23.019 1.00 81.44 723 THR A O 1
ATOM 5566 N N . ALA A 1 724 ? 2.431 -30.883 21.462 1.00 84.00 724 ALA A N 1
ATOM 5567 C CA . ALA A 1 724 ? 3.518 -31.857 21.393 1.00 84.00 724 ALA A CA 1
ATOM 5568 C C . ALA A 1 724 ? 4.324 -31.896 22.707 1.00 84.00 724 ALA A C 1
ATOM 5570 O O . ALA A 1 724 ? 4.662 -32.985 23.181 1.00 84.00 724 ALA A O 1
ATOM 5571 N N . ARG A 1 725 ? 4.565 -30.735 23.338 1.00 85.94 725 ARG A N 1
ATOM 5572 C CA . ARG A 1 725 ? 5.206 -30.637 24.664 1.00 85.94 725 ARG A CA 1
ATOM 5573 C C . ARG A 1 725 ? 4.364 -31.286 25.764 1.00 85.94 725 ARG A C 1
ATOM 5575 O O . ARG A 1 725 ? 4.895 -32.083 26.535 1.00 85.94 725 ARG A O 1
ATOM 5582 N N . SER A 1 726 ? 3.057 -31.015 25.816 1.00 86.88 726 SER A N 1
ATOM 5583 C CA . SER A 1 726 ? 2.163 -31.570 26.849 1.00 86.88 726 SER A CA 1
ATOM 5584 C C . SER A 1 726 ? 2.007 -33.093 26.760 1.00 86.88 726 SER A C 1
ATOM 5586 O O . SER A 1 726 ? 1.841 -33.760 27.778 1.00 86.88 726 SER A O 1
ATOM 5588 N N . LYS A 1 727 ? 2.173 -33.672 25.563 1.00 85.69 727 LYS A N 1
ATOM 5589 C CA . LYS A 1 727 ? 2.254 -35.127 25.336 1.00 85.69 727 LYS A CA 1
ATOM 5590 C C . LYS A 1 727 ? 3.576 -35.765 25.803 1.00 85.69 727 LYS A C 1
ATOM 5592 O O . LYS A 1 727 ? 3.796 -36.950 25.559 1.00 85.69 727 LYS A O 1
ATOM 5597 N N . GLY A 1 728 ? 4.463 -35.007 26.453 1.00 88.25 728 GLY A N 1
ATOM 5598 C CA . GLY A 1 728 ? 5.729 -35.494 27.008 1.00 88.25 728 GLY A CA 1
ATOM 5599 C C . GLY A 1 728 ? 6.827 -35.724 25.966 1.00 88.25 728 GLY A C 1
ATOM 5600 O O . GLY A 1 728 ? 7.784 -36.456 26.230 1.00 88.25 728 GLY A O 1
ATOM 5601 N N . MET A 1 729 ? 6.709 -35.142 24.766 1.00 89.81 729 MET A N 1
ATOM 5602 C CA . MET A 1 729 ? 7.777 -35.230 23.771 1.00 89.81 729 MET A CA 1
ATOM 5603 C C . MET A 1 729 ? 9.001 -34.432 24.226 1.00 89.81 729 MET A C 1
ATOM 5605 O O . MET A 1 729 ? 8.887 -33.348 24.789 1.00 89.81 729 MET A O 1
ATOM 5609 N N . THR A 1 730 ? 10.194 -34.959 23.952 1.00 89.44 730 THR A N 1
ATOM 5610 C CA . THR A 1 730 ? 11.439 -34.245 24.251 1.00 89.44 730 THR A CA 1
ATOM 5611 C C . THR A 1 730 ? 11.536 -32.964 23.417 1.00 89.44 730 THR A C 1
ATOM 5613 O O . THR A 1 730 ? 11.220 -32.992 22.227 1.00 89.44 730 THR A O 1
ATOM 5616 N N . GLU A 1 731 ? 12.029 -31.863 24.001 1.00 83.75 731 GLU A N 1
ATOM 5617 C CA . GLU A 1 731 ? 12.134 -30.555 23.318 1.00 83.75 731 GLU A CA 1
ATOM 5618 C C . GLU A 1 731 ? 12.830 -30.652 21.957 1.00 83.75 731 GLU A C 1
ATOM 5620 O O . GLU A 1 731 ? 12.378 -30.077 20.978 1.00 83.75 731 GLU A O 1
ATOM 5625 N N . TRP A 1 732 ? 13.870 -31.478 21.838 1.00 82.31 732 TRP A N 1
ATOM 5626 C CA . TRP A 1 732 ? 14.544 -31.691 20.557 1.00 82.31 732 TRP A CA 1
ATOM 5627 C C . TRP A 1 732 ? 13.633 -32.281 19.470 1.00 82.31 732 TRP A C 1
ATOM 5629 O O . TRP A 1 732 ? 13.711 -31.886 18.309 1.00 82.31 732 TRP A O 1
ATOM 5639 N N . ARG A 1 733 ? 12.743 -33.218 19.830 1.00 85.00 733 ARG A N 1
ATOM 5640 C CA . ARG A 1 733 ? 11.759 -33.766 18.886 1.00 85.00 733 ARG A CA 1
ATOM 5641 C C . ARG A 1 733 ? 10.700 -32.730 18.539 1.00 85.00 733 ARG A C 1
ATOM 5643 O O . ARG A 1 733 ? 10.308 -32.666 17.382 1.00 85.00 733 ARG A O 1
ATOM 5650 N N . VAL A 1 734 ? 10.267 -31.925 19.504 1.00 86.31 734 VAL A N 1
ATOM 5651 C CA . VAL A 1 734 ? 9.320 -30.826 19.274 1.00 86.31 734 VAL A CA 1
ATOM 5652 C C . VAL A 1 734 ? 9.912 -29.825 18.277 1.00 86.31 734 VAL A C 1
ATOM 5654 O O . VAL A 1 734 ? 9.333 -29.590 17.219 1.00 86.31 734 VAL A O 1
ATOM 5657 N N . VAL A 1 735 ? 11.121 -29.335 18.547 1.00 86.62 735 VAL A N 1
ATOM 5658 C CA . VAL A 1 735 ? 11.814 -28.346 17.716 1.00 86.62 735 VAL A CA 1
ATOM 5659 C C . VAL A 1 735 ? 12.113 -28.892 16.315 1.00 86.62 735 VAL A C 1
ATOM 5661 O O . VAL A 1 735 ? 11.753 -28.260 15.329 1.00 86.62 735 VAL A O 1
ATOM 5664 N N . LEU A 1 736 ? 12.727 -30.072 16.182 1.00 85.69 736 LEU A N 1
ATOM 5665 C CA . LEU A 1 736 ? 13.133 -30.563 14.858 1.00 85.69 736 LEU A CA 1
ATOM 5666 C C . LEU A 1 736 ? 12.006 -31.189 14.034 1.00 85.69 736 LEU A C 1
ATOM 5668 O O . LEU A 1 736 ? 12.033 -31.114 12.809 1.00 85.69 736 LEU A O 1
ATOM 5672 N N . ARG A 1 737 ? 11.054 -31.881 14.668 1.00 81.50 737 ARG A N 1
ATOM 5673 C CA . ARG A 1 737 ? 10.041 -32.660 13.938 1.00 81.50 737 ARG A CA 1
ATOM 5674 C C . ARG A 1 737 ? 8.744 -31.892 13.733 1.00 81.50 737 ARG A C 1
ATOM 5676 O O . ARG A 1 737 ? 8.081 -32.124 12.726 1.00 81.50 737 ARG A O 1
ATOM 5683 N N . HIS A 1 738 ? 8.379 -31.038 14.686 1.00 80.50 738 HIS A N 1
ATOM 5684 C CA . HIS A 1 738 ? 7.116 -30.307 14.658 1.00 80.50 738 HIS A CA 1
ATOM 5685 C C . HIS A 1 738 ? 7.325 -28.851 14.254 1.00 80.50 738 HIS A C 1
ATOM 5687 O O . HIS A 1 738 ? 6.612 -28.389 13.374 1.00 80.50 738 HIS A O 1
ATOM 5693 N N . ALA A 1 739 ? 8.329 -28.166 14.809 1.00 82.88 739 ALA A N 1
ATOM 5694 C CA . ALA A 1 739 ? 8.549 -26.759 14.487 1.00 82.88 739 ALA A CA 1
ATOM 5695 C C . ALA A 1 739 ? 9.318 -26.550 13.169 1.00 82.88 739 ALA A C 1
ATOM 5697 O O . ALA A 1 739 ? 8.811 -25.924 12.244 1.00 82.88 739 ALA A O 1
ATOM 5698 N N . LEU A 1 740 ? 10.508 -27.146 13.026 1.00 85.25 740 LEU A N 1
ATOM 5699 C CA . LEU A 1 740 ? 11.369 -26.924 11.856 1.00 85.25 740 LEU A CA 1
ATOM 5700 C C . LEU A 1 740 ? 10.703 -27.314 10.537 1.00 85.25 740 LEU A C 1
ATOM 5702 O O . LEU A 1 740 ? 10.912 -26.646 9.535 1.00 85.25 740 LEU A O 1
ATOM 5706 N N . LYS A 1 741 ? 9.893 -28.377 10.528 1.00 81.12 741 LYS A N 1
ATOM 5707 C CA . LYS A 1 741 ? 9.196 -28.815 9.316 1.00 81.12 741 LYS A CA 1
ATOM 5708 C C . LYS A 1 741 ? 8.250 -27.736 8.775 1.00 81.12 741 LYS A C 1
ATOM 5710 O O . LYS A 1 741 ? 8.197 -27.546 7.568 1.00 81.12 741 LYS A O 1
ATOM 5715 N N . ASN A 1 742 ? 7.542 -27.038 9.658 1.00 73.88 742 ASN A N 1
ATOM 5716 C CA . ASN A 1 742 ? 6.576 -26.013 9.269 1.00 73.88 742 ASN A CA 1
ATOM 5717 C C . ASN A 1 742 ? 7.262 -24.653 9.050 1.00 73.88 742 ASN A C 1
ATOM 5719 O O . ASN A 1 742 ? 6.854 -23.891 8.187 1.00 73.88 742 ASN A O 1
ATOM 5723 N N . ALA A 1 743 ? 8.386 -24.402 9.729 1.00 79.38 743 ALA A N 1
ATOM 5724 C CA . ALA A 1 743 ? 9.248 -23.244 9.483 1.00 79.38 743 ALA A CA 1
ATOM 5725 C C . ALA A 1 743 ? 10.122 -23.381 8.216 1.00 79.38 743 ALA A C 1
ATOM 5727 O O . ALA A 1 743 ? 10.834 -22.447 7.851 1.00 79.38 743 ALA A O 1
ATOM 5728 N N . ALA A 1 744 ? 10.135 -24.548 7.562 1.00 82.06 744 ALA A N 1
ATOM 5729 C CA . ALA A 1 744 ? 11.103 -24.860 6.514 1.00 82.06 744 ALA A CA 1
ATOM 5730 C C . ALA A 1 744 ? 10.824 -24.161 5.179 1.00 82.06 744 ALA A C 1
ATOM 5732 O O . ALA A 1 744 ? 11.774 -23.975 4.425 1.00 82.06 744 ALA A O 1
ATOM 5733 N N . ILE A 1 745 ? 9.583 -23.763 4.876 1.00 77.50 745 ILE A N 1
ATOM 5734 C CA . ILE A 1 745 ? 9.250 -23.155 3.576 1.00 77.50 745 ILE A CA 1
ATOM 5735 C C . ILE A 1 745 ? 10.054 -21.857 3.356 1.00 77.50 745 ILE A C 1
ATOM 5737 O O . ILE A 1 745 ? 10.850 -21.835 2.414 1.00 77.50 745 ILE A O 1
ATOM 5741 N N . PRO A 1 746 ? 9.997 -20.836 4.240 1.00 70.50 746 PRO A N 1
ATOM 5742 C CA . PRO A 1 746 ? 10.811 -19.627 4.076 1.00 70.50 746 PRO A CA 1
ATOM 5743 C C . PRO A 1 746 ? 12.319 -19.906 4.109 1.00 70.50 746 PRO A C 1
ATOM 5745 O O . PRO A 1 746 ? 13.094 -19.273 3.391 1.00 70.50 746 PRO A O 1
ATOM 5748 N N . ILE A 1 747 ? 12.749 -20.884 4.915 1.00 88.75 747 ILE A N 1
ATOM 5749 C CA . ILE A 1 747 ? 14.160 -21.275 5.013 1.00 88.75 747 ILE A CA 1
ATOM 5750 C C . ILE A 1 747 ? 14.649 -21.834 3.671 1.00 88.75 747 ILE A C 1
ATOM 5752 O O . ILE A 1 747 ? 15.712 -21.442 3.194 1.00 88.75 747 ILE A O 1
ATOM 5756 N N . ILE A 1 748 ? 13.867 -22.706 3.031 1.00 88.56 748 ILE A N 1
ATOM 5757 C CA . ILE A 1 748 ? 14.170 -23.296 1.722 1.00 88.56 748 ILE A CA 1
ATOM 5758 C C . ILE A 1 748 ? 14.213 -22.222 0.640 1.00 88.56 748 ILE A C 1
ATOM 5760 O O . ILE A 1 748 ? 15.141 -22.238 -0.168 1.00 88.56 748 ILE A O 1
ATOM 5764 N N . THR A 1 749 ? 13.294 -21.252 0.667 1.00 81.38 749 THR A N 1
ATOM 5765 C CA . THR A 1 749 ? 13.309 -20.097 -0.245 1.00 81.38 749 THR A CA 1
ATOM 5766 C C . THR A 1 749 ? 14.643 -19.370 -0.191 1.00 81.38 749 THR A C 1
ATOM 5768 O O . THR A 1 749 ? 15.300 -19.159 -1.209 1.00 81.38 749 THR A O 1
ATOM 5771 N N . VAL A 1 750 ? 15.075 -19.011 1.018 1.00 84.75 750 VAL A N 1
ATOM 5772 C CA . VAL A 1 750 ? 16.308 -18.248 1.216 1.00 84.75 750 VAL A CA 1
ATOM 5773 C C . VAL A 1 750 ? 17.528 -19.082 0.842 1.00 84.75 750 VAL A C 1
ATOM 5775 O O . VAL A 1 750 ? 18.439 -18.557 0.209 1.00 84.75 750 VAL A O 1
ATOM 5778 N N . ILE A 1 751 ? 17.535 -20.384 1.140 1.00 93.75 751 ILE A N 1
ATOM 5779 C CA . ILE A 1 751 ? 18.588 -21.312 0.701 1.00 93.75 751 ILE A CA 1
ATOM 5780 C C . ILE A 1 751 ? 18.684 -21.351 -0.829 1.00 93.75 751 ILE A C 1
ATOM 5782 O O . ILE A 1 751 ? 19.791 -21.254 -1.361 1.00 93.75 751 ILE A O 1
ATOM 5786 N N . GLY A 1 752 ? 17.552 -21.466 -1.529 1.00 88.50 752 GLY A N 1
ATOM 5787 C CA . GLY A 1 752 ? 17.484 -21.473 -2.992 1.00 88.50 752 GLY A CA 1
ATOM 5788 C C . GLY A 1 752 ? 18.031 -20.183 -3.599 1.00 88.50 752 GLY A C 1
ATOM 5789 O O . GLY A 1 752 ? 18.935 -20.220 -4.436 1.00 88.50 752 GLY A O 1
ATOM 5790 N N . LEU A 1 753 ? 17.574 -19.035 -3.091 1.00 84.50 753 LEU A N 1
ATOM 5791 C CA . LEU A 1 753 ? 18.047 -17.715 -3.514 1.00 84.50 753 LEU A CA 1
ATOM 5792 C C . LEU A 1 753 ? 19.544 -17.524 -3.240 1.00 84.50 753 LEU A C 1
ATOM 5794 O O . LEU A 1 753 ? 20.280 -17.057 -4.108 1.00 84.50 753 LEU A O 1
ATOM 5798 N N . THR A 1 754 ? 20.023 -17.917 -2.057 1.00 89.19 754 THR A N 1
ATOM 5799 C CA . THR A 1 754 ? 21.446 -17.853 -1.706 1.00 89.19 754 THR A CA 1
ATOM 5800 C C . THR A 1 754 ? 22.284 -18.766 -2.595 1.00 89.19 754 THR A C 1
ATOM 5802 O O . THR A 1 754 ? 23.356 -18.357 -3.031 1.00 89.19 754 THR A O 1
ATOM 5805 N N . PHE A 1 755 ? 21.820 -19.976 -2.910 1.00 92.94 755 PHE A N 1
ATOM 5806 C CA . PHE A 1 755 ? 22.539 -20.869 -3.815 1.00 92.94 755 PHE A CA 1
ATOM 5807 C C . PHE A 1 755 ? 22.650 -20.271 -5.220 1.00 92.94 755 PHE A C 1
ATOM 5809 O O . PHE A 1 755 ? 23.741 -20.247 -5.790 1.00 92.94 755 PHE A O 1
ATOM 5816 N N . ALA A 1 756 ? 21.558 -19.712 -5.743 1.00 86.06 756 ALA A N 1
ATOM 5817 C CA . ALA A 1 756 ? 21.552 -19.056 -7.043 1.00 86.06 756 ALA A CA 1
ATOM 5818 C C . ALA A 1 756 ? 22.509 -17.846 -7.079 1.00 86.06 756 ALA A C 1
ATOM 5820 O O . ALA A 1 756 ? 23.297 -17.707 -8.017 1.00 86.06 756 ALA A O 1
ATOM 5821 N N . LEU A 1 757 ? 22.520 -17.036 -6.012 1.00 83.06 757 LEU A N 1
ATOM 5822 C CA . LEU A 1 757 ? 23.463 -15.927 -5.825 1.00 83.06 757 LEU A CA 1
ATOM 5823 C C . LEU A 1 757 ? 24.918 -16.386 -5.678 1.00 83.06 757 LEU A C 1
ATOM 5825 O O . LEU A 1 757 ? 25.821 -15.693 -6.133 1.00 83.06 757 LEU A O 1
ATOM 5829 N N . LEU A 1 758 ? 25.183 -17.532 -5.051 1.00 89.69 758 LEU A N 1
ATOM 5830 C CA . LEU A 1 758 ? 26.541 -18.068 -4.922 1.00 89.69 758 LEU A CA 1
ATOM 5831 C C . LEU A 1 758 ? 27.096 -18.507 -6.277 1.00 89.69 758 LEU A C 1
ATOM 5833 O O . LEU A 1 758 ? 28.264 -18.247 -6.568 1.00 89.69 758 LEU A O 1
ATOM 5837 N N . VAL A 1 759 ? 26.266 -19.123 -7.121 1.00 85.69 759 VAL A N 1
ATOM 5838 C CA . VAL A 1 759 ? 26.690 -19.551 -8.458 1.00 85.69 759 VAL A CA 1
ATOM 5839 C C . VAL A 1 759 ? 26.961 -18.355 -9.381 1.00 85.69 759 VAL A C 1
ATOM 5841 O O . VAL A 1 759 ? 27.896 -18.407 -10.179 1.00 85.69 759 VAL A O 1
ATOM 5844 N N . SER A 1 760 ? 26.203 -17.260 -9.256 1.00 70.69 760 SER A N 1
ATOM 5845 C CA . SER A 1 760 ? 26.408 -16.046 -10.059 1.00 70.69 760 SER A CA 1
ATOM 5846 C C . SER A 1 760 ? 27.420 -15.055 -9.460 1.00 70.69 760 SER A C 1
ATOM 5848 O O . SER A 1 760 ? 28.065 -14.312 -10.196 1.00 70.69 760 SER A O 1
ATOM 5850 N N . GLY A 1 761 ? 27.557 -15.019 -8.132 1.00 65.06 761 GLY A N 1
ATOM 5851 C CA . GLY A 1 761 ? 28.204 -13.948 -7.365 1.00 65.06 761 GLY A CA 1
ATOM 5852 C C . GLY A 1 761 ? 29.551 -14.309 -6.740 1.00 65.06 761 GLY A C 1
ATOM 5853 O O . GLY A 1 761 ? 30.236 -13.427 -6.218 1.00 65.06 761 GLY A O 1
ATOM 5854 N N . ALA A 1 762 ? 30.003 -15.565 -6.836 1.00 76.00 762 ALA A N 1
ATOM 5855 C CA . ALA A 1 762 ? 31.328 -15.973 -6.354 1.00 76.00 762 ALA A CA 1
ATOM 5856 C C . ALA A 1 762 ? 32.502 -15.347 -7.138 1.00 76.00 762 ALA A C 1
ATOM 5858 O O . ALA A 1 762 ? 33.654 -15.540 -6.758 1.00 76.00 762 ALA A O 1
ATOM 5859 N N . VAL A 1 763 ? 32.226 -14.553 -8.181 1.00 84.44 763 VAL A N 1
ATOM 5860 C CA . VAL A 1 763 ? 33.192 -13.876 -9.066 1.00 84.44 763 VAL A CA 1
ATOM 5861 C C . VAL A 1 763 ? 34.360 -13.247 -8.308 1.00 84.44 763 VAL A C 1
ATOM 5863 O O . VAL A 1 763 ? 35.523 -13.452 -8.656 1.00 84.44 763 VAL A O 1
ATOM 5866 N N . VAL A 1 764 ? 34.059 -12.470 -7.266 1.00 84.75 764 VAL A N 1
ATOM 5867 C CA . VAL A 1 764 ? 35.080 -11.726 -6.521 1.00 84.75 764 VAL A CA 1
ATOM 5868 C C . VAL A 1 764 ? 35.963 -12.679 -5.718 1.00 84.75 764 VAL A C 1
ATOM 5870 O O . VAL A 1 764 ? 37.186 -12.557 -5.750 1.00 84.75 764 VAL A O 1
ATOM 5873 N N . THR A 1 765 ? 35.368 -13.667 -5.049 1.00 89.81 765 THR A N 1
ATOM 5874 C CA . THR A 1 765 ? 36.115 -14.679 -4.292 1.00 89.81 765 THR A CA 1
ATOM 5875 C C . THR A 1 765 ? 36.946 -15.564 -5.221 1.00 89.81 765 THR A C 1
ATOM 5877 O O . THR A 1 765 ? 38.115 -15.815 -4.937 1.00 89.81 765 THR A O 1
ATOM 5880 N N . GLU A 1 766 ? 36.407 -15.970 -6.373 1.00 92.50 766 GLU A N 1
ATOM 5881 C CA . GLU A 1 766 ? 37.164 -16.693 -7.398 1.00 92.50 766 GLU A CA 1
ATOM 5882 C C . GLU A 1 766 ? 38.377 -15.890 -7.874 1.00 92.50 766 GLU A C 1
ATOM 5884 O O . GLU A 1 766 ? 39.451 -16.454 -8.071 1.00 92.50 766 GLU A O 1
ATOM 5889 N N . ARG A 1 767 ? 38.239 -14.567 -8.019 1.00 89.75 767 ARG A N 1
ATOM 5890 C CA . ARG A 1 767 ? 39.344 -13.678 -8.390 1.00 89.75 767 ARG A CA 1
ATOM 5891 C C . ARG A 1 767 ? 40.415 -13.617 -7.300 1.00 89.75 767 ARG A C 1
ATOM 5893 O O . ARG A 1 767 ? 41.593 -13.762 -7.615 1.00 89.75 767 ARG A O 1
ATOM 5900 N N . VAL A 1 768 ? 40.011 -13.418 -6.043 1.00 91.19 768 VAL A N 1
ATOM 5901 C CA . VAL A 1 768 ? 40.918 -13.315 -4.884 1.00 91.19 768 VAL A CA 1
ATOM 5902 C C . VAL A 1 768 ? 41.746 -14.590 -4.722 1.00 91.19 768 VAL A C 1
ATOM 5904 O O . VAL A 1 768 ? 42.967 -14.522 -4.611 1.00 91.19 768 VAL A O 1
ATOM 5907 N N . PHE A 1 769 ? 41.100 -15.752 -4.806 1.00 93.31 769 PHE A N 1
ATOM 5908 C CA . PHE A 1 769 ? 41.758 -17.052 -4.672 1.00 93.31 769 PHE A CA 1
ATOM 5909 C C . PHE A 1 769 ? 42.275 -17.622 -6.004 1.00 93.31 769 PHE A C 1
ATOM 5911 O O . PHE A 1 769 ? 42.738 -18.757 -6.043 1.00 93.31 769 PHE A O 1
ATOM 5918 N N . ASN A 1 770 ? 42.219 -16.866 -7.105 1.00 92.62 770 ASN A N 1
ATOM 5919 C CA . ASN A 1 770 ? 42.624 -17.297 -8.450 1.00 92.62 770 ASN A CA 1
ATOM 5920 C C . ASN A 1 770 ? 42.039 -18.661 -8.882 1.00 92.62 770 ASN A C 1
ATOM 5922 O O . ASN A 1 770 ? 42.728 -19.517 -9.444 1.00 92.62 770 ASN A O 1
ATOM 5926 N N . ILE A 1 771 ? 40.758 -18.875 -8.599 1.00 92.94 771 ILE A N 1
ATOM 5927 C CA . ILE A 1 771 ? 40.017 -20.071 -8.993 1.00 92.94 771 ILE A CA 1
ATOM 5928 C C . ILE A 1 771 ? 39.613 -19.907 -10.469 1.00 92.94 771 ILE A C 1
ATOM 5930 O O . ILE A 1 771 ? 39.094 -18.853 -10.860 1.00 92.94 771 ILE A O 1
ATOM 5934 N N . PRO A 1 772 ? 39.834 -20.916 -11.329 1.00 90.69 772 PRO A N 1
ATOM 5935 C CA . PRO A 1 772 ? 39.442 -20.873 -12.730 1.00 90.69 772 PRO A CA 1
ATOM 5936 C C . PRO A 1 772 ? 37.947 -21.207 -12.875 1.00 90.69 772 PRO A C 1
ATOM 5938 O O . PRO A 1 772 ? 37.594 -22.146 -13.576 1.00 90.69 772 PRO A O 1
ATOM 5941 N N . GLY A 1 773 ? 37.073 -20.460 -12.200 1.00 91.50 773 GLY A N 1
ATOM 5942 C CA . GLY A 1 773 ? 35.620 -20.623 -12.276 1.00 91.50 773 GLY A CA 1
ATOM 5943 C C . GLY A 1 773 ? 34.966 -19.806 -13.394 1.00 91.50 773 GLY A C 1
ATOM 5944 O O . GLY A 1 773 ? 35.636 -19.096 -14.159 1.00 91.50 773 GLY A O 1
ATOM 5945 N N . MET A 1 774 ? 33.641 -19.925 -13.496 1.00 89.88 774 MET A N 1
ATOM 5946 C CA . MET A 1 774 ? 32.800 -19.175 -14.430 1.00 89.88 774 MET A CA 1
ATOM 5947 C C . MET A 1 774 ? 32.827 -17.674 -14.141 1.00 89.88 774 MET A C 1
ATOM 5949 O O . MET A 1 774 ? 32.896 -16.880 -15.075 1.00 89.88 774 MET A O 1
ATOM 5953 N N . GLY A 1 775 ? 32.846 -17.256 -12.876 1.00 86.50 775 GLY A N 1
ATOM 5954 C CA . GLY A 1 775 ? 32.880 -15.839 -12.527 1.00 86.50 775 GLY A CA 1
ATOM 5955 C C . GLY A 1 775 ? 34.169 -15.160 -12.990 1.00 86.50 775 GLY A C 1
ATOM 5956 O O . GLY A 1 775 ? 34.147 -14.119 -13.651 1.00 86.50 775 GLY A O 1
ATOM 5957 N N . ASN A 1 776 ? 35.310 -15.794 -12.730 1.00 87.81 776 ASN A N 1
ATOM 5958 C CA . ASN A 1 776 ? 36.604 -15.321 -13.220 1.00 87.81 776 ASN A CA 1
ATOM 5959 C C . ASN A 1 776 ? 36.695 -15.351 -14.763 1.00 87.81 776 ASN A C 1
ATOM 5961 O O . ASN A 1 776 ? 37.348 -14.490 -15.366 1.00 87.81 776 ASN A O 1
ATOM 5965 N N . LEU A 1 777 ? 36.022 -16.311 -15.415 1.00 89.38 777 LEU A N 1
ATOM 5966 C CA . LEU A 1 777 ? 35.886 -16.353 -16.874 1.00 89.38 777 LEU A CA 1
ATOM 5967 C C . LEU A 1 777 ? 35.122 -15.131 -17.402 1.00 89.38 777 LEU A C 1
ATOM 5969 O O . LEU A 1 777 ? 35.620 -14.506 -18.335 1.00 89.38 777 LEU A O 1
ATOM 5973 N N . VAL A 1 778 ? 33.994 -14.744 -16.790 1.00 87.38 778 VAL A N 1
ATOM 5974 C CA . VAL A 1 778 ? 33.227 -13.544 -17.186 1.00 87.38 778 VAL A CA 1
ATOM 5975 C C . VAL A 1 778 ? 34.097 -12.299 -17.112 1.00 87.38 778 VAL A C 1
ATOM 5977 O O . VAL A 1 778 ? 34.210 -11.575 -18.097 1.00 87.38 778 VAL A O 1
ATOM 5980 N N . VAL A 1 779 ? 34.770 -12.071 -15.980 1.00 85.94 779 VAL A N 1
ATOM 5981 C CA . VAL A 1 779 ? 35.646 -10.897 -15.807 1.00 85.94 779 VAL A CA 1
ATOM 5982 C C . VAL A 1 779 ? 36.738 -10.876 -16.876 1.00 85.94 779 VAL A C 1
ATOM 5984 O O . VAL A 1 779 ? 37.008 -9.840 -17.480 1.00 85.94 779 VAL A O 1
ATOM 5987 N N . SER A 1 780 ? 37.348 -12.029 -17.149 1.00 86.06 780 SER A N 1
ATOM 5988 C CA . SER A 1 780 ? 38.392 -12.144 -18.170 1.00 86.06 780 SER A CA 1
ATOM 5989 C C . SER A 1 780 ? 37.851 -11.905 -19.583 1.00 86.06 780 SER A C 1
ATOM 5991 O O . SER A 1 780 ? 38.529 -11.266 -20.384 1.00 86.06 780 SER A O 1
ATOM 5993 N N . ALA A 1 781 ? 36.645 -12.386 -19.887 1.00 87.06 781 ALA A N 1
ATOM 5994 C CA . ALA A 1 781 ? 35.985 -12.202 -21.175 1.00 87.06 781 ALA A CA 1
ATOM 5995 C C . ALA A 1 781 ? 35.589 -10.738 -21.404 1.00 87.06 781 ALA A C 1
ATOM 5997 O O . ALA A 1 781 ? 35.844 -10.213 -22.482 1.00 87.06 781 ALA A O 1
ATOM 5998 N N . VAL A 1 782 ? 35.076 -10.049 -20.378 1.00 84.62 782 VAL A N 1
ATOM 5999 C CA . VAL A 1 782 ? 34.777 -8.606 -20.419 1.00 84.62 782 VAL A CA 1
ATOM 6000 C C . VAL A 1 782 ? 36.041 -7.796 -20.698 1.00 84.62 782 VAL A C 1
ATOM 6002 O O . VAL A 1 782 ? 36.063 -6.987 -21.623 1.00 84.62 782 VAL A O 1
ATOM 6005 N N . LEU A 1 783 ? 37.125 -8.056 -19.961 1.00 84.56 783 LEU A N 1
ATOM 6006 C CA . LEU A 1 783 ? 38.398 -7.351 -20.153 1.00 84.56 783 LEU A CA 1
ATOM 6007 C C . LEU A 1 783 ? 39.012 -7.599 -21.539 1.00 84.56 783 LEU A C 1
ATOM 6009 O O . LEU A 1 783 ? 39.688 -6.724 -22.075 1.00 84.56 783 LEU A O 1
ATOM 6013 N N . ARG A 1 784 ? 38.781 -8.781 -22.118 1.00 82.12 784 ARG A N 1
ATOM 6014 C CA . ARG A 1 784 ? 39.287 -9.178 -23.443 1.00 82.12 784 ARG A CA 1
ATOM 6015 C C . ARG A 1 784 ? 38.303 -8.924 -24.581 1.00 82.12 784 ARG A C 1
ATOM 6017 O O . ARG A 1 784 ? 38.646 -9.205 -25.722 1.00 82.12 784 ARG A O 1
ATOM 6024 N N . ARG A 1 785 ? 37.110 -8.401 -24.279 1.00 81.94 785 ARG A N 1
ATOM 6025 C CA . ARG A 1 785 ? 36.008 -8.208 -25.234 1.00 81.94 785 ARG A CA 1
ATOM 6026 C C . ARG A 1 785 ? 35.651 -9.489 -26.010 1.00 81.94 785 ARG A C 1
ATOM 6028 O O . ARG A 1 785 ? 35.337 -9.441 -27.194 1.00 81.94 785 ARG A O 1
ATOM 6035 N N . ASP A 1 786 ? 35.688 -10.643 -25.341 1.00 83.88 786 ASP A N 1
ATOM 6036 C CA . ASP A 1 786 ? 35.248 -11.926 -25.909 1.00 83.88 786 ASP A CA 1
ATOM 6037 C C . ASP A 1 786 ? 33.722 -12.053 -25.778 1.00 83.88 786 ASP A C 1
ATOM 6039 O O . ASP A 1 786 ? 33.198 -12.722 -24.883 1.00 83.88 786 ASP A O 1
ATOM 6043 N N . TYR A 1 787 ? 33.004 -11.330 -26.642 1.00 81.38 787 TYR A N 1
ATOM 6044 C CA . TYR A 1 787 ? 31.543 -11.214 -26.606 1.00 81.38 787 TYR A CA 1
ATOM 6045 C C . TYR A 1 787 ? 30.799 -12.560 -26.624 1.00 81.38 787 TYR A C 1
ATOM 6047 O O . TYR A 1 787 ? 29.892 -12.709 -25.802 1.00 81.38 787 TYR A O 1
ATOM 6055 N N . PRO A 1 788 ? 31.182 -13.565 -27.443 1.00 86.38 788 PRO A N 1
ATOM 6056 C CA . PRO A 1 788 ? 30.550 -14.886 -27.405 1.00 86.38 788 PRO A CA 1
ATOM 6057 C C . PRO A 1 788 ? 30.608 -15.546 -26.022 1.00 86.38 788 PRO A C 1
ATOM 6059 O O . PRO A 1 788 ? 29.626 -16.128 -25.565 1.00 86.38 788 PRO A O 1
ATOM 6062 N N . VAL A 1 789 ? 31.732 -15.417 -25.306 1.00 88.62 789 VAL A N 1
ATOM 6063 C CA . VAL A 1 789 ? 31.877 -15.981 -23.954 1.00 88.62 789 VAL A CA 1
ATOM 6064 C C . VAL A 1 789 ? 31.045 -15.208 -22.931 1.00 88.62 789 VAL A C 1
ATOM 6066 O O . VAL A 1 789 ? 30.422 -15.831 -22.072 1.00 88.62 789 VAL A O 1
ATOM 6069 N N . ILE A 1 790 ? 30.987 -13.875 -23.020 1.00 87.25 790 ILE A N 1
ATOM 6070 C CA . ILE A 1 790 ? 30.137 -13.045 -22.143 1.00 87.25 790 ILE A CA 1
ATOM 6071 C C . ILE A 1 790 ? 28.668 -13.442 -22.318 1.00 87.25 790 ILE A C 1
ATOM 6073 O O . ILE A 1 790 ? 27.984 -13.749 -21.341 1.00 87.25 790 ILE A O 1
ATOM 6077 N N . GLN A 1 791 ? 28.215 -13.491 -23.571 1.00 87.25 791 GLN A N 1
ATOM 6078 C CA . GLN A 1 791 ? 26.850 -13.834 -23.948 1.00 87.25 791 GLN A CA 1
ATOM 6079 C C . GLN A 1 791 ? 26.488 -15.253 -23.494 1.00 87.25 791 GLN A C 1
ATOM 6081 O O . GLN A 1 791 ? 25.473 -15.453 -22.828 1.00 87.25 791 GLN A O 1
ATOM 6086 N N . GLY A 1 792 ? 27.350 -16.231 -23.782 1.00 89.75 792 GLY A N 1
ATOM 6087 C CA . GLY A 1 792 ? 27.138 -17.615 -23.374 1.00 89.75 792 GLY A CA 1
ATOM 6088 C C . GLY A 1 792 ? 27.119 -17.797 -21.857 1.00 89.75 792 GLY A C 1
ATOM 6089 O O . GLY A 1 792 ? 26.276 -18.529 -21.343 1.00 89.75 792 GLY A O 1
ATOM 6090 N N . THR A 1 793 ? 27.996 -17.105 -21.120 1.00 87.50 793 THR A N 1
ATOM 6091 C CA . THR A 1 793 ? 28.004 -17.204 -19.653 1.00 87.50 793 THR A CA 1
ATOM 6092 C C . THR A 1 793 ? 26.743 -16.596 -19.045 1.00 87.50 793 THR A C 1
ATOM 6094 O O . THR A 1 793 ? 26.169 -17.190 -18.137 1.00 87.50 793 THR A O 1
ATOM 6097 N N . LEU A 1 794 ? 26.276 -15.455 -19.564 1.00 86.38 794 LEU A N 1
ATOM 6098 C CA . LEU A 1 794 ? 25.037 -14.812 -19.119 1.00 86.38 794 LEU A CA 1
ATOM 6099 C C . LEU A 1 794 ? 23.830 -15.742 -19.294 1.00 86.38 794 LEU A C 1
ATOM 6101 O O . LEU A 1 794 ? 23.057 -15.918 -18.355 1.00 86.38 794 LEU A O 1
ATOM 6105 N N . ILE A 1 795 ? 23.714 -16.395 -20.454 1.00 89.75 795 ILE A N 1
ATOM 6106 C CA . ILE A 1 795 ? 22.629 -17.343 -20.740 1.00 89.75 795 ILE A CA 1
ATOM 6107 C C . ILE A 1 795 ? 22.680 -18.528 -19.779 1.00 89.75 795 ILE A C 1
ATOM 6109 O O . ILE A 1 795 ? 21.660 -18.880 -19.192 1.00 89.75 795 ILE A O 1
ATOM 6113 N N . VAL A 1 796 ? 23.858 -19.129 -19.584 1.00 88.69 796 VAL A N 1
ATOM 6114 C CA . VAL A 1 796 ? 24.011 -20.297 -18.704 1.00 88.69 796 VAL A CA 1
ATOM 6115 C C . VAL A 1 796 ? 23.713 -19.945 -17.248 1.00 88.69 796 VAL A C 1
ATOM 6117 O O . VAL A 1 796 ? 22.956 -20.665 -16.601 1.00 88.69 796 VAL A O 1
ATOM 6120 N N . VAL A 1 797 ? 24.252 -18.838 -16.732 1.00 85.06 797 VAL A N 1
ATOM 6121 C CA . VAL A 1 797 ? 24.032 -18.414 -15.339 1.00 85.06 797 VAL A CA 1
ATOM 6122 C C . VAL A 1 797 ? 22.565 -18.067 -15.095 1.00 85.06 797 VAL A C 1
ATOM 6124 O O . VAL A 1 797 ? 22.000 -18.512 -14.100 1.00 85.06 797 VAL A O 1
ATOM 6127 N N . ALA A 1 798 ? 21.924 -17.328 -16.002 1.00 85.62 798 ALA A N 1
ATOM 6128 C CA . ALA A 1 798 ? 20.516 -16.973 -15.854 1.00 85.62 798 ALA A CA 1
ATOM 6129 C C . ALA A 1 798 ? 19.591 -18.193 -15.999 1.00 85.62 798 ALA A C 1
ATOM 6131 O O . ALA A 1 798 ? 18.664 -18.355 -15.212 1.00 85.62 798 ALA A O 1
ATOM 6132 N N . THR A 1 799 ? 19.880 -19.107 -16.929 1.00 85.69 799 THR A N 1
ATOM 6133 C CA . THR A 1 799 ? 19.131 -20.371 -17.053 1.00 85.69 799 THR A CA 1
ATOM 6134 C C . THR A 1 799 ? 19.257 -21.205 -15.780 1.00 85.69 799 THR A C 1
ATOM 6136 O O . THR A 1 799 ? 18.268 -21.736 -15.279 1.00 85.69 799 THR A O 1
ATOM 6139 N N . LEU A 1 800 ? 20.465 -21.289 -15.217 1.00 86.38 800 LEU A N 1
ATOM 6140 C CA . LEU A 1 800 ? 20.705 -22.004 -13.970 1.00 86.38 800 LEU A CA 1
ATOM 6141 C C . LEU A 1 800 ? 19.988 -21.348 -12.784 1.00 86.38 800 LEU A C 1
ATOM 6143 O O . LEU A 1 800 ? 19.444 -22.058 -11.945 1.00 86.38 800 LEU A O 1
ATOM 6147 N N . TYR A 1 801 ? 19.935 -20.017 -12.734 1.00 81.38 801 TYR A N 1
ATOM 6148 C CA . TYR A 1 801 ? 19.177 -19.276 -11.726 1.00 81.38 801 TYR A CA 1
ATOM 6149 C C . TYR A 1 801 ? 17.685 -19.638 -11.768 1.00 81.38 801 TYR A C 1
ATOM 6151 O O . TYR A 1 801 ? 17.108 -20.016 -10.749 1.00 81.38 801 TYR A O 1
ATOM 6159 N N . VAL A 1 802 ? 17.070 -19.606 -12.956 1.00 83.94 802 VAL A N 1
ATOM 6160 C CA . VAL A 1 802 ? 15.657 -19.982 -13.129 1.00 83.94 802 VAL A CA 1
ATOM 6161 C C . VAL A 1 802 ? 15.426 -21.450 -12.762 1.00 83.94 802 VAL A C 1
ATOM 6163 O O . VAL A 1 802 ? 14.440 -21.778 -12.106 1.00 83.94 802 VAL A O 1
ATOM 6166 N N . PHE A 1 803 ? 16.362 -22.332 -13.114 1.00 87.06 803 PHE A N 1
ATOM 6167 C CA . PHE A 1 803 ? 16.296 -23.742 -12.744 1.00 87.06 803 PHE A CA 1
ATOM 6168 C C . PHE A 1 803 ? 16.378 -23.965 -11.225 1.00 87.06 803 PHE A C 1
ATOM 6170 O O . PHE A 1 803 ? 15.650 -24.797 -10.688 1.00 87.06 803 PHE A O 1
ATOM 6177 N N . ILE A 1 804 ? 17.229 -23.219 -10.515 1.00 86.81 804 ILE A N 1
ATOM 6178 C CA . ILE A 1 804 ? 17.323 -23.282 -9.049 1.00 86.81 804 ILE A CA 1
ATOM 6179 C C . ILE A 1 804 ? 16.017 -22.806 -8.404 1.00 86.81 804 ILE A C 1
ATOM 6181 O O . ILE A 1 804 ? 15.554 -23.435 -7.453 1.00 86.81 804 ILE A O 1
ATOM 6185 N N . ASN A 1 805 ? 15.389 -21.754 -8.934 1.00 81.44 805 ASN A N 1
ATOM 6186 C CA . ASN A 1 805 ? 14.084 -21.299 -8.449 1.00 81.44 805 ASN A CA 1
ATOM 6187 C C . ASN A 1 805 ? 13.007 -22.367 -8.657 1.00 81.44 805 ASN A C 1
ATOM 6189 O O . ASN A 1 805 ? 12.309 -22.708 -7.708 1.00 81.44 805 ASN A O 1
ATOM 6193 N N . LEU A 1 806 ? 12.952 -22.983 -9.842 1.00 82.00 806 LEU A N 1
ATOM 6194 C CA . LEU A 1 806 ? 12.047 -24.103 -10.099 1.00 82.00 806 LEU A CA 1
ATOM 6195 C C . LEU A 1 806 ? 12.297 -25.266 -9.129 1.00 82.00 806 LEU A C 1
ATOM 6197 O O . LEU A 1 806 ? 11.356 -25.834 -8.586 1.00 82.00 806 LEU A O 1
ATOM 6201 N N . LEU A 1 807 ? 13.559 -25.624 -8.879 1.00 86.62 807 LEU A N 1
ATOM 6202 C CA . LEU A 1 807 ? 13.894 -26.668 -7.912 1.00 86.62 807 LEU A CA 1
ATOM 6203 C C . LEU A 1 807 ? 13.425 -26.294 -6.499 1.00 86.62 807 LEU A C 1
ATOM 6205 O O . LEU A 1 807 ? 12.927 -27.154 -5.782 1.00 86.62 807 LEU A O 1
ATOM 6209 N N . THR A 1 808 ? 13.560 -25.027 -6.114 1.00 81.31 808 THR A N 1
ATOM 6210 C CA . THR A 1 808 ? 13.109 -24.504 -4.817 1.00 81.31 808 THR A CA 1
ATOM 6211 C C . THR A 1 808 ? 11.589 -24.608 -4.687 1.00 81.31 808 THR A C 1
ATOM 6213 O O . THR A 1 808 ? 11.105 -25.144 -3.691 1.00 81.31 808 THR A O 1
ATOM 6216 N N . ASP A 1 809 ? 10.851 -24.230 -5.732 1.00 73.69 809 ASP A N 1
ATOM 6217 C CA . ASP A 1 809 ? 9.395 -24.387 -5.801 1.00 73.69 809 ASP A CA 1
ATOM 6218 C C . ASP A 1 809 ? 8.978 -25.864 -5.669 1.00 73.69 809 ASP A C 1
ATOM 6220 O O . ASP A 1 809 ? 8.064 -26.210 -4.921 1.00 73.69 809 ASP A O 1
ATOM 6224 N N . LEU A 1 810 ? 9.691 -26.773 -6.346 1.00 79.62 810 LEU A N 1
ATOM 6225 C CA . LEU A 1 810 ? 9.448 -28.217 -6.253 1.00 79.62 810 LEU A CA 1
ATOM 6226 C C . LEU A 1 810 ? 9.793 -28.790 -4.869 1.00 79.62 810 LEU A C 1
ATOM 6228 O O . LEU A 1 810 ? 9.149 -29.739 -4.418 1.00 79.62 810 LEU A O 1
ATOM 6232 N N . LEU A 1 811 ? 10.793 -28.235 -4.177 1.00 82.31 811 LEU A N 1
ATOM 6233 C CA . LEU A 1 811 ? 11.137 -28.634 -2.811 1.00 82.31 811 LEU A CA 1
ATOM 6234 C C . LEU A 1 811 ? 10.014 -28.289 -1.823 1.00 82.31 811 LEU A C 1
ATOM 6236 O O . LEU A 1 811 ? 9.815 -29.051 -0.872 1.00 82.31 811 LEU A O 1
ATOM 6240 N N . TYR A 1 812 ? 9.231 -27.228 -2.056 1.00 72.69 812 TYR A N 1
ATOM 6241 C CA . TYR A 1 812 ? 8.059 -26.925 -1.225 1.00 72.69 812 TYR A CA 1
ATOM 6242 C C . TYR A 1 812 ? 7.047 -28.076 -1.223 1.00 72.69 812 TYR A C 1
ATOM 6244 O O . TYR A 1 812 ? 6.594 -28.478 -0.153 1.00 72.69 812 TYR A O 1
ATOM 6252 N N . LEU A 1 813 ? 6.798 -28.698 -2.384 1.00 67.44 813 LEU A N 1
ATOM 6253 C CA . LEU A 1 813 ? 5.882 -29.842 -2.534 1.00 67.44 813 LEU A CA 1
ATOM 6254 C C . LEU A 1 813 ? 6.324 -31.096 -1.752 1.00 67.44 813 LEU A C 1
ATOM 6256 O O . LEU A 1 813 ? 5.520 -31.994 -1.477 1.00 67.44 813 LEU A O 1
ATOM 6260 N N . LEU A 1 814 ? 7.620 -31.206 -1.436 1.00 71.00 814 LEU A N 1
ATOM 6261 C CA . LEU A 1 814 ? 8.176 -32.318 -0.658 1.00 71.00 814 LEU A CA 1
ATOM 6262 C C . LEU A 1 814 ? 8.092 -32.069 0.848 1.00 71.00 814 LEU A C 1
ATOM 6264 O O . LEU A 1 814 ? 7.896 -33.015 1.619 1.00 71.00 814 LEU A O 1
ATOM 6268 N N . VAL A 1 815 ? 8.270 -30.816 1.262 1.00 68.06 815 VAL A N 1
ATOM 6269 C CA . VAL A 1 815 ? 8.307 -30.420 2.673 1.00 68.06 815 VAL A CA 1
ATOM 6270 C C . VAL A 1 815 ? 6.907 -30.250 3.240 1.00 68.06 815 VAL A C 1
ATOM 6272 O O . VAL A 1 815 ? 6.636 -30.763 4.335 1.00 68.06 815 VAL A O 1
ATOM 6275 N N . ASP A 1 816 ? 6.002 -29.661 2.464 1.00 61.91 816 ASP A N 1
ATOM 6276 C CA . ASP A 1 816 ? 4.599 -29.558 2.818 1.00 61.91 816 ASP A CA 1
ATOM 6277 C C . ASP A 1 816 ? 3.709 -30.320 1.829 1.00 61.91 816 ASP A C 1
ATOM 6279 O O . ASP A 1 816 ? 3.615 -30.021 0.642 1.00 61.91 816 ASP A O 1
ATOM 6283 N N . LYS A 1 817 ? 3.035 -31.348 2.352 1.00 48.22 817 LYS A N 1
ATOM 6284 C CA . LYS A 1 817 ? 2.109 -32.184 1.581 1.00 48.22 817 LYS A CA 1
ATOM 6285 C C . LYS A 1 817 ? 0.728 -31.540 1.419 1.00 48.22 817 LYS A C 1
ATOM 6287 O O . LYS A 1 817 ? -0.068 -32.107 0.682 1.00 48.22 817 LYS A O 1
ATOM 6292 N N . ARG A 1 818 ? 0.452 -30.421 2.103 1.00 46.88 818 ARG A N 1
ATOM 6293 C CA . ARG A 1 818 ? -0.775 -29.613 1.972 1.00 46.88 818 ARG A CA 1
ATOM 6294 C C . ARG A 1 818 ? -0.722 -28.653 0.783 1.00 46.88 818 ARG A C 1
ATOM 6296 O O . ARG A 1 818 ? -1.759 -28.199 0.336 1.00 46.88 818 ARG A O 1
ATOM 6303 N N . VAL A 1 819 ? 0.472 -28.406 0.237 1.00 39.62 819 VAL A N 1
ATOM 6304 C CA . VAL A 1 819 ? 0.700 -27.666 -1.023 1.00 39.62 819 VAL A CA 1
ATOM 6305 C C . VAL A 1 819 ? 0.470 -28.579 -2.248 1.00 39.62 819 VAL A C 1
ATOM 6307 O O . VAL A 1 819 ? 0.824 -28.256 -3.377 1.00 39.62 819 VAL A O 1
ATOM 6310 N N . ARG A 1 820 ? -0.105 -29.771 -2.042 1.00 30.06 820 ARG A N 1
ATOM 6311 C CA . ARG A 1 820 ? -0.602 -30.619 -3.126 1.00 30.06 820 ARG A CA 1
ATOM 6312 C C . ARG A 1 820 ? -1.997 -30.120 -3.477 1.00 30.06 820 ARG A C 1
ATOM 6314 O O . ARG A 1 820 ? -2.938 -30.475 -2.777 1.00 30.06 820 ARG A O 1
ATOM 6321 N N . TYR A 1 821 ? -2.040 -29.263 -4.493 1.00 42.97 821 TYR A N 1
ATOM 6322 C CA . TYR A 1 821 ? -3.263 -28.875 -5.185 1.00 42.97 821 TYR A CA 1
ATOM 6323 C C . TYR A 1 821 ? -4.052 -30.084 -5.703 1.00 42.97 821 TYR A C 1
ATOM 6325 O O . TYR A 1 821 ? -3.448 -31.182 -5.825 1.00 42.97 821 TYR A O 1
#

Secondary structure (DSSP, 8-state):
---------------PPPPPTTEEEEEESS--S-S-TTS---HHHHHHHTTT--BSEEE-TTS-EEESSBSSS-EE-TTS-EEEEEBPSS-B-TTSPBP-HHHHHHHHHHHHHH-HHHHHHHTTEEEEEEEETTEEEEEESS--TTHHHHHH-TTTT-B---GGG-SSS-SS----SSEEEEEEETTTEEEEEE-TT----SSPPBTTBS-----SSEEEEEE---HHHHHHHHHTTS-SEEEEE-GGGHHHHHT-SSEEEEEEEEEEEEEEEE-SSSSGGGSHHHHHHHHHH--HHHHHHHHHSSGGGEE---SSS-TT-TT---TTGGGTT---HHHHHHHHHHTT---PPEEEEEESSSHHHHHHHHHHHHHHHHHT--EEEEEE-HHHHHHHTT-GGG-SEEEEEEEPPSSGGG-GGG-TTSSS----HHHHHHHHHHHH---HHHHHHHHHHHHHHHHHHT-EEE--EEEEEEEEETT--S----SS--SS---PPPPPP--HHHHHHHHHHHHHHHHHHHHHHHHHHHHHHSSS-HHHHHH-TT--HHHHHHHHHHTTTTS-HHHHHHHHHHHHHTT---B-TTT-SBHHHHHHHHHHHHHHHHHHHHHHHHHHHHHHHHHHHHTTTSHHHHHHHHHHHHHHHS-HHHHHHHHIIIIIIIS--S-SS----TT--HHHHHHHHHHHHHHHHHHHHHHHHHHHHHHHHHHHTSHHHHHHHHTT--HHHIIIIIIHHHHHHHHHHHHHHHHHHHHHHTHHHHHHTT--SHHHHHHHHHHHT-HHHHHHHHHHHHHHHHHHHHHHHHHHHHH-TT---

InterPro domains:
  IPR000515 ABC transporter type 1, transmembrane domain MetI-like [PF00528] (621-820)
  IPR000515 ABC transporter type 1, transmembrane domain MetI-like [PS50928] (603-812)
  IPR000515 ABC transporter type 1, transmembrane domain MetI-like [cd06261] (606-805)
  IPR000914 Solute-binding protein family 5 domain [PF00496] (65-424)
  IPR035906 MetI-like superfamily [G3DSA:1.10.3720.10] (592-815)
  IPR035906 MetI-like superfamily [SSF161098] (601-806)
  IPR045621 ABC transporter type 1, GsiC-like, N-terminal domain [PF19300] (510-583)